Protein 7M8H (pdb70)

Sequence (1176 aa):
RVVCREASHAGSSWYTASGPQLNAQLEGWLSQVQSTKRPARAIIAPHAGYTYCGSSCAAHAYKQVDPSSITRRIFILGPSSHHVPLSRCALSSSVDIYRTPLYDLRRIDQKIYGELWKTGMMFEERMSLQTDEDEHSIEMHLPYTAKAMESHKDEFTIIPVLVGALSESKEQEFGKLFSKYLADPSSNLFVVSSDFCHWGQRFRYSSYYDESQGEIYRSIEHLDKMGMSSIIEQLDPVSSFSNYLKKYHNTISGRRHPIGVLLNAITELQKNGMNMSSFSFLNYAQSSQCRNWQDSSVSYAAGALTTVHRVVCREASHAGSWYTASGPQLNAQLEGWLSQVQSTKRRPARAIIAPHAGYTYCGSCAAHAYKQVDPSITRRIFILGPSSHHVPLSRCALSSSVDIYRTPLYDLRIDQKIYGELWKTGMMFEERMSLQTDEDEHSIEMHLPYTAKAMESHKDEFTIIPVLVGALSESKEQEFGKLFSKYLADPSNLFVVSSDFCHWGQRFRYSYYDESQGEIYRSIEHLDKMGMSSIIEQLDPVSFSNYLKKYHNTISGRRHPIGVLLNAITELQKNGMNMSSFSFLNYAQSSQCRNWQDSSSVSYAAGALTTVHRVVCREASHAGSWYTTASGPQLNAQLEEGWLSQVQSSTKRPARAIIAPHAGYTYCGSSCAAHAYKQVDPSITRRRIFILGPSHHVPLSRCALSSSVDIYRTPLYDLRRIDQKIYGELWKTGMMFERMSLQTDEDEHSIEMHLPYTAKAMESHKDEFTIIPVLVGALSESKEQEFGKLFSKYLADPSNLFVVSSDFCHWGQRFRYSYYDESSQGEIYRSIEHLDKMGMSSIIEQLDPVSSFSNYLKKYHNTISGRHPIGVLLNAITELQKNGMNMSFSFLNYAQSSQCRNWQDSSVSYAAGALTVHRVVCREASHAGSWYTASGPQLNAQLEGWLSQVQSTKRPARAIIAPHAGYTYCGSCAAHAYKQVDPSSITRRIFILGPSHHVPLSRCALSSSVDIYRTPLYDLRIDQKIYGELWKTGMMFERMSLQTDEDEHSIEMHLPYTAKAMESHKDEFTIIPVLVGALSESKEQEFGKLFSKYLADPSNLFVVSSDFCHWGQRFRYSSYYDEESQGEIYRSIEHLDKMGMSSIIEQLDPVSSFSNYLKKYHNTISGRRHPIGVLLNAITELQKNGMNMSFSFLNYAQSSQCRNWQDSSVSYAAGALTVH

Secondary structure (DSSP, 8-state):
---EE--TTBTTTB---HHHHHHHHHHHHHT----S-S-SEEEE--S-HHHHHHHHHHHHTT--TTT--EEEEEEE-SSS--SSEEE-S-SEE--SS--EEB-HHHHHHHHHTT-EEEPPHHHHHH--TTGGGHHHHHHHTGGGTTS-EEEEEEE-S--HHHHHHHHHHHHHHHTSTTEEEEEE----EEBGGGTB----GGG-SHHHHHHHHHHHHHHHHHTT-HHHHHHHHHHH----TTHHHHHHHHHHHHHHHHTT--EEEEEEEEEESS---STT--EEEEEEEEEEE-/---EE--TTBTTTB-S-HHHHHHHHHHHHHT----S-S-SEEEE--S-HHHHHHHHHHHHTT--TTT--EEEEEEE-SSS--SSEEE-S-SEE--SS--EEB-HHHHHHHHHTS-EEEPPHHHHHH--TTGGGHHHHHHHTGGGTTS-EEEEEEE-S--HHHHHHHHHHHHHHHTSTTEEEEEE----EEBGGGTB----GGGSSHHHHHHHHHHHHHHHHHTT-HHHHHHHHHHH----TTHHHHHHHHHHHHHHHHTT--EEEEEEEEEESS---STT--EEEEEEEEEEE-/---EE--TTBTTTB-S-HHHHHHHHHHHHHTS---SPSPSEEEE--S-HHHHHHHHHHHHTT--TTT--EEEEEEE-SSS--SSEEE-S-SEE--SS--EEB-HHHHHHHHHTT-EEEPPHHHHHH--TTGGGHHHHHHHTGGGTTS-EEEEEEE----HHHHHHHHHHHHHHHTSTTEEEEEE----EEBGGGTB----GGG-SHHHHHHHHHHHHHHHHHTT-HHHHHHHHHHH----TTHHHHHHHHHHHHHHHHTT--EEEEEEEEEESS---STT--EEEEEEEEEEE-/---EE--TTBTTTB---HHHHHHHHHHHHHT----SPSPSEEEE--S-HHHHHHHHHHHHTT--TTT--EEEEEEE-SSS--SSEEE-S-SEE--SS--EEB-HHHHHHHHHTT-EEE--HHHHHH--TTGGGHHHHHHHTGGGTTS-EEEEEEE-S--HHHHHHHHHHHHHHHTSTTEEEEEE----EEBGGGTB----GGG-SHHHHHHHHHHHHHHHHHTT-HHHHHHHHHHH----TTHHHHHHHHHHHHHHHHTT--EEEEEEEEEESS---STT--EEEEEEEEEEE-

Structure (mmCIF, N/CA/C/O backbone):
data_7M8H
#
_entry.id   7M8H
#
_cell.length_a   140.000
_cell.length_b   89.520
_cell.length_c   97.540
_cell.angle_alpha   90.000
_cell.angle_beta   90.000
_cell.angle_gamma   90.000
#
_symmetry.space_group_name_H-M   'P 21 21 2'
#
loop_
_entity.id
_entity.type
_entity.pdbx_description
1 polymer 'Protein MEMO1'
2 non-polymer GLUTATHIONE
3 non-polymer 1,2-ETHANEDIOL
4 non-polymer '2-(N-MORPHOLINO)-ETHANESULFONIC ACID'
5 non-polymer DI(HYDROXYETHYL)ETHER
6 non-polymer GLYCEROL
7 water water
#
loop_
_atom_site.group_PDB
_atom_site.id
_atom_site.type_symbol
_atom_site.label_atom_id
_atom_site.label_alt_id
_atom_site.label_comp_id
_atom_site.label_asym_id
_atom_site.label_entity_id
_atom_site.label_seq_id
_atom_site.pdbx_PDB_ins_code
_atom_site.Cartn_x
_atom_site.Cartn_y
_atom_site.Cartn_z
_atom_site.occupancy
_atom_site.B_iso_or_equiv
_atom_site.auth_seq_id
_atom_site.auth_comp_id
_atom_site.auth_asym_id
_atom_site.auth_atom_id
_atom_site.pdbx_PDB_model_num
ATOM 1 N N . ARG A 1 1 ? 35.799 13.965 33.712 0.88 48.41 4 ARG A N 1
ATOM 2 C CA . ARG A 1 1 ? 34.701 14.258 32.797 0.88 50.34 4 ARG A CA 1
ATOM 3 C C . ARG A 1 1 ? 34.423 15.761 32.723 0.88 35.07 4 ARG A C 1
ATOM 4 O O . ARG A 1 1 ? 34.241 16.425 33.740 0.88 39.70 4 ARG A O 1
ATOM 12 N N . VAL A 1 2 ? 34.373 16.287 31.509 1.00 32.30 5 VAL A N 1
ATOM 13 C CA . VAL A 1 2 ? 34.093 17.699 31.284 1.00 22.78 5 VAL A CA 1
ATOM 14 C C . VAL A 1 2 ? 32.582 17.869 31.259 1.00 18.77 5 VAL A C 1
ATOM 15 O O . VAL A 1 2 ? 31.882 17.159 30.531 1.00 22.88 5 VAL A O 1
ATOM 19 N N . VAL A 1 3 ? 32.075 18.796 32.070 1.00 16.89 6 VAL A N 1
ATOM 20 C CA . VAL A 1 3 ? 30.628 18.955 32.202 1.00 19.66 6 VAL A CA 1
ATOM 21 C C . VAL A 1 3 ? 30.034 20.021 31.279 1.00 19.42 6 VAL A C 1
ATOM 22 O O . VAL A 1 3 ? 28.831 19.959 30.972 1.00 16.07 6 VAL A O 1
ATOM 26 N N . CYS A 1 4 ? 30.854 20.923 30.728 1.00 18.78 7 CYS A N 1
ATOM 27 C CA . CYS A 1 4 ? 30.365 22.046 29.925 1.00 13.49 7 CYS A CA 1
ATOM 28 C C . CYS A 1 4 ? 30.983 22.021 28.534 1.00 13.49 7 CYS A C 1
ATOM 29 O O . CYS A 1 4 ? 32.198 21.842 28.397 1.00 15.01 7 CYS A O 1
ATOM 32 N N . ARG A 1 5 ? 30.147 22.191 27.510 1.00 14.24 8 ARG A N 1
ATOM 33 C CA . ARG A 1 5 ? 30.632 22.469 26.159 1.00 12.77 8 ARG A CA 1
ATOM 34 C C . ARG A 1 5 ? 30.869 23.968 26.039 1.00 17.27 8 ARG A C 1
ATOM 35 O O . ARG A 1 5 ? 29.938 24.765 26.218 1.00 14.97 8 ARG A O 1
ATOM 43 N N . GLU A 1 6 ? 32.110 24.361 25.772 1.00 13.41 9 GLU A N 1
ATOM 44 C CA . GLU A 1 6 ? 32.403 25.781 25.621 1.00 12.43 9 GLU A CA 1
ATOM 45 C C . GLU A 1 6 ? 31.767 26.312 24.341 1.00 13.28 9 GLU A C 1
ATOM 46 O O . GLU A 1 6 ? 31.525 25.561 23.389 1.00 15.75 9 GLU A O 1
ATOM 52 N N . ALA A 1 7 ? 31.473 27.617 24.337 1.00 13.15 10 ALA A N 1
ATOM 53 C CA . ALA A 1 7 ? 30.914 28.289 23.158 1.00 16.10 10 ALA A CA 1
ATOM 54 C C . ALA A 1 7 ? 32.065 28.568 22.194 1.00 15.27 10 ALA A C 1
ATOM 55 O O . ALA A 1 7 ? 32.584 29.684 22.079 1.00 15.18 10 ALA A O 1
ATOM 57 N N . SER A 1 8 ? 32.462 27.511 21.483 1.00 13.38 11 SER A N 1
ATOM 58 C CA . SER A 1 8 ? 33.735 27.484 20.761 1.00 15.19 11 SER A CA 1
ATOM 59 C C . SER A 1 8 ? 33.754 28.365 19.523 1.00 19.03 11 SER A C 1
ATOM 60 O O . SER A 1 8 ? 34.833 28.575 18.963 1.00 17.50 11 SER A O 1
ATOM 63 N N . HIS A 1 9 ? 32.602 28.834 19.047 1.00 13.82 12 HIS A N 1
ATOM 64 C CA . HIS A 1 9 ? 32.568 29.751 17.915 1.00 18.38 12 HIS A CA 1
ATOM 65 C C . HIS A 1 9 ? 32.127 31.156 18.316 1.00 20.69 12 HIS A C 1
ATOM 66 O O . HIS A 1 9 ? 31.910 32.002 17.444 1.00 18.10 12 HIS A O 1
ATOM 73 N N . ALA A 1 10 ? 32.010 31.433 19.610 1.00 16.22 13 ALA A N 1
ATOM 74 C CA . ALA A 1 10 ? 31.758 32.802 20.032 1.00 18.36 13 ALA A CA 1
ATOM 75 C C . ALA A 1 10 ? 32.931 33.693 19.642 1.00 23.48 13 ALA A C 1
ATOM 76 O O . ALA A 1 10 ? 34.100 33.300 19.741 1.00 20.68 13 ALA A O 1
ATOM 78 N N . GLY A 1 11 ? 32.611 34.893 19.165 1.00 17.53 14 GLY A N 1
ATOM 79 C CA . GLY A 1 11 ? 33.613 35.835 18.741 1.00 19.46 14 GLY A CA 1
ATOM 80 C C . GLY A 1 11 ? 34.033 35.681 17.300 1.00 23.77 14 GLY A C 1
ATOM 81 O O . GLY A 1 11 ? 34.646 36.596 16.749 1.00 28.63 14 GLY A O 1
ATOM 82 N N . SER A 1 12 ? 33.732 34.545 16.679 1.00 21.47 15 SER A N 1
ATOM 83 C CA A SER A 1 12 ? 34.074 34.340 15.277 0.54 25.12 15 SER A CA 1
ATOM 84 C CA B SER A 1 12 ? 34.076 34.297 15.283 0.46 25.14 15 SER A CA 1
ATOM 85 C C . SER A 1 12 ? 32.856 34.165 14.387 1.00 20.15 15 SER A C 1
ATOM 86 O O . SER A 1 12 ? 32.856 34.672 13.265 1.00 25.48 15 SER A O 1
ATOM 91 N N . TRP A 1 13 ? 31.813 33.482 14.869 1.00 16.24 16 TRP A N 1
ATOM 92 C CA . TRP A 1 13 ? 30.549 33.324 14.148 1.00 15.58 16 TRP A CA 1
ATOM 93 C C . TRP A 1 13 ? 29.441 34.202 14.711 1.00 15.35 16 TRP A C 1
ATOM 94 O O . TRP A 1 13 ? 28.384 34.335 14.080 1.00 15.56 16 TRP A O 1
ATOM 105 N N . TYR A 1 14 ? 29.646 34.757 15.900 1.00 16.82 17 TYR A N 1
ATOM 106 C CA . TYR A 1 14 ? 28.697 35.667 16.520 1.00 13.38 17 TYR A CA 1
ATOM 107 C C . TYR A 1 14 ? 29.440 36.450 17.587 1.00 21.80 17 TYR A C 1
ATOM 108 O O . TYR A 1 14 ? 30.564 36.109 17.969 1.00 20.16 17 TYR A O 1
ATOM 117 N N . THR A 1 15 ? 28.811 37.531 18.026 1.00 19.28 18 THR A N 1
ATOM 118 C CA . THR A 1 15 ? 29.425 38.430 18.990 1.00 18.15 18 THR A CA 1
ATOM 119 C C . THR A 1 15 ? 29.681 37.707 20.309 1.00 18.41 18 THR A C 1
ATOM 120 O O . THR A 1 15 ? 28.796 37.032 20.845 1.00 18.44 18 THR A O 1
ATOM 124 N N . ALA A 1 16 ? 30.908 37.842 20.826 1.00 19.34 19 ALA A N 1
ATOM 125 C CA . ALA A 1 16 ? 31.275 37.155 22.061 1.00 19.42 19 ALA A CA 1
ATOM 126 C C . ALA A 1 16 ? 30.721 37.842 23.303 1.00 19.70 19 ALA A C 1
ATOM 127 O O . ALA A 1 16 ? 30.485 37.174 24.315 1.00 21.43 19 ALA A O 1
ATOM 129 N N . SER A 1 17 ? 30.530 39.161 23.254 1.00 18.51 20 SER A N 1
ATOM 130 C CA . SER A 1 17 ? 30.016 39.900 24.402 1.00 18.24 20 SER A CA 1
ATOM 131 C C . SER A 1 17 ? 28.551 39.563 24.618 1.00 18.76 20 SER A C 1
ATOM 132 O O . SER A 1 17 ? 27.715 39.809 23.739 1.00 18.93 20 SER A O 1
ATOM 135 N N . GLY A 1 18 ? 28.243 39.005 25.792 1.00 16.53 21 GLY A N 1
ATOM 136 C CA . GLY A 1 18 ? 26.889 38.645 26.124 1.00 18.16 21 GLY A CA 1
ATOM 137 C C . GLY A 1 18 ? 25.925 39.814 25.988 1.00 14.63 21 GLY A C 1
ATOM 138 O O . GLY A 1 18 ? 24.916 39.719 25.285 1.00 17.05 21 GLY A O 1
ATOM 139 N N . PRO A 1 19 ? 26.204 40.935 26.666 1.00 14.89 22 PRO A N 1
ATOM 140 C CA . PRO A 1 19 ? 25.271 42.073 26.570 1.00 18.27 22 PRO A CA 1
ATOM 141 C C . PRO A 1 19 ? 25.080 42.597 25.144 1.00 19.42 22 PRO A C 1
ATOM 142 O O . PRO A 1 19 ? 23.950 42.927 24.748 1.00 19.80 22 PRO A O 1
ATOM 146 N N . GLN A 1 20 ? 26.158 42.677 24.346 1.00 19.84 23 GLN A N 1
ATOM 147 C CA . GLN A 1 20 ? 26.005 43.169 22.975 1.00 17.96 23 GLN A CA 1
ATOM 148 C C . GLN A 1 20 ? 25.249 42.173 22.096 1.00 16.89 23 GLN A C 1
ATOM 149 O O . GLN A 1 20 ? 24.400 42.574 21.286 1.00 18.78 23 GLN A O 1
ATOM 155 N N . LEU A 1 21 ? 25.552 40.877 22.234 1.00 15.10 24 LEU A N 1
ATOM 156 C CA . LEU A 1 21 ? 24.822 39.850 21.491 1.00 14.45 24 LEU A CA 1
ATOM 157 C C . LEU A 1 21 ? 23.341 39.861 21.859 1.00 15.80 24 LEU A C 1
ATOM 158 O O . LEU A 1 21 ? 22.470 39.722 20.987 1.00 17.30 24 LEU A O 1
ATOM 163 N N . ASN A 1 22 ? 23.044 39.993 23.154 1.00 16.10 25 ASN A N 1
ATOM 164 C CA . ASN A 1 22 ? 21.664 40.106 23.604 1.00 17.38 25 ASN A CA 1
ATOM 165 C C . ASN A 1 22 ? 20.937 41.233 22.891 1.00 17.60 25 ASN A C 1
ATOM 166 O O . ASN A 1 22 ? 19.818 41.042 22.384 1.00 16.73 25 ASN A O 1
ATOM 171 N N . ALA A 1 23 ? 21.576 42.387 22.755 1.00 18.36 26 ALA A N 1
ATOM 172 C CA . ALA A 1 23 ? 20.893 43.540 22.127 1.00 18.27 26 ALA A CA 1
ATOM 173 C C . ALA A 1 23 ? 20.715 43.311 20.623 1.00 19.06 26 ALA A C 1
ATOM 174 O O . ALA A 1 23 ? 19.697 43.708 20.081 1.00 17.99 26 ALA A O 1
ATOM 176 N N . GLN A 1 24 ? 21.706 42.687 20.004 1.00 16.23 27 GLN A N 1
ATOM 177 C CA . GLN A 1 24 ? 21.642 42.402 18.551 1.00 15.03 27 GLN A CA 1
ATOM 178 C C . GLN A 1 24 ? 20.473 41.454 18.270 1.00 14.25 27 GLN A C 1
ATOM 179 O O . GLN A 1 24 ? 19.720 41.703 17.335 1.00 17.83 27 GLN A O 1
ATOM 185 N N . LEU A 1 25 ? 20.353 40.402 19.073 1.00 14.31 28 LEU A N 1
ATOM 186 C CA . LEU A 1 25 ? 19.242 39.467 18.889 1.00 17.41 28 LEU A CA 1
ATOM 187 C C . LEU A 1 25 ? 17.903 40.143 19.167 1.00 18.85 28 LEU A C 1
ATOM 188 O O . LEU A 1 25 ? 16.932 39.934 18.434 1.00 16.33 28 LEU A O 1
ATOM 193 N N . GLU A 1 26 ? 17.829 40.939 20.237 1.00 16.41 29 GLU A N 1
ATOM 194 C CA . GLU A 1 26 ? 16.603 41.675 20.535 1.00 17.04 29 GLU A CA 1
ATOM 195 C C . GLU A 1 26 ? 16.200 42.564 19.364 1.00 20.60 29 GLU A C 1
ATOM 196 O O . GLU A 1 26 ? 15.020 42.621 18.994 1.00 20.42 29 GLU A O 1
ATOM 202 N N . GLY A 1 27 ? 17.182 43.223 18.735 1.00 19.31 30 GLY A N 1
ATOM 203 C CA . GLY A 1 27 ? 16.883 44.072 17.590 1.00 18.31 30 GLY A CA 1
ATOM 204 C C . GLY A 1 27 ? 16.310 43.296 16.417 1.00 21.38 30 GLY A C 1
ATOM 205 O O . GLY A 1 27 ? 15.317 43.711 15.809 1.00 19.92 30 GLY A O 1
ATOM 206 N N . TRP A 1 28 ? 16.928 42.156 16.076 1.00 18.52 31 TRP A N 1
ATOM 207 C CA . TRP A 1 28 ? 16.395 41.371 14.959 1.00 16.33 31 TRP A CA 1
ATOM 208 C C . TRP A 1 28 ? 15.003 40.827 15.280 1.00 18.53 31 TRP A C 1
ATOM 209 O O . TRP A 1 28 ? 14.121 40.808 14.412 1.00 17.59 31 TRP A O 1
ATOM 220 N N . LEU A 1 29 ? 14.790 40.367 16.513 1.00 15.91 32 LEU A N 1
ATOM 221 C CA . LEU A 1 29 ? 13.486 39.828 16.878 1.00 17.06 32 LEU A CA 1
ATOM 222 C C . LEU A 1 29 ? 12.410 40.905 16.864 1.00 16.55 32 LEU A C 1
ATOM 223 O O . LEU A 1 29 ? 11.257 40.614 16.527 1.00 19.47 32 LEU A O 1
ATOM 228 N N . SER A 1 30 ? 12.765 42.150 17.200 1.00 17.03 33 SER A N 1
ATOM 229 C CA . SER A 1 30 ? 11.763 43.213 17.235 1.00 21.07 33 SER A CA 1
ATOM 230 C C . SER A 1 30 ? 11.229 43.561 15.848 1.00 23.41 33 SER A C 1
ATOM 231 O O . SER A 1 30 ? 10.161 44.179 15.741 1.00 26.67 33 SER A O 1
ATOM 234 N N . GLN A 1 31 ? 11.948 43.202 14.791 1.00 20.72 34 GLN A N 1
ATOM 235 C CA . GLN A 1 31 ? 11.510 43.501 13.433 1.00 23.44 34 GLN A CA 1
ATOM 236 C C . GLN A 1 31 ? 10.545 42.467 12.868 1.00 24.70 34 GLN A C 1
ATOM 237 O O . GLN A 1 31 ? 10.123 42.610 11.714 1.00 24.52 34 GLN A O 1
ATOM 243 N N . VAL A 1 32 ? 10.181 41.447 13.641 1.00 19.21 35 VAL A N 1
ATOM 244 C CA . VAL A 1 32 ? 9.358 40.340 13.168 1.00 18.45 35 VAL A CA 1
ATOM 245 C C . VAL A 1 32 ? 8.037 40.365 13.925 1.00 23.39 35 VAL A C 1
ATOM 246 O O . VAL A 1 32 ? 8.024 40.464 15.159 1.00 20.14 35 VAL A O 1
ATOM 250 N N . GLN A 1 33 ? 6.931 40.265 13.190 1.00 21.14 36 GLN A N 1
ATOM 251 C CA . GLN A 1 33 ? 5.619 40.079 13.796 1.00 27.99 36 GLN A CA 1
ATOM 252 C C . GLN A 1 33 ? 5.348 38.586 13.942 1.00 26.43 36 GLN A C 1
ATOM 253 O O . GLN A 1 33 ? 5.469 37.838 12.972 1.00 32.21 36 GLN A O 1
ATOM 259 N N . SER A 1 34 ? 4.988 38.149 15.148 1.00 21.85 37 SER A N 1
ATOM 260 C CA . SER A 1 34 ? 4.706 36.729 15.333 1.00 22.82 37 SER A CA 1
ATOM 261 C C . SER A 1 34 ? 3.402 36.367 14.632 1.00 22.95 37 SER A C 1
ATOM 262 O O . SER A 1 34 ? 2.375 37.032 14.813 1.00 22.07 37 SER A O 1
ATOM 265 N N . THR A 1 35 ? 3.450 35.317 13.816 1.00 18.89 38 THR A N 1
ATOM 266 C CA . THR A 1 35 ? 2.262 34.824 13.128 1.00 22.70 38 THR A CA 1
ATOM 267 C C . THR A 1 35 ? 2.017 33.336 13.304 1.00 23.12 38 THR A C 1
ATOM 268 O O . THR A 1 35 ? 0.916 32.873 12.984 1.00 23.98 38 THR A O 1
ATOM 272 N N . LYS A 1 36 ? 2.998 32.572 13.783 1.00 17.58 39 LYS A N 1
ATOM 273 C CA . LYS A 1 36 ? 2.906 31.119 13.801 1.00 21.36 39 LYS A CA 1
ATOM 274 C C . LYS A 1 36 ? 3.154 30.563 15.200 1.00 19.33 39 LYS A C 1
ATOM 275 O O . LYS A 1 36 ? 3.602 29.426 15.344 1.00 20.50 39 LYS A O 1
ATOM 281 N N . ARG A 1 37 ? 2.868 31.346 16.240 1.00 18.53 40 ARG A N 1
ATOM 282 C CA . ARG A 1 37 ? 2.980 30.826 17.598 1.00 19.23 40 ARG A CA 1
ATOM 283 C C . ARG A 1 37 ? 1.837 29.852 17.897 1.00 19.77 40 ARG A C 1
ATOM 284 O O . ARG A 1 37 ? 0.721 30.019 17.398 1.00 21.34 40 ARG A O 1
ATOM 292 N N . PRO A 1 38 ? 2.092 28.809 18.700 1.00 18.87 41 PRO A N 1
ATOM 293 C CA . PRO A 1 38 ? 3.385 28.424 19.268 1.00 16.63 41 PRO A CA 1
ATOM 294 C C . PRO A 1 38 ? 4.043 27.390 18.382 1.00 17.88 41 PRO A C 1
ATOM 295 O O . PRO A 1 38 ? 3.537 26.273 18.276 1.00 17.80 41 PRO A O 1
ATOM 299 N N . ALA A 1 39 ? 5.161 27.753 17.754 1.00 14.40 42 ALA A N 1
ATOM 300 C CA . ALA A 1 39 ? 5.796 26.851 16.803 1.00 13.63 42 ALA A CA 1
ATOM 301 C C . ALA A 1 39 ? 6.173 25.537 17.477 1.00 17.16 42 ALA A C 1
ATOM 302 O O . ALA A 1 39 ? 6.673 25.518 18.604 1.00 16.48 42 ALA A O 1
ATOM 304 N N . ARG A 1 40 ? 5.894 24.432 16.790 1.00 13.50 43 ARG A N 1
ATOM 305 C CA . ARG A 1 40 ? 6.317 23.111 17.240 1.00 11.93 43 ARG A CA 1
ATOM 306 C C . ARG A 1 40 ? 7.628 22.710 16.604 1.00 14.48 43 ARG A C 1
ATOM 307 O O . ARG A 1 40 ? 8.363 21.877 17.157 1.00 12.51 43 ARG A O 1
ATOM 315 N N . ALA A 1 41 ? 7.918 23.266 15.430 1.00 14.33 44 ALA A N 1
ATOM 316 C CA . ALA A 1 41 ? 9.271 23.099 14.906 1.00 15.49 44 ALA A CA 1
ATOM 317 C C . ALA A 1 41 ? 9.620 24.350 14.127 1.00 14.56 44 ALA A C 1
ATOM 318 O O . ALA A 1 41 ? 8.736 25.088 13.714 1.00 14.74 44 ALA A O 1
ATOM 320 N N . ILE A 1 42 ? 10.919 24.599 13.942 1.00 12.77 45 ILE A N 1
ATOM 321 C CA . ILE A 1 42 ? 11.366 25.675 13.063 1.00 10.82 45 ILE A CA 1
ATOM 322 C C . ILE A 1 42 ? 12.510 25.153 12.213 1.00 13.75 45 ILE A C 1
ATOM 323 O O . ILE A 1 42 ? 13.253 24.253 12.616 1.00 15.06 45 ILE A O 1
ATOM 328 N N . ILE A 1 43 ? 12.643 25.734 11.026 1.00 10.03 46 ILE A N 1
ATOM 329 C CA . ILE A 1 43 ? 13.857 25.616 10.225 1.00 12.25 46 ILE A CA 1
ATOM 330 C C . ILE A 1 43 ? 14.545 26.977 10.257 1.00 12.21 46 ILE A C 1
ATOM 331 O O . ILE A 1 43 ? 13.890 28.012 10.059 1.00 13.01 46 ILE A O 1
ATOM 336 N N . ALA A 1 44 ? 15.849 26.982 10.551 1.00 13.92 47 ALA A N 1
ATOM 337 C CA . ALA A 1 44 ? 16.596 28.220 10.746 1.00 13.51 47 ALA A CA 1
ATOM 338 C C . ALA A 1 44 ? 18.031 28.027 10.300 1.00 12.09 47 ALA A C 1
ATOM 339 O O . ALA A 1 44 ? 18.563 26.908 10.373 1.00 14.20 47 ALA A O 1
ATOM 341 N N . PRO A 1 45 ? 18.690 29.073 9.808 1.00 11.40 48 PRO A N 1
ATOM 342 C CA . PRO A 1 45 ? 20.039 28.940 9.249 1.00 13.09 48 PRO A CA 1
ATOM 343 C C . PRO A 1 45 ? 21.124 28.812 10.316 1.00 14.85 48 PRO A C 1
ATOM 344 O O . PRO A 1 45 ? 20.922 29.111 11.493 1.00 13.94 48 PRO A O 1
ATOM 348 N N . HIS A 1 46 ? 22.314 28.374 9.866 1.00 13.88 49 HIS A N 1
ATOM 349 C CA . HIS A 1 46 ? 23.447 28.175 10.770 1.00 14.21 49 HIS A CA 1
ATOM 350 C C . HIS A 1 46 ? 24.707 28.882 10.274 1.00 15.05 49 HIS A C 1
ATOM 351 O O . HIS A 1 46 ? 25.836 28.470 10.601 1.00 15.00 49 HIS A O 1
ATOM 358 N N . ALA A 1 47 ? 24.548 29.962 9.512 1.00 12.29 50 ALA A N 1
ATOM 359 C CA . ALA A 1 47 ? 25.698 30.777 9.128 1.00 14.10 50 ALA A CA 1
ATOM 360 C C . ALA A 1 47 ? 26.029 31.770 10.240 1.00 16.64 50 ALA A C 1
ATOM 361 O O . ALA A 1 47 ? 25.314 31.874 11.240 1.00 14.67 50 ALA A O 1
ATOM 363 N N . GLY A 1 48 ? 27.103 32.545 10.054 1.00 15.16 51 GLY A N 1
ATOM 364 C CA . GLY A 1 48 ? 27.397 33.608 11.004 1.00 15.75 51 GLY A CA 1
ATOM 365 C C . GLY A 1 48 ? 26.250 34.601 11.092 1.00 17.49 51 GLY A C 1
ATOM 366 O O . GLY A 1 48 ? 25.531 34.842 10.118 1.00 15.47 51 GLY A O 1
ATOM 367 N N . TYR A 1 49 ? 26.052 35.170 12.290 1.00 18.17 52 TYR A N 1
ATOM 368 C CA . TYR A 1 49 ? 24.874 36.014 12.498 1.00 17.56 52 TYR A CA 1
ATOM 369 C C . TYR A 1 49 ? 24.919 37.271 11.645 1.00 15.53 52 TYR A C 1
ATOM 370 O O . TYR A 1 49 ? 23.869 37.815 11.319 1.00 16.08 52 TYR A O 1
ATOM 379 N N . THR A 1 50 ? 26.111 37.756 11.286 1.00 13.79 53 THR A N 1
ATOM 380 C CA . THR A 1 50 ? 26.182 38.913 10.402 1.00 16.28 53 THR A CA 1
ATOM 381 C C . THR A 1 50 ? 25.492 38.631 9.074 1.00 22.64 53 THR A C 1
ATOM 382 O O . THR A 1 50 ? 24.858 39.522 8.498 1.00 22.36 53 THR A O 1
ATOM 386 N N . TYR A 1 51 ? 25.541 37.387 8.612 1.00 17.52 54 TYR A N 1
ATOM 387 C CA . TYR A 1 51 ? 24.903 37.015 7.356 1.00 16.53 54 TYR A CA 1
ATOM 388 C C . TYR A 1 51 ? 23.440 36.638 7.520 1.00 20.58 54 TYR A C 1
ATOM 389 O O . TYR A 1 51 ? 22.608 37.061 6.710 1.00 19.45 54 TYR A O 1
ATOM 398 N N . CYS A 1 52 ? 23.094 35.871 8.558 1.00 16.30 55 CYS A N 1
ATOM 399 C CA . CYS A 1 52 ? 21.780 35.250 8.609 1.00 14.66 55 CYS A CA 1
ATOM 400 C C . CYS A 1 52 ? 20.963 35.561 9.865 1.00 12.36 55 CYS A C 1
ATOM 401 O O . CYS A 1 52 ? 19.879 34.990 10.016 1.00 15.91 55 CYS A O 1
ATOM 404 N N . GLY A 1 53 ? 21.445 36.417 10.768 1.00 14.56 56 GLY A N 1
ATOM 405 C CA . GLY A 1 53 ? 20.719 36.652 12.018 1.00 15.69 56 GLY A CA 1
ATOM 406 C C . GLY A 1 53 ? 19.362 37.314 11.810 1.00 15.45 56 GLY A C 1
ATOM 407 O O . GLY A 1 53 ? 18.365 36.963 12.465 1.00 16.42 56 GLY A O 1
ATOM 408 N N . SER A 1 54 ? 19.295 38.284 10.900 1.00 17.38 57 SER A N 1
ATOM 409 C CA A SER A 1 54 ? 18.005 38.923 10.657 0.42 18.70 57 SER A CA 1
ATOM 410 C CA B SER A 1 54 ? 18.016 38.933 10.617 0.58 18.72 57 SER A CA 1
ATOM 411 C C . SER A 1 54 ? 16.994 37.918 10.106 1.00 17.58 57 SER A C 1
ATOM 412 O O . SER A 1 54 ? 15.819 37.944 10.490 1.00 18.97 57 SER A O 1
ATOM 417 N N . CYS A 1 55 ? 17.436 36.998 9.242 1.00 15.39 58 CYS A N 1
ATOM 418 C CA . CYS A 1 55 ? 16.557 35.945 8.730 1.00 16.99 58 CYS A CA 1
ATOM 419 C C . CYS A 1 55 ? 16.118 34.997 9.849 1.00 17.71 58 CYS A C 1
ATOM 420 O O . CYS A 1 55 ? 14.924 34.698 10.001 1.00 16.15 58 CYS A O 1
ATOM 423 N N . ALA A 1 56 ? 17.073 34.535 10.663 1.00 15.26 59 ALA A N 1
ATOM 424 C CA . ALA A 1 56 ? 16.765 33.565 11.711 1.00 15.50 59 ALA A CA 1
ATOM 425 C C . ALA A 1 56 ? 15.722 34.083 12.696 1.00 15.74 59 ALA A C 1
ATOM 426 O O . ALA A 1 56 ? 14.957 33.284 13.263 1.00 14.08 59 ALA A O 1
ATOM 428 N N . ALA A 1 57 ? 15.689 35.403 12.920 1.00 13.32 60 ALA A N 1
ATOM 429 C CA . ALA A 1 57 ? 14.671 35.967 13.819 1.00 11.12 60 ALA A CA 1
ATOM 430 C C . ALA A 1 57 ? 13.251 35.625 13.377 1.00 13.77 60 ALA A C 1
ATOM 431 O O . ALA A 1 57 ? 12.352 35.513 14.220 1.00 13.74 60 ALA A O 1
ATOM 433 N N . HIS A 1 58 ? 13.019 35.491 12.066 1.00 14.32 61 HIS A N 1
ATOM 434 C CA . HIS A 1 58 ? 11.679 35.151 11.589 1.00 13.75 61 HIS A CA 1
ATOM 435 C C . HIS A 1 58 ? 11.242 33.766 12.060 1.00 16.84 61 HIS A C 1
ATOM 436 O O . HIS A 1 58 ? 10.042 33.517 12.227 1.00 17.24 61 HIS A O 1
ATOM 443 N N . ALA A 1 59 ? 12.191 32.858 12.283 1.00 15.55 62 ALA A N 1
ATOM 444 C CA . ALA A 1 59 ? 11.862 31.577 12.903 1.00 16.10 62 ALA A CA 1
ATOM 445 C C . ALA A 1 59 ? 11.719 31.713 14.414 1.00 13.09 62 ALA A C 1
ATOM 446 O O . ALA A 1 59 ? 10.735 31.247 14.995 1.00 13.46 62 ALA A O 1
ATOM 448 N N . TYR A 1 60 ? 12.696 32.352 15.067 1.00 12.32 63 TYR A N 1
ATOM 449 C CA . TYR A 1 60 ? 12.700 32.325 16.532 1.00 16.46 63 TYR A CA 1
ATOM 450 C C . TYR A 1 60 ? 11.570 33.152 17.144 1.00 14.91 63 TYR A C 1
ATOM 451 O O . TYR A 1 60 ? 11.118 32.847 18.261 1.00 14.19 63 TYR A O 1
ATOM 460 N N . LYS A 1 61 ? 11.074 34.170 16.438 1.00 14.14 64 LYS A N 1
ATOM 461 C CA . LYS A 1 61 ? 9.946 34.935 16.960 1.00 16.10 64 LYS A CA 1
ATOM 462 C C . LYS A 1 61 ? 8.686 34.083 17.099 1.00 15.10 64 LYS A C 1
ATOM 463 O O . LYS A 1 61 ? 7.770 34.467 17.843 1.00 19.07 64 LYS A O 1
ATOM 469 N N . GLN A 1 62 ? 8.623 32.930 16.422 1.00 15.97 65 GLN A N 1
ATOM 470 C CA . GLN A 1 62 ? 7.428 32.087 16.453 1.00 16.80 65 GLN A CA 1
ATOM 471 C C . GLN A 1 62 ? 7.417 31.121 17.628 1.00 15.14 65 GLN A C 1
ATOM 472 O O . GLN A 1 62 ? 6.441 30.375 17.795 1.00 16.26 65 GLN A O 1
ATOM 478 N N . VAL A 1 63 ? 8.479 31.103 18.425 1.00 13.87 66 VAL A N 1
ATOM 479 C CA . VAL A 1 63 ? 8.536 30.271 19.622 1.00 13.12 66 VAL A CA 1
ATOM 480 C C . VAL A 1 63 ? 7.765 30.979 20.726 1.00 15.23 66 VAL A C 1
ATOM 481 O O . VAL A 1 63 ? 8.026 32.150 21.014 1.00 18.10 66 VAL A O 1
ATOM 485 N N . ASP A 1 64 ? 6.830 30.268 21.367 1.00 16.64 67 ASP A N 1
ATOM 486 C CA . ASP A 1 64 ? 6.120 30.831 22.507 1.00 14.50 67 ASP A CA 1
ATOM 487 C C . ASP A 1 64 ? 6.814 30.350 23.768 1.00 13.49 67 ASP A C 1
ATOM 488 O O . ASP A 1 64 ? 6.697 29.168 24.111 1.00 14.29 67 ASP A O 1
ATOM 493 N N . PRO A 1 65 ? 7.533 31.213 24.492 1.00 20.02 68 PRO A N 1
ATOM 494 C CA . PRO A 1 65 ? 8.311 30.737 25.640 1.00 14.53 68 PRO A CA 1
ATOM 495 C C . PRO A 1 65 ? 7.469 30.336 26.842 1.00 17.24 68 PRO A C 1
ATOM 496 O O . PRO A 1 65 ? 8.024 29.747 27.777 1.00 19.53 68 PRO A O 1
ATOM 500 N N . SER A 1 66 ? 6.167 30.636 26.861 1.00 19.25 69 SER A N 1
ATOM 501 C CA A SER A 1 66 ? 5.307 30.141 27.929 0.61 21.13 69 SER A CA 1
ATOM 502 C CA B SER A 1 66 ? 5.290 30.148 27.919 0.39 21.14 69 SER A CA 1
ATOM 503 C C . SER A 1 66 ? 4.807 28.727 27.671 1.00 22.66 69 SER A C 1
ATOM 504 O O . SER A 1 66 ? 4.250 28.111 28.588 1.00 25.19 69 SER A O 1
ATOM 509 N N . ILE A 1 67 ? 4.994 28.202 26.463 1.00 18.23 70 ILE A N 1
ATOM 510 C CA . ILE A 1 67 ? 4.545 26.863 26.091 1.00 16.02 70 ILE A CA 1
ATOM 511 C C . ILE A 1 67 ? 5.725 25.905 25.964 1.00 18.70 70 ILE A C 1
ATOM 512 O O . ILE A 1 67 ? 5.709 24.805 26.519 1.00 17.60 70 ILE A O 1
ATOM 517 N N . THR A 1 68 ? 6.772 26.320 25.252 1.00 15.35 71 THR A N 1
ATOM 518 C CA . THR A 1 68 ? 7.897 25.433 24.991 1.00 15.86 71 THR A CA 1
ATOM 519 C C . THR A 1 68 ? 8.723 25.236 26.260 1.00 16.68 71 THR A C 1
ATOM 520 O O . THR A 1 68 ? 9.060 26.203 26.945 1.00 17.54 71 THR A O 1
ATOM 524 N N . ARG A 1 69 ? 9.036 23.974 26.568 0.94 15.74 72 ARG A N 1
ATOM 525 C CA . ARG A 1 69 ? 9.849 23.610 27.726 0.94 16.41 72 ARG A CA 1
ATOM 526 C C . ARG A 1 69 ? 11.058 22.737 27.397 0.94 14.73 72 ARG A C 1
ATOM 527 O O . ARG A 1 69 ? 11.936 22.596 28.257 0.94 13.98 72 ARG A O 1
ATOM 535 N N . ARG A 1 70 ? 11.121 22.122 26.217 1.00 13.65 73 ARG A N 1
ATOM 536 C CA . ARG A 1 70 ? 12.247 21.280 25.821 1.00 14.53 73 ARG A CA 1
ATOM 537 C C . ARG A 1 70 ? 12.515 21.566 24.357 1.00 16.66 73 ARG A C 1
ATOM 538 O O . ARG A 1 70 ? 11.582 21.554 23.548 1.00 15.78 73 ARG A O 1
ATOM 546 N N . ILE A 1 71 ? 13.769 21.836 24.022 1.00 15.05 74 ILE A N 1
ATOM 547 C CA . ILE A 1 71 ? 14.123 22.281 22.683 1.00 13.17 74 ILE A CA 1
ATOM 548 C C . ILE A 1 71 ? 15.161 21.322 22.108 1.00 15.86 74 ILE A C 1
ATOM 549 O O . ILE A 1 71 ? 16.317 21.296 22.554 1.00 11.85 74 ILE A O 1
ATOM 554 N N . PHE A 1 72 ? 14.718 20.502 21.150 1.00 12.59 75 PHE A N 1
ATOM 555 C CA . PHE A 1 72 ? 15.588 19.643 20.357 1.00 12.42 75 PHE A CA 1
ATOM 556 C C . PHE A 1 72 ? 16.280 20.502 19.308 1.00 10.96 75 PHE A C 1
ATOM 557 O O . PHE A 1 72 ? 15.646 21.358 18.695 1.00 13.50 75 PHE A O 1
ATOM 565 N N . ILE A 1 73 ? 17.578 20.276 19.096 1.00 10.67 76 ILE A N 1
ATOM 566 C CA . ILE A 1 73 ? 18.319 21.003 18.068 1.00 10.36 76 ILE A CA 1
ATOM 567 C C . ILE A 1 73 ? 19.024 19.958 17.223 1.00 13.78 76 ILE A C 1
ATOM 568 O O . ILE A 1 73 ? 19.948 19.290 17.701 1.00 13.34 76 ILE A O 1
ATOM 573 N N . LEU A 1 74 ? 18.587 19.808 15.974 1.00 11.30 77 LEU A N 1
ATOM 574 C CA . LEU A 1 74 ? 19.117 18.804 15.058 1.00 10.76 77 LEU A CA 1
ATOM 575 C C . LEU A 1 74 ? 19.982 19.544 14.051 1.00 13.22 77 LEU A C 1
ATOM 576 O O . LEU A 1 74 ? 19.462 20.311 13.229 1.00 12.16 77 LEU A O 1
ATOM 581 N N . GLY A 1 75 ? 21.291 19.328 14.117 1.00 11.86 78 GLY A N 1
ATOM 582 C CA . GLY A 1 75 ? 22.204 20.014 13.225 1.00 13.90 78 GLY A CA 1
ATOM 583 C C . GLY A 1 75 ? 23.036 19.040 12.420 1.00 13.03 78 GLY A C 1
ATOM 584 O O . GLY A 1 75 ? 23.446 17.981 12.910 1.00 14.06 78 GLY A O 1
ATOM 585 N N . PRO A 1 76 ? 23.292 19.393 11.158 1.00 12.45 79 PRO A N 1
ATOM 586 C CA . PRO A 1 76 ? 24.064 18.518 10.272 1.00 13.51 79 PRO A CA 1
ATOM 587 C C . PRO A 1 76 ? 25.544 18.538 10.626 1.00 14.31 79 PRO A C 1
ATOM 588 O O . PRO A 1 76 ? 26.083 19.546 11.083 1.00 14.74 79 PRO A O 1
ATOM 592 N N . SER A 1 77 ? 26.210 17.409 10.402 1.00 15.72 80 SER A N 1
ATOM 593 C CA A SER A 1 77 ? 27.633 17.288 10.700 0.56 15.45 80 SER A CA 1
ATOM 594 C CA B SER A 1 77 ? 27.631 17.294 10.699 0.44 15.46 80 SER A CA 1
ATOM 595 C C . SER A 1 77 ? 28.460 17.794 9.521 1.00 19.53 80 SER A C 1
ATOM 596 O O . SER A 1 77 ? 28.226 17.397 8.372 1.00 20.06 80 SER A O 1
ATOM 601 N N . HIS A 1 78 ? 29.421 18.666 9.811 1.00 14.52 81 HIS A N 1
ATOM 602 C CA . HIS A 1 78 ? 30.305 19.235 8.798 1.00 18.15 81 HIS A CA 1
ATOM 603 C C . HIS A 1 78 ? 31.692 18.601 8.765 1.00 22.90 81 HIS A C 1
ATOM 604 O O . HIS A 1 78 ? 32.379 18.700 7.738 1.00 19.81 81 HIS A O 1
ATOM 611 N N . HIS A 1 79 ? 32.139 17.967 9.849 1.00 14.84 82 HIS A N 1
ATOM 612 C CA . HIS A 1 79 ? 33.550 17.609 9.950 1.00 19.10 82 HIS A CA 1
ATOM 613 C C . HIS A 1 79 ? 33.810 16.122 10.021 1.00 29.24 82 HIS A C 1
ATOM 614 O O . HIS A 1 79 ? 34.865 15.670 9.585 1.00 55.44 82 HIS A O 1
ATOM 621 N N . VAL A 1 80 ? 32.882 15.354 10.562 1.00 38.80 83 VAL A N 1
ATOM 622 C CA . VAL A 1 80 ? 33.149 13.966 10.898 1.00 45.08 83 VAL A CA 1
ATOM 623 C C . VAL A 1 80 ? 32.299 13.067 10.006 1.00 22.16 83 VAL A C 1
ATOM 624 O O . VAL A 1 80 ? 31.159 13.412 9.677 1.00 36.10 83 VAL A O 1
ATOM 628 N N . PRO A 1 81 ? 32.802 11.914 9.606 1.00 46.13 84 PRO A N 1
ATOM 629 C CA . PRO A 1 81 ? 32.022 10.965 8.785 1.00 41.33 84 PRO A CA 1
ATOM 630 C C . PRO A 1 81 ? 31.028 10.182 9.632 1.00 31.50 84 PRO A C 1
ATOM 631 O O . PRO A 1 81 ? 31.280 9.070 10.082 1.00 67.02 84 PRO A O 1
ATOM 635 N N . LEU A 1 82 ? 29.873 10.786 9.883 1.00 34.32 85 LEU A N 1
ATOM 636 C CA . LEU A 1 82 ? 28.844 10.206 10.735 1.00 24.76 85 LEU A CA 1
ATOM 637 C C . LEU A 1 82 ? 27.720 9.638 9.867 1.00 19.35 85 LEU A C 1
ATOM 638 O O . LEU A 1 82 ? 27.155 10.350 9.032 1.00 23.61 85 LEU A O 1
ATOM 643 N N . SER A 1 83 ? 27.407 8.353 10.048 1.00 17.82 86 SER A N 1
ATOM 644 C CA . SER A 1 83 ? 26.321 7.743 9.289 1.00 18.77 86 SER A CA 1
ATOM 645 C C . SER A 1 83 ? 25.023 7.647 10.084 1.00 19.90 86 SER A C 1
ATOM 646 O O . SER A 1 83 ? 23.990 7.285 9.515 1.00 21.33 86 SER A O 1
ATOM 649 N N . ARG A 1 84 ? 25.049 7.968 11.374 1.00 16.30 87 ARG A N 1
ATOM 650 C CA . ARG A 1 84 ? 23.844 7.929 12.185 1.00 16.05 87 ARG A CA 1
ATOM 651 C C . ARG A 1 84 ? 23.641 9.301 12.809 1.00 20.94 87 ARG A C 1
ATOM 652 O O . ARG A 1 84 ? 24.025 10.314 12.216 1.00 14.64 87 ARG A O 1
ATOM 660 N N . CYS A 1 85 ? 23.060 9.348 14.004 1.00 15.01 88 CYS A N 1
ATOM 661 C CA . CYS A 1 85 ? 23.013 10.568 14.799 1.00 14.60 88 CYS A CA 1
ATOM 662 C C . CYS A 1 85 ? 23.837 10.370 16.063 1.00 13.16 88 CYS A C 1
ATOM 663 O O . CYS A 1 85 ? 24.071 9.243 16.502 1.00 16.99 88 CYS A O 1
ATOM 666 N N . ALA A 1 86 ? 24.237 11.482 16.667 1.00 12.69 89 ALA A N 1
ATOM 667 C CA . ALA A 1 86 ? 25.101 11.445 17.837 1.00 12.43 89 ALA A CA 1
ATOM 668 C C . ALA A 1 86 ? 24.577 12.362 18.927 1.00 10.60 89 ALA A C 1
ATOM 669 O O . ALA A 1 86 ? 24.043 13.439 18.653 1.00 14.72 89 ALA A O 1
ATOM 671 N N . LEU A 1 87 ? 24.774 11.933 20.176 1.00 13.21 90 LEU A N 1
ATOM 672 C CA . LEU A 1 87 ? 24.419 12.699 21.368 1.00 12.63 90 LEU A CA 1
ATOM 673 C C . LEU A 1 87 ? 25.675 13.197 22.080 1.00 13.95 90 LEU A C 1
ATOM 674 O O . LEU A 1 87 ? 26.729 12.560 22.027 1.00 15.65 90 LEU A O 1
ATOM 679 N N . SER A 1 88 ? 25.531 14.321 22.787 1.00 14.66 91 SER A N 1
ATOM 680 C CA . SER A 1 88 ? 26.639 14.963 23.489 1.00 14.29 91 SER A CA 1
ATOM 681 C C . SER A 1 88 ? 27.088 14.157 24.703 1.00 17.40 91 SER A C 1
ATOM 682 O O . SER A 1 88 ? 26.313 13.408 25.303 1.00 15.74 91 SER A O 1
ATOM 685 N N . SER A 1 89 ? 28.362 14.339 25.072 1.00 12.82 92 SER A N 1
ATOM 686 C CA A SER A 1 89 ? 28.908 13.757 26.290 0.53 15.61 92 SER A CA 1
ATOM 687 C CA B SER A 1 89 ? 28.919 13.763 26.288 0.47 15.62 92 SER A CA 1
ATOM 688 C C . SER A 1 89 ? 28.843 14.692 27.493 1.00 19.01 92 SER A C 1
ATOM 689 O O . SER A 1 89 ? 29.206 14.269 28.599 1.00 20.81 92 SER A O 1
ATOM 694 N N . VAL A 1 90 ? 28.416 15.949 27.316 1.00 14.85 93 VAL A N 1
ATOM 695 C CA . VAL A 1 90 ? 28.436 16.908 28.427 1.00 15.93 93 VAL A CA 1
ATOM 696 C C . VAL A 1 90 ? 27.036 17.107 28.986 1.00 18.46 93 VAL A C 1
ATOM 697 O O . VAL A 1 90 ? 26.068 16.533 28.484 1.00 17.43 93 VAL A O 1
ATOM 701 N N . ASP A 1 91 ? 26.923 17.942 30.022 1.00 13.74 94 ASP A N 1
ATOM 702 C CA . ASP A 1 91 ? 25.641 18.243 30.639 1.00 18.02 94 ASP A CA 1
ATOM 703 C C . ASP A 1 91 ? 25.130 19.643 30.340 1.00 14.47 94 ASP A C 1
ATOM 704 O O . ASP A 1 91 ? 23.925 19.871 30.421 1.00 14.67 94 ASP A O 1
ATOM 709 N N . ILE A 1 92 ? 26.006 20.568 29.985 1.00 14.67 95 ILE A N 1
ATOM 710 C CA . ILE A 1 92 ? 25.680 21.980 29.892 1.00 14.45 95 ILE A CA 1
ATOM 711 C C . ILE A 1 92 ? 26.284 22.518 28.608 1.00 15.64 95 ILE A C 1
ATOM 712 O O . ILE A 1 92 ? 27.448 22.237 28.311 1.00 14.70 95 ILE A O 1
ATOM 717 N N . TYR A 1 93 ? 25.505 23.284 27.850 1.00 13.76 96 TYR A N 1
ATOM 718 C CA . TYR A 1 93 ? 25.996 23.991 26.668 1.00 12.96 96 TYR A CA 1
ATOM 719 C C . TYR A 1 93 ? 26.114 25.475 27.010 1.00 14.97 96 TYR A C 1
ATOM 720 O O . TYR A 1 93 ? 25.102 26.130 27.300 1.00 15.17 96 TYR A O 1
ATOM 729 N N . ARG A 1 94 ? 27.337 26.012 26.975 1.00 14.71 97 ARG A N 1
ATOM 730 C CA . ARG A 1 94 ? 27.531 27.418 27.316 1.00 13.89 97 ARG A CA 1
ATOM 731 C C . ARG A 1 94 ? 27.098 28.337 26.171 1.00 12.80 97 ARG A C 1
ATOM 732 O O . ARG A 1 94 ? 27.216 27.989 24.995 1.00 14.62 97 ARG A O 1
ATOM 740 N N . THR A 1 95 ? 26.587 29.514 26.524 1.00 13.91 98 THR A N 1
ATOM 741 C CA . THR A 1 95 ? 26.373 30.606 25.580 1.00 13.17 98 THR A CA 1
ATOM 742 C C . THR A 1 95 ? 26.791 31.910 26.248 1.00 12.96 98 THR A C 1
ATOM 743 O O . THR A 1 95 ? 26.912 31.972 27.476 1.00 15.75 98 THR A O 1
ATOM 747 N N . PRO A 1 96 ? 27.005 32.973 25.469 1.00 12.44 99 PRO A N 1
ATOM 748 C CA . PRO A 1 96 ? 27.327 34.269 26.098 1.00 15.79 99 PRO A CA 1
ATOM 749 C C . PRO A 1 96 ? 26.177 34.874 26.886 1.00 15.59 99 PRO A C 1
ATOM 750 O O . PRO A 1 96 ? 26.425 35.773 27.703 1.00 17.09 99 PRO A O 1
ATOM 754 N N . LEU A 1 97 ? 24.936 34.431 26.664 1.00 17.34 100 LEU A N 1
ATOM 755 C CA . LEU A 1 97 ? 23.804 34.993 27.407 1.00 15.39 100 LEU A CA 1
ATOM 756 C C . LEU A 1 97 ? 23.677 34.289 28.754 1.00 20.09 100 LEU A C 1
ATOM 757 O O . LEU A 1 97 ? 23.984 34.857 29.807 1.00 20.90 100 LEU A O 1
ATOM 762 N N . TYR A 1 98 ? 23.257 33.032 28.723 1.00 19.84 101 TYR A N 1
ATOM 763 C CA . TYR A 1 98 ? 23.293 32.165 29.889 1.00 14.15 101 TYR A CA 1
ATOM 764 C C . TYR A 1 98 ? 23.443 30.735 29.392 1.00 18.55 101 TYR A C 1
ATOM 765 O O . TYR A 1 98 ? 23.232 30.442 28.215 1.00 17.59 101 TYR A O 1
ATOM 774 N N . ASP A 1 99 ? 23.815 29.843 30.296 1.00 15.34 102 ASP A N 1
ATOM 775 C CA . ASP A 1 99 ? 24.125 28.486 29.883 1.00 15.84 102 ASP A CA 1
ATOM 776 C C . ASP A 1 99 ? 22.874 27.613 29.878 1.00 14.43 102 ASP A C 1
ATOM 777 O O . ASP A 1 99 ? 21.951 27.796 30.682 1.00 17.76 102 ASP A O 1
ATOM 782 N N . LEU A 1 100 ? 22.848 26.662 28.944 1.00 14.20 103 LEU A N 1
ATOM 783 C CA . LEU A 1 100 ? 21.700 25.800 28.686 1.00 11.39 103 LEU A CA 1
ATOM 784 C C . LEU A 1 100 ? 21.959 24.381 29.186 1.00 14.02 103 LEU A C 1
ATOM 785 O O . LEU A 1 100 ? 23.047 23.836 29.004 1.00 16.96 103 LEU A O 1
ATOM 790 N N . ARG A 1 101 ? 20.932 23.768 29.769 1.00 12.48 104 ARG A N 1
ATOM 791 C CA A ARG A 1 101 ? 21.065 22.460 30.380 0.55 11.54 104 ARG A CA 1
ATOM 792 C CA B ARG A 1 101 ? 21.022 22.457 30.407 0.45 11.62 104 ARG A CA 1
ATOM 793 C C . ARG A 1 101 ? 20.428 21.393 29.494 1.00 14.29 104 ARG A C 1
ATOM 794 O O . ARG A 1 101 ? 19.288 21.539 29.043 1.00 15.62 104 ARG A O 1
ATOM 809 N N . ILE A 1 102 ? 21.182 20.319 29.249 1.00 12.67 105 ILE A N 1
ATOM 810 C CA . ILE A 1 102 ? 20.672 19.191 28.476 1.00 10.45 105 ILE A CA 1
ATOM 811 C C . ILE A 1 102 ? 19.626 18.422 29.280 1.00 15.28 105 ILE A C 1
ATOM 812 O O . ILE A 1 102 ? 19.771 18.227 30.492 1.00 16.53 105 ILE A O 1
ATOM 817 N N . ASP A 1 103 ? 18.547 17.995 28.609 1.00 11.42 106 ASP A N 1
ATOM 818 C CA . ASP A 1 103 ? 17.491 17.213 29.256 1.00 10.76 106 ASP A CA 1
ATOM 819 C C . ASP A 1 103 ? 17.992 15.792 29.514 1.00 12.95 106 ASP A C 1
ATOM 820 O O . ASP A 1 103 ? 18.051 14.965 28.604 1.00 15.04 106 ASP A O 1
ATOM 825 N N . GLN A 1 104 ? 18.317 15.488 30.775 1.00 13.78 107 GLN A N 1
ATOM 826 C CA . GLN A 1 104 ? 18.921 14.195 31.097 1.00 17.38 107 GLN A CA 1
ATOM 827 C C . GLN A 1 104 ? 17.936 13.043 30.893 1.00 18.35 107 GLN A C 1
ATOM 828 O O . GLN A 1 104 ? 18.322 11.953 30.449 1.00 13.85 107 GLN A O 1
ATOM 834 N N . LYS A 1 105 ? 16.663 13.256 31.232 1.00 15.10 108 LYS A N 1
ATOM 835 C CA . LYS A 1 105 ? 15.672 12.192 31.054 1.00 15.25 108 LYS A CA 1
ATOM 836 C C . LYS A 1 105 ? 15.545 11.795 29.585 1.00 14.22 108 LYS A C 1
ATOM 837 O O . LYS A 1 105 ? 15.588 10.603 29.235 1.00 17.28 108 LYS A O 1
ATOM 843 N N . ILE A 1 106 ? 15.357 12.782 28.710 1.00 14.35 109 ILE A N 1
ATOM 844 C CA . ILE A 1 106 ? 15.184 12.452 27.305 1.00 12.82 109 ILE A CA 1
ATOM 845 C C . ILE A 1 106 ? 16.493 11.924 26.729 1.00 15.39 109 ILE A C 1
ATOM 846 O O . ILE A 1 106 ? 16.485 11.014 25.900 1.00 14.44 109 ILE A O 1
ATOM 851 N N . TYR A 1 107 ? 17.637 12.460 27.172 1.00 13.32 110 TYR A N 1
ATOM 852 C CA . TYR A 1 107 ? 18.915 11.933 26.689 1.00 13.26 110 TYR A CA 1
ATOM 853 C C . TYR A 1 107 ? 19.063 10.458 27.042 1.00 14.56 110 TYR A C 1
ATOM 854 O O . TYR A 1 107 ? 19.578 9.668 26.240 1.00 15.64 110 TYR A O 1
ATOM 863 N N . GLY A 1 108 ? 18.584 10.057 28.225 1.00 13.34 111 GLY A N 1
ATOM 864 C CA . GLY A 1 108 ? 18.598 8.642 28.578 1.00 14.86 111 GLY A CA 1
ATOM 865 C C . GLY A 1 108 ? 17.684 7.811 27.695 1.00 14.48 111 GLY A C 1
ATOM 866 O O . GLY A 1 108 ? 18.067 6.727 27.232 1.00 18.65 111 GLY A O 1
ATOM 867 N N . GLU A 1 109 ? 16.468 8.310 27.435 1.00 14.65 112 GLU A N 1
ATOM 868 C CA . GLU A 1 109 ? 15.544 7.587 26.554 1.00 15.19 112 GLU A CA 1
ATOM 869 C C . GLU A 1 109 ? 16.138 7.400 25.158 1.00 17.73 112 GLU A C 1
ATOM 870 O O . GLU A 1 109 ? 16.098 6.297 24.576 1.00 16.91 112 GLU A O 1
ATOM 876 N N . LEU A 1 110 ? 16.672 8.491 24.597 1.00 14.65 113 LEU A N 1
ATOM 877 C CA . LEU A 1 110 ? 17.275 8.438 23.271 1.00 14.00 113 LEU A CA 1
ATOM 878 C C . LEU A 1 110 ? 18.427 7.450 23.242 1.00 17.48 113 LEU A C 1
ATOM 879 O O . LEU A 1 110 ? 18.512 6.618 22.332 1.00 16.70 113 LEU A O 1
ATOM 884 N N . TRP A 1 111 ? 19.312 7.504 24.251 1.00 15.78 114 TRP A N 1
ATOM 885 C CA . TRP A 1 111 ? 20.441 6.580 24.269 1.00 16.35 114 TRP A CA 1
ATOM 886 C C . TRP A 1 111 ? 19.958 5.136 24.288 1.00 21.09 114 TRP A C 1
ATOM 887 O O . TRP A 1 111 ? 20.527 4.272 23.607 1.00 15.73 114 TRP A O 1
ATOM 898 N N . LYS A 1 112 ? 18.913 4.848 25.078 1.00 16.44 115 LYS A N 1
ATOM 899 C CA . LYS A 1 112 ? 18.407 3.486 25.175 1.00 18.07 115 LYS A CA 1
ATOM 900 C C . LYS A 1 112 ? 17.725 2.998 23.899 1.00 18.44 115 LYS A C 1
ATOM 901 O O . LYS A 1 112 ? 17.390 1.808 23.831 1.00 22.09 115 LYS A O 1
ATOM 907 N N . THR A 1 113 ? 17.403 3.877 22.935 1.00 18.19 116 THR A N 1
ATOM 908 C CA . THR A 1 113 ? 16.974 3.329 21.635 1.00 21.15 116 THR A CA 1
ATOM 909 C C . THR A 1 113 ? 18.081 2.545 20.913 1.00 18.74 116 THR A C 1
ATOM 910 O O . THR A 1 113 ? 17.783 1.770 19.996 1.00 19.12 116 THR A O 1
ATOM 914 N N . GLY A 1 114 ? 19.348 2.766 21.253 1.00 17.81 117 GLY A N 1
ATOM 915 C CA . GLY A 1 114 ? 20.443 2.130 20.539 1.00 17.87 117 GLY A CA 1
ATOM 916 C C . GLY A 1 114 ? 20.753 2.721 19.178 1.00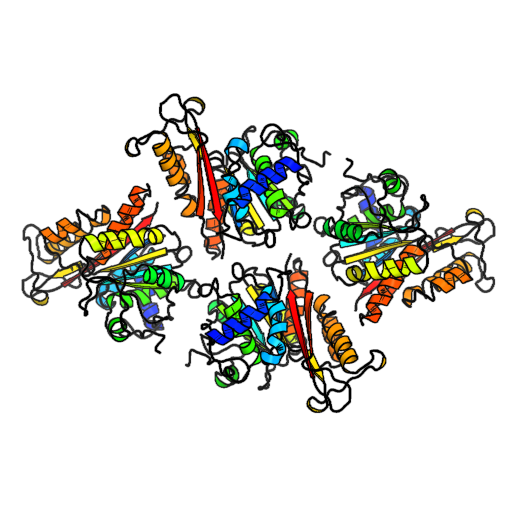 21.56 117 GLY A C 1
ATOM 917 O O . GLY A 1 114 ? 21.622 2.194 18.469 1.00 17.11 117 GLY A O 1
ATOM 918 N N . MET A 1 115 ? 20.095 3.809 18.796 1.00 17.26 118 MET A N 1
ATOM 919 C CA A MET A 1 115 ? 20.252 4.360 17.456 0.45 19.03 118 MET A CA 1
ATOM 920 C CA B MET A 1 115 ? 20.228 4.386 17.462 0.55 19.04 118 MET A CA 1
ATOM 921 C C . MET A 1 115 ? 21.322 5.440 17.365 1.00 18.93 118 MET A C 1
ATOM 922 O O . MET A 1 115 ? 21.646 5.874 16.252 1.00 18.93 118 MET A O 1
ATOM 931 N N . PHE A 1 116 ? 21.899 5.856 18.491 1.00 15.64 119 PHE A N 1
ATOM 932 C CA . PHE A 1 116 ? 22.794 6.995 18.539 1.00 15.72 119 PHE A CA 1
ATOM 933 C C . PHE A 1 116 ? 24.196 6.560 18.923 1.00 16.31 119 PHE A C 1
ATOM 934 O O . PHE A 1 116 ? 24.386 5.612 19.691 1.00 17.54 119 PHE A O 1
ATOM 942 N N . GLU A 1 117 ? 25.180 7.275 18.400 1.00 19.27 120 GLU A N 1
ATOM 943 C CA A GLU A 1 117 ? 26.508 7.184 18.985 0.50 19.35 120 GLU A CA 1
ATOM 944 C CA B GLU A 1 117 ? 26.542 7.236 18.911 0.50 19.44 120 GLU A CA 1
ATOM 945 C C . GLU A 1 117 ? 26.745 8.393 19.887 1.00 15.08 120 GLU A C 1
ATOM 946 O O . GLU A 1 117 ? 25.930 9.313 19.967 1.00 16.41 120 GLU A O 1
ATOM 957 N N . ARG A 1 118 ? 27.848 8.346 20.625 1.00 15.13 121 ARG A N 1
ATOM 958 C CA . ARG A 1 118 ? 28.222 9.423 21.535 1.00 17.59 121 ARG A CA 1
ATOM 959 C C . ARG A 1 118 ? 29.323 10.253 20.881 1.00 22.04 121 ARG A C 1
ATOM 960 O O . ARG A 1 118 ? 30.429 9.746 20.646 1.00 20.49 121 ARG A O 1
ATOM 968 N N . MET A 1 119 ? 29.060 11.530 20.634 1.00 16.64 122 MET A N 1
ATOM 969 C CA . MET A 1 119 ? 30.120 12.346 20.056 1.00 19.38 122 MET A CA 1
ATOM 970 C C . MET A 1 119 ? 31.089 12.790 21.144 1.00 18.02 122 MET A C 1
ATOM 971 O O . MET A 1 119 ? 30.693 13.123 22.265 1.00 17.14 122 MET A O 1
ATOM 976 N N . SER A 1 120 ? 32.372 12.736 20.824 1.00 16.93 123 SER A N 1
ATOM 977 C CA . SER A 1 120 ? 33.375 13.211 21.759 1.00 16.46 123 SER A CA 1
ATOM 978 C C . SER A 1 120 ? 33.207 14.711 21.981 1.00 16.03 123 SER A C 1
ATOM 979 O O . SER A 1 120 ? 32.558 15.410 21.202 1.00 16.80 123 SER A O 1
ATOM 982 N N . LEU A 1 121 ? 33.806 15.202 23.066 1.00 18.07 124 LEU A N 1
ATOM 983 C CA . LEU A 1 121 ? 33.815 16.639 23.323 1.00 14.75 124 LEU A CA 1
ATOM 984 C C . LEU A 1 121 ? 34.464 17.401 22.173 1.00 15.95 124 LEU A C 1
ATOM 985 O O . LEU A 1 121 ? 34.034 18.507 21.833 1.00 16.19 124 LEU A O 1
ATOM 990 N N . GLN A 1 122 ? 35.535 16.847 21.596 1.00 14.96 125 GLN A N 1
ATOM 991 C CA . GLN A 1 122 ? 36.213 17.527 20.488 1.00 16.43 125 GLN A CA 1
ATOM 992 C C . GLN A 1 122 ? 35.290 17.645 19.277 1.00 20.14 125 GLN A C 1
ATOM 993 O O . GLN A 1 122 ? 35.174 18.716 18.665 1.00 16.82 125 GLN A O 1
ATOM 999 N N . THR A 1 123 ? 34.608 16.551 18.924 1.00 15.17 126 THR A N 1
ATOM 1000 C CA . THR A 1 123 ? 33.613 16.596 17.850 1.00 14.56 126 THR A CA 1
ATOM 1001 C C . THR A 1 123 ? 32.522 17.616 18.145 1.00 19.88 126 THR A C 1
ATOM 1002 O O . THR A 1 123 ? 32.118 18.395 17.271 1.00 15.05 126 THR A O 1
ATOM 1006 N N . ASP A 1 124 ? 32.025 17.596 19.379 1.00 13.27 127 ASP A N 1
ATOM 1007 C CA . ASP A 1 124 ? 30.940 18.468 19.817 1.00 13.32 127 ASP A CA 1
ATOM 1008 C C . ASP A 1 124 ? 31.318 19.939 19.647 1.00 13.05 127 ASP A C 1
ATOM 1009 O O . ASP A 1 124 ? 30.562 20.730 19.066 1.00 14.97 127 ASP A O 1
ATOM 1014 N N . GLU A 1 125 ? 32.499 20.325 20.158 1.00 12.53 128 GLU A N 1
ATOM 1015 C CA . GLU A 1 125 ? 32.930 21.719 20.098 1.00 12.57 128 GLU A CA 1
ATOM 1016 C C . GLU A 1 125 ? 33.358 22.144 18.698 1.00 15.19 128 GLU A C 1
ATOM 1017 O O . GLU A 1 125 ? 33.274 23.333 18.367 1.00 18.12 128 GLU A O 1
ATOM 1023 N N . ASP A 1 126 ? 33.830 21.204 17.872 1.00 16.61 129 ASP A N 1
ATOM 1024 C CA . ASP A 1 126 ? 34.266 21.546 16.517 1.00 13.62 129 ASP A CA 1
ATOM 1025 C C . ASP A 1 126 ? 33.079 21.924 15.638 1.00 16.16 129 ASP A C 1
ATOM 1026 O O . ASP A 1 126 ? 33.174 22.839 14.811 1.00 17.34 129 ASP A O 1
ATOM 1031 N N . GLU A 1 127 ? 31.962 21.220 15.793 1.00 13.07 130 GLU A N 1
ATOM 1032 C CA . GLU A 1 127 ? 30.764 21.498 15.006 1.00 15.52 130 GLU A CA 1
ATOM 1033 C C . GLU A 1 127 ? 30.143 22.838 15.398 1.00 15.65 130 GLU A C 1
ATOM 1034 O O . GLU A 1 127 ? 30.092 23.197 16.579 1.00 14.43 130 GLU A O 1
ATOM 1040 N N . HIS A 1 128 ? 29.636 23.574 14.400 1.00 13.14 131 HIS A N 1
ATOM 1041 C CA . HIS A 1 128 ? 28.915 24.822 14.647 1.00 13.79 131 HIS A CA 1
ATOM 1042 C C . HIS A 1 128 ? 27.411 24.748 14.401 1.00 12.11 131 HIS A C 1
ATOM 1043 O O . HIS A 1 128 ? 26.691 25.640 14.854 1.00 12.50 131 HIS A O 1
ATOM 1050 N N . SER A 1 129 ? 26.918 23.721 13.703 1.00 11.40 132 SER A N 1
ATOM 1051 C CA . SER A 1 129 ? 25.538 23.768 13.207 1.00 13.55 132 SER A CA 1
ATOM 1052 C C . SER A 1 129 ? 24.497 23.638 14.313 1.00 11.51 132 SER A C 1
ATOM 1053 O O . SER A 1 129 ? 23.317 23.943 14.075 1.00 14.09 132 SER A O 1
ATOM 1056 N N . ILE A 1 130 ? 24.887 23.144 15.487 1.00 9.90 133 ILE A N 1
ATOM 1057 C CA . ILE A 1 130 ? 24.015 23.191 16.663 1.00 11.35 133 ILE A CA 1
ATOM 1058 C C . ILE A 1 130 ? 24.238 24.478 17.457 1.00 12.95 133 ILE A C 1
ATOM 1059 O O . ILE A 1 130 ? 23.277 25.149 17.841 1.00 13.14 133 ILE A O 1
ATOM 1064 N N . GLU A 1 131 ? 25.510 24.841 17.663 1.00 12.95 134 GLU A N 1
ATOM 1065 C CA . GLU A 1 131 ? 25.867 26.013 18.466 1.00 14.14 134 GLU A CA 1
ATOM 1066 C C . GLU A 1 131 ? 25.206 27.297 17.961 1.00 11.76 134 GLU A C 1
ATOM 1067 O O . GLU A 1 131 ? 24.858 28.180 18.760 1.00 11.03 134 GLU A O 1
ATOM 1073 N N . MET A 1 132 ? 25.058 27.447 16.637 1.00 12.12 135 MET A N 1
ATOM 1074 C CA . MET A 1 132 ? 24.499 28.689 16.108 1.00 11.32 135 MET A CA 1
ATOM 1075 C C . MET A 1 132 ? 23.059 28.918 16.550 1.00 14.87 135 MET A C 1
ATOM 1076 O O . MET A 1 132 ? 22.553 30.038 16.414 1.00 15.21 135 MET A O 1
ATOM 1081 N N . HIS A 1 133 ? 22.388 27.890 17.065 1.00 12.21 136 HIS A N 1
ATOM 1082 C CA . HIS A 1 133 ? 21.037 28.049 17.582 1.00 14.28 136 HIS A CA 1
ATOM 1083 C C . HIS A 1 133 ? 20.989 28.267 19.077 1.00 10.86 136 HIS A C 1
ATOM 1084 O O . HIS A 1 133 ? 19.906 28.532 19.612 1.00 12.51 136 HIS A O 1
ATOM 1091 N N . LEU A 1 134 ? 22.132 28.190 19.765 1.00 10.61 137 LEU A N 1
ATOM 1092 C CA . LEU A 1 134 ? 22.081 28.322 21.219 1.00 12.59 137 LEU A CA 1
ATOM 1093 C C . LEU A 1 134 ? 21.835 29.764 21.654 1.00 10.78 137 LEU A C 1
ATOM 1094 O O . LEU A 1 134 ? 20.998 29.978 22.547 1.00 11.98 137 LEU A O 1
ATOM 1099 N N . PRO A 1 135 ? 22.522 30.780 21.123 1.00 11.40 138 PRO A N 1
ATOM 1100 C CA . PRO A 1 135 ? 22.187 32.143 21.569 1.00 13.29 138 PRO A CA 1
ATOM 1101 C C . PRO A 1 135 ? 20.750 32.514 21.246 1.00 13.23 138 PRO A C 1
ATOM 1102 O O . PRO A 1 135 ? 20.042 33.038 22.117 1.00 11.24 138 PRO A O 1
ATOM 1106 N N . TYR A 1 136 ? 20.275 32.209 20.033 1.00 12.97 139 TYR A N 1
ATOM 1107 C CA . TYR A 1 136 ? 18.899 32.562 19.685 1.00 14.77 139 TYR A CA 1
ATOM 1108 C C . TYR A 1 136 ? 17.899 31.860 20.600 1.00 14.61 139 TYR A C 1
ATOM 1109 O O . TYR A 1 136 ? 16.940 32.479 21.084 1.00 16.10 139 TYR A O 1
ATOM 1118 N N . THR A 1 137 ? 18.123 30.572 20.868 1.00 13.95 140 THR A N 1
ATOM 1119 C CA . THR A 1 137 ? 17.262 29.841 21.793 1.00 14.04 140 THR A CA 1
ATOM 1120 C C . THR A 1 137 ? 17.276 30.495 23.173 1.00 15.63 140 THR A C 1
ATOM 1121 O O . THR A 1 137 ? 16.216 30.767 23.759 1.00 13.76 140 THR A O 1
ATOM 1125 N N . ALA A 1 138 ? 18.474 30.815 23.683 1.00 13.15 141 ALA A N 1
ATOM 1126 C CA . ALA A 1 138 ? 18.544 31.444 25.001 1.00 14.31 141 ALA A CA 1
ATOM 1127 C C . ALA A 1 138 ? 17.781 32.758 25.003 1.00 15.04 141 ALA A C 1
ATOM 1128 O O . ALA A 1 138 ? 17.059 33.073 25.961 1.00 14.34 141 ALA A O 1
ATOM 1130 N N . LYS A 1 139 ? 17.887 33.514 23.910 1.00 14.77 142 LYS A N 1
ATOM 1131 C CA . LYS A 1 139 ? 17.206 34.794 23.864 1.00 12.86 142 LYS A CA 1
ATOM 1132 C C . LYS A 1 139 ? 15.702 34.595 23.791 1.00 13.20 142 LYS A C 1
ATOM 1133 O O . LYS A 1 139 ? 14.938 35.283 24.492 1.00 14.37 142 LYS A O 1
ATOM 1139 N N . ALA A 1 140 ? 15.261 33.637 22.968 1.00 15.60 143 ALA A N 1
ATOM 1140 C CA . ALA A 1 140 ? 13.824 33.485 22.770 1.00 14.84 143 ALA A CA 1
ATOM 1141 C C . ALA A 1 140 ? 13.156 33.028 24.051 1.00 15.35 143 ALA A C 1
ATOM 1142 O O . ALA A 1 140 ? 12.012 33.419 24.340 1.00 13.45 143 ALA A O 1
ATOM 1144 N N . MET A 1 141 ? 13.888 32.267 24.859 1.00 13.67 144 MET A N 1
ATOM 1145 C CA . MET A 1 141 ? 13.364 31.636 26.062 1.00 14.61 144 MET A CA 1
ATOM 1146 C C . MET A 1 141 ? 13.688 32.401 27.343 1.00 13.76 144 MET A C 1
ATOM 1147 O O . MET A 1 141 ? 13.393 31.888 28.425 1.00 14.98 144 MET A O 1
ATOM 1152 N N . GLU A 1 142 ? 14.281 33.601 27.258 1.00 14.99 145 GLU A N 1
ATOM 1153 C CA . GLU A 1 142 ? 14.834 34.231 28.470 1.00 14.54 145 GLU A CA 1
ATOM 1154 C C . GLU A 1 142 ? 13.777 34.506 29.541 1.00 15.05 145 GLU A C 1
ATOM 1155 O O . GLU A 1 142 ? 14.090 34.468 30.741 1.00 16.19 145 GLU A O 1
ATOM 1161 N N . SER A 1 143 ? 12.527 34.765 29.153 1.00 17.63 146 SER A N 1
ATOM 1162 C CA . SER A 1 143 ? 11.504 34.997 30.180 1.00 17.06 146 SER A CA 1
ATOM 1163 C C . SER A 1 143 ? 11.224 33.761 31.029 1.00 20.58 146 SER A C 1
ATOM 1164 O O . SER A 1 143 ? 10.556 33.877 32.074 1.00 18.28 146 SER A O 1
ATOM 1167 N N . HIS A 1 144 ? 11.681 32.590 30.593 1.00 16.75 147 HIS A N 1
ATOM 1168 C CA . HIS A 1 144 ? 11.549 31.324 31.308 1.00 15.97 147 HIS A CA 1
ATOM 1169 C C . HIS A 1 144 ? 12.896 30.611 31.347 1.00 15.74 147 HIS A C 1
ATOM 1170 O O . HIS A 1 144 ? 12.987 29.392 31.169 1.00 17.14 147 HIS A O 1
ATOM 1177 N N . LYS A 1 145 ? 13.963 31.383 31.584 1.00 16.36 148 LYS A N 1
ATOM 1178 C CA . LYS A 1 145 ? 15.328 30.896 31.383 1.00 18.00 148 LYS A CA 1
ATOM 1179 C C . LYS A 1 145 ? 15.692 29.717 32.284 1.00 24.52 148 LYS A C 1
ATOM 1180 O O . LYS A 1 145 ? 16.596 28.946 31.948 1.00 22.40 148 LYS A O 1
ATOM 1186 N N . ASP A 1 146 ? 15.052 29.574 33.438 1.00 19.91 149 ASP A N 1
ATOM 1187 C CA . ASP A 1 146 ? 15.373 28.470 34.338 1.00 20.22 149 ASP A CA 1
ATOM 1188 C C . ASP A 1 146 ? 14.398 27.298 34.230 1.00 17.60 149 ASP A C 1
ATOM 1189 O O . ASP A 1 146 ? 14.417 26.407 35.088 1.00 24.48 149 ASP A O 1
ATOM 1194 N N . GLU A 1 147 ? 13.523 27.293 33.219 1.00 15.72 150 GLU A N 1
ATOM 1195 C CA . GLU A 1 147 ? 12.453 26.306 33.152 1.00 17.55 150 GLU A CA 1
ATOM 1196 C C . GLU A 1 147 ? 12.447 25.533 31.841 1.00 22.12 150 GLU A C 1
ATOM 1197 O O . GLU A 1 147 ? 11.415 24.972 31.479 1.00 21.80 150 GLU A O 1
ATOM 1203 N N . PHE A 1 148 ? 13.561 25.475 31.113 1.00 14.76 151 PHE A N 1
ATOM 1204 C CA . PHE A 1 148 ? 13.574 24.702 29.879 1.00 13.05 151 PHE A CA 1
ATOM 1205 C C . PHE A 1 148 ? 14.906 23.981 29.729 1.00 15.16 151 PHE A C 1
ATOM 1206 O O . PHE A 1 148 ? 15.905 24.357 30.344 1.00 15.05 151 PHE A O 1
ATOM 1214 N N . THR A 1 149 ? 14.900 22.920 28.921 1.00 13.30 152 THR A N 1
ATOM 1215 C CA . THR A 1 149 ? 16.092 22.124 28.650 1.00 13.15 152 THR A CA 1
ATOM 1216 C C . THR A 1 149 ? 16.308 22.039 27.143 1.00 15.68 152 THR A C 1
ATOM 1217 O O . THR A 1 149 ? 15.418 22.369 26.360 1.00 12.47 152 THR A O 1
ATOM 1221 N N . ILE A 1 150 ? 17.496 21.578 26.737 1.00 14.16 153 ILE A N 1
ATOM 1222 C CA . ILE A 1 150 ? 17.781 21.350 25.323 1.00 12.99 153 ILE A CA 1
ATOM 1223 C C . ILE A 1 150 ? 18.158 19.888 25.097 1.00 11.71 153 ILE A C 1
ATOM 1224 O O . ILE A 1 150 ? 18.597 19.177 26.002 1.00 12.62 153 ILE A O 1
ATOM 1229 N N . ILE A 1 151 ? 17.982 19.447 23.856 1.00 11.07 154 ILE A N 1
ATOM 1230 C CA . ILE A 1 151 ? 18.340 18.095 23.440 1.00 12.13 154 ILE A CA 1
ATOM 1231 C C . ILE A 1 151 ? 19.140 18.233 22.151 1.00 13.09 154 ILE A C 1
ATOM 1232 O O . ILE A 1 151 ? 18.555 18.184 21.064 1.00 10.82 154 ILE A O 1
ATOM 1237 N N . PRO A 1 152 ? 20.458 18.423 22.221 1.00 11.56 155 PRO A N 1
ATOM 1238 C CA . PRO A 1 152 ? 21.258 18.571 20.995 1.00 13.05 155 PRO A CA 1
ATOM 1239 C C . PRO A 1 152 ? 21.475 17.230 20.319 1.00 13.46 155 PRO A C 1
ATOM 1240 O O . PRO A 1 152 ? 21.792 16.229 20.964 1.00 15.86 155 PRO A O 1
ATOM 1244 N N . VAL A 1 153 ? 21.328 17.216 18.999 1.00 11.96 156 VAL A N 1
ATOM 1245 C CA . VAL A 1 153 ? 21.481 15.988 18.226 1.00 10.68 156 VAL A CA 1
ATOM 1246 C C . VAL A 1 153 ? 22.308 16.308 16.988 1.00 11.75 156 VAL A C 1
ATOM 1247 O O . VAL A 1 153 ? 21.890 17.128 16.167 1.00 12.87 156 VAL A O 1
ATOM 1251 N N . LEU A 1 154 ? 23.478 15.684 16.856 1.00 11.83 157 LEU A N 1
ATOM 1252 C CA . LEU A 1 154 ? 24.253 15.793 15.615 1.00 13.79 157 LEU A CA 1
ATOM 1253 C C . LEU A 1 154 ? 23.716 14.799 14.592 1.00 12.18 157 LEU A C 1
ATOM 1254 O O . LEU A 1 154 ? 23.625 13.605 14.873 1.00 14.64 157 LEU A O 1
ATOM 1259 N N . VAL A 1 155 ? 23.368 15.281 13.398 1.00 12.32 158 VAL A N 1
ATOM 1260 C CA . VAL A 1 155 ? 22.721 14.453 12.385 1.00 11.96 158 VAL A CA 1
ATOM 1261 C C . VAL A 1 155 ? 23.709 14.228 11.248 1.00 15.06 158 VAL A C 1
ATOM 1262 O O . VAL A 1 155 ? 24.104 15.181 10.570 1.00 14.90 158 VAL A O 1
ATOM 1266 N N . GLY A 1 156 ? 24.100 12.977 11.037 1.00 13.54 159 GLY A N 1
ATOM 1267 C CA . GLY A 1 156 ? 25.071 12.643 10.015 1.00 13.84 159 GLY A CA 1
ATOM 1268 C C . GLY A 1 156 ? 24.431 12.485 8.654 1.00 14.13 159 GLY A C 1
ATOM 1269 O O . GLY A 1 156 ? 23.310 12.931 8.406 1.00 15.56 159 GLY A O 1
ATOM 1270 N N . ALA A 1 157 ? 25.172 11.828 7.756 1.00 18.08 160 ALA A N 1
ATOM 1271 C CA . ALA A 1 157 ? 24.752 11.643 6.365 1.00 18.97 160 ALA A CA 1
ATOM 1272 C C . ALA A 1 157 ? 23.807 10.442 6.282 1.00 18.15 160 ALA A C 1
ATOM 1273 O O . ALA A 1 157 ? 24.149 9.357 5.798 1.00 19.05 160 ALA A O 1
ATOM 1275 N N . LEU A 1 158 ? 22.574 10.665 6.736 1.00 15.40 161 LEU A N 1
ATOM 1276 C CA . LEU A 1 158 ? 21.617 9.578 6.900 1.00 15.56 161 LEU A CA 1
ATOM 1277 C C . LEU A 1 158 ? 21.145 9.015 5.564 1.00 15.86 161 LEU A C 1
ATOM 1278 O O . LEU A 1 158 ? 20.807 9.752 4.630 1.00 18.37 161 LEU A O 1
ATOM 1283 N N . SER A 1 159 ? 21.063 7.693 5.505 1.00 15.84 162 SER A N 1
ATOM 1284 C CA . SER A 1 159 ? 20.349 7.034 4.425 1.00 16.76 162 SER A CA 1
ATOM 1285 C C . SER A 1 159 ? 18.865 7.393 4.483 1.00 17.66 162 SER A C 1
ATOM 1286 O O . SER A 1 159 ? 18.364 7.895 5.491 1.00 17.70 162 SER A O 1
ATOM 1289 N N . GLU A 1 160 ? 18.149 7.121 3.385 0.96 15.05 163 GLU A N 1
ATOM 1290 C CA . GLU A 1 160 ? 16.703 7.337 3.404 0.96 16.27 163 GLU A CA 1
ATOM 1291 C C . GLU A 1 160 ? 16.047 6.529 4.512 0.96 19.05 163 GLU A C 1
ATOM 1292 O O . GLU A 1 160 ? 15.143 7.019 5.207 0.96 16.72 163 GLU A O 1
ATOM 1298 N N . SER A 1 161 ? 16.467 5.273 4.677 1.00 19.29 164 SER A N 1
ATOM 1299 C CA . SER A 1 161 ? 15.858 4.459 5.719 1.00 18.97 164 SER A CA 1
ATOM 1300 C C . SER A 1 161 ? 16.173 5.023 7.098 1.00 14.67 164 SER A C 1
ATOM 1301 O O . SER A 1 161 ? 15.312 5.004 7.978 1.00 16.05 164 SER A O 1
ATOM 1304 N N . LYS A 1 162 ? 17.386 5.559 7.307 1.00 14.48 165 LYS A N 1
ATOM 1305 C CA . LYS A 1 162 ? 17.663 6.167 8.610 1.00 16.22 165 LYS A CA 1
ATOM 1306 C C . LYS A 1 162 ? 16.862 7.452 8.802 1.00 16.88 165 LYS A C 1
ATOM 1307 O O . LYS A 1 162 ? 16.424 7.755 9.917 1.00 14.31 165 LYS A O 1
ATOM 1313 N N . GLU A 1 163 ? 16.664 8.234 7.739 1.00 14.30 166 GLU A N 1
ATOM 1314 C CA . GLU A 1 163 ? 15.800 9.402 7.881 1.00 14.02 166 GLU A CA 1
ATOM 1315 C C . GLU A 1 163 ? 14.397 8.985 8.317 1.00 14.10 166 GLU A C 1
ATOM 1316 O O . GLU A 1 163 ? 13.792 9.629 9.188 1.00 15.68 166 GLU A O 1
ATOM 1322 N N . GLN A 1 164 ? 13.885 7.891 7.744 1.00 14.57 167 GLN A N 1
ATOM 1323 C CA . GLN A 1 164 ? 12.571 7.372 8.131 1.00 15.59 167 GLN A CA 1
ATOM 1324 C C . GLN A 1 164 ? 12.561 6.891 9.579 1.00 15.38 167 GLN A C 1
ATOM 1325 O O . GLN A 1 164 ? 11.639 7.212 10.346 1.00 18.60 167 GLN A O 1
ATOM 1331 N N . GLU A 1 165 ? 13.595 6.139 9.977 1.00 15.03 168 GLU A N 1
ATOM 1332 C CA . GLU A 1 165 ? 13.630 5.563 11.321 1.00 14.89 168 GLU A CA 1
ATOM 1333 C C . GLU A 1 165 ? 13.776 6.646 12.386 1.00 16.85 168 GLU A C 1
ATOM 1334 O O . GLU A 1 165 ? 13.089 6.612 13.417 1.00 16.33 168 GLU A O 1
ATOM 1340 N N . PHE A 1 166 ? 14.687 7.602 12.175 1.00 15.80 169 PHE A N 1
ATOM 1341 C CA . PHE A 1 166 ? 14.825 8.703 13.124 1.00 14.52 169 PHE A CA 1
ATOM 1342 C C . PHE A 1 166 ? 13.583 9.584 13.127 1.00 17.36 169 PHE A C 1
ATOM 1343 O O . PHE A 1 166 ? 13.177 10.087 14.187 1.00 15.36 169 PHE A O 1
ATOM 1351 N N . GLY A 1 167 ? 12.944 9.771 11.967 1.00 14.31 170 GLY A N 1
ATOM 1352 C CA . GLY A 1 167 ? 11.692 10.518 11.960 1.00 15.58 170 GLY A CA 1
ATOM 1353 C C . GLY A 1 167 ? 10.638 9.870 12.835 1.00 13.50 170 GLY A C 1
ATOM 1354 O O . GLY A 1 167 ? 9.995 10.528 13.665 1.00 13.80 170 GLY A O 1
ATOM 1355 N N . LYS A 1 168 ? 10.468 8.556 12.685 1.00 13.13 171 LYS A N 1
ATOM 1356 C CA . LYS A 1 168 ? 9.506 7.854 13.527 1.00 15.94 171 LYS A CA 1
ATOM 1357 C C . LYS A 1 168 ? 9.897 7.941 14.997 1.00 17.17 171 LYS A C 1
ATOM 1358 O O . LYS A 1 168 ? 9.032 8.143 15.859 1.00 16.73 171 LYS A O 1
ATOM 1364 N N . LEU A 1 169 ? 11.194 7.817 15.301 1.00 16.95 172 LEU A N 1
ATOM 1365 C CA . LEU A 1 169 ? 11.656 7.924 16.690 1.00 15.77 172 LEU A CA 1
ATOM 1366 C C . LEU A 1 169 ? 11.316 9.283 17.298 1.00 15.27 172 LEU A C 1
ATOM 1367 O O . LEU A 1 169 ? 10.805 9.372 18.423 1.00 19.04 172 LEU A O 1
ATOM 1372 N N . PHE A 1 170 ? 11.604 10.356 16.579 1.00 12.66 173 PHE A N 1
ATOM 1373 C CA . PHE A 1 170 ? 11.369 11.684 17.126 1.00 12.72 173 PHE A CA 1
ATOM 1374 C C . PHE A 1 170 ? 9.904 12.087 17.099 1.00 14.07 173 PHE A C 1
ATOM 1375 O O . PHE A 1 170 ? 9.543 13.069 17.765 1.00 14.05 173 PHE A O 1
ATOM 1383 N N . SER A 1 171 ? 9.063 11.370 16.338 1.00 15.16 174 SER A N 1
ATOM 1384 C CA . SER A 1 171 ? 7.666 11.783 16.200 1.00 14.40 174 SER A CA 1
ATOM 1385 C C . SER A 1 171 ? 6.948 11.809 17.544 1.00 18.70 174 SER A C 1
ATOM 1386 O O . SER A 1 171 ? 6.116 12.689 17.784 1.00 14.44 174 SER A O 1
ATOM 1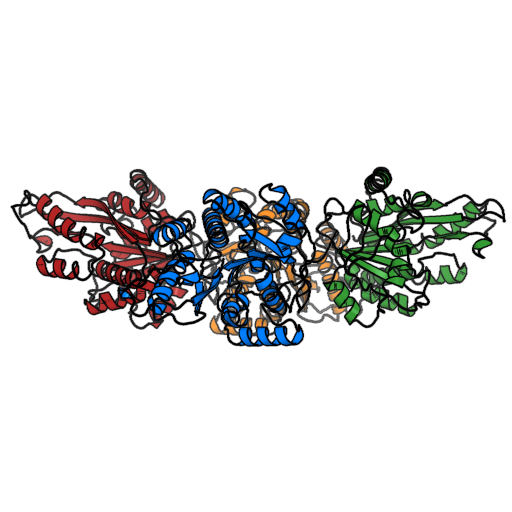389 N N . LYS A 1 172 ? 7.261 10.871 18.444 1.00 17.19 175 LYS A N 1
ATOM 1390 C CA . LYS A 1 172 ? 6.546 10.864 19.718 1.00 19.12 175 LYS A CA 1
ATOM 1391 C C . LYS A 1 172 ? 6.820 12.131 20.511 1.00 17.41 175 LYS A C 1
ATOM 1392 O O . LYS A 1 172 ? 5.959 12.579 21.280 1.00 19.45 175 LYS A O 1
ATOM 1398 N N . TYR A 1 173 ? 8.012 12.712 20.345 1.00 13.43 176 TYR A N 1
ATOM 1399 C CA . TYR A 1 173 ? 8.347 13.978 20.985 1.00 12.31 176 TYR A CA 1
ATOM 1400 C C . TYR A 1 173 ? 7.758 15.165 20.232 1.00 14.37 176 TYR A C 1
ATOM 1401 O O . TYR A 1 173 ? 7.309 16.133 20.851 1.00 16.46 176 TYR A O 1
ATOM 1410 N N . LEU A 1 174 ? 7.747 15.107 18.898 1.00 14.40 177 LEU A N 1
ATOM 1411 C CA . LEU A 1 174 ? 7.166 16.189 18.108 1.00 13.42 177 LEU A CA 1
ATOM 1412 C C . LEU A 1 174 ? 5.683 16.367 18.413 1.00 20.32 177 LEU A C 1
ATOM 1413 O O . LEU A 1 174 ? 5.142 17.469 18.255 1.00 16.40 177 LEU A O 1
ATOM 1418 N N . ALA A 1 175 ? 5.013 15.303 18.862 1.00 16.62 178 ALA A N 1
ATOM 1419 C CA . ALA A 1 175 ? 3.578 15.351 19.147 1.00 18.27 178 ALA A CA 1
ATOM 1420 C C . ALA A 1 175 ? 3.244 16.101 20.432 1.00 19.72 178 ALA A C 1
ATOM 1421 O O . ALA A 1 175 ? 2.078 16.448 20.641 1.00 18.75 178 ALA A O 1
ATOM 1423 N N . ASP A 1 176 ? 4.232 16.345 21.284 1.00 18.55 179 ASP A N 1
ATOM 1424 C CA . ASP A 1 176 ? 4.033 16.961 22.595 1.00 21.55 179 ASP A CA 1
ATOM 1425 C C . ASP A 1 176 ? 4.144 18.477 22.474 1.00 14.85 179 ASP A C 1
ATOM 1426 O O . ASP A 1 176 ? 5.204 18.980 22.065 1.00 15.56 179 ASP A O 1
ATOM 1431 N N . PRO A 1 177 ? 3.116 19.235 22.855 1.00 17.89 180 PRO A N 1
ATOM 1432 C CA . PRO A 1 177 ? 3.184 20.704 22.720 1.00 18.71 180 PRO A CA 1
ATOM 1433 C C . PRO A 1 177 ? 4.297 21.352 23.530 1.00 19.91 180 PRO A C 1
ATOM 1434 O O . PRO A 1 177 ? 4.686 22.484 23.219 1.00 22.14 180 PRO A O 1
ATOM 1438 N N . SER A 1 178 ? 4.834 20.684 24.547 1.00 19.23 181 SER A N 1
ATOM 1439 C CA A SER A 1 178 ? 5.939 21.231 25.329 0.53 18.46 181 SER A CA 1
ATOM 1440 C CA B SER A 1 178 ? 5.925 21.290 25.299 0.47 18.43 181 SER A CA 1
ATOM 1441 C C . SER A 1 178 ? 7.271 21.184 24.595 1.00 14.98 181 SER A C 1
ATOM 1442 O O . SER A 1 178 ? 8.256 21.759 25.087 1.00 15.14 181 SER A O 1
ATOM 1447 N N . ASN A 1 179 ? 7.345 20.495 23.467 1.00 14.96 182 ASN A N 1
ATOM 1448 C CA . ASN A 1 179 ? 8.622 20.310 22.786 1.00 14.59 182 ASN A CA 1
ATOM 1449 C C . ASN A 1 179 ? 8.709 21.205 21.563 1.00 15.60 182 ASN A C 1
ATOM 1450 O O . ASN A 1 179 ? 7.698 21.517 20.931 1.00 14.29 182 ASN A O 1
ATOM 1455 N N . LEU A 1 180 ? 9.935 21.596 21.225 1.00 10.78 183 LEU A N 1
ATOM 1456 C CA . LEU A 1 180 ? 10.213 22.352 20.007 1.00 13.72 183 LEU A CA 1
ATOM 1457 C C . LEU A 1 180 ? 11.364 21.673 19.281 1.00 16.73 183 LEU A C 1
ATOM 1458 O O . LEU A 1 180 ? 12.383 21.351 19.902 1.00 14.03 183 LEU A O 1
ATOM 1463 N N . PHE A 1 181 ? 11.226 21.489 17.962 1.00 11.30 184 PHE A N 1
ATOM 1464 C CA . PHE A 1 181 ? 12.305 20.933 17.144 1.00 14.00 184 PHE A CA 1
ATOM 1465 C C . PHE A 1 181 ? 12.937 22.049 16.314 1.00 17.02 184 PHE A C 1
ATOM 1466 O O . PHE A 1 181 ? 12.293 22.612 15.423 1.00 14.60 184 PHE A O 1
ATOM 1474 N N . VAL A 1 182 ? 14.198 22.372 16.606 1.00 14.32 185 VAL A N 1
ATOM 1475 C CA . VAL A 1 182 ? 14.976 23.289 15.778 1.00 8.68 185 VAL A CA 1
ATOM 1476 C C . VAL A 1 182 ? 15.725 22.449 14.757 1.00 13.37 185 VAL A C 1
ATOM 1477 O O . VAL A 1 182 ? 16.553 21.608 15.121 1.00 12.19 185 VAL A O 1
ATOM 1481 N N . VAL A 1 183 ? 15.439 22.673 13.477 1.00 12.64 186 VAL A N 1
ATOM 1482 C CA . VAL A 1 183 ? 16.042 21.913 12.390 1.00 10.96 186 VAL A CA 1
ATOM 1483 C C . VAL A 1 183 ? 16.996 22.869 11.675 1.00 11.03 186 VAL A C 1
ATOM 1484 O O . VAL A 1 183 ? 16.568 23.856 11.069 1.00 14.09 186 VAL A O 1
ATOM 1488 N N . SER A 1 184 ? 18.293 22.602 11.777 1.00 12.47 187 SER A N 1
ATOM 1489 C CA . SER A 1 184 ? 19.320 23.544 11.342 1.00 9.47 187 SER A CA 1
ATOM 1490 C C . SER A 1 184 ? 19.689 23.283 9.885 1.00 12.99 187 SER A C 1
ATOM 1491 O O . SER A 1 184 ? 20.076 22.164 9.538 1.00 14.70 187 SER A O 1
ATOM 1494 N N . SER A 1 185 ? 19.586 24.312 9.037 1.00 9.76 188 SER A N 1
ATOM 1495 C CA . SER A 1 185 ? 19.955 24.124 7.634 1.00 12.52 188 SER A CA 1
ATOM 1496 C C . SER A 1 185 ? 20.187 25.472 6.976 1.00 14.33 188 SER A C 1
ATOM 1497 O O . SER A 1 185 ? 19.441 26.416 7.228 1.00 12.67 188 SER A O 1
ATOM 1500 N N . ASP A 1 186 ? 21.188 25.539 6.099 1.00 12.29 189 ASP A N 1
ATOM 1501 C CA . ASP A 1 186 ? 21.260 26.596 5.096 1.00 13.92 189 ASP A CA 1
ATOM 1502 C C . ASP A 1 186 ? 20.747 26.054 3.769 1.00 15.56 189 ASP A C 1
ATOM 1503 O O . ASP A 1 186 ? 20.639 24.843 3.575 1.00 18.52 189 ASP A O 1
ATOM 1508 N N . PHE A 1 187 ? 20.392 26.964 2.864 1.00 13.90 190 PHE A N 1
ATOM 1509 C CA . PHE A 1 187 ? 19.905 26.504 1.571 1.00 15.16 190 PHE A CA 1
ATOM 1510 C C . PHE A 1 187 ? 21.017 26.672 0.540 1.00 14.19 190 PHE A C 1
ATOM 1511 O O . PHE A 1 187 ? 22.189 26.548 0.915 1.00 17.18 190 PHE A O 1
ATOM 1519 N N . CYS A 1 188 ? 20.688 26.906 -0.738 1.00 12.67 191 CYS A N 1
ATOM 1520 C CA . CYS A 1 188 ? 21.652 26.701 -1.818 1.00 13.57 191 CYS A CA 1
ATOM 1521 C C . CYS A 1 188 ? 22.997 27.346 -1.517 1.00 17.53 191 CYS A C 1
ATOM 1522 O O . CYS A 1 188 ? 23.068 28.528 -1.171 1.00 16.12 191 CYS A O 1
ATOM 1525 N N . HIS A 1 189 ? 24.063 26.551 -1.643 1.00 15.54 192 HIS A N 1
ATOM 1526 C CA . HIS A 1 189 ? 25.425 27.063 -1.748 1.00 14.93 192 HIS A CA 1
ATOM 1527 C C . HIS A 1 189 ? 25.770 27.030 -3.231 1.00 17.11 192 HIS A C 1
ATOM 1528 O O . HIS A 1 189 ? 25.982 25.951 -3.790 1.00 17.95 192 HIS A O 1
ATOM 1535 N N . TRP A 1 190 ? 25.812 28.200 -3.871 1.00 13.68 193 TRP A N 1
ATOM 1536 C CA . TRP A 1 190 ? 25.982 28.288 -5.317 1.00 14.61 193 TRP A CA 1
ATOM 1537 C C . TRP A 1 190 ? 27.355 28.857 -5.635 1.00 21.18 193 TRP A C 1
ATOM 1538 O O . TRP A 1 190 ? 27.774 29.850 -5.033 1.00 19.12 193 TRP A O 1
ATOM 1549 N N . GLY A 1 191 ? 28.044 28.234 -6.573 1.00 17.91 194 GLY A N 1
ATOM 1550 C CA . GLY A 1 191 ? 29.301 28.750 -7.088 1.00 18.80 194 GLY A CA 1
ATOM 1551 C C . GLY A 1 191 ? 30.302 27.637 -7.324 1.00 17.16 194 GLY A C 1
ATOM 1552 O O . GLY A 1 191 ? 30.168 26.521 -6.817 1.00 21.52 194 GLY A O 1
ATOM 1553 N N . GLN A 1 192 ? 31.338 27.953 -8.116 0.85 17.25 195 GLN A N 1
ATOM 1554 C CA . GLN A 1 192 ? 32.390 26.974 -8.373 0.85 17.76 195 GLN A CA 1
ATOM 1555 C C . GLN A 1 192 ? 33.080 26.527 -7.087 0.85 18.84 195 GLN A C 1
ATOM 1556 O O . GLN A 1 192 ? 33.524 25.377 -6.991 0.85 20.33 195 GLN A O 1
ATOM 1562 N N . ARG A 1 193 ? 33.163 27.404 -6.083 0.97 21.17 196 ARG A N 1
ATOM 1563 C CA . ARG A 1 193 ? 33.791 27.029 -4.819 0.97 19.22 196 ARG A CA 1
ATOM 1564 C C . ARG A 1 193 ? 33.021 25.932 -4.105 0.97 23.00 196 ARG A C 1
ATOM 1565 O O . ARG A 1 193 ? 33.584 25.250 -3.242 0.97 21.20 196 ARG A O 1
ATOM 1573 N N . PHE A 1 194 ? 31.747 25.753 -4.447 1.00 16.92 197 PHE A N 1
ATOM 1574 C CA . PHE A 1 194 ? 30.914 24.683 -3.933 1.00 18.27 197 PHE A CA 1
ATOM 1575 C C . PHE A 1 194 ? 30.692 23.582 -4.958 1.00 22.42 197 PHE A C 1
ATOM 1576 O O . PHE A 1 194 ? 29.951 22.637 -4.672 1.00 20.91 197 PHE A O 1
ATOM 1584 N N . ARG A 1 195 ? 31.311 23.689 -6.139 1.00 19.86 198 ARG A N 1
ATOM 1585 C CA . ARG A 1 195 ? 31.060 22.775 -7.252 1.00 22.18 198 ARG A CA 1
ATOM 1586 C C . ARG A 1 195 ? 29.557 22.630 -7.510 1.00 21.41 198 ARG A C 1
ATOM 1587 O O . ARG A 1 195 ? 29.032 21.525 -7.656 1.00 21.10 198 ARG A O 1
ATOM 1595 N N . TYR A 1 196 ? 28.848 23.760 -7.550 1.00 18.53 199 TYR A N 1
ATOM 1596 C CA . TYR A 1 196 ? 27.411 23.724 -7.829 1.00 18.13 199 TYR A CA 1
ATOM 1597 C C . TYR A 1 196 ? 27.026 24.938 -8.660 1.00 24.35 199 TYR A C 1
ATOM 1598 O O . TYR A 1 196 ? 27.132 26.076 -8.201 1.00 24.23 199 TYR A O 1
ATOM 1607 N N . SER A 1 197 ? 26.552 24.696 -9.879 1.00 21.32 200 SER A N 1
ATOM 1608 C CA A SER A 1 197 ? 26.275 25.802 -10.786 0.49 18.16 200 SER A CA 1
ATOM 1609 C CA B SER A 1 197 ? 26.290 25.781 -10.813 0.51 18.16 200 SER A CA 1
ATOM 1610 C C . SER A 1 197 ? 24.970 25.594 -11.553 1.00 21.36 200 SER A C 1
ATOM 1611 O O . SER A 1 197 ? 24.816 26.096 -12.672 1.00 23.14 200 SER A O 1
ATOM 1616 N N . TYR A 1 198 ? 24.022 24.858 -10.970 1.00 22.18 201 TYR A N 1
ATOM 1617 C CA . TYR A 1 198 ? 22.734 24.677 -11.633 1.00 23.28 201 TYR A CA 1
ATOM 1618 C C . TYR A 1 198 ? 22.102 26.034 -11.929 1.00 22.91 201 TYR A C 1
ATOM 1619 O O . TYR A 1 198 ? 22.098 26.936 -11.089 1.00 22.36 201 TYR A O 1
ATOM 1628 N N . TYR A 1 199 ? 21.571 26.176 -13.143 1.00 23.58 202 TYR A N 1
ATOM 1629 C CA . TYR A 1 199 ? 21.029 27.451 -13.601 1.00 20.39 202 TYR A CA 1
ATOM 1630 C C . TYR A 1 199 ? 19.835 27.187 -14.507 1.00 21.13 202 TYR A C 1
ATOM 1631 O O . TYR A 1 199 ? 19.963 26.488 -15.520 1.00 24.10 202 TYR A O 1
ATOM 1640 N N . ASP A 1 200 ? 18.679 27.746 -14.138 1.00 23.75 203 ASP A N 1
ATOM 1641 C CA . ASP A 1 200 ? 17.462 27.685 -14.945 1.00 17.32 203 ASP A CA 1
ATOM 1642 C C . ASP A 1 200 ? 17.328 29.034 -15.640 1.00 23.65 203 ASP A C 1
ATOM 1643 O O . ASP A 1 200 ? 16.978 30.041 -15.010 1.00 20.50 203 ASP A O 1
ATOM 1648 N N . GLU A 1 201 ? 17.615 29.044 -16.943 1.00 21.98 204 GLU A N 1
ATOM 1649 C CA . GLU A 1 201 ? 17.650 30.285 -17.701 1.00 19.41 204 GLU A CA 1
ATOM 1650 C C . GLU A 1 201 ? 16.275 30.943 -17.799 1.00 25.59 204 GLU A C 1
ATOM 1651 O O . GLU A 1 201 ? 16.196 32.154 -18.028 1.00 23.89 204 GLU A O 1
ATOM 1657 N N . SER A 1 202 ? 15.193 30.191 -17.600 1.00 25.02 205 SER A N 1
ATOM 1658 C CA . SER A 1 202 ? 13.875 30.810 -17.654 1.00 27.29 205 SER A CA 1
ATOM 1659 C C . SER A 1 202 ? 13.640 31.771 -16.499 1.00 26.18 205 SER A C 1
ATOM 1660 O O . SER A 1 202 ? 12.680 32.549 -16.545 1.00 24.48 205 SER A O 1
ATOM 1663 N N . GLN A 1 203 ? 14.492 31.753 -15.482 1.00 18.61 206 GLN A N 1
ATOM 1664 C CA . GLN A 1 203 ? 14.296 32.611 -14.326 1.00 20.14 206 GLN A CA 1
ATOM 1665 C C . GLN A 1 203 ? 15.044 33.937 -14.416 1.00 24.98 206 GLN A C 1
ATOM 1666 O O . GLN A 1 203 ? 14.869 34.783 -13.535 1.00 36.65 206 GLN A O 1
ATOM 1672 N N . GLY A 1 204 ? 15.891 34.141 -15.411 1.00 24.96 207 GLY A N 1
ATOM 1673 C CA . GLY A 1 204 ? 16.575 35.415 -15.562 1.00 34.86 207 GLY A CA 1
ATOM 1674 C C . GLY A 1 204 ? 17.967 35.389 -14.938 1.00 28.12 207 GLY A C 1
ATOM 1675 O O . GLY A 1 204 ? 18.790 34.526 -15.260 1.00 27.39 207 GLY A O 1
ATOM 1676 N N . GLU A 1 205 ? 18.233 36.358 -14.065 1.00 26.81 208 GLU A N 1
ATOM 1677 C CA . GLU A 1 205 ? 19.526 36.465 -13.411 1.00 25.07 208 GLU A CA 1
ATOM 1678 C C . GLU A 1 205 ? 19.815 35.221 -12.573 1.00 26.68 208 GLU A C 1
ATOM 1679 O O . GLU A 1 205 ? 18.910 34.515 -12.122 1.00 22.24 208 GLU A O 1
ATOM 1685 N N . ILE A 1 206 ? 21.106 34.969 -12.349 1.00 19.99 209 ILE A N 1
ATOM 1686 C CA . ILE A 1 206 ? 21.491 33.785 -11.585 1.00 20.88 209 ILE A CA 1
ATOM 1687 C C . ILE A 1 206 ? 20.832 33.786 -10.212 1.00 21.51 209 ILE A C 1
ATOM 1688 O O . ILE A 1 206 ? 20.329 32.753 -9.756 1.00 22.06 209 ILE A O 1
ATOM 1693 N N . TYR A 1 207 ? 20.828 34.933 -9.524 1.00 19.31 210 TYR A N 1
ATOM 1694 C CA . TYR A 1 207 ? 20.255 34.945 -8.177 1.00 21.14 210 TYR A CA 1
ATOM 1695 C C . TYR A 1 207 ? 18.756 34.650 -8.190 1.00 19.52 210 TYR A C 1
ATOM 1696 O O . TYR A 1 207 ? 18.221 34.104 -7.215 1.00 19.94 210 TYR A O 1
ATOM 1705 N N . ARG A 1 208 ? 18.069 34.956 -9.296 1.00 17.66 211 ARG A N 1
ATOM 1706 C CA . ARG A 1 208 ? 16.651 34.610 -9.410 1.00 18.31 211 ARG A CA 1
ATOM 1707 C C . ARG A 1 208 ? 16.458 33.118 -9.665 1.00 18.34 211 ARG A C 1
ATOM 1708 O O . ARG A 1 208 ? 15.507 32.516 -9.154 1.00 18.14 211 ARG A O 1
ATOM 1716 N N . SER A 1 209 ? 17.347 32.506 -10.451 1.00 19.36 212 SER A N 1
ATOM 1717 C CA . SER A 1 209 ? 17.339 31.053 -10.596 1.00 17.34 212 SER A CA 1
ATOM 1718 C C . SER A 1 209 ? 17.597 30.359 -9.260 1.00 18.33 212 SER A C 1
ATOM 1719 O O . SER A 1 209 ? 16.935 29.367 -8.930 1.00 16.14 212 SER A O 1
ATOM 1722 N N . ILE A 1 210 ? 18.559 30.862 -8.478 1.00 17.31 213 ILE A N 1
ATOM 1723 C CA . ILE A 1 210 ? 18.807 30.295 -7.149 1.00 15.91 213 ILE A CA 1
ATOM 1724 C C . ILE A 1 210 ? 17.567 30.418 -6.281 1.00 15.76 213 ILE A C 1
ATOM 1725 O O . ILE A 1 210 ? 17.176 29.475 -5.575 1.00 13.88 213 ILE A O 1
ATOM 1730 N N . GLU A 1 211 ? 16.950 31.597 -6.289 1.00 15.13 214 GLU A N 1
ATOM 1731 C CA . GLU A 1 211 ? 15.740 31.789 -5.502 1.00 16.23 214 GLU A CA 1
ATOM 1732 C C . GLU A 1 211 ? 14.654 30.809 -5.919 1.00 13.73 214 GLU A C 1
ATOM 1733 O O . GLU A 1 211 ? 13.982 30.221 -5.071 1.00 17.28 214 GLU A O 1
ATOM 1739 N N . HIS A 1 212 ? 14.488 30.592 -7.212 1.00 16.15 215 HIS A N 1
ATOM 1740 C CA . HIS A 1 212 ? 13.437 29.669 -7.698 1.00 15.14 215 HIS A CA 1
ATOM 1741 C C . HIS A 1 212 ? 13.719 28.224 -7.245 1.00 15.66 215 HIS A C 1
ATOM 1742 O O . HIS A 1 212 ? 12.792 27.547 -6.831 1.00 17.48 215 HIS A O 1
ATOM 1749 N N . LEU A 1 213 ? 14.969 27.800 -7.332 1.00 16.70 216 LEU A N 1
ATOM 1750 C CA . LEU A 1 213 ? 15.373 26.416 -6.974 1.00 14.90 216 LEU A CA 1
ATOM 1751 C C . LEU A 1 213 ? 15.126 26.211 -5.470 1.00 13.23 216 LEU A C 1
ATOM 1752 O O . LEU A 1 213 ? 14.533 25.217 -5.077 1.00 14.05 216 LEU A O 1
ATOM 1757 N N . ASP A 1 214 ? 15.609 27.155 -4.681 1.00 15.55 217 ASP A N 1
ATOM 1758 C CA . ASP A 1 214 ? 15.403 27.075 -3.216 1.00 14.95 217 ASP A CA 1
ATOM 1759 C C . ASP A 1 214 ? 13.906 27.044 -2.922 1.00 16.01 217 ASP A C 1
ATOM 1760 O O . ASP A 1 214 ? 13.496 26.219 -2.128 1.00 14.09 217 ASP A O 1
ATOM 1765 N N . LYS A 1 215 ? 13.149 27.933 -3.564 1.00 14.98 218 LYS A N 1
ATOM 1766 C CA . LYS A 1 215 ? 11.735 27.995 -3.225 1.00 16.06 218 LYS A CA 1
ATOM 1767 C C . LYS A 1 215 ? 10.970 26.777 -3.721 1.00 17.62 218 LYS A C 1
ATOM 1768 O O . LYS A 1 215 ? 9.946 26.435 -3.125 1.00 16.90 218 LYS A O 1
ATOM 1774 N N . MET A 1 216 ? 11.458 26.084 -4.758 1.00 16.05 219 MET A N 1
ATOM 1775 C CA . MET A 1 216 ? 10.898 24.776 -5.086 1.00 15.10 219 MET A CA 1
ATOM 1776 C C . MET A 1 216 ? 11.079 23.813 -3.921 1.00 17.53 219 MET A C 1
ATOM 1777 O O . MET A 1 216 ? 10.143 23.099 -3.528 1.00 18.02 219 MET A O 1
ATOM 1782 N N . GLY A 1 217 ? 12.281 23.792 -3.338 1.00 15.60 220 GLY A N 1
ATOM 1783 C CA . GLY A 1 217 ? 12.482 22.932 -2.175 1.00 14.30 220 GLY A CA 1
ATOM 1784 C C . GLY A 1 217 ? 11.645 23.348 -0.969 1.00 14.62 220 GLY A C 1
ATOM 1785 O O . GLY A 1 217 ? 11.078 22.504 -0.261 1.00 13.14 220 GLY A O 1
ATOM 1786 N N . MET A 1 218 ? 11.569 24.656 -0.714 1.00 14.67 221 MET A N 1
ATOM 1787 C CA . MET A 1 218 ? 10.782 25.168 0.406 1.00 15.60 221 MET A CA 1
ATOM 1788 C C . MET A 1 218 ? 9.300 24.831 0.234 1.00 14.51 221 MET A C 1
ATOM 1789 O O . MET A 1 218 ? 8.613 24.471 1.205 1.00 16.86 221 MET A O 1
ATOM 1794 N N . SER A 1 219 ? 8.789 24.931 -0.998 1.00 13.64 222 SER A N 1
ATOM 1795 C CA A SER A 1 219 ? 7.397 24.564 -1.241 0.60 15.05 222 SER A CA 1
ATOM 1796 C CA B SER A 1 219 ? 7.399 24.566 -1.242 0.40 15.09 222 SER A CA 1
ATOM 1797 C C . SER A 1 219 ? 7.169 23.083 -0.985 1.00 16.02 222 SER A C 1
ATOM 1798 O O . SER A 1 219 ? 6.122 22.695 -0.454 1.00 18.30 222 SER A O 1
ATOM 1803 N N . ILE A 1 220 ? 8.134 22.235 -1.368 1.00 13.92 223 ILE A N 1
ATOM 1804 C CA . ILE A 1 220 ? 7.985 20.803 -1.106 1.00 14.80 223 ILE A CA 1
ATOM 1805 C C . ILE A 1 220 ? 7.935 20.534 0.395 1.00 18.24 223 ILE A C 1
ATOM 1806 O O . ILE A 1 220 ? 7.156 19.693 0.868 1.00 15.96 223 ILE A O 1
ATOM 1811 N N . ILE A 1 221 ? 8.781 21.227 1.163 1.00 13.70 224 ILE A N 1
ATOM 1812 C CA . ILE A 1 221 ? 8.737 21.101 2.620 1.00 13.05 224 ILE A CA 1
ATOM 1813 C C . ILE A 1 221 ? 7.366 21.506 3.142 1.00 15.78 224 ILE A C 1
ATOM 1814 O O . ILE A 1 221 ? 6.802 20.848 4.025 1.00 15.81 224 ILE A O 1
ATOM 1819 N N . GLU A 1 222 ? 6.784 22.562 2.567 1.00 13.31 225 GLU A N 1
ATOM 1820 C CA . GLU A 1 222 ? 5.430 22.979 2.943 1.00 13.13 225 GLU A CA 1
ATOM 1821 C C . GLU A 1 222 ? 4.360 21.959 2.547 1.00 16.20 225 GLU A C 1
ATOM 1822 O O . GLU A 1 222 ? 3.281 21.965 3.146 1.00 18.03 225 GLU A O 1
ATOM 1828 N N . GLN A 1 223 ? 4.635 21.083 1.565 1.00 15.43 226 GLN A N 1
ATOM 1829 C CA . GLN A 1 223 ? 3.754 19.967 1.233 1.00 17.09 226 GLN A CA 1
ATOM 1830 C C . GLN A 1 223 ? 3.875 18.806 2.218 1.00 15.84 226 GLN A C 1
ATOM 1831 O O . GLN A 1 223 ? 3.119 17.837 2.088 1.00 16.32 226 GLN A O 1
ATOM 1837 N N . LEU A 1 224 ? 4.806 18.887 3.176 1.00 15.75 227 LEU A N 1
ATOM 1838 C CA . LEU A 1 224 ? 4.996 17.887 4.234 1.00 17.56 227 LEU A CA 1
ATOM 1839 C C . LEU A 1 224 ? 5.292 16.503 3.655 1.00 22.46 227 LEU A C 1
ATOM 1840 O O . LEU A 1 224 ? 4.780 15.491 4.132 1.00 18.16 227 LEU A O 1
ATOM 1845 N N . ASP A 1 225 ? 6.126 16.448 2.619 1.00 14.66 228 ASP A N 1
ATOM 1846 C CA . ASP A 1 225 ? 6.259 15.245 1.796 1.00 17.79 228 ASP A CA 1
ATOM 1847 C C . ASP A 1 225 ? 7.723 14.820 1.703 1.00 15.84 228 ASP A C 1
ATOM 1848 O O . ASP A 1 225 ? 8.473 15.357 0.870 1.00 14.97 228 ASP A O 1
ATOM 1853 N N . PRO A 1 226 ? 8.178 13.883 2.550 1.00 17.00 229 PRO A N 1
ATOM 1854 C CA . PRO A 1 226 ? 9.592 13.468 2.487 1.00 16.40 229 PRO A CA 1
ATOM 1855 C C . PRO A 1 226 ? 9.982 12.802 1.175 1.00 15.84 229 PRO A C 1
ATOM 1856 O O . PRO A 1 226 ? 11.134 12.949 0.740 1.00 16.01 229 PRO A O 1
ATOM 1860 N N . VAL A 1 227 ? 9.079 12.048 0.537 1.00 14.63 230 VAL A N 1
ATOM 1861 C CA . VAL A 1 227 ? 9.432 11.418 -0.735 1.00 16.08 230 VAL A CA 1
ATOM 1862 C C . VAL A 1 227 ? 9.661 12.478 -1.810 1.00 15.67 230 VAL A C 1
ATOM 1863 O O . VAL A 1 227 ? 10.628 12.405 -2.582 1.00 16.42 230 VAL A O 1
ATOM 1867 N N . SER A 1 228 ? 8.762 13.464 -1.889 1.00 16.47 231 SER A N 1
ATOM 1868 C CA A SER A 1 228 ? 8.934 14.559 -2.842 0.83 17.19 231 SER A CA 1
ATOM 1869 C CA B SER A 1 228 ? 8.939 14.554 -2.846 0.17 17.22 231 SER A CA 1
ATOM 1870 C C . SER A 1 228 ? 10.246 15.301 -2.603 1.00 16.13 231 SER A C 1
ATOM 1871 O O . SER A 1 228 ? 10.951 15.670 -3.556 1.00 16.64 231 SER A O 1
ATOM 1876 N N . PHE A 1 229 ? 10.592 15.529 -1.337 1.00 14.01 232 PHE A N 1
ATOM 1877 C CA . PHE A 1 229 ? 11.833 16.239 -1.029 1.00 15.18 232 PHE A CA 1
ATOM 1878 C C . PHE A 1 229 ? 13.053 15.425 -1.446 1.00 15.56 232 PHE A C 1
ATOM 1879 O O . PHE A 1 229 ? 13.998 15.965 -2.036 1.00 16.91 232 PHE A O 1
ATOM 1887 N N . SER A 1 230 ? 13.044 14.125 -1.155 1.00 14.75 233 SER A N 1
ATOM 1888 C CA . SER A 1 230 ? 14.115 13.250 -1.621 1.00 15.77 233 SER A CA 1
ATOM 1889 C C . SER A 1 230 ? 14.227 13.258 -3.147 1.00 14.88 233 SER A C 1
ATOM 1890 O O . SER A 1 230 ? 15.332 13.326 -3.692 1.00 18.19 233 SER A O 1
ATOM 1893 N N . ASN A 1 231 ? 13.094 13.187 -3.856 1.00 15.69 234 ASN A N 1
ATOM 1894 C CA . ASN A 1 231 ? 13.133 13.191 -5.317 1.00 19.06 234 ASN A CA 1
ATOM 1895 C C . ASN A 1 231 ? 13.722 14.489 -5.848 1.00 19.40 234 ASN A C 1
ATOM 1896 O O . ASN A 1 231 ? 14.457 14.488 -6.843 1.00 16.64 234 ASN A O 1
ATOM 1901 N N . TYR A 1 232 ? 13.396 15.606 -5.198 1.00 17.72 235 TYR A N 1
ATOM 1902 C CA . TYR A 1 232 ? 13.932 16.906 -5.588 1.00 16.76 235 TYR A CA 1
ATOM 1903 C C . TYR A 1 232 ? 15.444 16.972 -5.378 1.00 18.05 235 TYR A C 1
ATOM 1904 O O . TYR A 1 232 ? 16.181 17.504 -6.225 1.00 17.09 235 TYR A O 1
ATOM 1913 N N . LEU A 1 233 ? 15.929 16.437 -4.252 1.00 12.45 236 LEU A N 1
ATOM 1914 C CA . LEU A 1 233 ? 17.377 16.371 -4.058 1.00 16.10 236 LEU A CA 1
ATOM 1915 C C . LEU A 1 233 ? 18.027 15.514 -5.141 1.00 18.71 236 LEU A C 1
ATOM 1916 O O . LEU A 1 233 ? 19.071 15.881 -5.696 1.00 18.69 236 LEU A O 1
ATOM 1921 N N . LYS A 1 234 ? 17.409 14.378 -5.478 1.00 16.81 237 LYS A N 1
ATOM 1922 C CA . LYS A 1 234 ? 17.988 13.512 -6.507 1.00 15.36 237 LYS A CA 1
ATOM 1923 C C . LYS A 1 234 ? 17.968 14.171 -7.879 1.00 18.54 237 LYS A C 1
ATOM 1924 O O . LYS A 1 234 ? 18.796 13.839 -8.736 1.00 19.43 237 LYS A O 1
ATOM 1930 N N . LYS A 1 235 ? 17.005 15.060 -8.122 1.00 18.75 238 LYS A N 1
ATOM 1931 C CA . LYS A 1 235 ? 16.878 15.665 -9.444 1.00 21.15 238 LYS A CA 1
ATOM 1932 C C . LYS A 1 235 ? 17.829 16.839 -9.643 1.00 21.48 238 LYS A C 1
ATOM 1933 O O . LYS A 1 235 ? 18.484 16.937 -10.690 1.00 23.85 238 LYS A O 1
ATOM 1939 N N . TYR A 1 236 ? 17.944 17.726 -8.654 1.00 15.32 239 TYR A N 1
ATOM 1940 C CA . TYR A 1 236 ? 18.764 18.918 -8.839 1.00 17.45 239 TYR A CA 1
ATOM 1941 C C . TYR A 1 236 ? 20.008 18.956 -7.972 1.00 15.42 239 TYR A C 1
ATOM 1942 O O . TYR A 1 236 ? 20.893 19.771 -8.244 1.00 18.68 239 TYR A O 1
ATOM 1951 N N . HIS A 1 237 ? 20.075 18.132 -6.927 1.00 16.96 240 HIS A N 1
ATOM 1952 C CA . HIS A 1 237 ? 21.215 18.107 -6.003 1.00 17.75 240 HIS A CA 1
ATOM 1953 C C . HIS A 1 237 ? 21.493 19.476 -5.390 1.00 17.34 240 HIS A C 1
ATOM 1954 O O . HIS A 1 237 ? 22.650 19.862 -5.201 1.00 17.54 240 HIS A O 1
ATOM 1961 N N . ASN A 1 238 ? 20.433 20.213 -5.059 1.00 15.05 241 ASN A N 1
ATOM 1962 C CA . ASN A 1 238 ? 20.625 21.497 -4.389 1.00 15.25 241 ASN A CA 1
ATOM 1963 C C . ASN A 1 238 ? 21.418 21.291 -3.103 1.00 16.74 241 ASN A C 1
ATOM 1964 O O . ASN A 1 238 ? 21.204 20.326 -2.368 1.00 15.70 241 ASN A O 1
ATOM 1969 N N . THR A 1 239 ? 22.368 22.194 -2.860 1.00 14.88 242 THR A N 1
ATOM 1970 C CA . THR A 1 239 ? 23.330 22.064 -1.767 1.00 18.17 242 THR A CA 1
ATOM 1971 C C . THR A 1 239 ? 22.705 22.585 -0.471 1.00 18.05 242 THR A C 1
ATOM 1972 O O . THR A 1 239 ? 23.101 23.599 0.105 1.00 18.58 242 THR A O 1
ATOM 1976 N N . ILE A 1 240 ? 21.694 21.858 -0.014 1.00 13.19 243 ILE A N 1
ATOM 1977 C CA . ILE A 1 240 ? 20.992 22.187 1.220 1.00 13.61 243 ILE A CA 1
ATOM 1978 C C . ILE A 1 240 ? 21.727 21.474 2.351 1.00 14.59 243 ILE A C 1
ATOM 1979 O O . ILE A 1 240 ? 21.762 20.244 2.389 1.00 15.34 243 ILE A O 1
ATOM 1984 N N . SER A 1 241 ? 22.352 22.249 3.249 1.00 14.31 244 SER A N 1
ATOM 1985 C CA . SER A 1 241 ? 23.330 21.671 4.168 1.00 12.41 244 SER A CA 1
ATOM 1986 C C . SER A 1 241 ? 22.675 20.811 5.236 1.00 14.73 244 SER A C 1
ATOM 1987 O O . SER A 1 241 ? 23.289 19.843 5.714 1.00 14.03 244 SER A O 1
ATOM 1990 N N . GLY A 1 242 ? 21.453 21.151 5.624 1.00 12.56 245 GLY A N 1
ATOM 1991 C CA . GLY A 1 242 ? 20.711 20.370 6.596 1.00 12.74 245 GLY A CA 1
ATOM 1992 C C . GLY A 1 242 ? 19.640 19.501 5.959 1.00 13.68 245 GLY A C 1
ATOM 1993 O O . GLY A 1 242 ? 18.587 19.268 6.558 1.00 13.92 245 GLY A O 1
ATOM 1994 N N . ARG A 1 243 ? 19.896 19.004 4.749 1.00 15.61 246 ARG A N 1
ATOM 1995 C CA A ARG A 1 243 ? 18.885 18.178 4.099 0.54 15.89 246 ARG A CA 1
ATOM 1996 C CA B ARG A 1 243 ? 18.935 18.139 4.064 0.46 15.90 246 ARG A CA 1
ATOM 1997 C C . ARG A 1 243 ? 18.551 16.932 4.916 1.00 13.98 246 ARG A C 1
ATOM 1998 O O . ARG A 1 243 ? 17.398 16.482 4.899 1.00 15.62 246 ARG A O 1
ATOM 2013 N N . HIS A 1 244 ? 19.517 16.373 5.660 1.00 14.55 247 HIS A N 1
ATOM 2014 C CA . HIS A 1 244 ? 19.206 15.179 6.448 1.00 12.70 247 HIS A CA 1
ATOM 2015 C C . HIS A 1 244 ? 18.360 15.497 7.679 1.00 14.31 247 HIS A C 1
ATOM 2016 O O . HIS A 1 244 ? 17.363 14.787 7.916 1.00 15.76 247 HIS A O 1
ATOM 2023 N N . PRO A 1 245 ? 18.673 16.511 8.496 1.00 12.76 248 PRO A N 1
ATOM 2024 C CA . PRO A 1 245 ? 17.701 16.907 9.533 1.00 12.93 248 PRO A CA 1
ATOM 2025 C C . PRO A 1 245 ? 16.317 17.230 8.967 1.00 14.50 248 PRO A C 1
ATOM 2026 O O . PRO A 1 245 ? 15.295 16.888 9.587 1.00 12.13 248 PRO A O 1
ATOM 2030 N N . ILE A 1 246 ? 16.255 17.864 7.792 1.00 14.12 249 ILE A N 1
ATOM 2031 C CA . ILE A 1 246 ? 14.951 18.164 7.199 1.00 13.28 249 ILE A CA 1
ATOM 2032 C C . ILE A 1 246 ? 14.220 16.874 6.838 1.00 12.33 249 ILE A C 1
ATOM 2033 O O . ILE A 1 246 ? 13.013 16.751 7.079 1.00 14.40 249 ILE A O 1
ATOM 2038 N N . GLY A 1 247 ? 14.931 15.900 6.252 1.00 14.10 250 GLY A N 1
ATOM 2039 C CA . GLY A 1 247 ? 14.316 14.606 5.964 1.00 15.05 250 GLY A CA 1
ATOM 2040 C C . GLY A 1 247 ? 13.790 13.929 7.221 1.00 14.30 250 GLY A C 1
ATOM 2041 O O . GLY A 1 247 ? 12.707 13.327 7.220 1.00 15.09 250 GLY A O 1
ATOM 2042 N N . VAL A 1 248 ? 14.539 14.037 8.316 1.00 13.18 251 VAL A N 1
ATOM 2043 C CA . VAL A 1 248 ? 14.051 13.521 9.597 1.00 10.73 251 VAL A CA 1
ATOM 2044 C C . VAL A 1 248 ? 12.741 14.199 9.985 1.00 14.36 251 VAL A C 1
ATOM 2045 O O . VAL A 1 248 ? 11.771 13.536 10.379 1.00 15.08 251 VAL A O 1
ATOM 2049 N N . LEU A 1 249 ? 12.705 15.532 9.910 1.00 13.07 252 LEU A N 1
ATOM 2050 C CA . LEU A 1 249 ? 11.502 16.271 10.301 1.00 13.69 252 LEU A CA 1
ATOM 2051 C C . LEU A 1 249 ? 10.300 15.868 9.454 1.00 13.32 252 LEU A C 1
ATOM 2052 O O . LEU A 1 249 ? 9.193 15.676 9.972 1.00 14.19 252 LEU A O 1
ATOM 2057 N N . LEU A 1 250 ? 10.493 15.773 8.132 1.00 14.17 253 LEU A N 1
ATOM 2058 C CA . LEU A 1 250 ? 9.374 15.443 7.243 1.00 13.17 253 LEU A CA 1
ATOM 2059 C C . LEU A 1 250 ? 8.847 14.031 7.517 1.00 13.64 253 LEU A C 1
ATOM 2060 O O . LEU A 1 250 ? 7.631 13.787 7.483 1.00 14.53 253 LEU A O 1
ATOM 2065 N N . ASN A 1 251 ? 9.740 13.088 7.808 1.00 13.31 254 ASN A N 1
ATOM 2066 C CA . ASN A 1 251 ? 9.277 11.752 8.158 1.00 11.95 254 ASN A CA 1
ATOM 2067 C C . ASN A 1 251 ? 8.567 11.738 9.511 1.00 14.20 254 ASN A C 1
ATOM 2068 O O . ASN A 1 251 ? 7.575 11.015 9.690 1.00 18.67 254 ASN A O 1
ATOM 2073 N N . ALA A 1 252 ? 9.050 12.527 10.473 1.00 12.44 255 ALA A N 1
ATOM 2074 C CA . ALA A 1 252 ? 8.309 12.655 11.731 1.00 13.70 255 ALA A CA 1
ATOM 2075 C C . ALA A 1 252 ? 6.901 13.186 11.489 1.00 17.83 255 ALA A C 1
ATOM 2076 O O . ALA A 1 252 ? 5.922 12.701 12.083 1.00 18.99 255 ALA A O 1
ATOM 2078 N N . ILE A 1 253 ? 6.781 14.186 10.612 1.00 14.46 256 ILE A N 1
ATOM 2079 C CA . ILE A 1 253 ? 5.476 14.771 10.308 1.00 16.93 256 ILE A CA 1
ATOM 2080 C C . ILE A 1 253 ? 4.542 13.728 9.689 1.00 17.10 256 ILE A C 1
ATOM 2081 O O . ILE A 1 253 ? 3.364 13.632 10.062 1.00 18.40 256 ILE A O 1
ATOM 2086 N N . THR A 1 254 ? 5.034 12.947 8.717 1.00 16.95 257 THR A N 1
ATOM 2087 C CA . THR A 1 254 ? 4.155 11.938 8.115 1.00 15.28 257 THR A CA 1
ATOM 2088 C C . THR A 1 254 ? 3.739 10.877 9.135 1.00 18.10 257 THR A C 1
ATOM 2089 O O . THR A 1 254 ? 2.603 10.385 9.101 1.00 21.17 257 THR A O 1
ATOM 2093 N N . GLU A 1 255 ? 4.637 10.514 10.056 1.00 15.94 258 GLU A N 1
ATOM 2094 C CA . GLU A 1 255 ? 4.246 9.592 11.121 1.00 19.74 258 GLU A CA 1
ATOM 2095 C C . GLU A 1 255 ? 3.122 10.186 11.970 1.00 23.45 258 GLU A C 1
ATOM 2096 O O . GLU A 1 255 ? 2.159 9.492 12.322 1.00 20.79 258 GLU A O 1
ATOM 2102 N N . LEU A 1 256 ? 3.216 11.469 12.309 1.00 19.19 259 LEU A N 1
ATOM 2103 C CA . LEU A 1 256 ? 2.126 12.051 13.092 1.00 20.40 259 LEU A CA 1
ATOM 2104 C C . LEU A 1 256 ? 0.828 12.090 12.292 1.00 20.40 259 LEU A C 1
ATOM 2105 O O . LEU A 1 256 ? -0.257 11.924 12.865 1.00 22.17 259 LEU A O 1
ATOM 2110 N N . GLN A 1 257 ? 0.920 12.300 10.976 1.00 19.25 260 GLN A N 1
ATOM 2111 C CA . GLN A 1 257 ? -0.280 12.245 10.137 1.00 23.32 260 GLN A CA 1
ATOM 2112 C C . GLN A 1 257 ? -0.914 10.858 10.179 1.00 24.79 260 GLN A C 1
ATOM 2113 O O . GLN A 1 257 ? -2.144 10.727 10.246 1.00 24.62 260 GLN A O 1
ATOM 2119 N N . LYS A 1 258 ? -0.091 9.807 10.153 1.00 21.28 261 LYS A N 1
ATOM 2120 C CA . LYS A 1 258 ? -0.620 8.450 10.288 1.00 26.85 261 LYS A CA 1
ATOM 2121 C C . LYS A 1 258 ? -1.304 8.240 11.633 1.00 27.42 261 LYS A C 1
ATOM 2122 O O . LYS A 1 258 ? -2.254 7.453 11.725 1.00 27.86 261 LYS A O 1
ATOM 2128 N N . ASN A 1 259 ? -0.834 8.919 12.683 1.00 24.31 262 ASN A N 1
ATOM 2129 C CA . ASN A 1 259 ? -1.453 8.832 14.000 1.00 31.68 262 ASN A CA 1
ATOM 2130 C C . ASN A 1 259 ? -2.661 9.750 14.149 1.00 31.44 262 ASN A C 1
ATOM 2131 O O . ASN A 1 259 ? -3.227 9.818 15.244 1.00 33.35 262 ASN A O 1
ATOM 2136 N N . GLY A 1 260 ? -3.058 10.460 13.089 1.00 27.50 263 GLY A N 1
ATOM 2137 C CA . GLY A 1 260 ? -4.262 11.271 13.087 1.00 29.03 263 GLY A CA 1
ATOM 2138 C C . GLY A 1 260 ? -4.098 12.756 13.352 1.00 27.43 263 GLY A C 1
ATOM 2139 O O . GLY A 1 260 ? -5.112 13.453 13.472 1.00 28.96 263 GLY A O 1
ATOM 2140 N N . MET A 1 261 ? -2.873 13.257 13.491 1.00 24.79 264 MET A N 1
ATOM 2141 C CA . MET A 1 261 ? -2.601 14.676 13.703 1.00 19.21 264 MET A CA 1
ATOM 2142 C C . MET A 1 261 ? -2.564 15.448 12.378 1.00 27.36 264 MET A C 1
ATOM 2143 O O . MET A 1 261 ? -2.392 14.879 11.297 1.00 27.29 264 MET A O 1
ATOM 2148 N N . ASN A 1 262 ? -2.818 16.752 12.467 1.00 23.89 265 ASN A N 1
ATOM 2149 C CA . ASN A 1 262 ? -2.812 17.648 11.317 1.00 26.09 265 ASN A CA 1
ATOM 2150 C C . ASN A 1 262 ? -1.775 18.749 11.523 1.00 26.49 265 ASN A C 1
ATOM 2151 O O . ASN A 1 262 ? -1.669 19.308 12.618 1.00 29.23 265 ASN A O 1
ATOM 2156 N N . MET A 1 263 ? -1.054 19.102 10.457 1.00 22.82 266 MET A N 1
ATOM 2157 C CA . MET A 1 263 ? 0.059 20.036 10.560 1.00 22.92 266 MET A CA 1
ATOM 2158 C C . MET A 1 263 ? 0.126 20.987 9.375 1.00 21.58 266 MET A C 1
ATOM 2159 O O . MET A 1 263 ? -0.399 20.712 8.292 1.00 21.43 266 MET A O 1
ATOM 2164 N N . SER A 1 264 ? 0.817 22.112 9.588 1.00 18.13 267 SER A N 1
ATOM 2165 C CA A SER A 1 264 ? 1.086 23.041 8.498 0.33 16.45 267 SER A CA 1
ATOM 2166 C CA B SER A 1 264 ? 1.063 23.080 8.522 0.67 16.37 267 SER A CA 1
ATOM 2167 C C . SER A 1 264 ? 2.455 23.675 8.694 1.00 19.72 267 SER A C 1
ATOM 2168 O O . SER A 1 264 ? 2.832 24.047 9.808 1.00 18.42 267 SER A O 1
ATOM 2173 N N . PHE A 1 265 ? 3.217 23.773 7.605 1.00 15.00 268 PHE A N 1
ATOM 2174 C CA . PHE A 1 265 ? 4.527 24.413 7.654 1.00 15.97 268 PHE A CA 1
ATOM 2175 C C . PHE A 1 265 ? 4.520 25.624 6.731 1.00 16.90 268 PHE A C 1
ATOM 2176 O O . PHE A 1 265 ? 4.016 25.551 5.602 1.00 18.15 268 PHE A O 1
ATOM 2184 N N . SER A 1 266 ? 5.067 26.742 7.214 1.00 14.16 269 SER A N 1
ATOM 2185 C CA . SER A 1 266 ? 5.192 27.946 6.394 1.00 13.23 269 SER A CA 1
ATOM 2186 C C . SER A 1 266 ? 6.590 28.520 6.509 1.00 13.66 269 SER A C 1
ATOM 2187 O O . SER A 1 266 ? 7.065 28.778 7.622 1.00 17.21 269 SER A O 1
ATOM 2190 N N . PHE A 1 267 ? 7.239 28.752 5.369 1.00 14.05 270 PHE A N 1
ATOM 2191 C CA . PHE A 1 267 ? 8.424 29.599 5.368 1.00 13.89 270 PHE A CA 1
ATOM 2192 C C . PHE A 1 267 ? 8.006 31.064 5.426 1.00 17.95 270 PHE A C 1
ATOM 2193 O O . PHE A 1 267 ? 7.022 31.480 4.800 1.00 15.59 270 PHE A O 1
ATOM 2201 N N . LEU A 1 268 ? 8.747 31.838 6.214 1.00 14.21 271 LEU A N 1
ATOM 2202 C CA . LEU A 1 268 ? 8.418 33.210 6.562 1.00 14.35 271 LEU A CA 1
ATOM 2203 C C . LEU A 1 268 ? 9.434 34.243 6.087 1.00 21.67 271 LEU A C 1
ATOM 2204 O O . LEU A 1 268 ? 9.098 35.434 6.038 1.00 18.96 271 LEU A O 1
ATOM 2209 N N . ASN A 1 269 ? 10.656 33.835 5.737 1.00 15.14 272 ASN A N 1
ATOM 2210 C CA . ASN A 1 269 ? 11.642 34.793 5.248 1.00 15.70 272 ASN A CA 1
ATOM 2211 C C . ASN A 1 269 ? 12.692 34.041 4.452 1.00 16.93 272 ASN A C 1
ATOM 2212 O O . ASN A 1 269 ? 13.076 32.931 4.826 1.00 17.31 272 ASN A O 1
ATOM 2217 N N . TYR A 1 270 ? 13.153 34.654 3.360 1.00 14.74 273 TYR A N 1
ATOM 2218 C CA . TYR A 1 270 ? 14.188 34.086 2.506 1.00 15.15 273 TYR A CA 1
ATOM 2219 C C . TYR A 1 270 ? 15.228 35.157 2.213 1.00 18.91 273 TYR A C 1
ATOM 2220 O O . TYR A 1 270 ? 14.877 36.311 1.938 1.00 16.18 273 TYR A O 1
ATOM 2229 N N . ALA A 1 271 ? 16.504 34.781 2.268 1.00 15.34 274 ALA A N 1
ATOM 2230 C CA . ALA A 1 271 ? 17.574 35.747 2.028 1.00 18.55 274 ALA A CA 1
ATOM 2231 C C . ALA A 1 271 ? 18.756 35.061 1.356 1.00 18.96 274 ALA A C 1
ATOM 2232 O O . ALA A 1 271 ? 18.916 33.839 1.428 1.00 15.77 274 ALA A O 1
ATOM 2234 N N . GLN A 1 272 ? 19.602 35.871 0.715 1.00 17.13 275 GLN A N 1
ATOM 2235 C CA . GLN A 1 272 ? 20.844 35.385 0.125 1.00 14.07 275 GLN A CA 1
ATOM 2236 C C . GLN A 1 272 ? 22.013 36.226 0.625 1.00 17.80 275 GLN A C 1
ATOM 2237 O O . GLN A 1 272 ? 21.888 37.449 0.753 1.00 21.68 275 GLN A O 1
ATOM 2243 N N . SER A 1 273 ? 23.156 35.569 0.875 1.00 18.97 276 SER A N 1
ATOM 2244 C CA . SER A 1 273 ? 24.333 36.275 1.387 1.00 20.96 276 SER A CA 1
ATOM 2245 C C . SER A 1 273 ? 24.822 37.340 0.411 1.00 29.59 276 SER A C 1
ATOM 2246 O O . SER A 1 273 ? 25.368 38.368 0.830 1.00 25.43 276 SER A O 1
ATOM 2249 N N . SER A 1 274 ? 24.658 37.104 -0.885 1.00 24.15 277 SER A N 1
ATOM 2250 C CA . SER A 1 274 ? 24.895 38.100 -1.923 1.00 33.15 277 SER A CA 1
ATOM 2251 C C . SER A 1 274 ? 24.069 37.683 -3.137 1.00 28.64 277 SER A C 1
ATOM 2252 O O . SER A 1 274 ? 23.440 36.623 -3.134 1.00 21.48 277 SER A O 1
ATOM 2255 N N . GLN A 1 275 ? 24.070 38.519 -4.180 1.00 26.71 278 GLN A N 1
ATOM 2256 C CA . GLN A 1 275 ? 23.302 38.242 -5.395 1.00 24.73 278 GLN A CA 1
ATOM 2257 C C . GLN A 1 275 ? 24.243 37.830 -6.520 1.00 31.67 278 GLN A C 1
ATOM 2258 O O . GLN A 1 275 ? 24.941 38.673 -7.092 1.00 32.34 278 GLN A O 1
ATOM 2264 N N . CYS A 1 276 ? 24.253 36.541 -6.852 1.00 27.13 279 CYS A N 1
ATOM 2265 C CA . CYS A 1 276 ? 25.090 36.083 -7.959 1.00 22.66 279 CYS A CA 1
ATOM 2266 C C . CYS A 1 276 ? 24.568 36.614 -9.284 1.00 27.88 279 CYS A C 1
ATOM 2267 O O . CYS A 1 276 ? 23.368 36.534 -9.574 1.00 23.42 279 CYS A O 1
ATOM 2270 N N . ARG A 1 277 ? 25.476 37.138 -10.105 1.00 23.08 280 ARG A N 1
ATOM 2271 C CA . ARG A 1 277 ? 25.118 37.584 -11.443 1.00 32.85 280 ARG A CA 1
ATOM 2272 C C . ARG A 1 277 ? 25.980 37.006 -12.554 1.00 30.57 280 ARG A C 1
ATOM 2273 O O . ARG A 1 277 ? 25.557 37.066 -13.714 1.00 29.52 280 ARG A O 1
ATOM 2281 N N . ASN A 1 278 ? 27.163 36.467 -12.261 1.00 32.65 281 ASN A N 1
ATOM 2282 C CA . ASN A 1 278 ? 27.967 35.800 -13.280 1.00 29.87 281 ASN A CA 1
ATOM 2283 C C . ASN A 1 278 ? 28.567 34.534 -12.685 1.00 31.77 281 ASN A C 1
ATOM 2284 O O . ASN A 1 278 ? 28.480 34.284 -11.482 1.00 28.29 281 ASN A O 1
ATOM 2289 N N . TRP A 1 279 ? 29.222 33.751 -13.544 1.00 27.00 282 TRP A N 1
ATOM 2290 C CA . TRP A 1 279 ? 29.593 32.385 -13.190 1.00 29.59 282 TRP A CA 1
ATOM 2291 C C . TRP A 1 279 ? 30.699 32.321 -12.153 1.00 30.45 282 TRP A C 1
ATOM 2292 O O . TRP A 1 279 ? 30.923 31.255 -11.573 1.00 36.42 282 TRP A O 1
ATOM 2303 N N . GLN A 1 280 ? 31.403 33.419 -11.924 1.00 28.19 283 GLN A N 1
ATOM 2304 C CA . GLN A 1 280 ? 32.442 33.486 -10.909 1.00 27.88 283 GLN A CA 1
ATOM 2305 C C . GLN A 1 280 ? 31.930 33.927 -9.545 1.00 32.34 283 GLN A C 1
ATOM 2306 O O . GLN A 1 280 ? 32.709 33.947 -8.590 1.00 27.69 283 GLN A O 1
ATOM 2312 N N . ASP A 1 281 ? 30.649 34.266 -9.426 1.00 27.94 284 ASP A N 1
ATOM 2313 C CA . ASP A 1 281 ? 30.083 34.667 -8.149 1.00 23.62 284 ASP A CA 1
ATOM 2314 C C . ASP A 1 281 ? 29.748 33.438 -7.303 1.00 27.62 284 ASP A C 1
ATOM 2315 O O . ASP A 1 281 ? 29.693 32.309 -7.796 1.00 24.88 284 ASP A O 1
ATOM 2320 N N . SER A 1 282 ? 29.527 33.670 -6.008 1.00 24.28 285 SER A N 1
ATOM 2321 C CA . SER A 1 282 ? 29.057 32.613 -5.119 1.00 19.43 285 SER A CA 1
ATOM 2322 C C . SER A 1 282 ? 28.175 33.216 -4.032 1.00 20.85 285 SER A C 1
ATOM 2323 O O . SER A 1 282 ? 28.360 34.371 -3.640 1.00 23.68 285 SER A O 1
ATOM 2326 N N . SER A 1 283 ? 27.207 32.428 -3.554 1.00 18.90 286 SER A N 1
ATOM 2327 C CA . SER A 1 283 ? 26.339 32.873 -2.472 1.00 19.57 286 SER A CA 1
ATOM 2328 C C . SER A 1 283 ? 25.818 31.672 -1.692 1.00 17.25 286 SER A C 1
ATOM 2329 O O . SER A 1 283 ? 25.855 30.534 -2.165 1.00 19.80 286 SER A O 1
ATOM 2332 N N . VAL A 1 284 ? 25.346 31.943 -0.471 1.00 14.50 287 VAL A N 1
ATOM 2333 C CA . VAL A 1 284 ? 24.630 30.972 0.351 1.00 15.71 287 VAL A CA 1
ATOM 2334 C C . VAL A 1 284 ? 23.254 31.540 0.667 1.00 17.18 287 VAL A C 1
ATOM 2335 O O . VAL A 1 284 ? 23.121 32.738 0.946 1.00 19.51 287 VAL A O 1
ATOM 2339 N N . SER A 1 285 ? 22.229 30.687 0.595 1.00 12.34 288 SER A N 1
ATOM 2340 C CA . SER A 1 285 ? 20.850 31.096 0.858 1.00 12.35 288 SER A CA 1
ATOM 2341 C C . SER A 1 285 ? 20.400 30.701 2.257 1.00 13.38 288 SER A C 1
ATOM 2342 O O . SER A 1 285 ? 20.808 29.667 2.793 1.00 14.83 288 SER A O 1
ATOM 2345 N N . TYR A 1 286 ? 19.489 31.508 2.812 1.00 14.13 289 TYR A N 1
ATOM 2346 C CA . TYR A 1 286 ? 18.927 31.274 4.136 1.00 14.84 289 TYR A CA 1
ATOM 2347 C C . TYR A 1 286 ? 17.405 31.324 4.065 1.00 14.70 289 TYR A C 1
ATOM 2348 O O . TYR A 1 286 ? 16.834 32.152 3.353 1.00 18.58 289 TYR A O 1
ATOM 2357 N N . ALA A 1 287 ? 16.747 30.428 4.804 1.00 12.10 290 ALA A N 1
ATOM 2358 C CA . ALA A 1 287 ? 15.294 30.402 4.849 1.00 11.97 290 ALA A CA 1
ATOM 2359 C C . ALA A 1 287 ? 14.859 30.063 6.265 1.00 14.10 290 ALA A C 1
ATOM 2360 O O . ALA A 1 287 ? 15.437 29.173 6.902 1.00 17.15 290 ALA A O 1
ATOM 2362 N N . ALA A 1 288 ? 13.866 30.788 6.766 1.00 14.43 291 ALA A N 1
ATOM 2363 C CA . ALA A 1 288 ? 13.351 30.591 8.116 1.00 10.72 291 ALA A CA 1
ATOM 2364 C C . ALA A 1 288 ? 11.881 30.216 8.026 1.00 14.26 291 ALA A C 1
ATOM 2365 O O . ALA A 1 288 ? 11.130 30.843 7.276 1.00 14.44 291 ALA A O 1
ATOM 2367 N N . GLY A 1 289 ? 11.479 29.187 8.770 1.00 14.69 292 GLY A N 1
ATOM 2368 C CA . GLY A 1 289 ? 10.099 28.740 8.691 1.00 14.32 292 GLY A CA 1
ATOM 2369 C C . GLY A 1 289 ? 9.666 28.068 9.973 1.00 11.14 292 GLY A C 1
ATOM 2370 O O . GLY A 1 289 ? 10.483 27.751 10.841 1.00 13.80 292 GLY A O 1
ATOM 2371 N N . ALA A 1 290 ? 8.352 27.827 10.067 1.00 12.03 293 ALA A N 1
ATOM 2372 C CA . ALA A 1 290 ? 7.788 27.259 11.282 1.00 12.66 293 ALA A CA 1
ATOM 2373 C C . ALA A 1 290 ? 6.714 26.219 10.980 1.00 13.15 293 ALA A C 1
ATOM 2374 O O . ALA A 1 290 ? 5.907 26.374 10.054 1.00 16.04 293 ALA A O 1
ATOM 2376 N N . LEU A 1 291 ? 6.684 25.191 11.824 1.00 14.60 294 LEU A N 1
ATOM 2377 C CA . LEU A 1 291 ? 5.663 24.145 11.831 1.00 13.93 294 LEU A CA 1
ATOM 2378 C C . LEU A 1 291 ? 4.686 24.390 12.967 1.00 13.62 294 LEU A C 1
ATOM 2379 O O . LEU A 1 291 ? 5.104 24.510 14.133 1.00 17.62 294 LEU A O 1
ATOM 2384 N N . THR A 1 292 ? 3.395 24.372 12.604 1.00 15.07 295 THR A N 1
ATOM 2385 C CA A THR A 1 292 ? 2.262 24.530 13.502 0.50 17.14 295 THR A CA 1
ATOM 2386 C CA B THR A 1 292 ? 2.275 24.524 13.516 0.50 17.09 295 THR A CA 1
ATOM 2387 C C . THR A 1 292 ? 1.507 23.210 13.570 1.00 25.42 295 THR A C 1
ATOM 2388 O O . THR A 1 292 ? 1.246 22.590 12.528 1.00 26.87 295 THR A O 1
ATOM 2395 N N . VAL A 1 293 ? 1.163 22.780 14.784 1.00 31.13 296 VAL A N 1
ATOM 2396 C CA . VAL A 1 293 ? 0.335 21.600 14.996 1.00 34.49 296 VAL A CA 1
ATOM 2397 C C . VAL A 1 293 ? -0.909 22.011 15.772 1.00 45.25 296 VAL A C 1
ATOM 2398 O O . VAL A 1 293 ? -0.804 22.656 16.822 1.00 49.44 296 VAL A O 1
ATOM 2402 N N . HIS A 1 294 ? -2.079 21.659 15.252 1.00 41.25 297 HIS A N 1
ATOM 2403 C CA . HIS A 1 294 ? -3.314 21.822 16.015 1.00 40.49 297 HIS A CA 1
ATOM 2404 C C . HIS A 1 294 ? -4.038 20.482 16.042 1.00 52.55 297 HIS A C 1
ATOM 2405 O O . HIS A 1 294 ? -4.366 19.959 14.972 1.00 35.36 297 HIS A O 1
ATOM 2413 N N . ARG B 1 1 ? -35.625 12.640 16.643 0.98 64.56 4 ARG B N 1
ATOM 2414 C CA . ARG B 1 1 ? -34.384 12.998 17.313 0.98 60.07 4 ARG B CA 1
ATOM 2415 C C . ARG B 1 1 ? -34.023 14.468 17.090 0.98 55.33 4 ARG B C 1
ATOM 2416 O O . ARG B 1 1 ? -33.825 14.910 15.958 0.98 55.59 4 ARG B O 1
ATOM 2424 N N . VAL B 1 2 ? -33.947 15.217 18.186 1.00 46.96 5 VAL B N 1
ATOM 2425 C CA . VAL B 1 2 ? -33.557 16.622 18.158 1.00 39.96 5 VAL B CA 1
ATOM 2426 C C . VAL B 1 2 ? -32.043 16.685 18.245 1.00 41.57 5 VAL B C 1
ATOM 2427 O O . VAL B 1 2 ? -31.436 16.079 19.136 1.00 36.54 5 VAL B O 1
ATOM 2431 N N . VAL B 1 3 ? -31.424 17.411 17.317 1.00 30.05 6 VAL B N 1
ATOM 2432 C CA . VAL B 1 3 ? -29.967 17.415 17.230 1.00 35.02 6 VAL B CA 1
ATOM 2433 C C . VAL B 1 3 ? -29.315 18.575 17.972 1.00 29.02 6 VAL B C 1
ATOM 2434 O O . VAL B 1 3 ? -28.082 18.559 18.121 1.00 24.79 6 VAL B O 1
ATOM 2438 N N . CYS B 1 4 ? -30.086 19.579 18.427 1.00 30.70 7 CYS B N 1
ATOM 2439 C CA . CYS B 1 4 ? -29.538 20.768 19.087 1.00 23.07 7 CYS B CA 1
ATOM 2440 C C . CYS B 1 4 ? -30.130 20.979 20.475 1.00 18.60 7 CYS B C 1
ATOM 2441 O O . CYS B 1 4 ? -31.355 21.033 20.641 1.00 21.11 7 CYS B O 1
ATOM 2444 N N . ARG B 1 5 ? -29.251 21.181 21.451 1.00 16.29 8 ARG B N 1
ATOM 2445 C CA . ARG B 1 5 ? -29.633 21.615 22.793 1.00 13.66 8 ARG B CA 1
ATOM 2446 C C . ARG B 1 5 ? -29.737 23.136 22.814 1.00 13.10 8 ARG B C 1
ATOM 2447 O O . ARG B 1 5 ? -28.754 23.832 22.538 1.00 14.57 8 ARG B O 1
ATOM 2455 N N . GLU B 1 6 ? -30.919 23.657 23.121 1.00 14.68 9 GLU B N 1
ATOM 2456 C CA . GLU B 1 6 ? -31.079 25.105 23.190 1.00 18.97 9 GLU B CA 1
ATOM 2457 C C . GLU B 1 6 ? -30.340 25.665 24.405 1.00 16.23 9 GLU B C 1
ATOM 2458 O O . GLU B 1 6 ? -30.123 24.969 25.405 1.00 18.80 9 GLU B O 1
ATOM 2464 N N . ALA B 1 7 ? -29.938 26.938 24.308 1.00 15.79 10 ALA B N 1
ATOM 2465 C CA . ALA B 1 7 ? -29.280 27.626 25.425 1.00 17.44 10 ALA B CA 1
ATOM 2466 C C . ALA B 1 7 ? -30.375 28.042 26.398 1.00 13.87 10 ALA B C 1
ATOM 2467 O O . ALA B 1 7 ? -30.791 29.205 26.470 1.00 14.67 10 ALA B O 1
ATOM 2469 N N . SER B 1 8 ? -30.841 27.059 27.165 1.00 14.36 11 SER B N 1
ATOM 2470 C CA . SER B 1 8 ? -32.078 27.208 27.918 1.00 17.20 11 SER B CA 1
ATOM 2471 C C . SER B 1 8 ? -31.960 28.160 29.100 1.00 21.52 11 SER B C 1
ATOM 2472 O O . SER B 1 8 ? -32.989 28.582 29.635 1.00 17.09 11 SER B O 1
ATOM 2475 N N . HIS B 1 9 ? -30.753 28.516 29.526 1.00 14.79 12 HIS B N 1
ATOM 2476 C CA . HIS B 1 9 ? -30.618 29.470 30.617 1.00 15.59 12 HIS B CA 1
ATOM 2477 C C . HIS B 1 9 ? -30.078 30.810 30.150 1.00 18.10 12 HIS B C 1
ATOM 2478 O O . HIS B 1 9 ? -29.747 31.665 30.975 1.00 18.40 12 HIS B O 1
ATOM 2485 N N . ALA B 1 10 ? -29.989 31.014 28.842 1.00 13.47 13 ALA B N 1
ATOM 2486 C CA . ALA B 1 10 ? -29.664 32.330 28.323 1.00 16.27 13 ALA B CA 1
ATOM 2487 C C . ALA B 1 10 ? -30.775 33.308 28.668 1.00 23.60 13 ALA B C 1
ATOM 2488 O O . ALA B 1 10 ? -31.962 32.977 28.588 1.00 23.81 13 ALA B O 1
ATOM 2490 N N . GLY B 1 11 ? -30.386 34.522 29.060 1.00 19.80 14 GLY B N 1
ATOM 2491 C CA . GLY B 1 11 ? -31.340 35.544 29.437 1.00 19.23 14 GLY B CA 1
ATOM 2492 C C . GLY B 1 11 ? -31.717 35.540 30.900 1.00 32.15 14 GLY B C 1
ATOM 2493 O O . GLY B 1 11 ? -32.312 36.516 31.372 1.00 34.51 14 GLY B O 1
ATOM 2494 N N . SER B 1 12 ? -31.410 34.472 31.627 1.00 21.70 15 SER B N 1
ATOM 2495 C CA . SER B 1 12 ? -31.643 34.415 33.062 1.00 24.15 15 SER B CA 1
ATOM 2496 C C . SER B 1 12 ? -30.372 34.170 33.853 1.00 28.65 15 SER B C 1
ATOM 2497 O O . SER B 1 12 ? -30.213 34.736 34.934 1.00 33.58 15 SER B O 1
ATOM 2500 N N . TRP B 1 13 ? -29.452 33.351 33.337 1.00 18.76 16 TRP B N 1
ATOM 2501 C CA . TRP B 1 13 ? -28.180 33.108 34.012 1.00 16.31 16 TRP B CA 1
ATOM 2502 C C . TRP B 1 13 ? -27.011 33.828 33.347 1.00 20.69 16 TRP B C 1
ATOM 2503 O O . TRP B 1 13 ? -25.962 34.001 33.975 1.00 18.69 16 TRP B O 1
ATOM 2514 N N . TYR B 1 14 ? -27.179 34.265 32.105 1.00 18.98 17 TYR B N 1
ATOM 2515 C CA . TYR B 1 14 ? -26.170 35.031 31.384 1.00 16.58 17 TYR B CA 1
ATOM 2516 C C . TYR B 1 14 ? -26.889 35.719 30.241 1.00 20.38 17 TYR B C 1
ATOM 2517 O O . TYR B 1 14 ? -27.977 35.299 29.844 1.00 22.75 17 TYR B O 1
ATOM 2526 N N . THR B 1 15 ? -26.265 36.768 29.707 1.00 20.59 18 THR B N 1
ATOM 2527 C CA . THR B 1 15 ? -26.915 37.583 28.686 1.00 19.75 18 THR B CA 1
ATOM 2528 C C . THR B 1 15 ? -27.186 36.778 27.422 1.00 18.36 18 THR B C 1
ATOM 2529 O O . THR B 1 15 ? -26.315 36.054 26.933 1.00 18.79 18 THR B O 1
ATOM 2533 N N . ALA B 1 16 ? -28.399 36.922 26.878 1.00 17.65 19 ALA B N 1
ATOM 2534 C CA . ALA B 1 16 ? -28.762 36.214 25.654 1.00 23.96 19 ALA B CA 1
ATOM 2535 C C . ALA B 1 16 ? -28.184 36.874 24.405 1.00 24.54 19 ALA B C 1
ATOM 2536 O O . ALA B 1 16 ? -28.006 36.204 23.378 1.00 22.54 19 ALA B O 1
ATOM 2538 N N . SER B 1 17 ? -27.942 38.183 24.445 1.00 20.72 20 SER B N 1
ATOM 2539 C CA . SER B 1 17 ? -27.398 38.883 23.284 1.00 19.28 20 SER B CA 1
ATOM 2540 C C . SER B 1 17 ? -25.926 38.520 23.093 1.00 25.83 20 SER B C 1
ATOM 2541 O O . SER B 1 17 ? -25.093 38.783 23.968 1.00 22.17 20 SER B O 1
ATOM 2544 N N . GLY B 1 18 ? -25.602 37.930 21.941 1.00 22.12 21 GLY B N 1
ATOM 2545 C CA . GLY B 1 18 ? -24.250 37.492 21.651 1.00 20.94 21 GLY B CA 1
ATOM 2546 C C . GLY B 1 18 ? -23.159 38.551 21.760 1.00 24.86 21 GLY B C 1
ATOM 2547 O O . GLY B 1 18 ? -22.163 38.365 22.466 1.00 22.33 21 GLY B O 1
ATOM 2548 N N . PRO B 1 19 ? -23.299 39.669 21.044 1.00 17.72 22 PRO B N 1
ATOM 2549 C CA . PRO B 1 19 ? -22.239 40.690 21.123 1.00 23.58 22 PRO B CA 1
ATOM 2550 C C . PRO B 1 19 ? -22.021 41.196 22.538 1.00 18.65 22 PRO B C 1
ATOM 2551 O O . PRO B 1 19 ? -20.875 41.357 22.980 1.00 20.35 22 PRO B O 1
ATOM 2555 N N . GLN B 1 20 ? -23.109 41.400 23.282 1.00 20.90 23 GLN B N 1
ATOM 2556 C CA . GLN B 1 20 ? -22.991 41.879 24.656 1.00 22.25 23 GLN B CA 1
ATOM 2557 C C . GLN B 1 20 ? -22.302 40.853 25.545 1.00 23.69 23 GLN B C 1
ATOM 2558 O O . GLN B 1 20 ? -21.427 41.203 26.355 1.00 18.18 23 GLN B O 1
ATOM 2564 N N . LEU B 1 21 ? -22.673 39.576 25.397 1.00 22.84 24 LEU B N 1
ATOM 2565 C CA . LEU B 1 21 ? -22.048 38.525 26.193 1.00 22.15 24 LEU B CA 1
ATOM 2566 C C . LEU B 1 21 ? -20.566 38.428 25.882 1.00 21.39 24 LEU B C 1
ATOM 2567 O O . LEU B 1 21 ? -19.737 38.323 26.795 1.00 19.24 24 LEU B O 1
ATOM 2572 N N . ASN B 1 22 ? -20.224 38.476 24.591 1.00 20.59 25 ASN B N 1
ATOM 2573 C CA . ASN B 1 22 ? -18.833 38.474 24.151 1.00 20.93 25 ASN B CA 1
ATOM 2574 C C . ASN B 1 22 ? -18.037 39.606 24.788 1.00 22.04 25 ASN B C 1
ATOM 2575 O O . ASN B 1 22 ? -16.925 39.393 25.277 1.00 24.16 25 ASN B O 1
ATOM 2580 N N . ALA B 1 23 ? -18.588 40.822 24.783 1.00 20.03 26 ALA B N 1
ATOM 2581 C CA . ALA B 1 23 ? -17.862 41.962 25.348 1.00 22.98 26 ALA B CA 1
ATOM 2582 C C . ALA B 1 23 ? -17.678 41.805 26.851 1.00 25.03 26 ALA B C 1
ATOM 2583 O O . ALA B 1 23 ? -16.628 42.167 27.396 1.00 24.57 26 ALA B O 1
ATOM 2585 N N . GLN B 1 24 ? -18.691 41.272 27.536 1.00 19.62 27 GLN B N 1
ATOM 2586 C CA . GLN B 1 24 ? -18.574 41.046 28.973 1.00 17.20 27 GLN B CA 1
ATOM 2587 C C . GLN B 1 24 ? -17.466 40.045 29.289 1.00 22.43 27 GLN B C 1
ATOM 2588 O O . GLN B 1 24 ? -16.633 40.261 30.190 1.00 21.14 27 GLN B O 1
ATOM 2594 N N . LEU B 1 25 ? -17.469 38.918 28.573 1.00 21.47 28 LEU B N 1
ATOM 2595 C CA . LEU B 1 25 ? -16.453 37.891 28.797 1.00 21.21 28 LEU B CA 1
ATOM 2596 C C . LEU B 1 25 ? -15.068 38.419 28.437 1.00 26.23 28 LEU B C 1
ATOM 2597 O O . LEU B 1 25 ? -14.092 38.159 29.146 1.00 22.13 28 LEU B O 1
ATOM 2602 N N . GLU B 1 26 ? -14.964 39.157 27.332 1.00 21.52 29 GLU B N 1
ATOM 2603 C CA . GLU B 1 26 ? -13.688 39.761 26.962 1.00 25.36 29 GLU B CA 1
ATOM 2604 C C . GLU B 1 26 ? -13.186 40.695 28.056 1.00 23.34 29 GLU B C 1
ATOM 2605 O O . GLU B 1 26 ? -11.987 40.718 28.361 1.00 25.82 29 GLU B O 1
ATOM 2611 N N . GLY B 1 27 ? -14.089 41.473 28.657 1.00 23.70 30 GLY B N 1
ATOM 2612 C CA . GLY B 1 27 ? -13.685 42.352 29.740 1.00 22.57 30 GLY B CA 1
ATOM 2613 C C . GLY B 1 27 ? -13.131 41.582 30.924 1.00 24.33 30 GLY B C 1
ATOM 2614 O O . GLY B 1 27 ? -12.089 41.939 31.481 1.00 27.26 30 GLY B O 1
ATOM 2615 N N . TRP B 1 28 ? -13.823 40.507 31.323 1.00 21.71 31 TRP B N 1
ATOM 2616 C CA . TRP B 1 28 ? -13.337 39.710 32.453 1.00 25.55 31 TRP B CA 1
ATOM 2617 C C . TRP B 1 28 ? -12.002 39.035 32.139 1.00 20.34 31 TRP B C 1
ATOM 2618 O O . TRP B 1 28 ? -11.100 38.997 32.987 1.00 22.52 31 TRP B O 1
ATOM 2629 N N . LEU B 1 29 ? -11.860 38.493 30.932 1.00 21.49 32 LEU B N 1
ATOM 2630 C CA . LEU B 1 29 ? -10.615 37.833 30.555 1.00 20.28 32 LEU B CA 1
ATOM 2631 C C . LEU B 1 29 ? -9.457 38.817 30.456 1.00 24.92 32 LEU B C 1
ATOM 2632 O O . LEU B 1 29 ? -8.311 38.454 30.751 1.00 22.74 32 LEU B O 1
ATOM 2637 N N . SER B 1 30 ? -9.731 40.065 30.057 1.00 20.13 33 SER B N 1
ATOM 2638 C CA . SER B 1 30 ? -8.662 41.052 29.916 1.00 23.23 33 SER B CA 1
ATOM 2639 C C . SER B 1 30 ? -8.041 41.432 31.254 1.00 28.93 33 SER B C 1
ATOM 2640 O O . SER B 1 30 ? -6.905 41.919 31.279 1.00 29.80 33 SER B O 1
ATOM 2643 N N . GLN B 1 31 ? -8.741 41.197 32.361 1.00 22.94 34 GLN B N 1
ATOM 2644 C CA . GLN B 1 31 ? -8.241 41.510 33.695 1.00 29.73 34 GLN B CA 1
ATOM 2645 C C . GLN B 1 31 ? -7.363 40.413 34.289 1.00 30.45 34 GLN B C 1
ATOM 2646 O O . GLN B 1 31 ? -6.927 40.545 35.440 1.00 29.40 34 GLN B O 1
ATOM 2652 N N . VAL B 1 32 ? -7.120 39.327 33.566 1.00 24.63 35 VAL B N 1
ATOM 2653 C CA . VAL B 1 32 ? -6.368 38.191 34.086 1.00 21.67 35 VAL B CA 1
ATOM 2654 C C . VAL B 1 32 ? -5.096 38.061 33.266 1.00 25.26 35 VAL B C 1
ATOM 2655 O O . VAL B 1 32 ? -5.150 38.056 32.033 1.00 25.02 35 VAL B O 1
ATOM 2659 N N . GLN B 1 33 ? -3.961 37.946 33.946 0.87 19.03 36 GLN B N 1
ATOM 2660 C CA . GLN B 1 33 ? -2.702 37.613 33.298 0.87 22.96 36 GLN B CA 1
ATOM 2661 C C . GLN B 1 33 ? -2.537 36.100 33.334 0.87 25.06 36 GLN B C 1
ATOM 2662 O O . GLN B 1 33 ? -2.562 35.502 34.412 0.87 28.63 36 GLN B O 1
ATOM 2668 N N . SER B 1 34 ? -2.365 35.483 32.170 1.00 24.99 37 SER B N 1
ATOM 2669 C CA . SER B 1 34 ? -2.217 34.034 32.137 1.00 25.48 37 SER B CA 1
ATOM 2670 C C . SER B 1 34 ? -0.906 33.612 32.796 1.00 22.43 37 SER B C 1
ATOM 2671 O O . SER B 1 34 ? 0.155 34.206 32.559 1.00 24.52 37 SER B O 1
ATOM 2674 N N . THR B 1 35 ? -0.981 32.590 33.642 1.00 20.69 38 THR B N 1
ATOM 2675 C CA . THR B 1 35 ? 0.203 32.071 34.312 1.00 25.62 38 THR B CA 1
ATOM 2676 C C . THR B 1 35 ? 0.328 30.556 34.254 1.00 26.38 38 THR B C 1
ATOM 2677 O O . THR B 1 35 ? 1.397 30.034 34.606 1.00 23.15 38 THR B O 1
ATOM 2681 N N . LYS B 1 36 ? -0.720 29.834 33.849 1.00 19.66 39 LYS B N 1
ATOM 2682 C CA . LYS B 1 36 ? -0.764 28.377 33.950 1.00 19.05 39 LYS B CA 1
ATOM 2683 C C . LYS B 1 36 ? -1.074 27.723 32.599 1.00 19.67 39 LYS B C 1
ATOM 2684 O O . LYS B 1 36 ? -1.599 26.609 32.555 1.00 20.31 39 LYS B O 1
ATOM 2690 N N . ARG B 1 37 ? -0.761 28.392 31.495 1.00 24.08 40 ARG B N 1
ATOM 2691 C CA A ARG B 1 37 ? -0.962 27.811 30.175 0.50 22.18 40 ARG B CA 1
ATOM 2692 C CA B ARG B 1 37 ? -0.981 27.789 30.194 0.50 22.17 40 ARG B CA 1
ATOM 2693 C C . ARG B 1 37 ? 0.033 26.675 29.928 1.00 21.75 40 ARG B C 1
ATOM 2694 O O . ARG B 1 37 ? 1.170 26.720 30.414 1.00 20.52 40 ARG B O 1
ATOM 2709 N N . PRO B 1 38 ? -0.368 25.632 29.175 1.00 21.43 41 PRO B N 1
ATOM 2710 C CA . PRO B 1 38 ? -1.713 25.377 28.634 1.00 17.79 41 PRO B CA 1
ATOM 2711 C C . PRO B 1 38 ? -2.475 24.462 29.579 1.00 20.31 41 PRO B C 1
ATOM 2712 O O . PRO B 1 38 ? -2.067 23.314 29.785 1.00 19.01 41 PRO B O 1
ATOM 2716 N N . ALA B 1 39 ? -3.557 24.958 30.177 1.00 18.85 42 ALA B N 1
ATOM 2717 C CA . ALA B 1 39 ? -4.272 24.162 31.166 1.00 17.34 42 ALA B CA 1
ATOM 2718 C C . ALA B 1 39 ? -4.752 22.853 30.557 1.00 21.00 42 ALA B C 1
ATOM 2719 O O . ALA B 1 39 ? -5.272 22.825 29.436 1.00 17.57 42 ALA B O 1
ATOM 2721 N N . ARG B 1 40 ? -4.563 21.762 31.303 1.00 14.82 43 ARG B N 1
ATOM 2722 C CA . ARG B 1 40 ? -5.128 20.472 30.933 1.00 18.02 43 ARG B CA 1
ATOM 2723 C C . ARG B 1 40 ? -6.473 20.230 31.603 1.00 19.12 43 ARG B C 1
ATOM 2724 O O . ARG B 1 40 ? -7.270 19.431 31.103 1.00 15.19 43 ARG B O 1
ATOM 2732 N N . ALA B 1 41 ? -6.724 20.874 32.738 1.00 13.37 44 ALA B N 1
ATOM 2733 C CA . ALA B 1 41 ? -8.038 20.870 33.368 1.00 12.13 44 ALA B CA 1
ATOM 2734 C C . ALA B 1 41 ? -8.212 22.192 34.092 1.00 16.60 44 ALA B C 1
ATOM 2735 O O . ALA B 1 41 ? -7.240 22.841 34.474 1.00 14.51 44 ALA B O 1
ATOM 2737 N N . ILE B 1 42 ? -9.463 22.573 34.321 1.00 13.67 45 ILE B N 1
ATOM 2738 C CA . ILE B 1 42 ? -9.753 23.740 35.142 1.00 10.84 45 ILE B CA 1
ATOM 2739 C C . ILE B 1 42 ? -10.907 23.379 36.063 1.00 14.77 45 ILE B C 1
ATOM 2740 O O . ILE B 1 42 ? -11.712 22.499 35.757 1.00 16.03 45 ILE B O 1
ATOM 2745 N N . ILE B 1 43 ? -10.969 24.052 37.207 1.00 12.39 46 ILE B N 1
ATOM 2746 C CA . ILE B 1 43 ? -12.169 24.068 38.040 1.00 15.08 46 ILE B CA 1
ATOM 2747 C C . ILE B 1 43 ? -12.741 25.477 37.960 1.00 16.31 46 ILE B C 1
ATOM 2748 O O . ILE B 1 43 ? -12.001 26.460 38.114 1.00 15.04 46 ILE B O 1
ATOM 2753 N N . ALA B 1 44 ? -14.047 25.579 37.696 1.00 15.77 47 ALA B N 1
ATOM 2754 C CA . ALA B 1 44 ? -14.676 26.870 37.473 1.00 13.86 47 ALA B CA 1
ATOM 2755 C C . ALA B 1 44 ? -16.117 26.841 37.973 1.00 12.10 47 ALA B C 1
ATOM 2756 O O . ALA B 1 44 ? -16.761 25.786 37.938 1.00 14.23 47 ALA B O 1
ATOM 2758 N N . PRO B 1 45 ? -16.652 27.976 38.438 1.00 15.10 48 PRO B N 1
ATOM 2759 C CA . PRO B 1 45 ? -17.994 28.002 39.028 1.00 12.76 48 PRO B CA 1
ATOM 2760 C C . PRO B 1 45 ? -19.105 27.938 37.985 1.00 14.83 48 PRO B C 1
ATOM 2761 O O . PRO B 1 45 ? -18.902 28.182 36.797 1.00 15.33 48 PRO B O 1
ATOM 2765 N N . HIS B 1 46 ? -20.316 27.640 38.466 1.00 13.81 49 HIS B N 1
ATOM 2766 C CA . HIS B 1 46 ? -21.476 27.520 37.573 1.00 11.79 49 HIS B CA 1
ATOM 2767 C C . HIS B 1 46 ? -22.661 28.360 38.046 1.00 14.31 49 HIS B C 1
ATOM 2768 O O . HIS B 1 46 ? -23.818 28.048 37.731 1.00 17.27 49 HIS B O 1
ATOM 2775 N N . ALA B 1 47 ? -22.399 29.450 38.759 1.00 14.81 50 ALA B N 1
ATOM 2776 C CA . ALA B 1 47 ? -23.457 30.390 39.105 1.00 15.64 50 ALA B CA 1
ATOM 2777 C C . ALA B 1 47 ? -23.702 31.333 37.933 1.00 13.13 50 ALA B C 1
ATOM 2778 O O . ALA B 1 47 ? -22.994 31.303 36.917 1.00 15.59 50 ALA B O 1
ATOM 2780 N N . GLY B 1 48 ? -24.695 32.206 38.080 1.00 17.27 51 GLY B N 1
ATOM 2781 C CA . GLY B 1 48 ? -24.916 33.214 37.061 1.00 20.84 51 GLY B CA 1
ATOM 2782 C C . GLY B 1 48 ? -23.693 34.096 36.896 1.00 20.59 51 GLY B C 1
ATOM 2783 O O . GLY B 1 48 ? -22.967 34.359 37.854 1.00 17.66 51 GLY B O 1
ATOM 2784 N N . TYR B 1 49 ? -23.470 34.560 35.662 1.00 18.54 52 TYR B N 1
ATOM 2785 C CA . TYR B 1 49 ? -22.230 35.278 35.371 1.00 18.25 52 TYR B CA 1
ATOM 2786 C C . TYR B 1 49 ? -22.130 36.594 36.134 1.00 18.20 52 TYR B C 1
ATOM 2787 O O . TYR B 1 49 ? -21.020 37.020 36.464 1.00 19.75 52 TYR B O 1
ATOM 2796 N N . THR B 1 50 ? -23.261 37.245 36.447 1.00 19.60 53 THR B N 1
ATOM 2797 C CA . THR B 1 50 ? -23.166 38.464 37.245 1.00 18.36 53 THR B CA 1
ATOM 2798 C C . THR B 1 50 ? -22.459 38.194 38.563 1.00 19.74 53 THR B C 1
ATOM 2799 O O . THR B 1 50 ? -21.716 39.052 39.056 1.00 22.78 53 THR B O 1
ATOM 2803 N N . TYR B 1 51 ? -22.626 36.992 39.112 1.00 17.10 54 TYR B N 1
ATOM 2804 C CA . TYR B 1 51 ? -22.022 36.636 40.392 1.00 23.46 54 TYR B CA 1
ATOM 2805 C C . TYR B 1 51 ? -20.605 36.095 40.263 1.00 20.99 54 TYR B C 1
ATOM 2806 O O . TYR B 1 51 ? -19.748 36.418 41.092 1.00 19.03 54 TYR B O 1
ATOM 2815 N N . CYS B 1 52 ? -20.336 35.249 39.269 1.00 18.24 55 CYS B N 1
ATOM 2816 C CA . CYS B 1 52 ? -19.077 34.506 39.252 1.00 17.94 55 CYS B CA 1
ATOM 2817 C C . CYS B 1 52 ? -18.261 34.646 37.970 1.00 19.27 55 CYS B C 1
ATOM 2818 O O . CYS B 1 52 ? -17.229 33.975 37.852 1.00 18.55 55 CYS B O 1
ATOM 2821 N N . GLY B 1 53 ? -18.680 35.486 37.017 1.00 18.70 56 GLY B N 1
ATOM 2822 C CA . GLY B 1 53 ? -17.984 35.562 35.736 1.00 21.25 56 GLY B CA 1
ATOM 2823 C C . GLY B 1 53 ? -16.554 36.059 35.853 1.00 19.11 56 GLY B C 1
ATOM 2824 O O . GLY B 1 53 ? -15.639 35.517 35.212 1.00 20.99 56 GLY B O 1
ATOM 2825 N N . SER B 1 54 ? -16.336 37.094 36.670 1.00 19.92 57 SER B N 1
ATOM 2826 C CA . SER B 1 54 ? -14.975 37.608 36.818 1.00 22.10 57 SER B CA 1
ATOM 2827 C C . SER B 1 54 ? -14.063 36.585 37.491 1.00 16.46 57 SER B C 1
ATOM 2828 O O . SER B 1 54 ? -12.875 36.506 37.155 1.00 19.15 57 SER B O 1
ATOM 2831 N N . CYS B 1 55 ? -14.603 35.781 38.410 1.00 18.36 58 CYS B N 1
ATOM 2832 C CA . CYS B 1 55 ? -13.837 34.685 38.996 1.00 17.45 58 CYS B CA 1
ATOM 2833 C C . CYS B 1 55 ? -13.505 33.624 37.947 1.00 21.44 58 CYS B C 1
ATOM 2834 O O . CYS B 1 55 ? -12.347 33.209 37.821 1.00 17.90 58 CYS B O 1
ATOM 2837 N N . ALA B 1 56 ? -14.509 33.188 37.167 1.00 16.42 59 ALA B N 1
ATOM 2838 C CA . ALA B 1 56 ? -14.299 32.113 36.191 1.00 15.41 59 ALA B CA 1
ATOM 2839 C C . ALA B 1 56 ? -13.260 32.488 35.137 1.00 14.91 59 ALA B C 1
ATOM 2840 O O . ALA B 1 56 ? -12.607 31.601 34.559 1.00 18.77 59 ALA B O 1
ATOM 2842 N N . ALA B 1 57 ? -13.122 33.787 34.843 1.00 15.94 60 ALA B N 1
ATOM 2843 C CA . ALA B 1 57 ? -12.098 34.215 33.882 1.00 19.59 60 ALA B CA 1
ATOM 2844 C C . ALA B 1 57 ? -10.690 33.769 34.284 1.00 20.10 60 ALA B C 1
ATOM 2845 O O . ALA B 1 57 ? -9.840 33.522 33.414 1.00 18.57 60 ALA B O 1
ATOM 2847 N N . HIS B 1 58 ? -10.413 33.679 35.587 1.00 16.69 61 HIS B N 1
ATOM 2848 C CA . HIS B 1 58 ? -9.077 33.260 36.022 1.00 18.14 61 HIS B CA 1
ATOM 2849 C C . HIS B 1 58 ? -8.776 31.826 35.608 1.00 18.29 61 HIS B C 1
ATOM 2850 O O . HIS B 1 58 ? -7.614 31.474 35.376 1.00 21.63 61 HIS B O 1
ATOM 2857 N N . ALA B 1 59 ? -9.807 30.990 35.494 1.00 16.87 62 ALA B N 1
ATOM 2858 C CA . ALA B 1 59 ? -9.624 29.657 34.937 1.00 17.17 62 ALA B CA 1
ATOM 2859 C C . ALA B 1 59 ? -9.538 29.705 33.416 1.00 16.53 62 ALA B C 1
ATOM 2860 O O . ALA B 1 59 ? -8.633 29.112 32.821 1.00 16.06 62 ALA B O 1
ATOM 2862 N N . TYR B 1 60 ? -10.484 30.395 32.762 1.00 16.56 63 TYR B N 1
ATOM 2863 C CA . TYR B 1 60 ? -10.531 30.286 31.302 1.00 20.62 63 TYR B CA 1
ATOM 2864 C C . TYR B 1 60 ? -9.350 30.969 30.613 1.00 18.89 63 TYR B C 1
ATOM 2865 O O . TYR B 1 60 ? -8.977 30.578 29.495 1.00 15.97 63 TYR B O 1
ATOM 2874 N N . LYS B 1 61 ? -8.725 31.953 31.253 1.00 15.81 64 LYS B N 1
ATOM 2875 C CA . LYS B 1 61 ? -7.554 32.579 30.648 1.00 16.19 64 LYS B CA 1
ATOM 2876 C C . LYS B 1 61 ? -6.381 31.607 30.514 1.00 18.04 64 LYS B C 1
ATOM 2877 O O . LYS B 1 61 ? -5.460 31.865 29.729 1.00 17.30 64 LYS B O 1
ATOM 2883 N N . GLN B 1 62 ? -6.390 30.495 31.255 1.00 17.45 65 GLN B N 1
ATOM 2884 C CA . GLN B 1 62 ? -5.287 29.545 31.218 1.00 21.43 65 GLN B CA 1
ATOM 2885 C C . GLN B 1 62 ? -5.423 28.535 30.087 1.00 20.49 65 GLN B C 1
ATOM 2886 O O . GLN B 1 62 ? -4.518 27.715 29.891 1.00 18.39 65 GLN B O 1
ATOM 2892 N N . VAL B 1 63 ? -6.530 28.579 29.349 1.00 17.68 66 VAL B N 1
ATOM 2893 C CA . VAL B 1 63 ? -6.737 27.708 28.199 1.00 20.39 66 VAL B CA 1
ATOM 2894 C C . VAL B 1 63 ? -5.988 28.265 26.993 1.00 20.38 66 VAL B C 1
ATOM 2895 O O . VAL B 1 63 ? -6.096 29.455 26.667 1.00 19.58 66 VAL B O 1
ATOM 2899 N N . ASP B 1 64 ? -5.197 27.410 26.339 1.00 19.93 67 ASP B N 1
ATOM 2900 C CA . ASP B 1 64 ? -4.526 27.780 25.102 1.00 16.03 67 ASP B CA 1
ATOM 2901 C C . ASP B 1 64 ? -5.301 27.205 23.931 1.00 19.84 67 ASP B C 1
ATOM 2902 O O . ASP B 1 64 ? -5.318 25.974 23.750 1.00 19.34 67 ASP B O 1
ATOM 2907 N N . PRO B 1 65 ? -5.967 28.045 23.135 1.00 22.85 68 PRO B N 1
ATOM 2908 C CA . PRO B 1 65 ? -6.835 27.535 22.067 1.00 19.76 68 PRO B CA 1
ATOM 2909 C C . PRO B 1 65 ? -6.088 26.958 20.880 1.00 22.16 68 PRO B C 1
ATOM 2910 O O . PRO B 1 65 ? -6.712 26.273 20.058 1.00 25.02 68 PRO B O 1
ATOM 2914 N N . SER B 1 66 ? -4.791 27.223 20.739 1.00 20.90 69 SER B N 1
ATOM 2915 C CA . SER B 1 66 ? -4.058 26.580 19.659 1.00 24.85 69 SER B CA 1
ATOM 2916 C C . SER B 1 66 ? -3.669 25.146 19.994 1.00 31.50 69 SER B C 1
ATOM 2917 O O . SER B 1 66 ? -3.386 24.367 19.075 1.00 31.75 69 SER B O 1
ATOM 2920 N N . ILE B 1 67 ? -3.676 24.774 21.273 1.00 17.73 70 ILE B N 1
ATOM 2921 C CA . ILE B 1 67 ? -3.318 23.426 21.697 1.00 17.30 70 ILE B CA 1
ATOM 2922 C C . ILE B 1 67 ? -4.553 22.573 21.945 1.00 17.89 70 ILE B C 1
ATOM 2923 O O . ILE B 1 67 ? -4.612 21.421 21.519 1.00 19.81 70 ILE B O 1
ATOM 2928 N N . THR B 1 68 ? -5.546 23.137 22.623 1.00 18.92 71 THR B N 1
ATOM 2929 C CA . THR B 1 68 ? -6.747 22.401 22.990 1.00 17.20 71 THR B CA 1
ATOM 2930 C C . THR B 1 68 ? -7.659 22.214 21.780 1.00 17.15 71 THR B C 1
ATOM 2931 O O . THR B 1 68 ? -7.968 23.175 21.070 1.00 21.04 71 THR B O 1
ATOM 2935 N N . ARG B 1 69 ? -8.061 20.961 21.541 0.91 13.69 72 ARG B N 1
ATOM 2936 C CA . ARG B 1 69 ? -8.950 20.562 20.452 0.91 18.14 72 ARG B CA 1
ATOM 2937 C C . ARG B 1 69 ? -10.237 19.895 20.913 0.91 16.80 72 ARG B C 1
ATOM 2938 O O . ARG B 1 69 ? -11.155 19.758 20.101 0.91 15.70 72 ARG B O 1
ATOM 2946 N N . ARG B 1 70 ? -10.294 19.386 22.148 1.00 17.68 73 ARG B N 1
ATOM 2947 C CA . ARG B 1 70 ? -11.452 18.661 22.659 1.00 15.19 73 ARG B CA 1
ATOM 2948 C C . ARG B 1 70 ? -11.630 19.050 24.113 1.00 15.59 73 ARG B C 1
ATOM 2949 O O . ARG B 1 70 ? -10.671 18.988 24.891 1.00 17.28 73 ARG B O 1
ATOM 2957 N N . ILE B 1 71 ? -12.848 19.443 24.478 1.00 15.20 74 ILE B N 1
ATOM 2958 C CA . ILE B 1 71 ? -13.113 19.997 25.803 1.00 14.69 74 ILE B CA 1
ATOM 2959 C C . ILE B 1 71 ? -14.198 19.162 26.469 1.00 15.16 74 ILE B C 1
ATOM 2960 O O . ILE B 1 71 ? -15.368 19.219 26.073 1.00 15.59 74 ILE B O 1
ATOM 2965 N N . PHE B 1 72 ? -13.799 18.358 27.451 1.00 13.95 75 PHE B N 1
ATOM 2966 C CA . PHE B 1 72 ? -14.744 17.652 28.310 1.00 11.87 75 PHE B CA 1
ATOM 2967 C C . PHE B 1 72 ? -15.329 18.640 29.311 1.00 11.87 75 PHE B C 1
ATOM 2968 O O . PHE B 1 72 ? -14.606 19.462 29.882 1.00 14.15 75 PHE B O 1
ATOM 2976 N N . ILE B 1 73 ? -16.638 18.561 29.553 1.00 13.84 76 ILE B N 1
ATOM 2977 C CA . ILE B 1 73 ? -17.257 19.427 30.555 1.00 13.16 76 ILE B CA 1
ATOM 2978 C C . ILE B 1 73 ? -18.032 18.516 31.494 1.00 11.28 76 ILE B C 1
ATOM 2979 O O . ILE B 1 73 ? -19.013 17.886 31.082 1.00 14.47 76 ILE B O 1
ATOM 2984 N N . LEU B 1 74 ? -17.564 18.405 32.732 1.00 12.60 77 LEU B N 1
ATOM 2985 C CA . LEU B 1 74 ? -18.153 17.522 33.734 1.00 13.25 77 LEU B CA 1
ATOM 2986 C C . LEU B 1 74 ? -18.889 18.398 34.734 1.00 12.36 77 LEU B C 1
ATOM 2987 O O . LEU B 1 74 ? -18.257 19.152 35.482 1.00 13.25 77 LEU B O 1
ATOM 2992 N N . GLY B 1 75 ? -20.212 18.306 34.744 1.00 13.38 78 GLY B N 1
ATOM 2993 C CA . GLY B 1 75 ? -21.016 19.121 35.631 1.00 12.81 78 GLY B CA 1
ATOM 2994 C C . GLY B 1 75 ? -21.918 18.290 36.510 1.00 16.05 78 GLY B C 1
ATOM 2995 O O . GLY B 1 75 ? -22.473 17.270 36.084 1.00 13.99 78 GLY B O 1
ATOM 2996 N N . PRO B 1 76 ? -22.116 18.737 37.752 1.00 15.38 79 PRO B N 1
ATOM 2997 C CA . PRO B 1 76 ? -22.957 17.981 38.684 1.00 14.57 79 PRO B CA 1
ATOM 2998 C C . PRO B 1 76 ? -24.438 18.107 38.348 1.00 11.26 79 PRO B C 1
ATOM 2999 O O . PRO B 1 76 ? -24.918 19.149 37.881 1.00 13.83 79 PRO B O 1
ATOM 3003 N N . SER B 1 77 ? -25.173 17.042 38.641 1.00 13.72 80 SER B N 1
ATOM 3004 C CA A SER B 1 77 ? -26.610 17.023 38.402 0.48 13.43 80 SER B CA 1
ATOM 3005 C CA B SER B 1 77 ? -26.610 17.025 38.402 0.52 13.42 80 SER B CA 1
ATOM 3006 C C . SER B 1 77 ? -27.346 17.684 39.562 1.00 22.16 80 SER B C 1
ATOM 3007 O O . SER B 1 77 ? -27.143 17.323 40.726 1.00 20.73 80 SER B O 1
ATOM 3012 N N . HIS B 1 78 ? -28.201 18.653 39.239 1.00 14.32 81 HIS B N 1
ATOM 3013 C CA . HIS B 1 78 ? -29.020 19.354 40.214 1.00 19.55 81 HIS B CA 1
ATOM 3014 C C . HIS B 1 78 ? -30.452 18.830 40.310 1.00 21.82 81 HIS B C 1
ATOM 3015 O O . HIS B 1 78 ? -31.117 19.078 41.321 1.00 18.35 81 HIS B O 1
ATOM 3022 N N . HIS B 1 79 ? -30.956 18.136 39.297 1.00 16.57 82 HIS B N 1
ATOM 3023 C CA . HIS B 1 79 ? -32.404 17.910 39.207 1.00 16.08 82 HIS B CA 1
ATOM 3024 C C . HIS B 1 79 ? -32.864 16.461 39.242 1.00 25.74 82 HIS B C 1
ATOM 3025 O O . HIS B 1 79 ? -34.005 16.209 39.632 1.00 42.18 82 HIS B O 1
ATOM 3032 N N . VAL B 1 80 ? -32.056 15.527 38.769 0.97 27.92 83 VAL B N 1
ATOM 3033 C CA . VAL B 1 80 ? -32.477 14.151 38.526 0.97 39.86 83 VAL B CA 1
ATOM 3034 C C . VAL B 1 80 ? -31.716 13.228 39.474 0.97 29.30 83 VAL B C 1
ATOM 3035 O O . VAL B 1 80 ? -30.578 13.539 39.845 0.97 28.86 83 VAL B O 1
ATOM 3039 N N . PRO B 1 81 ? -32.302 12.103 39.904 0.76 29.10 84 PRO B N 1
ATOM 3040 C CA . PRO B 1 81 ? -31.595 11.109 40.749 0.76 31.15 84 PRO B CA 1
ATOM 3041 C C . PRO B 1 81 ? -30.645 10.222 39.952 0.76 25.90 84 PRO B C 1
ATOM 3042 O O . PRO B 1 81 ? -30.942 9.089 39.580 0.76 59.12 84 PRO B O 1
ATOM 3046 N N . LEU B 1 82 ? -29.465 10.746 39.662 1.00 35.94 85 LEU B N 1
ATOM 3047 C CA . LEU B 1 82 ? -28.481 10.052 38.841 1.00 20.54 85 LEU B CA 1
ATOM 3048 C C . LEU B 1 82 ? -27.382 9.467 39.730 1.00 21.26 85 LEU B C 1
ATOM 3049 O O . LEU B 1 82 ? -26.704 10.209 40.443 1.00 20.55 85 LEU B O 1
ATOM 3054 N N . SER B 1 83 ? -27.178 8.148 39.662 1.00 18.32 86 SER B N 1
ATOM 3055 C CA . SER B 1 83 ? -26.124 7.514 40.449 1.00 19.41 86 SER B CA 1
ATOM 3056 C C . SER B 1 83 ? -24.863 7.228 39.634 1.00 19.15 86 SER B C 1
ATOM 3057 O O . SER B 1 83 ? -23.847 6.817 40.211 1.00 20.58 86 SER B O 1
ATOM 3060 N N . ARG B 1 84 ? -24.904 7.453 38.323 1.00 17.33 87 ARG B N 1
ATOM 3061 C CA . ARG B 1 84 ? -23.745 7.280 37.451 1.00 15.49 87 ARG B CA 1
ATOM 3062 C C . ARG B 1 84 ? -23.457 8.597 36.736 1.00 18.96 87 ARG B C 1
ATOM 3063 O O . ARG B 1 84 ? -23.710 9.671 37.288 1.00 17.51 87 ARG B O 1
ATOM 3068 N N . CYS B 1 85 ? -22.928 8.536 35.517 1.00 15.55 88 CYS B N 1
ATOM 3069 C CA . CYS B 1 85 ? -22.804 9.704 34.652 1.00 17.54 88 CYS B CA 1
ATOM 3070 C C . CYS B 1 85 ? -23.693 9.516 33.428 1.00 13.40 88 CYS B C 1
ATOM 3071 O O . CYS B 1 85 ? -24.094 8.398 33.095 1.00 18.43 88 CYS B O 1
ATOM 3074 N N . ALA B 1 86 ? -24.008 10.632 32.761 1.00 14.85 89 ALA B N 1
ATOM 3075 C CA . ALA B 1 86 ? -24.904 10.602 31.612 1.00 15.49 89 ALA B CA 1
ATOM 3076 C C . ALA B 1 86 ? -24.340 11.423 30.461 1.00 13.16 89 ALA B C 1
ATOM 3077 O O . ALA B 1 86 ? -23.663 12.440 30.651 1.00 15.56 89 ALA B O 1
ATOM 3079 N N . LEU B 1 87 ? -24.630 10.946 29.255 1.00 14.70 90 LEU B N 1
ATOM 3080 C CA . LEU B 1 87 ? -24.234 11.586 28.011 1.00 14.58 90 LEU B CA 1
ATOM 3081 C C . LEU B 1 87 ? -25.453 12.171 27.317 1.00 17.13 90 LEU B C 1
ATOM 3082 O O . LEU B 1 87 ? -26.567 11.653 27.439 1.00 18.34 90 LEU B O 1
ATOM 3087 N N . SER B 1 88 ? -25.211 13.224 26.543 1.00 14.44 91 SER B N 1
ATOM 3088 C CA . SER B 1 88 ? -26.262 13.912 25.810 1.00 13.88 91 SER B CA 1
ATOM 3089 C C . SER B 1 88 ? -26.820 13.054 24.670 1.00 16.74 91 SER B C 1
ATOM 3090 O O . SER B 1 88 ? -26.141 12.181 24.124 1.00 19.09 91 SER B O 1
ATOM 3093 N N . SER B 1 89 ? -28.077 13.319 24.312 1.00 14.34 92 SER B N 1
ATOM 3094 C CA A SER B 1 89 ? -28.707 12.681 23.161 0.53 18.50 92 SER B CA 1
ATOM 3095 C CA B SER B 1 89 ? -28.731 12.694 23.167 0.47 18.50 92 SER B CA 1
ATOM 3096 C C . SER B 1 89 ? -28.623 13.521 21.894 1.00 22.37 92 SER B C 1
ATOM 3097 O O . SER B 1 89 ? -29.088 13.071 20.841 1.00 24.81 92 SER B O 1
ATOM 3102 N N . VAL B 1 90 ? -28.061 14.728 21.965 1.00 16.44 93 VAL B N 1
ATOM 3103 C CA . VAL B 1 90 ? -28.001 15.600 20.793 1.00 17.47 93 VAL B CA 1
ATOM 3104 C C . VAL B 1 90 ? -26.579 15.655 20.248 1.00 16.92 93 VAL B C 1
ATOM 3105 O O . VAL B 1 90 ? -25.655 15.063 20.818 1.00 19.66 93 VAL B O 1
ATOM 3109 N N . ASP B 1 91 ? -26.401 16.386 19.144 1.00 17.94 94 ASP B N 1
ATOM 3110 C CA . ASP B 1 91 ? -25.108 16.561 18.497 1.00 16.94 94 ASP B CA 1
ATOM 3111 C C . ASP B 1 91 ? -24.510 17.953 18.679 1.00 21.21 94 ASP B C 1
ATOM 3112 O O . ASP B 1 91 ? -23.294 18.111 18.498 1.00 17.66 94 ASP B O 1
ATOM 3117 N N . ILE B 1 92 ? -25.325 18.960 18.998 1.00 17.51 95 ILE B N 1
ATOM 3118 C CA . ILE B 1 92 ? -24.903 20.360 19.000 1.00 16.77 95 ILE B CA 1
ATOM 3119 C C . ILE B 1 92 ? -25.443 21.043 20.253 1.00 15.47 95 ILE B C 1
ATOM 3120 O O . ILE B 1 92 ? -26.618 20.877 20.596 1.00 18.06 95 ILE B O 1
ATOM 3125 N N . TYR B 1 93 ? -24.589 21.814 20.925 1.00 14.63 96 TYR B N 1
ATOM 3126 C CA . TYR B 1 93 ? -24.970 22.656 22.059 1.00 15.69 96 TYR B CA 1
ATOM 3127 C C . TYR B 1 93 ? -24.947 24.118 21.615 1.00 17.05 96 TYR B C 1
ATOM 3128 O O . TYR B 1 93 ? -23.875 24.648 21.303 1.00 18.38 96 TYR B O 1
ATOM 3137 N N . ARG B 1 94 ? -26.104 24.783 21.624 1.00 17.03 97 ARG B N 1
ATOM 3138 C CA . ARG B 1 94 ? -26.145 26.181 21.207 1.00 16.15 97 ARG B CA 1
ATOM 3139 C C . ARG B 1 94 ? -25.578 27.106 22.285 1.00 14.11 97 ARG B C 1
ATOM 3140 O O . ARG B 1 94 ? -25.661 26.825 23.484 1.00 15.92 97 ARG B O 1
ATOM 3148 N N . THR B 1 95 ? -24.957 28.194 21.840 1.00 16.28 98 THR B N 1
ATOM 3149 C CA . THR B 1 95 ? -24.588 29.307 22.704 1.00 13.83 98 THR B CA 1
ATOM 3150 C C . THR B 1 95 ? -24.900 30.594 21.962 1.00 14.58 98 THR B C 1
ATOM 3151 O O . THR B 1 95 ? -25.061 30.593 20.731 1.00 17.63 98 THR B O 1
ATOM 3155 N N . PRO B 1 96 ? -24.985 31.724 22.675 1.00 17.46 99 PRO B N 1
ATOM 3156 C CA . PRO B 1 96 ? -25.206 33.005 21.984 1.00 20.83 99 PRO B CA 1
ATOM 3157 C C . PRO B 1 96 ? -24.039 33.473 21.117 1.00 19.30 99 PRO B C 1
ATOM 3158 O O . PRO B 1 96 ? -24.245 34.361 20.281 1.00 18.56 99 PRO B O 1
ATOM 3162 N N . LEU B 1 97 ? -22.831 32.929 21.303 1.00 19.12 100 LEU B N 1
ATOM 3163 C CA . LEU B 1 97 ? -21.674 33.313 20.488 1.00 20.95 100 LEU B CA 1
ATOM 3164 C C . LEU B 1 97 ? -21.651 32.500 19.196 1.00 25.22 100 LEU B C 1
ATOM 3165 O O . LEU B 1 97 ? -21.827 33.044 18.099 1.00 23.42 100 LEU B O 1
ATOM 3170 N N . TYR B 1 98 ? -21.384 31.198 19.311 1.00 19.31 101 TYR B N 1
ATOM 3171 C CA . TYR B 1 98 ? -21.563 30.248 18.219 1.00 18.18 101 TYR B CA 1
ATOM 3172 C C . TYR B 1 98 ? -21.837 28.875 18.825 1.00 19.48 101 TYR B C 1
ATOM 3173 O O . TYR B 1 98 ? -21.626 28.656 20.020 1.00 18.79 101 TYR B O 1
ATOM 3182 N N . ASP B 1 99 ? -22.333 27.952 18.002 1.00 20.31 102 ASP B N 1
ATOM 3183 C CA . ASP B 1 99 ? -22.759 26.651 18.508 1.00 19.67 102 ASP B CA 1
ATOM 3184 C C . ASP B 1 99 ? -21.588 25.666 18.545 1.00 19.92 102 ASP B C 1
ATOM 3185 O O . ASP B 1 99 ? -20.689 25.706 17.703 1.00 20.34 102 ASP B O 1
ATOM 3190 N N . LEU B 1 100 ? -21.615 24.774 19.536 1.00 17.83 103 LEU B N 1
ATOM 3191 C CA . LEU B 1 100 ? -20.532 23.842 19.816 1.00 18.69 103 LEU B CA 1
ATOM 3192 C C . LEU B 1 100 ? -20.943 22.430 19.414 1.00 20.29 103 LEU B C 1
ATOM 3193 O O . LEU B 1 100 ? -22.097 22.043 19.596 1.00 19.73 103 LEU B O 1
ATOM 3198 N N . ARG B 1 101 ? -20.009 21.657 18.868 0.83 12.14 104 ARG B N 1
ATOM 3199 C CA . ARG B 1 101 ? -20.320 20.311 18.402 0.83 18.28 104 ARG B CA 1
ATOM 3200 C C . ARG B 1 101 ? -19.726 19.251 19.326 0.83 16.71 104 ARG B C 1
ATOM 3201 O O . ARG B 1 101 ? -18.558 19.327 19.730 0.83 14.27 104 ARG B O 1
ATOM 3209 N N . ILE B 1 102 ? -20.539 18.237 19.616 1.00 16.84 105 ILE B N 1
ATOM 3210 C CA . ILE B 1 102 ? -20.100 17.108 20.432 1.00 17.19 105 ILE B CA 1
ATOM 3211 C C . ILE B 1 102 ? -19.174 16.209 19.620 1.00 17.61 105 ILE B C 1
ATOM 3212 O O . ILE B 1 102 ? -19.407 15.951 18.431 1.00 17.69 105 ILE B O 1
ATOM 3217 N N . ASP B 1 103 ? -18.107 15.735 20.261 1.00 14.93 106 ASP B N 1
ATOM 3218 C CA . ASP B 1 103 ? -17.149 14.833 19.624 1.00 15.30 106 ASP B CA 1
ATOM 3219 C C . ASP B 1 103 ? -17.763 13.443 19.455 1.00 17.24 106 ASP B C 1
ATOM 3220 O O . ASP B 1 103 ? -17.894 12.693 20.426 1.00 16.03 106 ASP B O 1
ATOM 3225 N N . GLN B 1 104 ? -18.125 13.079 18.219 1.00 17.59 107 GLN B N 1
ATOM 3226 C CA . GLN B 1 104 ? -18.845 11.821 18.012 1.00 21.21 107 GLN B CA 1
ATOM 3227 C C . GLN B 1 104 ? -17.968 10.607 18.301 1.00 19.64 107 GLN B C 1
ATOM 3228 O O . GLN B 1 104 ? -18.447 9.605 18.849 1.00 20.52 107 GLN B O 1
ATOM 3234 N N . LYS B 1 105 ? -16.685 10.666 17.938 1.00 18.50 108 LYS B N 1
ATOM 3235 C CA . LYS B 1 105 ? -15.800 9.530 18.188 1.00 21.20 108 LYS B CA 1
ATOM 3236 C C . LYS B 1 105 ? -15.706 9.233 19.681 1.00 19.78 108 LYS B C 1
ATOM 3237 O O . LYS B 1 105 ? -15.914 8.093 20.129 1.00 20.80 108 LYS B O 1
ATOM 3243 N N . ILE B 1 106 ? -15.415 10.260 20.477 1.00 16.61 109 ILE B N 1
ATOM 3244 C CA . ILE B 1 106 ? -15.275 10.018 21.907 1.00 19.30 109 ILE B CA 1
ATOM 3245 C C . ILE B 1 106 ? -16.624 9.672 22.526 1.00 17.89 109 ILE B C 1
ATOM 3246 O O . ILE B 1 106 ? -16.692 8.840 23.435 1.00 17.43 109 ILE B O 1
ATOM 3251 N N . TYR B 1 107 ? -17.718 10.290 22.055 1.00 16.03 110 TYR B N 1
ATOM 3252 C CA . TYR B 1 107 ? -19.029 9.927 22.608 1.00 14.11 110 TYR B CA 1
ATOM 3253 C C . TYR B 1 107 ? -19.333 8.454 22.356 1.00 15.41 110 TYR B C 1
ATOM 3254 O O . TYR B 1 107 ? -19.922 7.777 23.206 1.00 16.76 110 TYR B O 1
ATOM 3263 N N . GLY B 1 108 ? -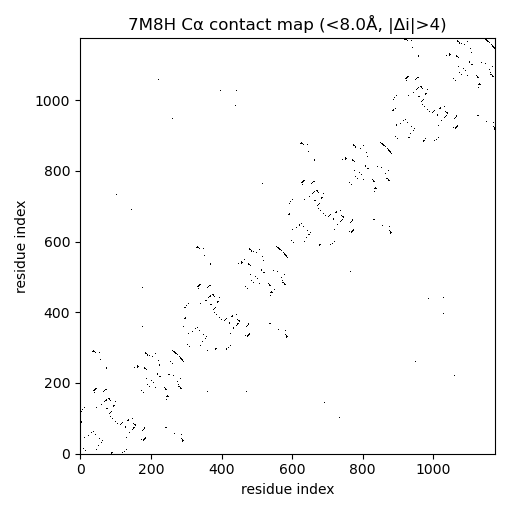18.922 7.932 21.196 1.00 17.79 111 GLY B N 1
ATOM 3264 C CA . GLY B 1 108 ? -19.105 6.510 20.933 1.00 19.55 111 GLY B CA 1
ATOM 3265 C C . GLY B 1 108 ? -18.280 5.627 21.852 1.00 18.57 111 GLY B C 1
ATOM 3266 O O . GLY B 1 108 ? -18.780 4.626 22.386 1.00 19.50 111 GLY B O 1
ATOM 3267 N N . GLU B 1 109 ? -17.010 5.993 22.068 1.00 19.31 112 GLU B N 1
ATOM 3268 C CA . GLU B 1 109 ? -16.169 5.220 22.985 1.00 19.06 112 GLU B CA 1
ATOM 3269 C C . GLU B 1 109 ? -16.777 5.188 24.394 1.00 17.43 112 GLU B C 1
ATOM 3270 O O . GLU B 1 109 ? -16.932 4.113 25.021 1.00 19.56 112 GLU B O 1
ATOM 3276 N N . LEU B 1 110 ? -17.144 6.370 24.899 1.00 16.84 113 LEU B N 1
ATOM 3277 C CA . LEU B 1 110 ? -17.731 6.461 26.233 1.00 14.72 113 LEU B CA 1
ATOM 3278 C C . LEU B 1 110 ? -19.010 5.635 26.325 1.00 18.85 113 LEU B C 1
ATOM 3279 O O . LEU B 1 110 ? -19.204 4.881 27.282 1.00 19.32 113 LEU B O 1
ATOM 3284 N N . TRP B 1 111 ? -19.900 5.755 25.334 1.00 16.25 114 TRP B N 1
ATOM 3285 C CA . TRP B 1 111 ? -21.148 5.003 25.405 1.00 17.13 114 TRP B CA 1
ATOM 3286 C C . TRP B 1 111 ? -20.900 3.498 25.453 1.00 19.86 114 TRP B C 1
ATOM 3287 O O . TRP B 1 111 ? -21.511 2.784 26.260 1.00 20.88 114 TRP B O 1
ATOM 3298 N N . LYS B 1 112 ? -19.969 3.000 24.634 1.00 18.69 115 LYS B N 1
ATOM 3299 C CA . LYS B 1 112 ? -19.748 1.558 24.575 1.00 19.73 115 LYS B CA 1
ATOM 3300 C C . LYS B 1 112 ? -19.169 0.988 25.864 1.00 16.71 115 LYS B C 1
ATOM 3301 O O . LYS B 1 112 ? -19.308 -0.222 26.098 1.00 19.12 115 LYS B O 1
ATOM 3307 N N . THR B 1 113 ? -18.578 1.821 26.735 1.00 19.73 116 THR B N 1
ATOM 3308 C CA . THR B 1 113 ? -18.158 1.261 28.027 1.00 18.90 116 THR B CA 1
ATOM 3309 C C . THR B 1 113 ? -19.311 0.700 28.862 1.00 24.32 116 THR B C 1
ATOM 3310 O O . THR B 1 113 ? -19.063 -0.116 29.758 1.00 19.90 116 THR B O 1
ATOM 3314 N N . GLY B 1 114 ? -20.552 1.133 28.618 1.00 19.78 117 GLY B N 1
ATOM 3315 C CA . GLY B 1 114 ? -21.686 0.737 29.425 1.00 16.22 117 GLY B CA 1
ATOM 3316 C C . GLY B 1 114 ? -21.773 1.418 30.775 1.00 20.51 117 GLY B C 1
ATOM 3317 O O . GLY B 1 114 ? -22.680 1.094 31.550 1.00 20.92 117 GLY B O 1
ATOM 3318 N N . MET B 1 115 ? -20.869 2.358 31.071 1.00 21.04 118 MET B N 1
ATOM 3319 C CA A MET B 1 115 ? -20.844 3.047 32.356 0.69 21.96 118 MET B CA 1
ATOM 3320 C CA B MET B 1 115 ? -20.823 3.063 32.347 0.31 21.88 118 MET B CA 1
ATOM 3321 C C . MET B 1 115 ? -21.763 4.259 32.417 1.00 20.50 118 MET B C 1
ATOM 3322 O O . MET B 1 115 ? -21.953 4.810 33.510 1.00 17.75 118 MET B O 1
ATOM 3331 N N . PHE B 1 116 ? -22.340 4.676 31.292 1.00 16.56 119 PHE B N 1
ATOM 3332 C CA . PHE B 1 116 ? -23.125 5.899 31.202 1.00 14.33 119 PHE B CA 1
ATOM 3333 C C . PHE B 1 116 ? -24.581 5.607 30.875 1.00 20.31 119 PHE B C 1
ATOM 3334 O O . PHE B 1 116 ? -24.900 4.662 30.148 1.00 20.20 119 PHE B O 1
ATOM 3342 N N . GLU B 1 117 ? -25.459 6.441 31.410 1.00 18.08 120 GLU B N 1
ATOM 3343 C CA A GLU B 1 117 ? -26.808 6.470 30.879 0.41 18.94 120 GLU B CA 1
ATOM 3344 C CA B GLU B 1 117 ? -26.845 6.569 30.987 0.59 18.81 120 GLU B CA 1
ATOM 3345 C C . GLU B 1 117 ? -26.946 7.637 29.901 1.00 21.19 120 GLU B C 1
ATOM 3346 O O . GLU B 1 117 ? -26.051 8.467 29.741 1.00 20.17 120 GLU B O 1
ATOM 3357 N N . ARG B 1 118 ? -28.061 7.632 29.172 1.00 20.66 121 ARG B N 1
ATOM 3358 C CA . ARG B 1 118 ? -28.348 8.659 28.174 1.00 19.08 121 ARG B CA 1
ATOM 3359 C C . ARG B 1 118 ? -29.340 9.634 28.790 1.00 24.39 121 ARG B C 1
ATOM 3360 O O . ARG B 1 118 ? -30.432 9.225 29.201 1.00 20.97 121 ARG B O 1
ATOM 3368 N N . MET B 1 119 ? -28.958 10.904 28.909 1.00 17.77 122 MET B N 1
ATOM 3369 C CA . MET B 1 119 ? -29.909 11.870 29.442 1.00 19.33 122 MET B CA 1
ATOM 3370 C C . MET B 1 119 ? -30.835 12.344 28.330 1.00 17.71 122 MET B C 1
ATOM 3371 O O . MET B 1 119 ? -30.406 12.567 27.194 1.00 19.79 122 MET B O 1
ATOM 3376 N N . SER B 1 120 ? -32.121 12.442 28.654 1.00 20.29 123 SER B N 1
ATOM 3377 C CA . SER B 1 120 ? -33.090 12.960 27.706 1.00 19.26 123 SER B CA 1
ATOM 3378 C C . SER B 1 120 ? -32.785 14.421 27.401 1.00 16.65 123 SER B C 1
ATOM 3379 O O . SER B 1 120 ? -32.078 15.100 28.143 1.00 17.05 123 SER B O 1
ATOM 3382 N N . LEU B 1 121 ? -33.355 14.904 26.295 1.00 17.83 124 LEU B N 1
ATOM 3383 C CA . LEU B 1 121 ? -33.233 16.317 25.951 1.00 21.33 124 LEU B CA 1
ATOM 3384 C C . LEU B 1 121 ? -33.769 17.199 27.072 1.00 20.22 124 LEU B C 1
ATOM 3385 O O . LEU B 1 121 ? -33.179 18.241 27.386 1.00 18.69 124 LEU B O 1
ATOM 3390 N N . GLN B 1 122 ? -34.879 16.789 27.698 1.00 17.50 125 GLN B N 1
ATOM 3391 C CA . GLN B 1 122 ? -35.449 17.583 28.784 1.00 15.82 125 GLN B CA 1
ATOM 3392 C C . GLN B 1 122 ? -34.485 17.669 29.966 1.00 18.57 125 GLN B C 1
ATOM 3393 O O . GLN B 1 122 ? -34.256 18.755 30.520 1.00 18.41 125 GLN B O 1
ATOM 3399 N N . THR B 1 123 ? -33.904 16.533 30.364 1.00 15.19 126 THR B N 1
ATOM 3400 C CA . THR B 1 123 ? -32.896 16.549 31.421 1.00 17.21 126 THR B CA 1
ATOM 3401 C C . THR B 1 123 ? -31.733 17.456 31.050 1.00 17.13 126 THR B C 1
ATOM 3402 O O . THR B 1 123 ? -31.257 18.257 31.870 1.00 14.56 126 THR B O 1
ATOM 3406 N N . ASP B 1 124 ? -31.259 17.310 29.811 1.00 15.61 127 ASP B N 1
ATOM 3407 C CA . ASP B 1 124 ? -30.098 18.035 29.295 1.00 17.16 127 ASP B CA 1
ATOM 3408 C C . ASP B 1 124 ? -30.307 19.547 29.381 1.00 13.44 127 ASP B C 1
ATOM 3409 O O . ASP B 1 124 ? -29.455 20.286 29.901 1.00 14.05 127 ASP B O 1
ATOM 3414 N N . GLU B 1 125 ? -31.442 20.025 28.867 1.00 13.69 128 GLU B N 1
ATOM 3415 C CA . GLU B 1 125 ? -31.738 21.455 28.868 1.00 11.73 128 GLU B CA 1
ATOM 3416 C C . GLU B 1 125 ? -32.090 21.968 30.263 1.00 15.44 128 GLU B C 1
ATOM 3417 O O . GLU B 1 125 ? -31.883 23.152 30.553 1.00 18.45 128 GLU B O 1
ATOM 3423 N N . ASP B 1 126 ? -32.625 21.108 31.139 1.00 15.89 129 ASP B N 1
ATOM 3424 C CA . ASP B 1 126 ? -32.989 21.561 32.483 1.00 14.56 129 ASP B CA 1
ATOM 3425 C C . ASP B 1 126 ? -31.752 21.879 33.313 1.00 18.71 129 ASP B C 1
ATOM 3426 O O . ASP B 1 126 ? -31.741 22.850 34.078 1.00 16.73 129 ASP B O 1
ATOM 3431 N N . GLU B 1 127 ? -30.708 21.069 33.181 1.00 16.12 130 GLU B N 1
ATOM 3432 C CA . GLU B 1 127 ? -29.478 21.289 33.931 1.00 12.46 130 GLU B CA 1
ATOM 3433 C C . GLU B 1 127 ? -28.755 22.546 33.444 1.00 15.38 130 GLU B C 1
ATOM 3434 O O . GLU B 1 127 ? -28.724 22.841 32.246 1.00 15.02 130 GLU B O 1
ATOM 3440 N N . HIS B 1 128 ? -28.153 23.286 34.382 1.00 13.80 131 HIS B N 1
ATOM 3441 C CA . HIS B 1 128 ? -27.338 24.445 34.037 1.00 13.95 131 HIS B CA 1
ATOM 3442 C C . HIS B 1 128 ? -25.841 24.244 34.265 1.00 12.46 131 HIS B C 1
ATOM 3443 O O . HIS B 1 128 ? -25.051 25.050 33.764 1.00 13.95 131 HIS B O 1
ATOM 3450 N N . SER B 1 129 ? -25.420 23.211 35.012 1.00 13.43 132 SER B N 1
ATOM 3451 C CA . SER B 1 129 ? -24.027 23.158 35.464 1.00 16.31 132 SER B CA 1
ATOM 3452 C C . SER B 1 129 ? -23.027 22.884 34.341 1.00 14.33 132 SER B C 1
ATOM 3453 O O . SER B 1 129 ? -21.838 23.168 34.520 1.00 16.97 132 SER B O 1
ATOM 3456 N N . ILE B 1 130 ? -23.464 22.334 33.212 1.00 11.07 133 ILE B N 1
ATOM 3457 C CA . ILE B 1 130 ? -22.614 22.215 32.028 1.00 11.89 133 ILE B CA 1
ATOM 3458 C C . ILE B 1 130 ? -22.745 23.451 31.142 1.00 13.62 133 ILE B C 1
ATOM 3459 O O . ILE B 1 130 ? -21.742 24.015 30.695 1.00 13.88 133 ILE B O 1
ATOM 3464 N N . GLU B 1 131 ? -23.988 23.887 30.931 1.00 13.89 134 GLU B N 1
ATOM 3465 C CA . GLU B 1 131 ? -24.284 25.038 30.082 1.00 14.88 134 GLU B CA 1
ATOM 3466 C C . GLU B 1 131 ? -23.518 26.285 30.509 1.00 14.22 134 GLU B C 1
ATOM 3467 O O . GLU B 1 131 ? -23.129 27.097 29.666 1.00 13.72 134 GLU B O 1
ATOM 3473 N N . MET B 1 132 ? -23.323 26.485 31.818 1.00 12.64 135 MET B N 1
ATOM 3474 C CA . MET B 1 132 ? -22.654 27.712 32.237 1.00 12.30 135 MET B CA 1
ATOM 3475 C C . MET B 1 132 ? -21.212 27.791 31.734 1.00 16.23 135 MET B C 1
ATOM 3476 O O . MET B 1 132 ? -20.612 28.867 31.781 1.00 17.58 135 MET B O 1
ATOM 3481 N N . HIS B 1 133 ? -20.642 26.691 31.261 1.00 14.62 136 HIS B N 1
ATOM 3482 C CA . HIS B 1 133 ? -19.291 26.704 30.708 1.00 12.77 136 HIS B CA 1
ATOM 3483 C C . HIS B 1 133 ? -19.274 26.832 29.199 1.00 13.27 136 HIS B C 1
ATOM 3484 O O . HIS B 1 133 ? -18.198 26.979 28.612 1.00 13.03 136 HIS B O 1
ATOM 3491 N N . LEU B 1 134 ? -20.443 26.826 28.550 1.00 16.53 137 LEU B N 1
ATOM 3492 C CA . LEU B 1 134 ? -20.424 26.872 27.090 1.00 15.82 137 LEU B CA 1
ATOM 3493 C C . LEU B 1 134 ? -20.050 28.249 26.556 1.00 15.41 137 LEU B C 1
ATOM 3494 O O . LEU B 1 134 ? -19.220 28.318 25.628 1.00 13.86 137 LEU B O 1
ATOM 3499 N N . PRO B 1 135 ? -20.622 29.366 27.037 1.00 13.30 138 PRO B N 1
ATOM 3500 C CA . PRO B 1 135 ? -20.177 30.664 26.490 1.00 12.84 138 PRO B CA 1
ATOM 3501 C C . PRO B 1 135 ? -18.698 30.908 26.745 1.00 14.66 138 PRO B C 1
ATOM 3502 O O . PRO B 1 135 ? -17.952 31.288 25.825 1.00 17.98 138 PRO B O 1
ATOM 3506 N N . TYR B 1 136 ? -18.235 30.633 27.971 1.00 14.54 139 TYR B N 1
ATOM 3507 C CA . TYR B 1 136 ? -16.828 30.869 28.283 1.00 17.50 139 TYR B CA 1
ATOM 3508 C C . TYR B 1 136 ? -15.922 30.023 27.398 1.00 19.37 139 TYR B C 1
ATOM 3509 O O . TYR B 1 136 ? -14.921 30.517 26.861 1.00 19.72 139 TYR B O 1
ATOM 3518 N N . THR B 1 137 ? -16.270 28.749 27.224 1.00 16.25 140 THR B N 1
ATOM 3519 C CA . THR B 1 137 ? -15.509 27.892 26.327 1.00 19.03 140 THR B CA 1
ATOM 3520 C C . THR B 1 137 ? -15.518 28.461 24.916 1.00 18.87 140 THR B C 1
ATOM 3521 O O . THR B 1 137 ? -14.456 28.614 24.288 1.00 17.92 140 THR B O 1
ATOM 3525 N N . ALA B 1 138 ? -16.706 28.848 24.425 1.00 16.83 141 ALA B N 1
ATOM 3526 C CA . ALA B 1 138 ? -16.774 29.406 23.076 1.00 13.87 141 ALA B CA 1
ATOM 3527 C C . ALA B 1 138 ? -15.909 30.649 22.976 1.00 18.01 141 ALA B C 1
ATOM 3528 O O . ALA B 1 138 ? -15.227 30.855 21.965 1.00 20.09 141 ALA B O 1
ATOM 3530 N N . LYS B 1 139 ? -15.886 31.462 24.040 1.00 18.70 142 LYS B N 1
ATOM 3531 C CA . LYS B 1 139 ? -15.080 32.670 23.985 1.00 19.17 142 LYS B CA 1
ATOM 3532 C C . LYS B 1 139 ? -13.598 32.307 23.980 1.00 22.24 142 LYS B C 1
ATOM 3533 O O . LYS B 1 139 ? -12.819 32.847 23.182 1.00 21.98 142 LYS B O 1
ATOM 3539 N N . ALA B 1 140 ? -13.206 31.344 24.822 1.00 20.93 143 ALA B N 1
ATOM 3540 C CA . ALA B 1 140 ? -11.785 31.024 24.941 1.00 16.22 143 ALA B CA 1
ATOM 3541 C C . ALA B 1 140 ? -11.254 30.412 23.658 1.00 21.36 143 ALA B C 1
ATOM 3542 O O . ALA B 1 140 ? -10.091 30.637 23.291 1.00 21.78 143 ALA B O 1
ATOM 3544 N N . MET B 1 141 ? -12.102 29.707 22.919 1.00 19.17 144 MET B N 1
ATOM 3545 C CA . MET B 1 141 ? -11.671 28.986 21.736 1.00 17.27 144 MET B CA 1
ATOM 3546 C C . MET B 1 141 ? -11.940 29.745 20.446 1.00 21.19 144 MET B C 1
ATOM 3547 O O . MET B 1 141 ? -11.755 29.175 19.368 1.00 28.01 144 MET B O 1
ATOM 3552 N N . GLU B 1 142 ? -12.374 31.008 20.523 1.00 18.72 145 GLU B N 1
ATOM 3553 C CA . GLU B 1 142 ? -12.908 31.656 19.322 1.00 22.24 145 GLU B CA 1
ATOM 3554 C C . GLU B 1 142 ? -11.877 31.746 18.194 1.00 26.89 145 GLU B C 1
ATOM 3555 O O . GLU B 1 142 ? -12.249 31.691 17.015 1.00 25.47 145 GLU B O 1
ATOM 3561 N N . SER B 1 143 ? -10.584 31.842 18.519 1.00 29.49 146 SER B N 1
ATOM 3562 C CA . SER B 1 143 ? -9.576 31.890 17.457 1.00 31.57 146 SER B CA 1
ATOM 3563 C C . SER B 1 143 ? -9.478 30.585 16.669 1.00 35.42 146 SER B C 1
ATOM 3564 O O . SER B 1 143 ? -8.883 30.580 15.581 1.00 30.23 146 SER B O 1
ATOM 3567 N N . HIS B 1 144 ? -10.042 29.490 17.183 1.00 26.46 147 HIS B N 1
ATOM 3568 C CA . HIS B 1 144 ? -10.027 28.189 16.524 1.00 23.44 147 HIS B CA 1
ATOM 3569 C C . HIS B 1 144 ? -11.425 27.571 16.508 1.00 27.85 147 HIS B C 1
ATOM 3570 O O . HIS B 1 144 ? -11.593 26.356 16.653 1.00 28.51 147 HIS B O 1
ATOM 3577 N N . LYS B 1 145 ? -12.449 28.396 16.261 1.00 29.57 148 LYS B N 1
ATOM 3578 C CA . LYS B 1 145 ? -13.835 27.962 16.434 1.00 23.28 148 LYS B CA 1
ATOM 3579 C C . LYS B 1 145 ? -14.220 26.810 15.513 1.00 27.08 148 LYS B C 1
ATOM 3580 O O . LYS B 1 145 ? -15.175 26.085 15.814 1.00 36.74 148 LYS B O 1
ATOM 3585 N N . ASP B 1 146 ? -13.515 26.614 14.405 0.94 26.39 149 ASP B N 1
ATOM 3586 C CA . ASP B 1 146 ? -13.857 25.522 13.504 0.94 35.21 149 ASP B CA 1
ATOM 3587 C C . ASP B 1 146 ? -13.067 24.259 13.804 0.94 26.56 149 ASP B C 1
ATOM 3588 O O . ASP B 1 146 ? -13.207 23.270 13.074 0.94 32.45 149 ASP B O 1
ATOM 3593 N N . GLU B 1 147 ? -12.258 24.256 14.865 0.91 26.52 150 GLU B N 1
ATOM 3594 C CA . GLU B 1 147 ? -11.292 23.186 15.078 0.91 19.69 150 GLU B CA 1
ATOM 3595 C C . GLU B 1 147 ? -11.366 22.571 16.474 0.91 15.74 150 GLU B C 1
ATOM 3596 O O . GLU B 1 147 ? -10.352 22.088 16.982 0.91 19.30 150 GLU B O 1
ATOM 3602 N N . PHE B 1 148 ? -12.514 22.631 17.156 1.00 17.19 151 PHE B N 1
ATOM 3603 C CA . PHE B 1 148 ? -12.594 21.954 18.448 1.00 17.46 151 PHE B CA 1
ATOM 3604 C C . PHE B 1 148 ? -13.991 21.380 18.672 1.00 19.47 151 PHE B C 1
ATOM 3605 O O . PHE B 1 148 ? -14.986 21.854 18.110 1.00 19.42 151 PHE B O 1
ATOM 3613 N N . THR B 1 149 ? -14.048 20.365 19.530 1.00 15.45 152 THR B N 1
ATOM 3614 C CA . THR B 1 149 ? -15.282 19.695 19.935 1.00 12.90 152 THR B CA 1
ATOM 3615 C C . THR B 1 149 ? -15.421 19.751 21.450 1.00 15.78 152 THR B C 1
ATOM 3616 O O . THR B 1 149 ? -14.476 20.092 22.169 1.00 15.71 152 THR B O 1
ATOM 3620 N N . ILE B 1 150 ? -16.625 19.418 21.935 1.00 13.15 153 ILE B N 1
ATOM 3621 C CA . ILE B 1 150 ? -16.882 19.298 23.366 1.00 12.03 153 ILE B CA 1
ATOM 3622 C C . ILE B 1 150 ? -17.370 17.888 23.692 1.00 18.24 153 ILE B C 1
ATOM 3623 O O . ILE B 1 150 ? -17.876 17.151 22.838 1.00 14.89 153 ILE B O 1
ATOM 3628 N N . ILE B 1 151 ? -17.210 17.516 24.959 1.00 12.41 154 ILE B N 1
ATOM 3629 C CA . ILE B 1 151 ? -17.696 16.226 25.449 1.00 13.28 154 ILE B CA 1
ATOM 3630 C C . ILE B 1 151 ? -18.448 16.497 26.746 1.00 14.19 154 ILE B C 1
ATOM 3631 O O . ILE B 1 151 ? -17.830 16.484 27.819 1.00 14.52 154 ILE B O 1
ATOM 3636 N N . PRO B 1 152 ? -19.750 16.788 26.691 1.00 13.73 155 PRO B N 1
ATOM 3637 C CA . PRO B 1 152 ? -20.505 17.088 27.917 1.00 15.17 155 PRO B CA 1
ATOM 3638 C C . PRO B 1 152 ? -20.807 15.813 28.682 1.00 13.14 155 PRO B C 1
ATOM 3639 O O . PRO B 1 152 ? -21.204 14.800 28.096 1.00 15.10 155 PRO B O 1
ATOM 3643 N N . VAL B 1 153 ? -20.617 15.865 30.003 1.00 15.25 156 VAL B N 1
ATOM 3644 C CA . VAL B 1 153 ? -20.864 14.710 30.864 1.00 13.40 156 VAL B CA 1
ATOM 3645 C C . VAL B 1 153 ? -21.603 15.195 32.099 1.00 12.75 156 VAL B C 1
ATOM 3646 O O . VAL B 1 153 ? -21.067 16.011 32.850 1.00 13.53 156 VAL B O 1
ATOM 3650 N N . LEU B 1 154 ? -22.828 14.709 32.304 1.00 14.12 157 LEU B N 1
ATOM 3651 C CA . LEU B 1 154 ? -23.551 14.966 33.551 1.00 11.14 157 LEU B CA 1
ATOM 3652 C C . LEU B 1 154 ? -23.081 13.970 34.606 1.00 15.09 157 LEU B C 1
ATOM 3653 O O . LEU B 1 154 ? -23.087 12.762 34.367 1.00 13.54 157 LEU B O 1
ATOM 3658 N N . VAL B 1 155 ? -22.644 14.469 35.755 1.00 13.49 158 VAL B N 1
ATOM 3659 C CA . VAL B 1 155 ? -22.055 13.636 36.800 1.00 12.27 158 VAL B CA 1
ATOM 3660 C C . VAL B 1 155 ? -23.035 13.586 37.966 1.00 15.84 158 VAL B C 1
ATOM 3661 O O . VAL B 1 155 ? -23.324 14.620 38.574 1.00 16.13 158 VAL B O 1
ATOM 3665 N N . GLY B 1 156 ? -23.539 12.392 38.278 1.00 15.85 159 GLY B N 1
ATOM 3666 C CA . GLY B 1 156 ? -24.504 12.217 39.349 1.00 15.58 159 GLY B CA 1
ATOM 3667 C C . GLY B 1 156 ? -23.856 12.104 40.721 1.00 17.62 159 GLY B C 1
ATOM 3668 O O . GLY B 1 156 ? -22.697 12.466 40.927 1.00 16.07 159 GLY B O 1
ATOM 3669 N N . ALA B 1 157 ? -24.629 11.581 41.676 1.00 20.18 160 ALA B N 1
ATOM 3670 C CA . ALA B 1 157 ? -24.174 11.462 43.067 1.00 16.83 160 ALA B CA 1
ATOM 3671 C C . ALA B 1 157 ? -23.337 10.192 43.204 1.00 18.48 160 ALA B C 1
ATOM 3672 O O . ALA B 1 157 ? -23.760 9.182 43.771 1.00 21.56 160 ALA B O 1
ATOM 3674 N N . LEU B 1 158 ? -22.105 10.268 42.703 1.00 16.30 161 LEU B N 1
ATOM 3675 C CA . LEU B 1 158 ? -21.260 9.086 42.580 1.00 16.19 161 LEU B CA 1
ATOM 3676 C C . LEU B 1 158 ? -20.795 8.565 43.936 1.00 18.01 161 LEU B C 1
ATOM 3677 O O . LEU B 1 158 ? -20.380 9.335 44.812 1.00 16.95 161 LEU B O 1
ATOM 3682 N N . SER B 1 159 ? -20.823 7.241 44.076 1.00 15.45 162 SER B N 1
ATOM 3683 C CA . SER B 1 159 ? -20.120 6.572 45.161 1.00 18.20 162 SER B CA 1
ATOM 3684 C C . SER B 1 159 ? -18.611 6.806 45.043 1.00 15.13 162 SER B C 1
ATOM 3685 O O . SER B 1 159 ? -18.093 7.196 43.993 1.00 15.41 162 SER B O 1
ATOM 3688 N N . GLU B 1 160 ? -17.894 6.551 46.142 1.00 15.84 163 GLU B N 1
ATOM 3689 C CA . GLU B 1 160 ? -16.436 6.624 46.077 1.00 17.40 163 GLU B CA 1
ATOM 3690 C C . GLU B 1 160 ? -15.896 5.680 45.014 1.00 16.69 163 GLU B C 1
ATOM 3691 O O . GLU B 1 160 ? -14.999 6.044 44.240 1.00 17.09 163 GLU B O 1
ATOM 3697 N N . SER B 1 161 ? -16.460 4.473 44.940 1.00 17.70 164 SER B N 1
ATOM 3698 C CA . SER B 1 161 ? -16.004 3.511 43.943 1.00 20.86 164 SER B CA 1
ATOM 3699 C C . SER B 1 161 ? -16.253 4.036 42.533 1.00 15.96 164 SER B C 1
ATOM 3700 O O . SER B 1 161 ? -15.396 3.888 41.653 1.00 18.97 164 SER B O 1
ATOM 3703 N N . LYS B 1 162 ? -17.400 4.687 42.305 1.00 17.42 165 LYS B N 1
ATOM 3704 C CA . LYS B 1 162 ? -17.658 5.255 40.983 1.00 16.76 165 LYS B CA 1
ATOM 3705 C C . LYS B 1 162 ? -16.750 6.446 40.695 1.00 18.35 165 LYS B C 1
ATOM 3706 O O . LYS B 1 162 ? -16.342 6.652 39.546 1.00 17.94 165 LYS B O 1
ATOM 3712 N N . GLU B 1 163 ? -16.441 7.270 41.704 1.00 18.49 166 GLU B N 1
ATOM 3713 C CA . GLU B 1 163 ? -15.483 8.346 41.449 1.00 14.56 166 GLU B CA 1
ATOM 3714 C C . GLU B 1 163 ? -14.148 7.776 40.989 1.00 18.26 166 GLU B C 1
ATOM 3715 O O . GLU B 1 163 ? -13.528 8.298 40.051 1.00 16.98 166 GLU B O 1
ATOM 3721 N N . GLN B 1 164 ? -13.709 6.687 41.619 1.00 16.74 167 GLN B N 1
ATOM 3722 C CA . GLN B 1 164 ? -12.468 6.030 41.207 1.00 16.44 167 GLN B CA 1
ATOM 3723 C C . GLN B 1 164 ? -12.584 5.435 39.803 1.00 19.19 167 GLN B C 1
ATOM 3724 O O . GLN B 1 164 ? -11.666 5.575 38.980 1.00 18.87 167 GLN B O 1
ATOM 3730 N N . GLU B 1 165 ? -13.701 4.762 39.516 1.00 17.66 168 GLU B N 1
ATOM 3731 C CA . GLU B 1 165 ? -13.872 4.088 38.227 1.00 20.26 168 GLU B CA 1
ATOM 3732 C C . GLU B 1 165 ? -13.940 5.088 37.078 1.00 17.63 168 GLU B C 1
ATOM 3733 O O . GLU B 1 165 ? -13.301 4.893 36.031 1.00 19.10 168 GLU B O 1
ATOM 3739 N N . PHE B 1 166 ? -14.739 6.151 37.237 1.00 15.65 169 PHE B N 1
ATOM 3740 C CA . PHE B 1 166 ? -14.805 7.171 36.199 1.00 15.26 169 PHE B CA 1
ATOM 3741 C C . PHE B 1 166 ? -13.489 7.926 36.104 1.00 19.40 169 PHE B C 1
ATOM 3742 O O . PHE B 1 166 ? -13.074 8.293 35.003 1.00 16.17 169 PHE B O 1
ATOM 3750 N N . GLY B 1 167 ? -12.811 8.160 37.237 1.00 17.07 170 GLY B N 1
ATOM 3751 C CA . GLY B 1 167 ? -11.493 8.776 37.169 1.00 17.59 170 GLY B CA 1
ATOM 3752 C C . GLY B 1 167 ? -10.534 7.968 36.317 1.00 17.70 170 GLY B C 1
ATOM 3753 O O . GLY B 1 167 ? -9.838 8.515 35.453 1.00 17.33 170 GLY B O 1
ATOM 3754 N N . LYS B 1 168 ? -10.504 6.647 36.531 1.00 15.65 171 LYS B N 1
ATOM 3755 C CA . LYS B 1 168 ? -9.644 5.782 35.722 1.00 16.00 171 LYS B CA 1
ATOM 3756 C C . LYS B 1 168 ? -10.063 5.796 34.252 1.00 19.21 171 LYS B C 1
ATOM 3757 O O . LYS B 1 168 ? -9.211 5.857 33.353 1.00 19.92 171 LYS B O 1
ATOM 3760 N N . LEU B 1 169 ? -11.371 5.755 33.984 1.00 17.21 172 LEU B N 1
ATOM 3761 C CA . LEU B 1 169 ? -11.843 5.793 32.599 1.00 17.71 172 LEU B CA 1
ATOM 3762 C C . LEU B 1 169 ? -11.407 7.081 31.901 1.00 19.67 172 LEU B C 1
ATOM 3763 O O . LEU B 1 169 ? -10.937 7.063 30.751 1.00 18.43 172 LEU B O 1
ATOM 3768 N N . PHE B 1 170 ? -11.560 8.219 32.577 1.00 16.70 173 PHE B N 1
ATOM 3769 C CA . PHE B 1 170 ? -11.226 9.492 31.950 1.00 13.61 173 PHE B CA 1
ATOM 3770 C C . PHE B 1 170 ? -9.729 9.765 31.910 1.00 17.74 173 PHE B C 1
ATOM 3771 O O . PHE B 1 170 ? -9.303 10.658 31.162 1.00 17.01 173 PHE B O 1
ATOM 3779 N N . SER B 1 171 ? -8.930 9.022 32.686 1.00 17.96 174 SER B N 1
ATOM 3780 C CA . SER B 1 171 ? -7.499 9.315 32.760 1.00 17.25 174 SER B CA 1
ATOM 3781 C C . SER B 1 171 ? -6.819 9.240 31.390 1.00 18.95 174 SER B C 1
ATOM 3782 O O . SER B 1 171 ? -5.938 10.052 31.093 1.00 16.76 174 SER B O 1
ATOM 3785 N N . LYS B 1 172 ? -7.196 8.278 30.540 1.00 19.90 175 LYS B N 1
ATOM 3786 C CA . LYS B 1 172 ? -6.526 8.195 29.234 1.00 21.04 175 LYS B CA 1
ATOM 3787 C C . LYS B 1 172 ? -6.813 9.421 28.364 1.00 22.37 175 LYS B C 1
ATOM 3788 O O . LYS B 1 172 ? -5.979 9.788 27.524 1.00 20.21 175 LYS B O 1
ATOM 3794 N N . TYR B 1 173 ? -7.978 10.056 28.535 1.00 16.75 176 TYR B N 1
ATOM 3795 C CA . TYR B 1 173 ? -8.263 11.296 27.814 1.00 18.90 176 TYR B CA 1
ATOM 3796 C C . TYR B 1 173 ? -7.569 12.495 28.455 1.00 18.10 176 TYR B C 1
ATOM 3797 O O . TYR B 1 173 ? -7.143 13.422 27.752 1.00 16.21 176 TYR B O 1
ATOM 3806 N N . LEU B 1 174 ? -7.485 12.517 29.788 1.00 15.04 177 LEU B N 1
ATOM 3807 C CA . LEU B 1 174 ? -6.753 13.590 30.459 1.00 18.08 177 LEU B CA 1
ATOM 3808 C C . LEU B 1 174 ? -5.281 13.592 30.063 1.00 19.06 177 LEU B C 1
ATOM 3809 O O . LEU B 1 174 ? -4.645 14.653 30.046 1.00 18.80 177 LEU B O 1
ATOM 3814 N N . ALA B 1 175 ? -4.733 12.421 29.717 1.00 15.83 178 ALA B N 1
ATOM 3815 C CA . ALA B 1 175 ? -3.332 12.291 29.330 1.00 17.20 178 ALA B CA 1
ATOM 3816 C C . ALA B 1 175 ? -3.026 12.863 27.952 1.00 20.66 178 ALA B C 1
ATOM 3817 O O . ALA B 1 175 ? -1.846 13.066 27.637 1.00 19.27 178 ALA B O 1
ATOM 3819 N N . ASP B 1 176 ? -4.037 13.138 27.140 1.00 18.10 179 ASP B N 1
ATOM 3820 C CA . ASP B 1 176 ? -3.822 13.628 25.774 1.00 18.83 179 ASP B CA 1
ATOM 3821 C C . ASP B 1 176 ? -3.628 15.140 25.813 1.00 18.48 179 ASP B C 1
ATOM 3822 O O . ASP B 1 176 ? -4.528 15.855 26.268 1.00 18.34 179 ASP B O 1
ATOM 3827 N N . PRO B 1 177 ? -2.488 15.669 25.357 1.00 18.83 180 PRO B N 1
ATOM 3828 C CA . PRO B 1 177 ? -2.264 17.119 25.458 1.00 15.14 180 PRO B CA 1
ATOM 3829 C C . PRO B 1 177 ? -3.240 17.944 24.640 1.00 19.71 180 PRO B C 1
ATOM 3830 O O . PRO B 1 177 ? -3.325 19.159 24.854 1.00 21.62 180 PRO B O 1
ATOM 3834 N N . SER B 1 178 ? -3.986 17.335 23.721 1.00 18.40 181 SER B N 1
ATOM 3835 C CA . SER B 1 178 ? -4.986 18.082 22.968 1.00 16.61 181 SER B CA 1
ATOM 3836 C C . SER B 1 178 ? -6.316 18.201 23.695 1.00 16.53 181 SER B C 1
ATOM 3837 O O . SER B 1 178 ? -7.217 18.865 23.175 1.00 18.05 181 SER B O 1
ATOM 3840 N N . ASN B 1 179 ? -6.469 17.589 24.868 1.00 15.89 182 ASN B N 1
ATOM 3841 C CA . ASN B 1 179 ? -7.738 17.595 25.579 1.00 14.78 182 ASN B CA 1
ATOM 3842 C C . ASN B 1 179 ? -7.702 18.556 26.767 1.00 18.01 182 ASN B C 1
ATOM 3843 O O . ASN B 1 179 ? -6.644 18.839 27.331 1.00 17.91 182 ASN B O 1
ATOM 3848 N N . LEU B 1 180 ? -8.883 19.051 27.140 1.00 16.06 183 LEU B N 1
ATOM 3849 C CA . LEU B 1 180 ? -9.078 19.895 28.313 1.00 15.01 183 LEU B CA 1
ATOM 3850 C C . LEU B 1 180 ? -10.277 19.380 29.102 1.00 17.11 183 LEU B C 1
ATOM 3851 O O . LEU B 1 180 ? -11.321 19.086 28.513 1.00 15.49 183 LEU B O 1
ATOM 3856 N N . PHE B 1 181 ? -10.144 19.271 30.435 1.00 12.94 184 PHE B N 1
ATOM 3857 C CA . PHE B 1 181 ? -11.266 18.888 31.297 1.00 15.91 184 PHE B CA 1
ATOM 3858 C C . PHE B 1 181 ? -11.757 20.099 32.085 1.00 16.56 184 PHE B C 1
ATOM 3859 O O . PHE B 1 181 ? -11.030 20.632 32.922 1.00 18.77 184 PHE B O 1
ATOM 3867 N N . VAL B 1 182 ? -12.979 20.538 31.814 1.00 16.91 185 VAL B N 1
ATOM 3868 C CA . VAL B 1 182 ? -13.636 21.566 32.621 1.00 13.52 185 VAL B CA 1
ATOM 3869 C C . VAL B 1 182 ? -14.443 20.853 33.698 1.00 15.29 185 VAL B C 1
ATOM 3870 O O . VAL B 1 182 ? -15.327 20.050 33.387 1.00 14.54 185 VAL B O 1
ATOM 3874 N N . VAL B 1 183 ? -14.117 21.119 34.959 1.00 14.38 186 VAL B N 1
ATOM 3875 C CA . VAL B 1 183 ? -14.771 20.493 36.111 1.00 12.00 186 VAL B CA 1
ATOM 3876 C C . VAL B 1 183 ? -15.581 21.577 36.806 1.00 14.80 186 VAL B C 1
ATOM 3877 O O . VAL B 1 183 ? -15.019 22.553 37.314 1.00 15.60 186 VAL B O 1
ATOM 3881 N N . SER B 1 184 ? -16.906 21.430 36.794 1.00 13.63 187 SER B N 1
ATOM 3882 C CA . SER B 1 184 ? -17.829 22.481 37.217 1.00 13.81 187 SER B CA 1
ATOM 3883 C C . SER B 1 184 ? -18.170 22.321 38.694 1.00 14.94 187 SER B C 1
ATOM 3884 O O . SER B 1 184 ? -18.646 21.261 39.113 1.00 17.82 187 SER B O 1
ATOM 3887 N N . SER B 1 185 ? -17.949 23.374 39.475 1.00 13.42 188 SER B N 1
ATOM 3888 C CA . SER B 1 185 ? -18.314 23.306 40.888 1.00 13.07 188 SER B CA 1
ATOM 3889 C C . SER B 1 185 ? -18.410 24.709 41.464 1.00 14.37 188 SER B C 1
ATOM 3890 O O . SER B 1 185 ? -17.627 25.588 41.106 1.00 13.65 188 SER B O 1
ATOM 3893 N N . ASP B 1 186 ? -19.376 24.909 42.353 1.00 13.12 189 ASP B N 1
ATOM 3894 C CA . ASP B 1 186 ? -19.311 26.031 43.275 1.00 15.62 189 ASP B CA 1
ATOM 3895 C C . ASP B 1 186 ? -18.798 25.514 44.615 1.00 15.89 189 ASP B C 1
ATOM 3896 O O . ASP B 1 186 ? -18.760 24.305 44.858 1.00 16.15 189 ASP B O 1
ATOM 3901 N N . PHE B 1 187 ? -18.337 26.434 45.462 1.00 13.96 190 PHE B N 1
ATOM 3902 C CA . PHE B 1 187 ? -17.893 26.005 46.783 1.00 13.49 190 PHE B CA 1
ATOM 3903 C C . PHE B 1 187 ? -18.968 26.347 47.815 1.00 12.99 190 PHE B C 1
ATOM 3904 O O . PHE B 1 187 ? -20.148 26.305 47.467 1.00 14.93 190 PHE B O 1
ATOM 3912 N N . CYS B 1 188 ? -18.605 26.635 49.069 1.00 13.27 191 CYS B N 1
ATOM 3913 C CA . CYS B 1 188 ? -19.579 26.610 50.168 1.00 13.22 191 CYS B CA 1
ATOM 3914 C C . CYS B 1 188 ? -20.869 27.357 49.832 1.00 15.97 191 CYS B C 1
ATOM 3915 O O . CYS B 1 188 ? -20.843 28.516 49.392 1.00 15.05 191 CYS B O 1
ATOM 3918 N N . HIS B 1 189 ? -22.000 26.669 50.032 1.00 15.56 192 HIS B N 1
ATOM 3919 C CA . HIS B 1 189 ? -23.318 27.297 50.119 1.00 14.41 192 HIS B CA 1
ATOM 3920 C C . HIS B 1 189 ? -23.662 27.409 51.596 1.00 16.43 192 HIS B C 1
ATOM 3921 O O . HIS B 1 189 ? -23.957 26.398 52.243 1.00 16.55 192 HIS B O 1
ATOM 3928 N N . TRP B 1 190 ? -23.628 28.629 52.131 1.00 15.03 193 TRP B N 1
ATOM 3929 C CA . TRP B 1 190 ? -23.770 28.849 53.567 1.00 16.05 193 TRP B CA 1
ATOM 3930 C C . TRP B 1 190 ? -25.076 29.572 53.866 1.00 14.96 193 TRP B C 1
ATOM 3931 O O . TRP B 1 190 ? -25.398 30.571 53.213 1.00 18.50 193 TRP B O 1
ATOM 3942 N N . GLY B 1 191 ? -25.804 29.095 54.866 1.00 16.11 194 GLY B N 1
ATOM 3943 C CA . GLY B 1 191 ? -26.999 29.773 55.344 1.00 16.42 194 GLY B CA 1
ATOM 3944 C C . GLY B 1 191 ? -28.113 28.794 55.664 1.00 14.88 194 GLY B C 1
ATOM 3945 O O . GLY B 1 191 ? -28.112 27.641 55.235 1.00 18.09 194 GLY B O 1
ATOM 3946 N N . GLN B 1 192 ? -29.099 29.278 56.421 0.93 17.99 195 GLN B N 1
ATOM 3947 C CA . GLN B 1 192 ? -30.243 28.437 56.758 0.93 16.48 195 GLN B CA 1
ATOM 3948 C C . GLN B 1 192 ? -30.975 27.947 55.518 0.93 19.63 195 GLN B C 1
ATOM 3949 O O . GLN B 1 192 ? -31.503 26.830 55.517 0.93 18.11 195 GLN B O 1
ATOM 3955 N N . ARG B 1 193 ? -31.001 28.747 54.444 1.00 19.01 196 ARG B N 1
ATOM 3956 C CA . ARG B 1 193 ? -31.692 28.325 53.236 1.00 16.66 196 ARG B CA 1
ATOM 3957 C C . ARG B 1 193 ? -31.034 27.111 52.599 1.00 15.08 196 ARG B C 1
ATOM 3958 O O . ARG B 1 193 ? -31.683 26.412 51.818 1.00 18.12 196 ARG B O 1
ATOM 3966 N N . PHE B 1 194 ? -29.766 26.838 52.930 1.00 16.50 197 PHE B N 1
ATOM 3967 C CA . PHE B 1 194 ? -29.057 25.653 52.462 1.00 16.02 197 PHE B CA 1
ATOM 3968 C C . PHE B 1 194 ? -28.925 24.574 53.538 1.00 20.60 197 PHE B C 1
ATOM 3969 O O . PHE B 1 194 ? -28.248 23.563 53.305 1.00 18.75 197 PHE B O 1
ATOM 3977 N N . ARG B 1 195 ? -29.508 24.793 54.717 1.00 17.79 198 ARG B N 1
ATOM 3978 C CA . ARG B 1 195 ? -29.303 23.930 55.886 1.00 17.47 198 ARG B CA 1
ATOM 3979 C C . ARG B 1 195 ? -27.820 23.656 56.117 1.00 20.92 198 ARG B C 1
ATOM 3980 O O . ARG B 1 195 ? -27.396 22.522 56.368 1.00 17.22 198 ARG B O 1
ATOM 3988 N N . TYR B 1 196 ? -27.015 24.704 56.022 1.00 16.58 199 TYR B N 1
ATOM 3989 C CA . TYR B 1 196 ? -25.588 24.551 56.300 1.00 13.36 199 TYR B CA 1
ATOM 3990 C C . TYR B 1 196 ? -25.098 25.828 56.955 1.00 14.70 199 TYR B C 1
ATOM 3991 O O . TYR B 1 196 ? -24.979 26.860 56.288 1.00 19.64 199 TYR B O 1
ATOM 4000 N N . SER B 1 197 ? -24.745 25.733 58.235 1.00 16.91 200 SER B N 1
ATOM 4001 C CA . SER B 1 197 ? -24.390 26.915 59.006 1.00 18.17 200 SER B CA 1
ATOM 4002 C C . SER B 1 197 ? -23.149 26.657 59.851 1.00 19.10 200 SER B C 1
ATOM 4003 O O . SER B 1 197 ? -22.994 27.242 60.930 1.00 18.94 200 SER B O 1
ATOM 4006 N N . TYR B 1 198 ? -22.252 25.804 59.362 1.00 17.83 201 TYR B N 1
ATOM 4007 C CA . TYR B 1 198 ? -21.015 25.530 60.087 1.00 19.15 201 TYR B CA 1
ATOM 4008 C C . TYR B 1 198 ? -20.220 26.814 60.293 1.00 16.42 201 TYR B C 1
ATOM 4009 O O . TYR B 1 198 ? -20.032 27.599 59.360 1.00 17.59 201 TYR B O 1
ATOM 4018 N N . TYR B 1 199 ? -19.743 27.032 61.524 1.00 18.62 202 TYR B N 1
ATOM 4019 C CA . TYR B 1 199 ? -19.031 28.270 61.842 1.00 16.32 202 TYR B CA 1
ATOM 4020 C C . TYR B 1 199 ? -17.999 28.021 62.929 1.00 19.26 202 TYR B C 1
ATOM 4021 O O . TYR B 1 199 ? -18.364 27.664 64.048 1.00 21.50 202 TYR B O 1
ATOM 4030 N N . ASP B 1 200 ? -16.730 28.268 62.613 1.00 15.38 203 ASP B N 1
ATOM 4031 C CA . ASP B 1 200 ? -15.629 28.172 63.573 1.00 15.50 203 ASP B CA 1
ATOM 4032 C C . ASP B 1 200 ? -15.253 29.600 63.949 1.00 21.23 203 ASP B C 1
ATOM 4033 O O . ASP B 1 200 ? -14.597 30.296 63.168 1.00 19.69 203 ASP B O 1
ATOM 4038 N N . GLU B 1 201 ? -15.668 30.037 65.150 0.95 16.42 204 GLU B N 1
ATOM 4039 C CA . GLU B 1 201 ? -15.454 31.424 65.563 0.95 22.01 204 GLU B CA 1
ATOM 4040 C C . GLU B 1 201 ? -13.985 31.785 65.686 0.95 24.02 204 GLU B C 1
ATOM 4041 O O . GLU B 1 201 ? -13.659 32.977 65.667 0.95 23.72 204 GLU B O 1
ATOM 4047 N N . SER B 1 202 ? -13.092 30.799 65.830 1.00 20.83 205 SER B N 1
ATOM 4048 C CA . SER B 1 202 ? -11.671 31.121 65.906 1.00 22.73 205 SER B CA 1
ATOM 4049 C C . SER B 1 202 ? -11.156 31.738 64.612 1.00 20.99 205 SER B C 1
ATOM 4050 O O . SER B 1 202 ? -10.081 32.350 64.614 1.00 21.00 205 SER B O 1
ATOM 4053 N N . GLN B 1 203 ? -11.902 31.609 63.513 1.00 20.35 206 GLN B N 1
ATOM 4054 C CA . GLN B 1 203 ? -11.504 32.200 62.242 1.00 21.64 206 GLN B CA 1
ATOM 4055 C C . GLN B 1 203 ? -11.953 33.646 62.097 1.00 22.63 206 GLN B C 1
ATOM 4056 O O . GLN B 1 203 ? -11.569 34.306 61.123 1.00 26.69 206 GLN B O 1
ATOM 4062 N N . GLY B 1 204 ? -12.722 34.155 63.056 1.00 22.24 207 GLY B N 1
ATOM 4063 C CA . GLY B 1 204 ? -13.232 35.512 63.051 1.00 30.27 207 GLY B CA 1
ATOM 4064 C C . GLY B 1 204 ? -14.683 35.563 62.618 1.00 29.07 207 GLY B C 1
ATOM 4065 O O . GLY B 1 204 ? -15.476 34.722 63.046 1.00 21.01 207 GLY B O 1
ATOM 4066 N N . GLU B 1 205 ? -15.039 36.518 61.759 1.00 22.97 208 GLU B N 1
ATOM 4067 C CA . GLU B 1 205 ? -16.409 36.642 61.266 1.00 21.00 208 GLU B CA 1
ATOM 4068 C C . GLU B 1 205 ? -16.804 35.425 60.420 1.00 19.57 208 GLU B C 1
ATOM 4069 O O . GLU B 1 205 ? -15.955 34.670 59.944 1.00 18.22 208 GLU B O 1
ATOM 4075 N N . ILE B 1 206 ? -18.118 35.229 60.251 1.00 17.55 209 ILE B N 1
ATOM 4076 C CA . ILE B 1 206 ? -18.614 34.047 59.537 1.00 21.84 209 ILE B CA 1
ATOM 4077 C C . ILE B 1 206 ? -17.979 33.928 58.157 1.00 19.84 209 ILE B C 1
ATOM 4078 O O . ILE B 1 206 ? -17.536 32.844 57.762 1.00 17.84 209 ILE B O 1
ATOM 4083 N N . TYR B 1 207 ? -17.912 35.035 57.401 1.00 16.38 210 TYR B N 1
ATOM 4084 C CA . TYR B 1 207 ? -17.372 34.919 56.044 1.00 21.49 210 TYR B CA 1
ATOM 4085 C C . TYR B 1 207 ? -15.907 34.493 56.066 1.00 17.87 210 TYR B C 1
ATOM 4086 O O . TYR B 1 207 ? -15.439 33.833 55.129 1.00 15.87 210 TYR B O 1
ATOM 4095 N N . ARG B 1 208 ? -15.189 34.803 57.149 0.94 15.94 211 ARG B N 1
ATOM 4096 C CA . ARG B 1 208 ? -13.802 34.349 57.281 0.94 20.13 211 ARG B CA 1
ATOM 4097 C C . ARG B 1 208 ? -13.720 32.862 57.617 0.94 18.33 211 ARG B C 1
ATOM 4098 O O . ARG B 1 208 ? -12.802 32.163 57.165 0.94 16.05 211 ARG B O 1
ATOM 4106 N N . SER B 1 209 ? -14.651 32.365 58.430 1.00 17.57 212 SER B N 1
ATOM 4107 C CA . SER B 1 209 ? -14.744 30.926 58.645 1.00 16.12 212 SER B CA 1
ATOM 4108 C C . SER B 1 209 ? -15.072 30.197 57.349 1.00 15.85 212 SER B C 1
ATOM 4109 O O . SER B 1 209 ? -14.491 29.141 57.052 1.00 15.79 212 SER B O 1
ATOM 4112 N N . ILE B 1 210 ? -15.993 30.750 56.556 1.00 13.87 213 ILE B N 1
ATOM 4113 C CA . ILE B 1 210 ? -16.311 30.151 55.260 1.00 14.60 213 ILE B CA 1
ATOM 4114 C C . ILE B 1 210 ? -15.072 30.126 54.378 1.00 15.81 213 ILE B C 1
ATOM 4115 O O . ILE B 1 210 ? -14.765 29.113 53.734 1.00 14.51 213 ILE B O 1
ATOM 4120 N N . GLU B 1 211 ? -14.345 31.249 54.329 1.00 16.91 214 GLU B N 1
ATOM 4121 C CA . GLU B 1 211 ? -13.129 31.300 53.522 1.00 18.80 214 GLU B CA 1
ATOM 4122 C C . GLU B 1 211 ? -12.114 30.255 53.973 1.00 17.87 214 GLU B C 1
ATOM 4123 O O . GLU B 1 211 ? -11.503 29.584 53.139 1.00 15.88 214 GLU B O 1
ATOM 4129 N N . HIS B 1 212 ? -11.924 30.101 55.288 1.00 13.83 215 HIS B N 1
ATOM 4130 C CA . HIS B 1 212 ? -10.987 29.095 55.787 1.00 15.00 215 HIS B CA 1
ATOM 4131 C C . HIS B 1 212 ? -11.430 27.681 55.396 1.00 13.48 215 HIS B C 1
ATOM 4132 O O . HIS B 1 212 ? -10.606 26.855 54.986 1.00 17.75 215 HIS B O 1
ATOM 4139 N N . LEU B 1 213 ? -12.728 27.389 55.518 1.00 12.62 216 LEU B N 1
ATOM 4140 C CA . LEU B 1 213 ? -13.261 26.070 55.174 1.00 13.55 216 LEU B CA 1
ATOM 4141 C C . LEU B 1 213 ? -13.076 25.753 53.687 1.00 14.46 216 LEU B C 1
ATOM 4142 O O . LEU B 1 213 ? -12.581 24.670 53.306 1.00 14.19 216 LEU B O 1
ATOM 4147 N N . ASP B 1 214 ? -13.484 26.693 52.829 1.00 18.10 217 ASP B N 1
ATOM 4148 C CA . ASP B 1 214 ? -13.290 26.529 51.390 1.00 13.78 217 ASP B CA 1
ATOM 4149 C C . ASP B 1 214 ? -11.815 26.343 51.065 1.00 14.28 217 ASP B C 1
ATOM 4150 O O . ASP B 1 214 ? -11.439 25.453 50.291 1.00 16.49 217 ASP B O 1
ATOM 4155 N N . LYS B 1 215 ? -10.958 27.183 51.644 1.00 16.05 218 LYS B N 1
ATOM 4156 C CA . LYS B 1 215 ? -9.553 27.126 51.267 1.00 13.58 218 LYS B CA 1
ATOM 4157 C C . LYS B 1 215 ? -8.873 25.874 51.795 1.00 16.40 218 LYS B C 1
ATOM 4158 O O . LYS B 1 215 ? -7.931 25.392 51.165 1.00 16.33 218 LYS B O 1
ATOM 4164 N N . MET B 1 216 ? -9.370 25.286 52.891 1.00 15.31 219 MET B N 1
ATOM 4165 C CA . MET B 1 216 ? -8.915 23.943 53.252 1.00 14.85 219 MET B CA 1
ATOM 4166 C C . MET B 1 216 ? -9.211 22.956 52.127 1.00 16.80 219 MET B C 1
ATOM 4167 O O . MET B 1 216 ? -8.347 22.156 51.738 1.00 16.48 219 MET B O 1
ATOM 4172 N N . GLY B 1 217 ? -10.429 23.014 51.576 1.00 12.35 220 GLY B N 1
ATOM 4173 C CA . GLY B 1 217 ? -10.748 22.110 50.472 1.00 15.29 220 GLY B CA 1
ATOM 4174 C C . GLY B 1 217 ? -9.899 22.367 49.232 1.00 15.13 220 GLY B C 1
ATOM 4175 O O . GLY B 1 217 ? -9.447 21.432 48.556 1.00 15.78 220 GLY B O 1
ATOM 4176 N N . MET B 1 218 ? -9.695 23.640 48.910 1.00 14.18 221 MET B N 1
ATOM 4177 C CA . MET B 1 218 ? -8.874 24.008 47.759 1.00 17.22 221 MET B CA 1
ATOM 4178 C C . MET B 1 218 ? -7.431 23.531 47.937 1.00 16.09 221 MET B C 1
ATOM 4179 O O . MET B 1 218 ? -6.811 23.017 46.992 1.00 14.71 221 MET B O 1
ATOM 4184 N N . SER B 1 219 ? -6.875 23.687 49.146 1.00 16.45 222 SER B N 1
ATOM 4185 C CA A SER B 1 219 ? -5.518 23.209 49.400 0.40 17.95 222 SER B CA 1
ATOM 4186 C CA B SER B 1 219 ? -5.519 23.212 49.392 0.60 17.94 222 SER B CA 1
ATOM 4187 C C . SER B 1 219 ? -5.423 21.703 49.213 1.00 15.30 222 SER B C 1
ATOM 4188 O O . SER B 1 219 ? -4.424 21.196 48.688 1.00 16.42 222 SER B O 1
ATOM 4193 N N . ILE B 1 220 ? -6.451 20.965 49.648 1.00 14.32 223 ILE B N 1
ATOM 4194 C CA . ILE B 1 220 ? -6.413 19.514 49.466 1.00 13.61 223 ILE B CA 1
ATOM 4195 C C . ILE B 1 220 ? -6.430 19.153 47.987 1.00 15.76 223 ILE B C 1
ATOM 4196 O O . ILE B 1 220 ? -5.733 18.227 47.544 1.00 14.01 223 ILE B O 1
ATOM 4201 N N . ILE B 1 221 ? -7.247 19.855 47.203 1.00 14.67 224 ILE B N 1
ATOM 4202 C CA . ILE B 1 221 ? -7.230 19.634 45.757 1.00 16.24 224 ILE B CA 1
ATOM 4203 C C . ILE B 1 221 ? -5.836 19.904 45.192 1.00 16.23 224 ILE B C 1
ATOM 4204 O O . ILE B 1 221 ? -5.347 19.168 44.324 1.00 16.84 224 ILE B O 1
ATOM 4209 N N . GLU B 1 222 ? -5.163 20.943 45.689 1.00 14.25 225 GLU B N 1
ATOM 4210 C CA . GLU B 1 222 ? -3.800 21.222 45.231 1.00 15.74 225 GLU B CA 1
ATOM 4211 C C . GLU B 1 222 ? -2.806 20.141 45.663 1.00 14.69 225 GLU B C 1
ATOM 4212 O O . GLU B 1 222 ? -1.748 19.987 45.032 1.00 17.64 225 GLU B O 1
ATOM 4218 N N . GLN B 1 223 ? -3.110 19.391 46.714 1.00 14.26 226 GLN B N 1
ATOM 4219 C CA . GLN B 1 223 ? -2.285 18.238 47.065 1.00 17.15 226 GLN B CA 1
ATOM 4220 C C . GLN B 1 223 ? -2.549 17.051 46.148 1.00 18.42 226 GLN B C 1
ATOM 4221 O O . GLN B 1 223 ? -1.841 16.043 46.248 1.00 18.40 226 GLN B O 1
ATOM 4227 N N . LEU B 1 224 ? -3.552 17.161 45.264 1.00 17.67 227 LEU B N 1
ATOM 4228 C CA . LEU B 1 224 ? -3.912 16.108 44.311 1.00 15.20 227 LEU B CA 1
ATOM 4229 C C . LEU B 1 224 ? -4.237 14.808 45.033 1.00 16.70 227 LEU B C 1
ATOM 4230 O O . LEU B 1 224 ? -3.826 13.732 44.612 1.00 19.67 227 LEU B O 1
ATOM 4235 N N . ASP B 1 225 ? -4.996 14.901 46.124 1.00 18.17 228 ASP B N 1
ATOM 4236 C CA . ASP B 1 225 ? -5.167 13.772 47.038 1.00 16.26 228 ASP B CA 1
ATOM 4237 C C . ASP B 1 225 ? -6.656 13.469 47.171 1.00 17.68 228 ASP B C 1
ATOM 4238 O O . ASP B 1 225 ? -7.361 14.125 47.957 1.00 17.90 228 ASP B O 1
ATOM 4243 N N . PRO B 1 226 ? -7.185 12.516 46.397 1.00 16.46 229 PRO B N 1
ATOM 4244 C CA . PRO B 1 226 ? -8.624 12.203 46.496 1.00 16.49 229 PRO B CA 1
ATOM 4245 C C . PRO B 1 226 ? -9.029 11.661 47.861 1.00 15.34 229 PRO B C 1
ATOM 4246 O O . PRO B 1 226 ? -10.145 11.945 48.312 1.00 16.25 229 PRO B O 1
ATOM 4250 N N . VAL B 1 227 ? -8.162 10.893 48.534 1.00 13.90 230 VAL B N 1
ATOM 4251 C CA . VAL B 1 227 ? -8.508 10.346 49.845 1.00 16.17 230 VAL B CA 1
ATOM 4252 C C . VAL B 1 227 ? -8.664 11.468 50.862 1.00 17.58 230 VAL B C 1
ATOM 4253 O O . VAL B 1 227 ? -9.624 11.498 51.646 1.00 17.19 230 VAL B O 1
ATOM 4257 N N . SER B 1 228 ? -7.720 12.408 50.865 1.00 14.84 231 SER B N 1
ATOM 4258 C CA . SER B 1 228 ? -7.815 13.551 51.768 1.00 14.02 231 SER B CA 1
ATOM 4259 C C . SER B 1 228 ? -9.062 14.385 51.479 1.00 16.56 231 SER B C 1
ATOM 4260 O O . SER B 1 228 ? -9.726 14.882 52.404 1.00 15.01 231 SER B O 1
ATOM 4263 N N . PHE B 1 229 ? -9.412 14.541 50.203 1.00 13.95 232 PHE B N 1
ATOM 4264 C CA . PHE B 1 229 ? -10.601 15.326 49.870 1.00 16.80 232 PHE B CA 1
ATOM 4265 C C . PHE B 1 229 ? -11.864 14.649 50.386 1.00 16.40 232 PHE B C 1
ATOM 4266 O O . PHE B 1 229 ? -12.743 15.307 50.965 1.00 15.37 232 PHE B O 1
ATOM 4274 N N . SER B 1 230 ? -11.956 13.325 50.204 1.00 15.37 233 SER B N 1
ATOM 4275 C CA . SER B 1 230 ? -13.081 12.572 50.751 1.00 16.54 233 SER B CA 1
ATOM 4276 C C . SER B 1 230 ? -13.147 12.691 52.276 1.00 16.39 233 SER B C 1
ATOM 4277 O O . SER B 1 230 ? -14.231 12.893 52.841 1.00 17.41 233 SER B O 1
ATOM 4280 N N . ASN B 1 231 ? -11.999 12.583 52.961 1.00 14.30 234 ASN B N 1
ATOM 4281 C CA . ASN B 1 231 ? -12.004 12.720 54.424 1.00 16.40 234 ASN B CA 1
ATOM 4282 C C . ASN B 1 231 ? -12.473 14.106 54.862 1.00 17.03 234 ASN B C 1
ATOM 4283 O O . ASN B 1 231 ? -13.171 14.246 55.871 1.00 16.89 234 ASN B O 1
ATOM 4288 N N . TYR B 1 232 ? -12.076 15.142 54.134 1.00 14.36 235 TYR B N 1
ATOM 4289 C CA . TYR B 1 232 ? -12.498 16.504 54.455 1.00 14.29 235 TYR B CA 1
ATOM 4290 C C . TYR B 1 232 ? -14.006 16.678 54.280 1.00 16.11 235 TYR B C 1
ATOM 4291 O O . TYR B 1 232 ? -14.672 17.333 55.102 1.00 15.11 235 TYR B O 1
ATOM 4300 N N . LEU B 1 233 ? -14.564 16.102 53.211 1.00 14.88 236 LEU B N 1
ATOM 4301 C CA . LEU B 1 233 ? -16.018 16.135 53.060 1.00 14.00 236 LEU B CA 1
ATOM 4302 C C . LEU B 1 233 ? -16.702 15.435 54.229 1.00 18.20 236 LEU B C 1
ATOM 4303 O O . LEU B 1 233 ? -17.707 15.930 54.757 1.00 16.73 236 LEU B O 1
ATOM 4308 N N . LYS B 1 234 ? -16.162 14.290 54.660 1.00 13.89 237 LYS B N 1
ATOM 4309 C CA . LYS B 1 234 ? -16.779 13.574 55.774 1.00 13.62 237 LYS B CA 1
ATOM 4310 C C . LYS B 1 234 ? -16.631 14.334 57.090 1.00 19.34 237 LYS B C 1
ATOM 4311 O O . LYS B 1 234 ? -17.467 14.175 57.993 1.00 19.38 237 LYS B O 1
ATOM 4317 N N . LYS B 1 235 ? -15.580 15.150 57.224 1.00 16.46 238 LYS B N 1
ATOM 4318 C CA . LYS B 1 235 ? -15.317 15.850 58.484 1.00 17.85 238 LYS B CA 1
ATOM 4319 C C . LYS B 1 235 ? -16.161 17.111 58.643 1.00 19.07 238 LYS B C 1
ATOM 4320 O O . LYS B 1 235 ? -16.634 17.399 59.750 1.00 17.92 238 LYS B O 1
ATOM 4326 N N . TYR B 1 236 ? -16.322 17.909 57.576 1.00 13.58 239 TYR B N 1
ATOM 4327 C CA . TYR B 1 236 ? -17.066 19.164 57.695 1.00 14.43 239 TYR B CA 1
ATOM 4328 C C . TYR B 1 236 ? -18.336 19.225 56.870 1.00 16.66 239 TYR B C 1
ATOM 4329 O O . TYR B 1 236 ? -19.151 20.129 57.106 1.00 17.61 239 TYR B O 1
ATOM 4338 N N . HIS B 1 237 ? -18.501 18.337 55.885 1.00 16.43 240 HIS B N 1
ATOM 4339 C CA . HIS B 1 237 ? -19.674 18.310 55.002 1.00 12.86 240 HIS B CA 1
ATOM 4340 C C . HIS B 1 237 ? -19.863 19.644 54.279 1.00 15.46 240 HIS B C 1
ATOM 4341 O O . HIS B 1 237 ? -20.985 20.103 54.078 1.00 15.71 240 HIS B O 1
ATOM 4348 N N . ASN B 1 238 ? -18.759 20.266 53.859 1.00 15.56 241 ASN B N 1
ATOM 4349 C CA . ASN B 1 238 ? -18.878 21.505 53.099 1.00 13.83 241 ASN B CA 1
ATOM 4350 C C . ASN B 1 238 ? -19.726 21.278 51.850 1.00 14.73 241 ASN B C 1
ATOM 4351 O O . ASN B 1 238 ? -19.573 20.274 51.147 1.00 16.32 241 ASN B O 1
ATOM 4356 N N . THR B 1 239 ? -20.608 22.240 51.570 1.00 14.22 242 THR B N 1
ATOM 4357 C CA . THR B 1 239 ? -21.625 22.119 50.519 1.00 15.37 242 THR B CA 1
ATOM 4358 C C . THR B 1 239 ? -21.022 22.513 49.163 1.00 16.42 242 THR B C 1
ATOM 4359 O O . THR B 1 239 ? -21.390 23.505 48.527 1.00 19.97 242 THR B O 1
ATOM 4363 N N . ILE B 1 240 ? -20.082 21.687 48.718 1.00 14.18 243 ILE B N 1
ATOM 4364 C CA . ILE B 1 240 ? -19.383 21.881 47.450 1.00 13.77 243 ILE B CA 1
ATOM 4365 C C . ILE B 1 240 ? -20.196 21.171 46.365 1.00 14.03 243 ILE B C 1
ATOM 4366 O O . ILE B 1 240 ? -20.301 19.943 46.354 1.00 15.65 243 ILE B O 1
ATOM 4371 N N . SER B 1 241 ? -20.788 21.950 45.455 1.00 14.15 244 SER B N 1
ATOM 4372 C CA . SER B 1 241 ? -21.825 21.402 44.583 1.00 15.70 244 SER B CA 1
ATOM 4373 C C . SER B 1 241 ? -21.253 20.427 43.564 1.00 12.80 244 SER B C 1
ATOM 4374 O O . SER B 1 241 ? -21.938 19.470 43.182 1.00 15.57 244 SER B O 1
ATOM 4377 N N . GLY B 1 242 ? -20.007 20.636 43.140 1.00 13.84 245 GLY B N 1
ATOM 4378 C CA . GLY B 1 242 ? -19.346 19.745 42.197 1.00 12.75 245 GLY B CA 1
ATOM 4379 C C . GLY B 1 242 ? -18.342 18.798 42.837 1.00 14.88 245 GLY B C 1
ATOM 4380 O O . GLY B 1 242 ? -17.340 18.425 42.217 1.00 14.07 245 GLY B O 1
ATOM 4381 N N . ARG B 1 243 ? -18.617 18.379 44.075 1.00 13.30 246 ARG B N 1
ATOM 4382 C CA A ARG B 1 243 ? -17.707 17.477 44.777 0.53 15.83 246 ARG B CA 1
ATOM 4383 C CA B ARG B 1 243 ? -17.680 17.493 44.756 0.47 15.81 246 ARG B CA 1
ATOM 4384 C C . ARG B 1 243 ? -17.489 16.180 44.004 1.00 14.03 246 ARG B C 1
ATOM 4385 O O . ARG B 1 243 ? -16.383 15.633 43.994 1.00 17.01 246 ARG B O 1
ATOM 4400 N N . HIS B 1 244 ? -18.533 15.665 43.334 1.00 13.20 247 HIS B N 1
ATOM 4401 C CA . HIS B 1 244 ? -18.342 14.403 42.616 1.00 13.69 247 HIS B CA 1
ATOM 4402 C C . HIS B 1 244 ? -17.485 14.575 41.360 1.00 13.84 247 HIS B C 1
ATOM 4403 O O . HIS B 1 244 ? -16.551 13.776 41.167 1.00 15.23 247 HIS B O 1
ATOM 4410 N N . PRO B 1 245 ? -17.727 15.562 40.479 1.00 11.80 248 PRO B N 1
ATOM 4411 C CA . PRO B 1 245 ? -16.752 15.800 39.391 1.00 14.79 248 PRO B CA 1
ATOM 4412 C C . PRO B 1 245 ? -15.337 16.036 39.890 1.00 18.12 248 PRO B C 1
ATOM 4413 O O . PRO B 1 245 ? -14.368 15.606 39.241 1.00 14.37 248 PRO B O 1
ATOM 4417 N N . ILE B 1 246 ? -15.185 16.723 41.027 1.00 13.69 249 ILE B N 1
ATOM 4418 C CA . ILE B 1 246 ? -13.849 16.953 41.567 1.00 14.31 249 ILE B CA 1
ATOM 4419 C C . ILE B 1 246 ? -13.206 15.638 41.978 1.00 13.35 249 ILE B C 1
ATOM 4420 O O . ILE B 1 246 ? -12.027 15.409 41.698 1.00 13.73 249 ILE B O 1
ATOM 4425 N N . GLY B 1 247 ? -13.965 14.752 42.643 1.00 13.94 250 GLY B N 1
ATOM 4426 C CA . GLY B 1 247 ? -13.428 13.439 42.982 1.00 16.38 250 GLY B CA 1
ATOM 4427 C C . GLY B 1 247 ? -13.009 12.644 41.755 1.00 15.60 250 GLY B C 1
ATOM 4428 O O . GLY B 1 247 ? -11.977 11.964 41.760 1.00 15.96 250 GLY B O 1
ATOM 4429 N N . VAL B 1 248 ? -13.806 12.723 40.686 1.00 14.88 251 VAL B N 1
ATOM 4430 C CA . VAL B 1 248 ? -13.428 12.063 39.432 1.00 12.70 251 VAL B CA 1
ATOM 4431 C C . VAL B 1 248 ? -12.094 12.614 38.925 1.00 15.98 251 VAL B C 1
ATOM 4432 O O . VAL B 1 248 ? -11.195 11.856 38.534 1.00 15.43 251 VAL B O 1
ATOM 4436 N N . LEU B 1 249 ? -11.967 13.945 38.888 1.00 15.35 252 LEU B N 1
ATOM 4437 C CA . LEU B 1 249 ? -10.735 14.570 38.397 1.00 13.30 252 LEU B CA 1
ATOM 4438 C C . LEU B 1 249 ? -9.528 14.149 39.232 1.00 16.22 252 LEU B C 1
ATOM 4439 O O . LEU B 1 249 ? -8.468 13.802 38.685 1.00 15.01 252 LEU B O 1
ATOM 4444 N N . LEU B 1 250 ? -9.671 14.172 40.562 1.00 14.53 253 LEU B N 1
ATOM 4445 C CA . LEU B 1 250 ? -8.554 13.804 41.426 1.00 14.12 253 LEU B CA 1
ATOM 4446 C C . LEU B 1 250 ? -8.130 12.352 41.213 1.00 16.18 253 LEU B C 1
ATOM 4447 O O . LEU B 1 250 ? -6.928 12.049 41.186 1.00 17.36 253 LEU B O 1
ATOM 4452 N N . ASN B 1 251 ? -9.096 11.441 41.013 1.00 16.72 254 ASN B N 1
ATOM 4453 C CA . ASN B 1 251 ? -8.725 10.055 40.750 1.00 14.81 254 ASN B CA 1
ATOM 4454 C C . ASN B 1 251 ? -8.073 9.889 39.374 1.00 16.70 254 ASN B C 1
ATOM 4455 O O . ASN B 1 251 ? -7.107 9.127 39.225 1.00 21.24 254 ASN B O 1
ATOM 4460 N N . ALA B 1 252 ? -8.575 10.594 38.352 1.00 15.72 255 ALA B N 1
ATOM 4461 C CA . ALA B 1 252 ? -7.898 10.565 37.052 1.00 14.61 255 ALA B CA 1
ATOM 4462 C C . ALA B 1 252 ? -6.447 11.031 37.179 1.00 19.46 255 ALA B C 1
ATOM 4463 O O . ALA B 1 252 ? -5.519 10.436 36.592 1.00 16.98 255 ALA B O 1
ATOM 4465 N N . ILE B 1 253 ? -6.232 12.088 37.964 1.00 16.67 256 ILE B N 1
ATOM 4466 C CA . ILE B 1 253 ? -4.889 12.629 38.158 1.00 18.78 256 ILE B CA 1
ATOM 4467 C C . ILE B 1 253 ? -3.988 11.601 38.833 1.00 20.67 256 ILE B C 1
ATOM 4468 O O . ILE B 1 253 ? -2.848 11.376 38.403 1.00 18.52 256 ILE B O 1
ATOM 4473 N N . THR B 1 254 ? -4.477 10.951 39.898 1.00 19.51 257 THR B N 1
ATOM 4474 C CA . THR B 1 254 ? -3.613 9.969 40.564 1.00 22.55 257 THR B CA 1
ATOM 4475 C C . THR B 1 254 ? -3.288 8.795 39.646 1.00 20.44 257 THR B C 1
ATOM 4476 O O . THR B 1 254 ? -2.167 8.275 39.676 1.00 24.95 257 THR B O 1
ATOM 4480 N N . GLU B 1 255 ? -4.245 8.376 38.806 0.98 22.15 258 GLU B N 1
ATOM 4481 C CA . GLU B 1 255 ? -3.942 7.333 37.829 0.98 22.53 258 GLU B CA 1
ATOM 4482 C C . GLU B 1 255 ? -2.816 7.763 36.896 0.98 22.07 258 GLU B C 1
ATOM 4483 O O . GLU B 1 255 ? -1.892 6.988 36.627 0.98 25.70 258 GLU B O 1
ATOM 4489 N N . LEU B 1 256 ? -2.864 8.998 36.397 1.00 20.90 259 LEU B N 1
ATOM 4490 C CA . LEU B 1 256 ? -1.797 9.435 35.493 1.00 20.07 259 LEU B CA 1
ATOM 4491 C C . LEU B 1 256 ? -0.464 9.555 36.215 1.00 27.80 259 LEU B C 1
ATOM 4492 O O . LEU B 1 256 ? 0.594 9.278 35.631 1.00 28.37 259 LEU B O 1
ATOM 4497 N N . GLN B 1 257 ? -0.489 9.992 37.475 1.00 22.93 260 GLN B N 1
ATOM 4498 C CA . GLN B 1 257 ? 0.751 10.091 38.242 1.00 34.66 260 GLN B CA 1
ATOM 4499 C C . GLN B 1 257 ? 1.375 8.723 38.469 1.00 35.82 260 GLN B C 1
ATOM 4500 O O . GLN B 1 257 ? 2.605 8.579 38.437 1.00 34.95 260 GLN B O 1
ATOM 4506 N N . LYS B 1 258 ? 0.538 7.710 38.724 1.00 37.89 261 LYS B N 1
ATOM 4507 C CA . LYS B 1 258 ? 1.030 6.346 38.872 1.00 38.29 261 LYS B CA 1
ATOM 4508 C C . LYS B 1 258 ? 1.743 5.876 37.615 1.00 45.06 261 LYS B C 1
ATOM 4509 O O . LYS B 1 258 ? 2.683 5.079 37.699 1.00 44.53 261 LYS B O 1
ATOM 4511 N N . ASN B 1 259 ? 1.308 6.348 36.447 1.00 36.14 262 ASN B N 1
ATOM 4512 C CA . ASN B 1 259 ? 1.947 6.032 35.174 1.00 33.06 262 ASN B CA 1
ATOM 4513 C C . ASN B 1 259 ? 3.132 6.942 34.852 1.00 40.75 262 ASN B C 1
ATOM 4514 O O . ASN B 1 259 ? 3.647 6.875 33.731 1.00 40.87 262 ASN B O 1
ATOM 4519 N N . GLY B 1 260 ? 3.543 7.809 35.779 1.00 32.17 263 GLY B N 1
ATOM 4520 C CA . GLY B 1 260 ? 4.737 8.619 35.628 1.00 34.87 263 GLY B CA 1
ATOM 4521 C C . GLY B 1 260 ? 4.548 10.041 35.137 1.00 39.08 263 GLY B C 1
ATOM 4522 O O . GLY B 1 260 ? 5.549 10.736 34.920 1.00 33.20 263 GLY B O 1
ATOM 4523 N N . MET B 1 261 ? 3.316 10.508 34.952 1.00 28.63 264 MET B N 1
ATOM 4524 C CA . MET B 1 261 ? 3.139 11.883 34.508 1.00 32.11 264 MET B CA 1
ATOM 4525 C C . MET B 1 261 ? 3.321 12.872 35.662 1.00 30.89 264 MET B C 1
ATOM 4526 O O . MET B 1 261 ? 3.029 12.571 36.821 1.00 33.32 264 MET B O 1
ATOM 4531 N N . ASN B 1 262 ? 3.788 14.071 35.323 0.81 24.90 265 ASN B N 1
ATOM 4532 C CA . ASN B 1 262 ? 4.052 15.124 36.296 0.81 29.82 265 ASN B CA 1
ATOM 4533 C C . ASN B 1 262 ? 3.060 16.256 36.099 0.81 23.83 265 ASN B C 1
ATOM 4534 O O . ASN B 1 262 ? 2.942 16.791 34.995 0.81 31.35 265 ASN B O 1
ATOM 4539 N N . MET B 1 263 ? 2.373 16.650 37.168 1.00 29.91 266 MET B N 1
ATOM 4540 C CA . MET B 1 263 ? 1.411 17.730 37.009 1.00 30.24 266 MET B CA 1
ATOM 4541 C C . MET B 1 263 ? 1.196 18.432 38.343 1.00 22.06 266 MET B C 1
ATOM 4542 O O . MET B 1 263 ? 1.562 17.921 39.406 1.00 26.18 266 MET B O 1
ATOM 4547 N N . SER B 1 264 ? 0.606 19.623 38.268 1.00 20.77 267 SER B N 1
ATOM 4548 C CA A SER B 1 264 ? 0.313 20.395 39.468 0.73 19.03 267 SER B CA 1
ATOM 4549 C CA B SER B 1 264 ? 0.316 20.402 39.464 0.27 19.18 267 SER B CA 1
ATOM 4550 C C . SER B 1 264 ? -0.987 21.156 39.266 1.00 17.26 267 SER B C 1
ATOM 4551 O O . SER B 1 264 ? -1.374 21.471 38.136 1.00 15.54 267 SER B O 1
ATOM 4556 N N . PHE B 1 265 ? -1.657 21.456 40.375 1.00 16.55 268 PHE B N 1
ATOM 4557 C CA . PHE B 1 265 ? -2.914 22.200 40.345 1.00 18.58 268 PHE B CA 1
ATOM 4558 C C . PHE B 1 265 ? -2.785 23.433 41.228 1.00 20.15 268 PHE B C 1
ATOM 4559 O O . PHE B 1 265 ? -2.284 23.339 42.351 1.00 18.59 268 PHE B O 1
ATOM 4567 N N . SER B 1 266 ? -3.248 24.581 40.726 1.00 17.41 269 SER B N 1
ATOM 4568 C CA . SER B 1 266 ? -3.224 25.828 41.483 1.00 17.92 269 SER B CA 1
ATOM 4569 C C . SER B 1 266 ? -4.559 26.534 41.359 1.00 19.59 269 SER B C 1
ATOM 4570 O O . SER B 1 266 ? -5.027 26.758 40.243 1.00 18.00 269 SER B O 1
ATOM 4573 N N . PHE B 1 267 ? -5.163 26.899 42.495 1.00 15.57 270 PHE B N 1
ATOM 4574 C CA . PHE B 1 267 ? -6.275 27.841 42.469 1.00 12.80 270 PHE B CA 1
ATOM 4575 C C . PHE B 1 267 ? -5.745 29.262 42.315 1.00 18.79 270 PHE B C 1
ATOM 4576 O O . PHE B 1 267 ? -4.712 29.630 42.885 1.00 21.42 270 PHE B O 1
ATOM 4584 N N . LEU B 1 268 ? -6.442 30.046 41.503 1.00 18.39 271 LEU B N 1
ATOM 4585 C CA . LEU B 1 268 ? -5.993 31.357 41.082 1.00 19.54 271 LEU B CA 1
ATOM 4586 C C . LEU B 1 268 ? -6.886 32.488 41.557 1.00 21.31 271 LEU B C 1
ATOM 4587 O O . LEU B 1 268 ? -6.431 33.638 41.568 1.00 21.06 271 LEU B O 1
ATOM 4592 N N . ASN B 1 269 ? -8.123 32.203 41.969 1.00 18.02 272 ASN B N 1
ATOM 4593 C CA . ASN B 1 269 ? -9.010 33.261 42.436 1.00 19.21 272 ASN B CA 1
ATOM 4594 C C . ASN B 1 269 ? -10.104 32.653 43.294 1.00 19.24 272 ASN B C 1
ATOM 4595 O O . ASN B 1 269 ? -10.599 31.562 42.995 1.00 16.90 272 ASN B O 1
ATOM 4600 N N . TYR B 1 270 ? -10.478 33.374 44.347 1.00 18.06 273 TYR B N 1
ATOM 4601 C CA . TYR B 1 270 ? -11.535 32.970 45.266 1.00 18.19 273 TYR B CA 1
ATOM 4602 C C . TYR B 1 270 ? -12.464 34.152 45.505 1.00 18.01 273 TYR B C 1
ATOM 4603 O O . TYR B 1 270 ? -12.000 35.279 45.689 1.00 17.69 273 TYR B O 1
ATOM 4612 N N . ALA B 1 271 ? -13.776 33.900 45.499 1.00 16.13 274 ALA B N 1
ATOM 4613 C CA . ALA B 1 271 ? -14.730 34.980 45.710 1.00 20.53 274 ALA B CA 1
ATOM 4614 C C . ALA B 1 271 ? -15.951 34.446 46.446 1.00 16.86 274 ALA B C 1
ATOM 4615 O O . ALA B 1 271 ? -16.219 33.240 46.458 1.00 18.35 274 ALA B O 1
ATOM 4617 N N . GLN B 1 272 ? -16.696 35.362 47.065 1.00 17.44 275 GLN B N 1
ATOM 4618 C CA . GLN B 1 272 ? -17.961 35.029 47.708 1.00 17.21 275 GLN B CA 1
ATOM 4619 C C . GLN B 1 272 ? -19.050 35.956 47.173 1.00 20.31 275 GLN B C 1
ATOM 4620 O O . GLN B 1 272 ? -18.795 37.137 46.907 1.00 21.75 275 GLN B O 1
ATOM 4626 N N . SER B 1 273 ? -20.261 35.418 46.996 1.00 19.52 276 SER B N 1
ATOM 4627 C CA . SER B 1 273 ? -21.353 36.236 46.458 1.00 20.17 276 SER B CA 1
ATOM 4628 C C . SER B 1 273 ? -21.696 37.407 47.375 1.00 24.75 276 SER B C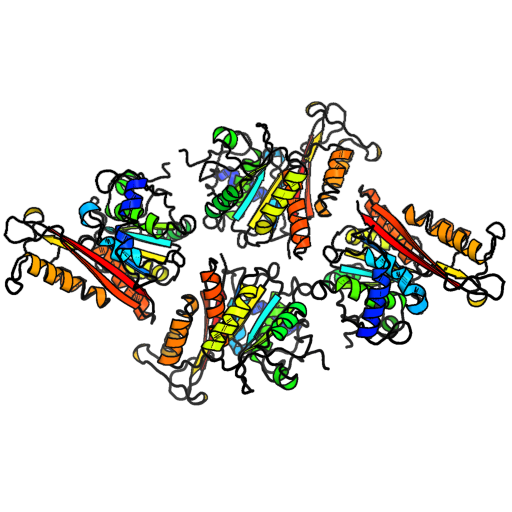 1
ATOM 4629 O O . SER B 1 273 ? -22.054 38.494 46.898 1.00 21.79 276 SER B O 1
ATOM 4632 N N . SER B 1 274 ? -21.566 37.210 48.682 1.00 20.15 277 SER B N 1
ATOM 4633 C CA . SER B 1 274 ? -21.681 38.266 49.673 1.00 22.56 277 SER B CA 1
ATOM 4634 C C . SER B 1 274 ? -20.873 37.821 50.883 1.00 21.07 277 SER B C 1
ATOM 4635 O O . SER B 1 274 ? -20.379 36.695 50.935 1.00 22.70 277 SER B O 1
ATOM 4638 N N . GLN B 1 275 ? -20.753 38.703 51.868 1.00 20.18 278 GLN B N 1
ATOM 4639 C CA . GLN B 1 275 ? -19.981 38.420 53.073 1.00 25.41 278 GLN B CA 1
ATOM 4640 C C . GLN B 1 275 ? -20.939 38.182 54.232 1.00 29.68 278 GLN B C 1
ATOM 4641 O O . GLN B 1 275 ? -21.512 39.135 54.771 1.00 25.30 278 GLN B O 1
ATOM 4647 N N . CYS B 1 276 ? -21.093 36.916 54.624 1.00 19.27 279 CYS B N 1
ATOM 4648 C CA . CYS B 1 276 ? -21.950 36.580 55.758 1.00 18.58 279 CYS B CA 1
ATOM 4649 C C . CYS B 1 276 ? -21.354 37.100 57.061 1.00 23.66 279 CYS B C 1
ATOM 4650 O O . CYS B 1 276 ? -20.164 36.916 57.332 1.00 20.66 279 CYS B O 1
ATOM 4653 N N . ARG B 1 277 ? -22.189 37.758 57.869 1.00 21.77 280 ARG B N 1
ATOM 4654 C CA . ARG B 1 277 ? -21.776 38.212 59.190 1.00 21.13 280 ARG B CA 1
ATOM 4655 C C . ARG B 1 277 ? -22.706 37.803 60.321 1.00 24.67 280 ARG B C 1
ATOM 4656 O O . ARG B 1 277 ? -22.276 37.839 61.479 1.00 24.02 280 ARG B O 1
ATOM 4664 N N . ASN B 1 278 ? -23.954 37.435 60.046 1.00 24.15 281 ASN B N 1
ATOM 4665 C CA . ASN B 1 278 ? -24.852 36.964 61.094 1.00 27.57 281 ASN B CA 1
ATOM 4666 C C . ASN B 1 278 ? -25.645 35.778 60.561 1.00 24.38 281 ASN B C 1
ATOM 4667 O O . ASN B 1 278 ? -25.518 35.389 59.394 1.00 21.96 281 ASN B O 1
ATOM 4672 N N . TRP B 1 279 ? -26.462 35.184 61.438 1.00 24.12 282 TRP B N 1
ATOM 4673 C CA . TRP B 1 279 ? -27.066 33.893 61.124 1.00 24.44 282 TRP B CA 1
ATOM 4674 C C . TRP B 1 279 ? -28.168 33.978 60.073 1.00 23.72 282 TRP B C 1
ATOM 4675 O O . TRP B 1 279 ? -28.573 32.942 59.542 1.00 27.94 282 TRP B O 1
ATOM 4686 N N . GLN B 1 280 ? -28.685 35.166 59.782 1.00 22.65 283 GLN B N 1
ATOM 4687 C CA . GLN B 1 280 ? -29.687 35.313 58.738 1.00 24.97 283 GLN B CA 1
ATOM 4688 C C . GLN B 1 280 ? -29.085 35.516 57.357 1.00 25.76 283 GLN B C 1
ATOM 4689 O O . GLN B 1 280 ? -29.837 35.557 56.379 1.00 23.85 283 GLN B O 1
ATOM 4695 N N . ASP B 1 281 ? -27.764 35.640 57.251 1.00 20.17 284 ASP B N 1
ATOM 4696 C CA . ASP B 1 281 ? -27.116 35.867 55.965 1.00 21.50 284 ASP B CA 1
ATOM 4697 C C . ASP B 1 281 ? -26.910 34.559 55.209 1.00 20.05 284 ASP B C 1
ATOM 4698 O O . ASP B 1 281 ? -26.945 33.463 55.777 1.00 19.33 284 ASP B O 1
ATOM 4703 N N . SER B 1 282 ? -26.661 34.690 53.905 1.00 18.36 285 SER B N 1
ATOM 4704 C CA A SER B 1 282 ? -26.318 33.532 53.093 0.75 19.60 285 SER B CA 1
ATOM 4705 C CA B SER B 1 282 ? -26.363 33.542 53.061 0.25 19.64 285 SER B CA 1
ATOM 4706 C C . SER B 1 282 ? -25.400 33.967 51.960 1.00 17.43 285 SER B C 1
ATOM 4707 O O . SER B 1 282 ? -25.416 35.127 51.525 1.00 21.07 285 SER B O 1
ATOM 4712 N N . SER B 1 283 ? -24.574 33.022 51.502 1.00 18.57 286 SER B N 1
ATOM 4713 C CA . SER B 1 283 ? -23.659 33.299 50.405 1.00 17.87 286 SER B CA 1
ATOM 4714 C C . SER B 1 283 ? -23.265 31.991 49.730 1.00 18.25 286 SER B C 1
ATOM 4715 O O . SER B 1 283 ? -23.412 30.901 50.292 1.00 15.74 286 SER B O 1
ATOM 4718 N N . VAL B 1 284 ? -22.784 32.113 48.499 1.00 14.66 287 VAL B N 1
ATOM 4719 C CA . VAL B 1 284 ? -22.172 31.001 47.779 1.00 13.31 287 VAL B CA 1
ATOM 4720 C C . VAL B 1 284 ? -20.764 31.422 47.383 1.00 13.14 287 VAL B C 1
ATOM 4721 O O . VAL B 1 284 ? -20.554 32.566 46.956 1.00 17.97 287 VAL B O 1
ATOM 4725 N N . SER B 1 285 ? -19.808 30.503 47.536 1.00 12.19 288 SER B N 1
ATOM 4726 C CA . SER B 1 285 ? -18.400 30.746 47.221 1.00 14.97 288 SER B CA 1
ATOM 4727 C C . SER B 1 285 ? -18.035 30.183 45.854 1.00 15.78 288 SER B C 1
ATOM 4728 O O . SER B 1 285 ? -18.592 29.174 45.414 1.00 15.15 288 SER B O 1
ATOM 4731 N N . TYR B 1 286 ? -17.064 30.844 45.201 1.00 15.10 289 TYR B N 1
ATOM 4732 C CA . TYR B 1 286 ? -16.562 30.483 43.883 1.00 16.53 289 TYR B CA 1
ATOM 4733 C C . TYR B 1 286 ? -15.040 30.406 43.916 1.00 15.43 289 TYR B C 1
ATOM 4734 O O . TYR B 1 286 ? -14.377 31.256 44.518 1.00 17.29 289 TYR B O 1
ATOM 4743 N N . ALA B 1 287 ? -14.489 29.414 43.215 1.00 16.26 290 ALA B N 1
ATOM 4744 C CA . ALA B 1 287 ? -13.047 29.266 43.108 1.00 16.77 290 ALA B CA 1
ATOM 4745 C C . ALA B 1 287 ? -12.694 28.799 41.705 1.00 20.40 290 ALA B C 1
ATOM 4746 O O . ALA B 1 287 ? -13.358 27.920 41.149 1.00 19.63 290 ALA B O 1
ATOM 4748 N N . ALA B 1 288 ? -11.662 29.405 41.128 1.00 15.44 291 ALA B N 1
ATOM 4749 C CA . ALA B 1 288 ? -11.203 29.080 39.787 1.00 14.43 291 ALA B CA 1
ATOM 4750 C C . ALA B 1 288 ? -9.767 28.597 39.875 1.00 19.85 291 ALA B C 1
ATOM 4751 O O . ALA B 1 288 ? -8.952 29.229 40.548 1.00 16.04 291 ALA B O 1
ATOM 4753 N N . GLY B 1 289 ? -9.459 27.490 39.195 1.00 15.93 292 GLY B N 1
ATOM 4754 C CA . GLY B 1 289 ? -8.117 26.935 39.252 1.00 12.59 292 GLY B CA 1
ATOM 4755 C C . GLY B 1 289 ? -7.787 26.142 38.007 1.00 15.81 292 GLY B C 1
ATOM 4756 O O . GLY B 1 289 ? -8.656 25.848 37.184 1.00 14.40 292 GLY B O 1
ATOM 4757 N N . ALA B 1 290 ? -6.505 25.787 37.887 1.00 14.74 293 ALA B N 1
ATOM 4758 C CA . ALA B 1 290 ? -6.014 25.093 36.703 1.00 16.24 293 ALA B CA 1
ATOM 4759 C C . ALA B 1 290 ? -5.014 23.991 37.052 1.00 15.59 293 ALA B C 1
ATOM 4760 O O . ALA B 1 290 ? -4.194 24.120 37.968 1.00 17.64 293 ALA B O 1
ATOM 4762 N N . LEU B 1 291 ? -5.084 22.918 36.262 1.00 17.45 294 LEU B N 1
ATOM 4763 C CA . LEU B 1 291 ? -4.143 21.809 36.266 1.00 13.43 294 LEU B CA 1
ATOM 4764 C C . LEU B 1 291 ? -3.203 21.975 35.082 1.00 15.61 294 LEU B C 1
ATOM 4765 O O . LEU B 1 291 ? -3.654 22.170 33.955 1.00 17.81 294 LEU B O 1
ATOM 4770 N N . THR B 1 292 ? -1.906 21.880 35.331 1.00 17.62 295 THR B N 1
ATOM 4771 C CA A THR B 1 292 ? -0.930 21.964 34.259 0.66 21.44 295 THR B CA 1
ATOM 4772 C CA B THR B 1 292 ? -0.889 21.987 34.292 0.34 21.48 295 THR B CA 1
ATOM 4773 C C . THR B 1 292 ? -0.027 20.740 34.325 1.00 23.64 295 THR B C 1
ATOM 4774 O O . THR B 1 292 ? 0.379 20.307 35.404 1.00 21.42 295 THR B O 1
ATOM 4781 N N . VAL B 1 293 ? 0.242 20.168 33.153 1.00 21.94 296 VAL B N 1
ATOM 4782 C CA . VAL B 1 293 ? 1.084 18.986 33.010 1.00 31.79 296 VAL B CA 1
ATOM 4783 C C . VAL B 1 293 ? 2.461 19.461 32.575 1.00 24.51 296 VAL B C 1
ATOM 4784 O O . VAL B 1 293 ? 2.579 20.283 31.657 1.00 33.10 296 VAL B O 1
ATOM 4788 N N . HIS B 1 294 ? 3.499 18.937 33.216 0.92 28.17 297 HIS B N 1
ATOM 4789 C CA . HIS B 1 294 ? 4.870 19.360 32.948 0.92 36.59 297 HIS B CA 1
ATOM 4790 C C . HIS B 1 294 ? 5.654 18.205 32.337 0.92 39.33 297 HIS B C 1
ATOM 4791 O O . HIS B 1 294 ? 5.148 17.081 32.286 0.92 36.29 297 HIS B O 1
ATOM 4798 N N . ARG C 1 1 ? 33.750 29.985 36.122 0.92 59.10 4 ARG C N 1
ATOM 4799 C CA . ARG C 1 1 ? 33.668 29.625 37.530 0.92 66.48 4 ARG C CA 1
ATOM 4800 C C . ARG C 1 1 ? 33.573 28.114 37.697 0.92 55.38 4 ARG C C 1
ATOM 4801 O O . ARG C 1 1 ? 33.639 27.361 36.727 0.92 73.80 4 ARG C O 1
ATOM 4809 N N . VAL C 1 2 ? 33.431 27.681 38.942 1.00 42.65 5 VAL C N 1
ATOM 4810 C CA . VAL C 1 2 ? 33.293 26.269 39.272 1.00 25.49 5 VAL C CA 1
ATOM 4811 C C . VAL C 1 2 ? 31.810 25.915 39.280 1.00 22.81 5 VAL C C 1
ATOM 4812 O O . VAL C 1 2 ? 31.022 26.534 39.999 1.00 27.79 5 VAL C O 1
ATOM 4816 N N . VAL C 1 3 ? 31.414 24.914 38.493 1.00 22.47 6 VAL C N 1
ATOM 4817 C CA . VAL C 1 3 ? 29.994 24.568 38.442 1.00 16.81 6 VAL C CA 1
ATOM 4818 C C . VAL C 1 3 ? 29.638 23.384 39.338 1.00 18.35 6 VAL C C 1
ATOM 4819 O O . VAL C 1 3 ? 28.445 23.175 39.608 1.00 21.58 6 VAL C O 1
ATOM 4823 N N . CYS C 1 4 ? 30.629 22.642 39.855 1.00 18.45 7 CYS C N 1
ATOM 4824 C CA . CYS C 1 4 ? 30.407 21.419 40.624 1.00 18.56 7 CYS C CA 1
ATOM 4825 C C . CYS C 1 4 ? 31.027 21.527 42.014 1.00 15.91 7 CYS C C 1
ATOM 4826 O O . CYS C 1 4 ? 32.188 21.926 42.151 1.00 18.98 7 CYS C O 1
ATOM 4829 N N . ARG C 1 5 ? 30.258 21.157 43.039 1.00 15.61 8 ARG C N 1
ATOM 4830 C CA . ARG C 1 5 ? 30.781 20.983 44.392 1.00 14.60 8 ARG C CA 1
ATOM 4831 C C . ARG C 1 5 ? 31.345 19.574 44.501 1.00 16.97 8 ARG C C 1
ATOM 4832 O O . ARG C 1 5 ? 30.612 18.601 44.306 1.00 17.49 8 ARG C O 1
ATOM 4840 N N . GLU C 1 6 ? 32.637 19.454 44.795 1.00 17.10 9 GLU C N 1
ATOM 4841 C CA . GLU C 1 6 ? 33.211 18.123 44.943 1.00 16.77 9 GLU C CA 1
ATOM 4842 C C . GLU C 1 6 ? 32.674 17.449 46.203 1.00 20.91 9 GLU C C 1
ATOM 4843 O O . GLU C 1 6 ? 32.309 18.111 47.181 1.00 16.27 9 GLU C O 1
ATOM 4849 N N . ALA C 1 7 ? 32.641 16.112 46.174 1.00 17.08 10 ALA C N 1
ATOM 4850 C CA . ALA C 1 7 ? 32.210 15.318 47.330 1.00 16.57 10 ALA C CA 1
ATOM 4851 C C . ALA C 1 7 ? 33.382 15.254 48.307 1.00 15.43 10 ALA C C 1
ATOM 4852 O O . ALA C 1 7 ? 34.104 14.260 48.407 1.00 17.38 10 ALA C O 1
ATOM 4854 N N . SER C 1 8 ? 33.549 16.350 49.049 1.00 13.20 11 SER C N 1
ATOM 4855 C CA . SER C 1 8 ? 34.756 16.609 49.823 1.00 17.41 11 SER C CA 1
ATOM 4856 C C . SER C 1 8 ? 34.897 15.718 51.049 1.00 17.94 11 SER C C 1
ATOM 4857 O O . SER C 1 8 ? 35.992 15.654 51.621 1.00 18.43 11 SER C O 1
ATOM 4860 N N . HIS C 1 9 ? 33.833 15.050 51.491 1.00 15.21 12 HIS C N 1
ATOM 4861 C CA . HIS C 1 9 ? 33.956 14.145 52.627 1.00 14.75 12 HIS C CA 1
ATOM 4862 C C . HIS C 1 9 ? 33.797 12.678 52.233 1.00 16.09 12 HIS C C 1
ATOM 4863 O O . HIS C 1 9 ? 33.778 11.804 53.109 1.00 17.88 12 HIS C O 1
ATOM 4870 N N . ALA C 1 10 ? 33.735 12.384 50.937 1.00 14.72 13 ALA C N 1
ATOM 4871 C CA . ALA C 1 10 ? 33.817 11.005 50.480 1.00 16.74 13 ALA C CA 1
ATOM 4872 C C . ALA C 1 10 ? 35.174 10.413 50.849 1.00 20.18 13 ALA C C 1
ATOM 4873 O O . ALA C 1 10 ? 36.215 11.068 50.731 1.00 21.13 13 ALA C O 1
ATOM 4875 N N . GLY C 1 11 ? 35.157 9.160 51.292 1.00 17.07 14 GLY C N 1
ATOM 4876 C CA . GLY C 1 11 ? 36.346 8.466 51.706 1.00 20.60 14 GLY C CA 1
ATOM 4877 C C . GLY C 1 11 ? 36.689 8.611 53.168 1.00 30.73 14 GLY C C 1
ATOM 4878 O O . GLY C 1 11 ? 37.524 7.849 53.668 1.00 34.32 14 GLY C O 1
ATOM 4879 N N . SER C 1 12 ? 36.081 9.567 53.865 1.00 21.55 15 SER C N 1
ATOM 4880 C CA . SER C 1 12 ? 36.285 9.712 55.300 1.00 26.76 15 SER C CA 1
ATOM 4881 C C . SER C 1 12 ? 34.993 9.627 56.099 1.00 24.83 15 SER C C 1
ATOM 4882 O O . SER C 1 12 ? 34.977 9.005 57.163 1.00 27.33 15 SER C O 1
ATOM 4885 N N . TRP C 1 13 ? 33.899 10.225 55.612 1.00 15.99 16 TRP C N 1
ATOM 4886 C CA . TRP C 1 13 ? 32.613 10.105 56.295 1.00 14.08 16 TRP C CA 1
ATOM 4887 C C . TRP C 1 13 ? 31.702 9.050 55.676 1.00 21.34 16 TRP C C 1
ATOM 4888 O O . TRP C 1 13 ? 30.742 8.617 56.323 1.00 17.64 16 TRP C O 1
ATOM 4899 N N . TYR C 1 14 ? 31.996 8.622 54.454 1.00 18.83 17 TYR C N 1
ATOM 4900 C CA . TYR C 1 14 ? 31.269 7.567 53.761 1.00 13.59 17 TYR C CA 1
ATOM 4901 C C . TYR C 1 14 ? 32.196 7.050 52.679 1.00 21.94 17 TYR C C 1
ATOM 4902 O O . TYR C 1 14 ? 33.117 7.749 52.255 1.00 19.33 17 TYR C O 1
ATOM 4911 N N . THR C 1 15 ? 31.949 5.820 52.234 1.00 17.14 18 THR C N 1
ATOM 4912 C CA A THR C 1 15 ? 32.811 5.201 51.232 0.74 22.39 18 THR C CA 1
ATOM 4913 C CA B THR C 1 15 ? 32.838 5.220 51.250 0.26 22.43 18 THR C CA 1
ATOM 4914 C C . THR C 1 15 ? 32.830 6.018 49.949 1.00 20.79 18 THR C C 1
ATOM 4915 O O . THR C 1 15 ? 31.783 6.460 49.469 1.00 18.90 18 THR C O 1
ATOM 4922 N N . ALA C 1 16 ? 34.031 6.198 49.379 1.00 22.79 19 ALA C N 1
ATOM 4923 C CA . ALA C 1 16 ? 34.175 6.843 48.078 1.00 23.06 19 ALA C CA 1
ATOM 4924 C C . ALA C 1 16 ? 33.810 5.917 46.920 1.00 20.91 19 ALA C C 1
ATOM 4925 O O . ALA C 1 16 ? 33.464 6.407 45.838 1.00 26.50 19 ALA C O 1
ATOM 4927 N N . SER C 1 17 ? 33.902 4.598 47.112 1.00 20.75 20 SER C N 1
ATOM 4928 C CA . SER C 1 17 ? 33.583 3.641 46.053 1.00 26.65 20 SER C CA 1
ATOM 4929 C C . SER C 1 17 ? 32.088 3.628 45.754 1.00 25.54 20 SER C C 1
ATOM 4930 O O . SER C 1 17 ? 31.284 3.267 46.616 1.00 18.40 20 SER C O 1
ATOM 4933 N N . GLY C 1 18 ? 31.726 3.976 44.519 1.00 22.74 21 GLY C N 1
ATOM 4934 C CA . GLY C 1 18 ? 30.347 3.999 44.080 1.00 23.76 21 GLY C CA 1
ATOM 4935 C C . GLY C 1 18 ? 29.624 2.681 44.282 1.00 25.33 21 GLY C C 1
ATOM 4936 O O . GLY C 1 18 ? 28.532 2.632 44.864 1.00 21.95 21 GLY C O 1
ATOM 4937 N N . PRO C 1 19 ? 30.202 1.585 43.770 1.00 28.06 22 PRO C N 1
ATOM 4938 C CA . PRO C 1 19 ? 29.544 0.276 43.941 1.00 29.19 22 PRO C CA 1
ATOM 4939 C C . PRO C 1 19 ? 29.353 -0.122 45.393 1.00 25.15 22 PRO C C 1
ATOM 4940 O O . PRO C 1 19 ? 28.267 -0.595 45.773 1.00 24.42 22 PRO C O 1
ATOM 4944 N N . GLN C 1 20 ? 30.375 0.092 46.229 1.00 20.39 23 GLN C N 1
ATOM 4945 C CA . GLN C 1 20 ? 30.257 -0.255 47.643 1.00 20.89 23 GLN C CA 1
ATOM 4946 C C . GLN C 1 20 ? 29.273 0.658 48.361 1.00 17.85 23 GLN C C 1
ATOM 4947 O O . GLN C 1 20 ? 28.513 0.199 49.224 1.00 21.90 23 GLN C O 1
ATOM 4953 N N . LEU C 1 21 ? 29.303 1.961 48.062 1.00 17.86 24 LEU C N 1
ATOM 4954 C CA . LEU C 1 21 ? 28.356 2.869 48.704 1.00 18.01 24 LEU C CA 1
ATOM 4955 C C . LEU C 1 21 ? 26.922 2.516 48.324 1.00 17.89 24 LEU C C 1
ATOM 4956 O O . LEU C 1 21 ? 26.018 2.501 49.177 1.00 16.55 24 LEU C O 1
ATOM 4961 N N . ASN C 1 22 ? 26.689 2.250 47.038 1.00 16.63 25 ASN C N 1
ATOM 4962 C CA . ASN C 1 22 ? 25.360 1.829 46.619 1.00 18.55 25 ASN C CA 1
ATOM 4963 C C . ASN C 1 22 ? 24.919 0.582 47.376 1.00 20.21 25 ASN C C 1
ATOM 4964 O O . ASN C 1 22 ? 23.773 0.503 47.842 1.00 20.92 25 ASN C O 1
ATOM 4969 N N . ALA C 1 23 ? 25.817 -0.399 47.514 1.00 18.55 26 ALA C N 1
ATOM 4970 C CA . ALA C 1 23 ? 25.441 -1.640 48.193 1.00 18.08 26 ALA C CA 1
ATOM 4971 C C . ALA C 1 23 ? 25.123 -1.406 49.671 1.00 19.84 26 ALA C C 1
ATOM 4972 O O . ALA C 1 23 ? 24.157 -1.973 50.202 1.00 19.67 26 ALA C O 1
ATOM 4974 N N . GLN C 1 24 ? 25.902 -0.557 50.351 1.00 18.32 27 GLN C N 1
ATOM 4975 C CA . GLN C 1 24 ? 25.614 -0.272 51.760 1.00 13.42 27 GLN C CA 1
ATOM 4976 C C . GLN C 1 24 ? 24.263 0.398 51.928 1.00 16.41 27 GLN C C 1
ATOM 4977 O O . GLN C 1 24 ? 23.471 0.041 52.823 1.00 17.26 27 GLN C O 1
ATOM 4983 N N . LEU C 1 25 ? 24.007 1.426 51.114 1.00 15.63 28 LEU C N 1
ATOM 4984 C CA . LEU C 1 25 ? 22.746 2.153 51.238 1.00 16.75 28 LEU C CA 1
ATOM 4985 C C . LEU C 1 25 ? 21.564 1.250 50.909 1.00 14.06 28 LEU C C 1
ATOM 4986 O O . LEU C 1 25 ? 20.529 1.298 51.588 1.00 17.40 28 LEU C O 1
ATOM 4991 N N . GLU C 1 26 ? 21.699 0.437 49.856 1.00 15.02 29 GLU C N 1
ATOM 4992 C CA A GLU C 1 26 ? 20.725 -0.600 49.498 0.44 17.49 29 GLU C CA 1
ATOM 4993 C CA B GLU C 1 26 ? 20.629 -0.496 49.542 0.56 17.11 29 GLU C CA 1
ATOM 4994 C C . GLU C 1 26 ? 20.391 -1.483 50.689 1.00 15.85 29 GLU C C 1
ATOM 4995 O O . GLU C 1 26 ? 19.226 -1.780 50.996 1.00 16.81 29 GLU C O 1
ATOM 5006 N N . GLY C 1 27 ? 21.445 -1.976 51.346 1.00 15.93 30 GLY C N 1
ATOM 5007 C CA . GLY C 1 27 ? 21.230 -2.888 52.462 1.00 18.02 30 GLY C CA 1
ATOM 5008 C C . GLY C 1 27 ? 20.454 -2.238 53.595 1.00 16.27 30 GLY C C 1
ATOM 5009 O O . GLY C 1 27 ? 19.444 -2.786 54.087 1.00 18.15 30 GLY C O 1
ATOM 5010 N N . TRP C 1 28 ? 20.870 -1.025 53.980 1.00 16.18 31 TRP C N 1
ATOM 5011 C CA . TRP C 1 28 ? 20.173 -0.351 55.080 1.00 17.84 31 TRP C CA 1
ATOM 5012 C C . TRP C 1 28 ? 18.725 -0.056 54.714 1.00 14.16 31 TRP C C 1
ATOM 5013 O O . TRP C 1 28 ? 17.830 -0.204 55.553 1.00 14.30 31 TRP C O 1
ATOM 5024 N N . LEU C 1 29 ? 18.469 0.383 53.478 1.00 13.69 32 LEU C N 1
ATOM 5025 C CA . LEU C 1 29 ? 17.085 0.665 53.103 1.00 18.97 32 LEU C CA 1
ATOM 5026 C C . LEU C 1 29 ? 16.244 -0.609 53.047 1.00 14.93 32 LEU C C 1
ATOM 5027 O O . LEU C 1 29 ? 15.049 -0.569 53.363 1.00 16.27 32 LEU C O 1
ATOM 5032 N N . SER C 1 30 ? 16.846 -1.742 52.663 1.00 13.92 33 SER C N 1
ATOM 5033 C CA . SER C 1 30 ? 16.112 -3.003 52.586 1.00 14.15 33 SER C CA 1
ATOM 5034 C C . SER C 1 30 ? 15.704 -3.501 53.963 1.00 19.40 33 SER C C 1
ATOM 5035 O O . SER C 1 30 ? 14.815 -4.357 54.064 1.00 18.80 33 SER C O 1
ATOM 5038 N N . GLN C 1 31 ? 16.354 -3.013 55.018 1.00 16.68 34 GLN C N 1
ATOM 5039 C CA . GLN C 1 31 ? 15.944 -3.426 56.362 1.00 14.53 34 GLN C CA 1
ATOM 5040 C C . GLN C 1 31 ? 14.756 -2.634 56.928 1.00 18.36 34 GLN C C 1
ATOM 5041 O O . GLN C 1 31 ? 14.325 -2.911 58.058 1.00 19.51 34 GLN C O 1
ATOM 5047 N N . VAL C 1 32 ? 14.198 -1.691 56.180 1.00 14.56 35 VAL C N 1
ATOM 5048 C CA . VAL C 1 32 ? 13.169 -0.773 56.667 1.00 14.23 35 VAL C CA 1
ATOM 5049 C C . VAL C 1 32 ? 11.874 -1.000 55.896 1.00 17.56 35 VAL C C 1
ATOM 5050 O O . VAL C 1 32 ? 11.888 -1.104 54.667 1.00 19.03 35 VAL C O 1
ATOM 5054 N N . GLN C 1 33 ? 10.754 -1.050 56.619 0.83 16.68 36 GLN C N 1
ATOM 5055 C CA . GLN C 1 33 ? 9.437 -1.091 55.992 0.83 20.58 36 GLN C CA 1
ATOM 5056 C C . GLN C 1 33 ? 8.941 0.321 55.720 0.83 15.68 36 GLN C C 1
ATOM 5057 O O . GLN C 1 33 ? 9.058 1.208 56.572 0.83 18.45 36 GLN C O 1
ATOM 5063 N N . SER C 1 34 ? 8.405 0.545 54.523 1.00 17.78 37 SER C N 1
ATOM 5064 C CA A SER C 1 34 ? 7.767 1.827 54.253 0.40 19.80 37 SER C CA 1
ATOM 5065 C CA B SER C 1 34 ? 7.753 1.819 54.234 0.60 19.81 37 SER C CA 1
ATOM 5066 C C . SER C 1 34 ? 6.458 1.903 55.029 1.00 18.64 37 SER C C 1
ATOM 5067 O O . SER C 1 34 ? 5.587 1.035 54.888 1.00 19.80 37 SER C O 1
ATOM 5072 N N . THR C 1 35 ? 6.327 2.932 55.870 1.00 17.67 38 THR C N 1
ATOM 5073 C CA . THR C 1 35 ? 5.089 3.133 56.626 1.00 19.39 38 THR C CA 1
ATOM 5074 C C . THR C 1 35 ? 4.542 4.549 56.576 1.00 21.88 38 THR C C 1
ATOM 5075 O O . THR C 1 35 ? 3.367 4.737 56.925 1.00 22.04 38 THR C O 1
ATOM 5079 N N . LYS C 1 36 ? 5.329 5.547 56.157 1.00 15.77 39 LYS C N 1
ATOM 5080 C CA . LYS C 1 36 ? 4.919 6.944 56.263 1.00 22.14 39 LYS C CA 1
ATOM 5081 C C . LYS C 1 36 ? 4.974 7.661 54.912 1.00 17.96 39 LYS C C 1
ATOM 5082 O O . LYS C 1 36 ? 5.043 8.894 54.867 1.00 18.49 39 LYS C O 1
ATOM 5088 N N . ARG C 1 37 ? 4.984 6.913 53.813 1.00 16.80 40 ARG C N 1
ATOM 5089 C CA . ARG C 1 37 ? 5.037 7.529 52.500 1.00 16.30 40 ARG C CA 1
ATOM 5090 C C . ARG C 1 37 ? 3.729 8.263 52.198 1.00 16.03 40 ARG C C 1
ATOM 5091 O O . ARG C 1 37 ? 2.655 7.853 52.652 1.00 18.95 40 ARG C O 1
ATOM 5099 N N . PRO C 1 38 ? 3.790 9.344 51.410 1.00 17.32 41 PRO C N 1
ATOM 5100 C CA . PRO C 1 38 ? 5.018 9.934 50.857 1.00 14.94 41 PRO C CA 1
ATOM 5101 C C . PRO C 1 38 ? 5.545 11.037 51.778 1.00 14.91 41 PRO C C 1
ATOM 5102 O O . PRO C 1 38 ? 4.833 12.015 52.033 1.00 17.17 41 PRO C O 1
ATOM 5106 N N . ALA C 1 39 ? 6.748 10.869 52.326 1.00 11.57 42 ALA C N 1
ATOM 5107 C CA . ALA C 1 39 ? 7.239 11.869 53.269 1.00 12.03 42 ALA C CA 1
ATOM 5108 C C . ALA C 1 39 ? 7.298 13.244 52.619 1.00 13.32 42 ALA C C 1
ATOM 5109 O O . ALA C 1 39 ? 7.793 13.398 51.499 1.00 14.45 42 ALA C O 1
ATOM 5111 N N . ARG C 1 40 ? 6.783 14.241 53.330 1.00 14.10 43 ARG C N 1
ATOM 5112 C CA . ARG C 1 40 ? 6.925 15.633 52.927 1.00 13.85 43 ARG C CA 1
ATOM 5113 C C . ARG C 1 40 ? 8.120 16.268 53.609 1.00 16.76 43 ARG C C 1
ATOM 5114 O O . ARG C 1 40 ? 8.676 17.249 53.099 1.00 12.73 43 ARG C O 1
ATOM 5122 N N . ALA C 1 41 ? 8.511 15.741 54.770 1.00 11.64 44 ALA C N 1
ATOM 5123 C CA . ALA C 1 41 ? 9.793 16.160 55.338 1.00 13.30 44 ALA C CA 1
ATOM 5124 C C . ALA C 1 41 ? 10.378 14.985 56.103 1.00 14.95 44 ALA C C 1
ATOM 5125 O O . ALA C 1 41 ? 9.661 14.057 56.478 1.00 15.12 44 ALA C O 1
ATOM 5127 N N . ILE C 1 42 ? 11.695 15.010 56.315 1.00 10.74 45 ILE C N 1
ATOM 5128 C CA . ILE C 1 42 ? 12.329 14.019 57.180 1.00 10.86 45 ILE C CA 1
ATOM 5129 C C . ILE C 1 42 ? 13.348 14.725 58.060 1.00 14.74 45 ILE C C 1
ATOM 5130 O O . ILE C 1 42 ? 13.858 15.799 57.717 1.00 14.15 45 ILE C O 1
ATOM 5135 N N . ILE C 1 43 ? 13.610 14.124 59.224 1.00 11.05 46 ILE C N 1
ATOM 5136 C CA . ILE C 1 43 ? 14.769 14.459 60.050 1.00 12.42 46 ILE C CA 1
ATOM 5137 C C . ILE C 1 43 ? 15.714 13.269 59.993 1.00 11.83 46 ILE C C 1
ATOM 5138 O O . ILE C 1 43 ? 15.277 12.119 60.154 1.00 14.00 46 ILE C O 1
ATOM 5143 N N . ALA C 1 44 ? 16.995 13.528 59.714 1.00 10.23 47 ALA C N 1
ATOM 5144 C CA . ALA C 1 44 ? 17.928 12.426 59.526 1.00 10.05 47 ALA C CA 1
ATOM 5145 C C . ALA C 1 44 ? 19.307 12.867 59.987 1.00 12.36 47 ALA C C 1
ATOM 5146 O O . ALA C 1 44 ? 19.651 14.051 59.864 1.00 13.35 47 ALA C O 1
ATOM 5148 N N . PRO C 1 45 ? 20.124 11.954 60.509 1.00 12.78 48 PRO C N 1
ATOM 5149 C CA . PRO C 1 45 ? 21.418 12.333 61.086 1.00 12.28 48 PRO C CA 1
ATOM 5150 C C . PRO C 1 45 ? 22.474 12.648 60.025 1.00 15.13 48 PRO C C 1
ATOM 5151 O O . PRO C 1 45 ? 22.318 12.354 58.844 1.00 15.26 48 PRO C O 1
ATOM 5155 N N . HIS C 1 46 ? 23.571 13.281 60.483 1.00 13.35 49 HIS C N 1
ATOM 5156 C CA . HIS C 1 46 ? 24.668 13.689 59.597 1.00 11.38 49 HIS C CA 1
ATOM 5157 C C . HIS C 1 46 ? 26.026 13.225 60.123 1.00 15.28 49 HIS C C 1
ATOM 5158 O O . HIS C 1 46 ? 27.053 13.855 59.850 1.00 15.66 49 HIS C O 1
ATOM 5165 N N . ALA C 1 47 ? 26.052 12.133 60.878 1.00 12.47 50 ALA C N 1
ATOM 5166 C CA . ALA C 1 47 ? 27.319 11.541 61.283 1.00 16.67 50 ALA C CA 1
ATOM 5167 C C . ALA C 1 47 ? 27.839 10.658 60.158 1.00 15.26 50 ALA C C 1
ATOM 5168 O O . ALA C 1 47 ? 27.196 10.492 59.117 1.00 16.40 50 ALA C O 1
ATOM 5170 N N . GLY C 1 48 ? 29.026 10.088 60.344 1.00 16.50 51 GLY C N 1
ATOM 5171 C CA . GLY C 1 48 ? 29.522 9.137 59.366 1.00 15.22 51 GLY C CA 1
ATOM 5172 C C . GLY C 1 48 ? 28.590 7.946 59.234 1.00 18.02 51 GLY C C 1
ATOM 5173 O O . GLY C 1 48 ? 27.938 7.536 60.190 1.00 13.74 51 GLY C O 1
ATOM 5174 N N . TYR C 1 49 ? 28.521 7.389 58.022 1.00 16.62 52 TYR C N 1
ATOM 5175 C CA . TYR C 1 49 ? 27.538 6.340 57.758 1.00 15.00 52 TYR C CA 1
ATOM 5176 C C . TYR C 1 49 ? 27.797 5.074 58.577 1.00 15.75 52 TYR C C 1
ATOM 5177 O O . TYR C 1 49 ? 26.848 4.361 58.917 1.00 15.96 52 TYR C O 1
ATOM 5186 N N . THR C 1 50 ? 29.057 4.775 58.922 1.00 16.05 53 THR C N 1
ATOM 5187 C CA . THR C 1 50 ? 29.296 3.606 59.765 1.00 17.84 53 THR C CA 1
ATOM 5188 C C . THR C 1 50 ? 28.537 3.723 61.078 1.00 18.09 53 THR C C 1
ATOM 5189 O O . THR C 1 50 ? 28.108 2.712 61.643 1.00 18.55 53 THR C O 1
ATOM 5193 N N . TYR C 1 51 ? 28.350 4.947 61.567 1.00 17.32 54 TYR C N 1
ATOM 5194 C CA . TYR C 1 51 ? 27.634 5.154 62.821 1.00 17.82 54 TYR C CA 1
ATOM 5195 C C . TYR C 1 51 ? 26.127 5.288 62.647 1.00 16.31 54 TYR C C 1
ATOM 5196 O O . TYR C 1 51 ? 25.365 4.693 63.421 1.00 15.35 54 TYR C O 1
ATOM 5205 N N . CYS C 1 52 ? 25.669 6.036 61.644 1.00 14.57 55 CYS C N 1
ATOM 5206 C CA . CYS C 1 52 ? 24.264 6.417 61.588 1.00 12.69 55 CYS C CA 1
ATOM 5207 C C . CYS C 1 52 ? 23.541 6.009 60.306 1.00 14.89 55 CYS C C 1
ATOM 5208 O O . CYS C 1 52 ? 22.362 6.354 60.157 1.00 13.26 55 CYS C O 1
ATOM 5211 N N . GLY C 1 53 ? 24.184 5.281 59.387 1.00 15.29 56 GLY C N 1
ATOM 5212 C CA . GLY C 1 53 ? 23.508 4.945 58.130 1.00 13.33 56 GLY C CA 1
ATOM 5213 C C . GLY C 1 53 ? 22.291 4.053 58.332 1.00 14.46 56 GLY C C 1
ATOM 5214 O O . GLY C 1 53 ? 21.246 4.237 57.685 1.00 15.73 56 GLY C O 1
ATOM 5215 N N . SER C 1 54 ? 22.414 3.068 59.232 1.00 14.29 57 SER C N 1
ATOM 5216 C CA A SER C 1 54 ? 21.285 2.185 59.494 0.42 13.66 57 SER C CA 1
ATOM 5217 C CA B SER C 1 54 ? 21.297 2.179 59.542 0.58 13.62 57 SER C CA 1
ATOM 5218 C C . SER C 1 54 ? 20.091 2.969 60.021 1.00 14.75 57 SER C C 1
ATOM 5219 O O . SER C 1 54 ? 18.953 2.697 59.623 1.00 14.94 57 SER C O 1
ATOM 5224 N N . CYS C 1 55 ? 20.337 3.967 60.878 1.00 11.85 58 CYS C N 1
ATOM 5225 C CA . CYS C 1 55 ? 19.270 4.821 61.397 1.00 10.54 58 CYS C CA 1
ATOM 5226 C C . CYS C 1 55 ? 18.660 5.689 60.300 1.00 11.54 58 CYS C C 1
ATOM 5227 O O . CYS C 1 55 ? 17.433 5.737 60.144 1.00 15.43 58 CYS C O 1
ATOM 5230 N N . ALA C 1 56 ? 19.507 6.367 59.510 1.00 12.82 59 ALA C N 1
ATOM 5231 C CA . ALA C 1 56 ? 19.014 7.302 58.493 1.00 12.17 59 ALA C CA 1
ATOM 5232 C C . ALA C 1 56 ? 18.123 6.616 57.462 1.00 14.15 59 ALA C C 1
ATOM 5233 O O . ALA C 1 56 ? 17.207 7.254 56.912 1.00 13.83 59 ALA C O 1
ATOM 5235 N N . ALA C 1 57 ? 18.371 5.322 57.189 1.00 12.60 60 ALA C N 1
ATOM 5236 C CA . ALA C 1 57 ? 17.500 4.594 56.259 1.00 13.81 60 ALA C CA 1
ATOM 5237 C C . ALA C 1 57 ? 16.035 4.613 56.704 1.00 13.01 60 ALA C C 1
ATOM 5238 O O . ALA C 1 57 ? 15.126 4.538 55.866 1.00 13.53 60 ALA C O 1
ATOM 5240 N N . HIS C 1 58 ? 15.774 4.674 58.012 1.00 12.79 61 HIS C N 1
ATOM 5241 C CA . HIS C 1 58 ? 14.378 4.687 58.438 1.00 12.32 61 HIS C CA 1
ATOM 5242 C C . HIS C 1 58 ? 13.656 5.937 57.958 1.00 13.95 61 HIS C C 1
ATOM 5243 O O . HIS C 1 58 ? 12.443 5.889 57.715 1.00 16.52 61 HIS C O 1
ATOM 5250 N N . ALA C 1 59 ? 14.377 7.054 57.795 1.00 11.63 62 ALA C N 1
ATOM 5251 C CA . ALA C 1 59 ? 13.788 8.254 57.196 1.00 13.87 62 ALA C CA 1
ATOM 5252 C C . ALA C 1 59 ? 13.724 8.140 55.680 1.00 11.57 62 ALA C C 1
ATOM 5253 O O . ALA C 1 59 ? 12.678 8.404 55.065 1.00 13.45 62 ALA C O 1
ATOM 5255 N N . TYR C 1 60 ? 14.843 7.749 55.062 1.00 11.68 63 TYR C N 1
ATOM 5256 C CA . TYR C 1 60 ? 14.898 7.782 53.602 1.00 14.82 63 TYR C CA 1
ATOM 5257 C C . TYR C 1 60 ? 13.971 6.758 52.963 1.00 15.17 63 TYR C C 1
ATOM 5258 O O . TYR C 1 60 ? 13.490 6.977 51.846 1.00 14.62 63 TYR C O 1
ATOM 5267 N N . LYS C 1 61 ? 13.650 5.669 53.659 1.00 13.45 64 LYS C N 1
ATOM 5268 C CA . LYS C 1 61 ? 12.696 4.718 53.099 1.00 14.52 64 LYS C CA 1
ATOM 5269 C C . LYS C 1 61 ? 11.294 5.310 52.966 1.00 14.69 64 LYS C C 1
ATOM 5270 O O . LYS C 1 61 ? 10.465 4.762 52.227 1.00 16.45 64 LYS C O 1
ATOM 5276 N N . GLN C 1 62 ? 11.004 6.402 53.663 1.00 14.76 65 GLN C N 1
ATOM 5277 C CA . GLN C 1 62 ? 9.675 6.998 53.607 1.00 14.89 65 GLN C CA 1
ATOM 5278 C C . GLN C 1 62 ? 9.509 7.972 52.447 1.00 12.94 65 GLN C C 1
ATOM 5279 O O . GLN C 1 62 ? 8.401 8.482 52.237 1.00 14.15 65 GLN C O 1
ATOM 5285 N N . VAL C 1 63 ? 10.565 8.215 51.678 1.00 12.38 66 VAL C N 1
ATOM 5286 C CA . VAL C 1 63 ? 10.482 9.061 50.491 1.00 13.26 66 VAL C CA 1
ATOM 5287 C C . VAL C 1 63 ? 9.882 8.253 49.348 1.00 18.11 66 VAL C C 1
ATOM 5288 O O . VAL C 1 63 ? 10.372 7.166 49.020 1.00 16.59 66 VAL C O 1
ATOM 5292 N N . ASP C 1 64 ? 8.852 8.814 48.694 1.00 14.64 67 ASP C N 1
ATOM 5293 C CA . ASP C 1 64 ? 8.269 8.190 47.514 1.00 15.82 67 ASP C CA 1
ATOM 5294 C C . ASP C 1 64 ? 8.898 8.810 46.276 1.00 16.24 67 ASP C C 1
ATOM 5295 O O . ASP C 1 64 ? 8.598 9.972 45.959 1.00 19.09 67 ASP C O 1
ATOM 5300 N N . PRO C 1 65 ? 9.756 8.089 45.544 1.00 16.12 68 PRO C N 1
ATOM 5301 C CA . PRO C 1 65 ? 10.475 8.716 44.429 1.00 15.51 68 PRO C CA 1
ATOM 5302 C C . PRO C 1 65 ? 9.601 8.991 43.222 1.00 21.28 68 PRO C C 1
ATOM 5303 O O . PRO C 1 65 ? 10.059 9.683 42.306 1.00 24.66 68 PRO C O 1
ATOM 5307 N N . SER C 1 66 ? 8.366 8.493 43.188 1.00 18.88 69 SER C N 1
ATOM 5308 C CA . SER C 1 66 ? 7.474 8.816 42.076 1.00 17.08 69 SER C CA 1
ATOM 5309 C C . SER C 1 66 ? 6.680 10.090 42.319 1.00 27.95 69 SER C C 1
ATOM 5310 O O . SER C 1 66 ? 6.160 10.667 41.364 1.00 29.97 69 SER C O 1
ATOM 5313 N N . ILE C 1 67 ? 6.594 10.548 43.565 1.00 17.94 70 ILE C N 1
ATOM 5314 C CA . ILE C 1 67 ? 5.907 11.785 43.901 1.00 17.41 70 ILE C CA 1
ATOM 5315 C C . ILE C 1 67 ? 6.880 12.946 44.079 1.00 18.47 70 ILE C C 1
ATOM 5316 O O . ILE C 1 67 ? 6.615 14.056 43.617 1.00 17.75 70 ILE C O 1
ATOM 5321 N N . THR C 1 68 ? 7.986 12.726 44.790 1.00 14.04 71 THR C N 1
ATOM 5322 C CA . THR C 1 68 ? 8.917 13.805 45.099 1.00 13.16 71 THR C CA 1
ATOM 5323 C C . THR C 1 68 ? 9.763 14.184 43.881 1.00 14.32 71 THR C C 1
ATOM 5324 O O . THR C 1 68 ? 10.356 13.314 43.230 1.00 16.85 71 THR C O 1
ATOM 5328 N N . ARG C 1 69 ? 9.812 15.490 43.582 0.93 12.31 72 ARG C N 1
ATOM 5329 C CA A ARG C 1 69 ? 10.614 15.999 42.475 0.49 13.23 72 ARG C CA 1
ATOM 5330 C CA B ARG C 1 69 ? 10.576 16.033 42.462 0.51 13.24 72 ARG C CA 1
ATOM 5331 C C . ARG C 1 69 ? 11.544 17.153 42.837 0.95 12.26 72 ARG C C 1
ATOM 5332 O O . ARG C 1 69 ? 12.384 17.521 42.008 1.00 16.39 72 ARG C O 1
ATOM 5347 N N . ARG C 1 70 ? 11.446 17.724 44.036 1.00 17.60 73 ARG C N 1
ATOM 5348 C CA . ARG C 1 70 ? 12.363 18.768 44.484 1.00 12.52 73 ARG C CA 1
ATOM 5349 C C . ARG C 1 70 ? 12.686 18.501 45.937 1.00 12.26 73 ARG C C 1
ATOM 5350 O O . ARG C 1 70 ? 11.766 18.323 46.738 1.00 16.35 73 ARG C O 1
ATOM 5358 N N . ILE C 1 71 ? 13.972 18.486 46.281 1.00 14.28 74 ILE C N 1
ATOM 5359 C CA . ILE C 1 71 ? 14.396 18.084 47.616 1.00 10.41 74 ILE C CA 1
ATOM 5360 C C . ILE C 1 71 ? 15.219 19.210 48.233 1.00 14.03 74 ILE C C 1
ATOM 5361 O O . ILE C 1 71 ? 16.373 19.432 47.846 1.00 14.24 74 ILE C O 1
ATOM 5366 N N . PHE C 1 72 ? 14.625 19.917 49.194 1.00 13.08 75 PHE C N 1
ATOM 5367 C CA . PHE C 1 72 ? 15.346 20.896 49.991 1.00 14.74 75 PHE C CA 1
ATOM 5368 C C . PHE C 1 72 ? 16.183 20.149 51.023 1.00 14.88 75 PHE C C 1
ATOM 5369 O O . PHE C 1 72 ? 15.729 19.158 51.593 1.00 13.19 75 PHE C O 1
ATOM 5377 N N . ILE C 1 73 ? 17.412 20.604 51.249 1.00 12.28 76 ILE C N 1
ATOM 5378 C CA . ILE C 1 73 ? 18.261 20.007 52.277 1.00 11.46 76 ILE C CA 1
ATOM 5379 C C . ILE C 1 73 ? 18.767 21.131 53.156 1.00 14.88 76 ILE C C 1
ATOM 5380 O O . ILE C 1 73 ? 19.596 21.939 52.718 1.00 14.14 76 ILE C O 1
ATOM 5385 N N . LEU C 1 74 ? 18.298 21.164 54.403 1.00 12.05 77 LEU C N 1
ATOM 5386 C CA . LEU C 1 74 ? 18.613 22.218 55.362 1.00 11.51 77 LEU C CA 1
ATOM 5387 C C . LEU C 1 74 ? 19.576 21.635 56.380 1.00 12.37 77 LEU C C 1
ATOM 5388 O O . LEU C 1 74 ? 19.203 20.746 57.156 1.00 15.52 77 LEU C O 1
ATOM 5393 N N . GLY C 1 75 ? 20.821 22.109 56.358 1.00 12.57 78 GLY C N 1
ATOM 5394 C CA . GLY C 1 75 ? 21.826 21.607 57.265 1.00 15.57 78 GLY C CA 1
ATOM 5395 C C . GLY C 1 75 ? 22.457 22.701 58.100 1.00 16.07 78 GLY C C 1
ATOM 5396 O O . GLY C 1 75 ? 22.682 23.826 57.635 1.00 14.51 78 GLY C O 1
ATOM 5397 N N . PRO C 1 76 ? 22.775 22.373 59.355 1.00 13.34 79 PRO C N 1
ATOM 5398 C CA . PRO C 1 76 ? 23.368 23.366 60.261 1.00 15.46 79 PRO C CA 1
ATOM 5399 C C . PRO C 1 76 ? 24.818 23.655 59.911 1.00 16.62 79 PRO C C 1
ATOM 5400 O O . PRO C 1 76 ? 25.553 22.789 59.431 1.00 15.03 79 PRO C O 1
ATOM 5404 N N . SER C 1 77 ? 25.243 24.878 60.202 1.00 13.31 80 SER C N 1
ATOM 5405 C CA . SER C 1 77 ? 26.614 25.304 59.928 1.00 15.08 80 SER C CA 1
ATOM 5406 C C . SER C 1 77 ? 27.531 24.932 61.090 1.00 19.17 80 SER C C 1
ATOM 5407 O O . SER C 1 77 ? 27.310 25.364 62.232 1.00 19.27 80 SER C O 1
ATOM 5410 N N . HIS C 1 78 ? 28.584 24.170 60.792 1.00 14.93 81 HIS C N 1
ATOM 5411 C CA . HIS C 1 78 ? 29.562 23.800 61.810 1.00 14.87 81 HIS C CA 1
ATOM 5412 C C . HIS C 1 78 ? 30.776 24.727 61.861 1.00 22.23 81 HIS C C 1
ATOM 5413 O O . HIS C 1 78 ? 31.487 24.735 62.875 1.00 20.02 81 HIS C O 1
ATOM 5420 N N . HIS C 1 79 ? 31.052 25.478 60.798 1.00 16.43 82 HIS C N 1
ATOM 5421 C CA . HIS C 1 79 ? 32.349 26.136 60.646 1.00 18.32 82 HIS C CA 1
ATOM 5422 C C . HIS C 1 79 ? 32.317 27.654 60.595 1.00 29.44 82 HIS C C 1
ATOM 5423 O O . HIS C 1 79 ? 33.307 28.285 60.965 1.00 49.48 82 HIS C O 1
ATOM 5430 N N . VAL C 1 80 ? 31.249 28.261 60.104 1.00 29.95 83 VAL C N 1
ATOM 5431 C CA . VAL C 1 80 ? 31.282 29.691 59.818 1.00 35.64 83 VAL C CA 1
ATOM 5432 C C . VAL C 1 80 ? 30.309 30.429 60.735 1.00 28.75 83 VAL C C 1
ATOM 5433 O O . VAL C 1 80 ? 29.303 29.847 61.152 1.00 34.78 83 VAL C O 1
ATOM 5437 N N . PRO C 1 81 ? 30.577 31.694 61.097 0.72 29.33 84 PRO C N 1
ATOM 5438 C CA . PRO C 1 81 ? 29.635 32.506 61.913 0.72 32.50 84 PRO C CA 1
ATOM 5439 C C . PRO C 1 81 ? 28.473 33.062 61.104 0.72 30.33 84 PRO C C 1
ATOM 5440 O O . PRO C 1 81 ? 28.419 34.249 60.809 0.72 47.35 84 PRO C O 1
ATOM 5444 N N . LEU C 1 82 ? 27.491 32.231 60.792 1.00 35.01 85 LEU C N 1
ATOM 5445 C CA . LEU C 1 82 ? 26.369 32.622 59.944 1.00 27.70 85 LEU C CA 1
ATOM 5446 C C . LEU C 1 82 ? 25.151 32.890 60.814 1.00 21.68 85 LEU C C 1
ATOM 5447 O O . LEU C 1 82 ? 24.746 32.023 61.587 1.00 24.38 85 LEU C O 1
ATOM 5452 N N . SER C 1 83 ? 24.563 34.081 60.690 1.00 18.99 86 SER C N 1
ATOM 5453 C CA . SER C 1 83 ? 23.373 34.404 61.476 1.00 18.46 86 SER C CA 1
ATOM 5454 C C . SER C 1 83 ? 22.066 34.255 60.699 1.00 19.95 86 SER C C 1
ATOM 5455 O O . SER C 1 83 ? 20.996 34.443 61.286 1.00 25.06 86 SER C O 1
ATOM 5458 N N . ARG C 1 84 ? 22.129 33.992 59.394 0.88 19.42 87 ARG C N 1
ATOM 5459 C CA . ARG C 1 84 ? 20.928 33.730 58.605 0.88 17.68 87 ARG C CA 1
ATOM 5460 C C . ARG C 1 84 ? 21.081 32.397 57.887 0.88 14.72 87 ARG C C 1
ATOM 5461 O O . ARG C 1 84 ? 21.663 31.465 58.445 0.88 16.32 87 ARG C O 1
ATOM 5469 N N . CYS C 1 85 ? 20.561 32.284 56.663 1.00 19.75 88 CYS C N 1
ATOM 5470 C CA . CYS C 1 85 ? 20.793 31.111 55.826 1.00 17.72 88 CYS C CA 1
ATOM 5471 C C . CYS C 1 85 ? 21.602 31.478 54.585 1.00 20.30 88 CYS C C 1
ATOM 5472 O O . CYS C 1 85 ? 21.640 32.634 54.165 1.00 23.30 88 CYS C O 1
ATOM 5475 N N . ALA C 1 86 ? 22.229 30.467 53.979 1.00 18.80 89 ALA C N 1
ATOM 5476 C CA . ALA C 1 86 ? 23.097 30.694 52.822 1.00 14.97 89 ALA C CA 1
ATOM 5477 C C . ALA C 1 86 ? 22.793 29.704 51.703 1.00 14.14 89 ALA C C 1
ATOM 5478 O O . ALA C 1 86 ? 22.430 28.546 51.944 1.00 16.00 89 ALA C O 1
ATOM 5480 N N . LEU C 1 87 ? 22.954 30.181 50.466 1.00 16.61 90 LEU C N 1
ATOM 5481 C CA . LEU C 1 87 ? 22.762 29.391 49.256 1.00 15.70 90 LEU C CA 1
ATOM 5482 C C . LEU C 1 87 ? 24.099 29.124 48.567 1.00 17.77 90 LEU C C 1
ATOM 5483 O O . LEU C 1 87 ? 25.040 29.916 48.666 1.00 20.14 90 LEU C O 1
ATOM 5488 N N . SER C 1 88 ? 24.157 28.006 47.851 1.00 17.30 91 SER C N 1
ATOM 5489 C CA . SER C 1 88 ? 25.356 27.590 47.130 1.00 17.87 91 SER C CA 1
ATOM 5490 C C . SER C 1 88 ? 25.654 28.509 45.943 1.00 22.56 91 SER C C 1
ATOM 5491 O O . SER C 1 88 ? 24.762 29.151 45.374 1.00 18.63 91 SER C O 1
ATOM 5494 N N . SER C 1 89 ? 26.937 28.549 45.562 1.00 19.57 92 SER C N 1
ATOM 5495 C CA A SER C 1 89 ? 27.381 29.258 44.368 0.40 20.15 92 SER C CA 1
ATOM 5496 C CA B SER C 1 89 ? 27.395 29.256 44.370 0.60 20.12 92 SER C CA 1
ATOM 5497 C C . SER C 1 89 ? 27.555 28.346 43.160 1.00 19.87 92 SER C C 1
ATOM 5498 O O . SER C 1 89 ? 27.858 28.837 42.067 1.00 19.59 92 SER C O 1
ATOM 5503 N N . VAL C 1 90 ? 27.374 27.037 43.320 1.00 17.08 93 VAL C N 1
ATOM 5504 C CA . VAL C 1 90 ? 27.565 26.120 42.201 1.00 18.59 93 VAL C CA 1
ATOM 5505 C C . VAL C 1 90 ? 26.217 25.657 41.667 1.00 20.10 93 VAL C C 1
ATOM 5506 O O . VAL C 1 90 ? 25.167 26.010 42.204 1.00 18.83 93 VAL C O 1
ATOM 5510 N N . ASP C 1 91 ? 26.242 24.837 40.617 1.00 18.74 94 ASP C N 1
ATOM 5511 C CA . ASP C 1 91 ? 25.030 24.306 40.011 1.00 18.47 94 ASP C CA 1
ATOM 5512 C C . ASP C 1 91 ? 24.800 22.821 40.257 1.00 17.99 94 ASP C C 1
ATOM 5513 O O . ASP C 1 91 ? 23.662 22.360 40.112 1.00 18.00 94 ASP C O 1
ATOM 5518 N N . ILE C 1 92 ? 25.846 22.065 40.592 1.00 16.96 95 ILE C N 1
ATOM 5519 C CA . ILE C 1 92 ? 25.804 20.606 40.639 1.00 17.08 95 ILE C CA 1
ATOM 5520 C C . ILE C 1 92 ? 26.539 20.150 41.889 1.00 18.78 95 ILE C C 1
ATOM 5521 O O . ILE C 1 92 ? 27.640 20.634 42.170 1.00 18.15 95 ILE C O 1
ATOM 5526 N N . TYR C 1 93 ? 25.945 19.213 42.625 1.00 16.66 96 TYR C N 1
ATOM 5527 C CA . TYR C 1 93 ? 26.576 18.585 43.782 1.00 12.76 96 TYR C CA 1
ATOM 5528 C C . TYR C 1 93 ? 26.975 17.164 43.401 1.00 17.68 96 TYR C C 1
ATOM 5529 O O . TYR C 1 93 ? 26.108 16.334 43.111 1.00 17.17 96 TYR C O 1
ATOM 5538 N N . ARG C 1 94 ? 28.276 16.877 43.416 1.00 16.60 97 ARG C N 1
ATOM 5539 C CA . ARG C 1 94 ? 28.750 15.545 43.068 1.00 15.42 97 ARG C CA 1
ATOM 5540 C C . ARG C 1 94 ? 28.488 14.561 44.204 1.00 14.79 97 ARG C C 1
ATOM 5541 O O . ARG C 1 94 ? 28.503 14.924 45.386 1.00 16.15 97 ARG C O 1
ATOM 5549 N N . THR C 1 95 ? 28.220 13.312 43.837 1.00 17.79 98 THR C N 1
ATOM 5550 C CA . THR C 1 95 ? 28.207 12.186 44.765 1.00 17.90 98 THR C CA 1
ATOM 5551 C C . THR C 1 95 ? 28.866 11.000 44.077 1.00 16.92 98 THR C C 1
ATOM 5552 O O . THR C 1 95 ? 29.049 11.008 42.852 1.00 17.31 98 THR C O 1
ATOM 5556 N N . PRO C 1 96 ? 29.254 9.965 44.838 1.00 17.22 99 PRO C N 1
ATOM 5557 C CA . PRO C 1 96 ? 29.813 8.760 44.199 1.00 20.69 99 PRO C CA 1
ATOM 5558 C C . PRO C 1 96 ? 28.802 7.963 43.386 1.00 18.12 99 PRO C C 1
ATOM 5559 O O . PRO C 1 96 ? 29.215 7.066 42.644 1.00 17.72 99 PRO C O 1
ATOM 5563 N N . LEU C 1 97 ? 27.506 8.191 43.568 1.00 17.40 100 LEU C N 1
ATOM 5564 C CA . LEU C 1 97 ? 26.484 7.456 42.812 1.00 15.57 100 LEU C CA 1
ATOM 5565 C C . LEU C 1 97 ? 26.219 8.164 41.483 1.00 19.89 100 LEU C C 1
ATOM 5566 O O . LEU C 1 97 ? 26.638 7.695 40.421 1.00 19.80 100 LEU C O 1
ATOM 5571 N N . TYR C 1 98 ? 25.555 9.316 41.545 1.00 17.69 101 TYR C N 1
ATOM 5572 C CA . TYR C 1 98 ? 25.392 10.204 40.400 1.00 17.22 101 TYR C CA 1
ATOM 5573 C C . TYR C 1 98 ? 25.247 11.622 40.924 1.00 22.05 101 TYR C C 1
ATOM 5574 O O . TYR C 1 98 ? 25.005 11.847 42.110 1.00 18.23 101 TYR C O 1
ATOM 5583 N N . ASP C 1 99 ? 25.394 12.585 40.028 1.00 19.16 102 ASP C N 1
ATOM 5584 C CA . ASP C 1 99 ? 25.449 13.977 40.447 1.00 19.49 102 ASP C CA 1
ATOM 5585 C C . ASP C 1 99 ? 24.054 14.576 40.528 1.00 16.93 102 ASP C C 1
ATOM 5586 O O . ASP C 1 99 ? 23.142 14.201 39.779 1.00 18.98 102 ASP C O 1
ATOM 5591 N N . LEU C 1 100 ? 23.890 15.501 41.468 1.00 15.65 103 LEU C N 1
ATOM 5592 C CA . LEU C 1 100 ? 22.597 16.105 41.774 1.00 13.70 103 LEU C CA 1
ATOM 5593 C C . LEU C 1 100 ? 22.574 17.553 41.307 1.00 18.58 103 LEU C C 1
ATOM 5594 O O . LEU C 1 100 ? 23.559 18.282 41.451 1.00 18.91 103 LEU C O 1
ATOM 5599 N N . ARG C 1 101 ? 21.430 17.981 40.792 1.00 15.72 104 ARG C N 1
ATOM 5600 C CA A ARG C 1 101 ? 21.316 19.271 40.137 0.58 17.61 104 ARG C CA 1
ATOM 5601 C CA B ARG C 1 101 ? 21.282 19.262 40.112 0.42 17.62 104 ARG C CA 1
ATOM 5602 C C . ARG C 1 101 ? 20.469 20.210 40.983 1.00 16.22 104 ARG C C 1
ATOM 5603 O O . ARG C 1 101 ? 19.362 19.858 41.406 1.00 16.02 104 ARG C O 1
ATOM 5618 N N . ILE C 1 102 ? 21.017 21.403 41.251 1.00 16.74 105 ILE C N 1
ATOM 5619 C CA . ILE C 1 102 ? 20.314 22.414 42.039 1.00 15.33 105 ILE C CA 1
ATOM 5620 C C . ILE C 1 102 ? 19.183 23.029 41.223 1.00 16.32 105 ILE C C 1
ATOM 5621 O O . ILE C 1 102 ? 19.344 23.342 40.034 1.00 18.77 105 ILE C O 1
ATOM 5626 N N . ASP C 1 103 ? 18.034 23.227 41.869 1.00 16.29 106 ASP C N 1
ATOM 5627 C CA . ASP C 1 103 ? 16.846 23.796 41.229 1.00 16.35 106 ASP C CA 1
ATOM 5628 C C . ASP C 1 103 ? 17.070 25.284 40.982 1.00 15.99 106 ASP C C 1
ATOM 5629 O O . ASP C 1 103 ? 16.995 26.098 41.903 1.00 18.62 106 ASP C O 1
ATOM 5634 N N . GLN C 1 104 ? 17.330 25.658 39.725 1.00 18.15 107 GLN C N 1
ATOM 5635 C CA . GLN C 1 104 ? 17.696 27.042 39.434 1.00 22.75 107 GLN C CA 1
ATOM 5636 C C . GLN C 1 104 ? 16.524 27.994 39.664 1.00 18.37 107 GLN C C 1
ATOM 5637 O O . GLN C 1 104 ? 16.717 29.114 40.155 1.00 19.47 107 GLN C O 1
ATOM 5643 N N . LYS C 1 105 ? 15.304 27.576 39.315 1.00 19.51 108 LYS C N 1
ATOM 5644 C CA . LYS C 1 105 ? 14.152 28.460 39.490 1.00 20.92 108 LYS C CA 1
ATOM 5645 C C . LYS C 1 105 ? 13.946 28.816 40.963 1.00 19.27 108 LYS C C 1
ATOM 5646 O O . LYS C 1 105 ? 13.825 29.997 41.326 1.00 18.71 108 LYS C O 1
ATOM 5652 N N . ILE C 1 106 ? 13.919 27.805 41.835 1.00 19.90 109 ILE C N 1
ATOM 5653 C CA . ILE C 1 106 ? 13.701 28.088 43.252 1.00 15.93 109 ILE C CA 1
ATOM 5654 C C . ILE C 1 106 ? 14.900 28.831 43.839 1.00 16.53 109 ILE C C 1
ATOM 5655 O O . ILE C 1 106 ? 14.739 29.698 44.707 1.00 18.05 109 ILE C O 1
ATOM 5660 N N . TYR C 1 107 ? 16.122 28.508 43.394 1.00 16.70 110 TYR C N 1
ATOM 5661 C CA . TYR C 1 107 ? 17.274 29.258 43.896 1.00 15.31 110 TYR C CA 1
ATOM 5662 C C . TYR C 1 107 ? 17.146 30.736 43.554 1.00 22.46 110 TYR C C 1
ATOM 5663 O O . TYR C 1 107 ? 17.486 31.604 44.368 1.00 19.29 110 TYR C O 1
ATOM 5672 N N . GLY C 1 108 ? 16.625 31.045 42.362 1.00 18.68 111 GLY C N 1
ATOM 5673 C CA . GLY C 1 108 ? 16.409 32.438 42.017 1.00 20.29 111 GLY C CA 1
ATOM 5674 C C . GLY C 1 108 ? 15.356 33.085 42.899 1.00 23.61 111 GLY C C 1
ATOM 5675 O O . GLY C 1 108 ? 15.521 34.227 43.336 1.00 22.43 111 GLY C O 1
ATOM 5676 N N . GLU C 1 109 ? 14.256 32.368 43.160 1.00 19.61 112 GLU C N 1
ATOM 5677 C CA . GLU C 1 109 ? 13.203 32.900 44.035 1.00 19.13 112 GLU C CA 1
ATOM 5678 C C . GLU C 1 109 ? 13.734 33.197 45.440 1.00 20.97 112 GLU C C 1
ATOM 5679 O O . GLU C 1 109 ? 13.543 34.301 45.997 1.00 20.21 112 GLU C O 1
ATOM 5685 N N . LEU C 1 110 ? 14.428 32.217 46.021 1.00 18.30 113 LEU C N 1
ATOM 5686 C CA . LEU C 1 110 ? 14.998 32.388 47.348 1.00 21.23 113 LEU C CA 1
ATOM 5687 C C . LEU C 1 110 ? 15.964 33.561 47.376 1.00 21.75 113 LEU C C 1
ATOM 5688 O O . LEU C 1 110 ? 15.931 34.380 48.302 1.00 21.02 113 LEU C O 1
ATOM 5693 N N . TRP C 1 111 ? 16.845 33.657 46.372 1.00 23.21 114 TRP C N 1
ATOM 5694 C CA . TRP C 1 111 ? 17.800 34.756 46.369 1.00 24.85 114 TRP C CA 1
ATOM 5695 C C . TRP C 1 111 ? 17.082 36.091 46.313 1.00 26.96 114 TRP C C 1
ATOM 5696 O O . TRP C 1 111 ? 17.458 37.036 47.017 1.00 23.25 114 TRP C O 1
ATOM 5707 N N . LYS C 1 112 ? 16.036 36.182 45.487 0.94 23.02 115 LYS C N 1
ATOM 5708 C CA . LYS C 1 112 ? 15.329 37.445 45.332 0.94 31.21 115 LYS C CA 1
ATOM 5709 C C . LYS C 1 112 ? 14.629 37.878 46.610 0.94 34.16 115 LYS C C 1
ATOM 5710 O O . LYS C 1 112 ? 14.332 39.066 46.755 0.94 27.48 115 LYS C O 1
ATOM 5716 N N . THR C 1 113 ? 14.390 36.960 47.558 1.00 30.22 116 THR C N 1
ATOM 5717 C CA . THR C 1 113 ? 13.861 37.424 48.845 1.00 23.89 116 THR C CA 1
ATOM 5718 C C . THR C 1 113 ? 14.811 38.350 49.607 1.00 33.01 116 THR C C 1
ATOM 5719 O O . THR C 1 113 ? 14.356 39.069 50.505 1.00 26.14 116 THR C O 1
ATOM 5723 N N . GLY C 1 114 ? 16.117 38.319 49.324 1.00 24.87 117 GLY C N 1
ATOM 5724 C CA . GLY C 1 114 ? 17.065 39.088 50.110 1.00 27.13 117 GLY C CA 1
ATOM 5725 C C . GLY C 1 114 ? 17.372 38.540 51.492 1.00 27.48 117 GLY C C 1
ATOM 5726 O O . GLY C 1 114 ? 18.137 39.171 52.237 1.00 23.72 117 GLY C O 1
ATOM 5727 N N . MET C 1 115 ? 16.803 37.395 51.869 1.00 20.96 118 MET C N 1
ATOM 5728 C CA A MET C 1 115 ? 17.022 36.824 53.193 0.57 24.72 118 MET C CA 1
ATOM 5729 C CA B MET C 1 115 ? 17.019 36.818 53.191 0.43 24.71 118 MET C CA 1
ATOM 5730 C C . MET C 1 115 ? 18.258 35.937 53.278 1.00 23.93 118 MET C C 1
ATOM 5731 O O . MET C 1 115 ? 18.617 35.519 54.381 1.00 22.90 118 MET C O 1
ATOM 5740 N N . PHE C 1 116 ? 18.910 35.632 52.157 1.00 20.23 119 PHE C N 1
ATOM 5741 C CA . PHE C 1 116 ? 20.015 34.680 52.145 1.00 17.71 119 PHE C CA 1
ATOM 5742 C C . PHE C 1 116 ? 21.345 35.356 51.829 1.00 24.19 119 PHE C C 1
ATOM 5743 O O . PHE C 1 116 ? 21.405 36.341 51.091 1.00 24.96 119 PHE C O 1
ATOM 5751 N N . GLU C 1 117 ? 22.411 34.808 52.402 1.00 25.83 120 GLU C N 1
ATOM 5752 C CA . GLU C 1 117 ? 23.772 35.056 51.947 1.00 25.75 120 GLU C CA 1
ATOM 5753 C C . GLU C 1 117 ? 24.167 34.008 50.909 1.00 23.26 120 GLU C C 1
ATOM 5754 O O . GLU C 1 117 ? 23.500 32.987 50.728 1.00 20.97 120 GLU C O 1
ATOM 5760 N N . ARG C 1 118 ? 25.264 34.274 50.214 1.00 22.31 121 ARG C N 1
ATOM 5761 C CA . ARG C 1 118 ? 25.836 33.337 49.256 1.00 21.82 121 ARG C CA 1
ATOM 5762 C C . ARG C 1 118 ? 27.055 32.685 49.895 1.00 29.20 121 ARG C C 1
ATOM 5763 O O . ARG C 1 118 ? 28.021 33.377 50.233 1.00 23.49 121 ARG C O 1
ATOM 5771 N N . MET C 1 119 ? 27.025 31.369 50.075 1.00 23.09 122 MET C N 1
ATOM 5772 C CA . MET C 1 119 ? 28.211 30.733 50.633 1.00 18.35 122 MET C CA 1
ATOM 5773 C C . MET C 1 119 ? 29.246 30.509 49.539 1.00 17.99 122 MET C C 1
ATOM 5774 O O . MET C 1 119 ? 28.919 30.140 48.407 1.00 22.30 122 MET C O 1
ATOM 5779 N N . SER C 1 120 ? 30.499 30.789 49.873 1.00 19.91 123 SER C N 1
ATOM 5780 C CA . SER C 1 120 ? 31.575 30.528 48.939 1.00 25.83 123 SER C CA 1
ATOM 5781 C C . SER C 1 120 ? 31.696 29.027 48.686 1.00 24.03 123 SER C C 1
ATOM 5782 O O . SER C 1 120 ? 31.210 28.194 49.458 1.00 18.04 123 SER C O 1
ATOM 5785 N N . LEU C 1 121 ? 32.379 28.686 47.591 1.00 22.01 124 LEU C N 1
ATOM 5786 C CA . LEU C 1 121 ? 32.666 27.280 47.320 1.00 20.90 124 LEU C CA 1
ATOM 5787 C C . LEU C 1 121 ? 33.431 26.638 48.477 1.00 20.75 124 LEU C C 1
ATOM 5788 O O . LEU C 1 121 ? 33.183 25.474 48.829 1.00 23.19 124 LEU C O 1
ATOM 5793 N N . GLN C 1 122 ? 34.364 27.384 49.081 1.00 19.07 125 GLN C N 1
ATOM 5794 C CA . GLN C 1 122 ? 35.148 26.856 50.198 1.00 15.94 125 GLN C CA 1
ATOM 5795 C C . GLN C 1 122 ? 34.252 26.541 51.392 1.00 17.21 125 GLN C C 1
ATOM 5796 O O . GLN C 1 122 ? 34.354 25.466 51.995 1.00 19.40 125 GLN C O 1
ATOM 5802 N N . THR C 1 123 ? 33.364 27.472 51.742 1.00 16.33 126 THR C N 1
ATOM 5803 C CA . THR C 1 123 ? 32.405 27.226 52.817 1.00 18.25 126 THR C CA 1
ATOM 5804 C C . THR C 1 123 ? 31.539 26.009 52.512 1.00 19.53 126 THR C C 1
ATOM 5805 O O . THR C 1 123 ? 31.350 25.126 53.359 1.00 17.07 126 THR C O 1
ATOM 5809 N N . ASP C 1 124 ? 31.025 25.954 51.286 1.00 17.93 127 ASP C N 1
ATOM 5810 C CA . ASP C 1 124 ? 30.141 24.888 50.825 1.00 15.65 127 ASP C CA 1
ATOM 5811 C C . ASP C 1 124 ? 30.799 23.518 50.985 1.00 20.05 127 ASP C C 1
ATOM 5812 O O . ASP C 1 124 ? 30.216 22.593 51.571 1.00 17.11 127 ASP C O 1
ATOM 5817 N N . GLU C 1 125 ? 32.031 23.374 50.477 1.00 16.59 128 GLU C N 1
ATOM 5818 C CA . GLU C 1 125 ? 32.722 22.089 50.546 1.00 13.11 128 GLU C CA 1
ATOM 5819 C C . GLU C 1 125 ? 33.220 21.777 51.959 1.00 14.96 128 GLU C C 1
ATOM 5820 O O . GLU C 1 125 ? 33.372 20.605 52.312 1.00 17.78 128 GLU C O 1
ATOM 5826 N N . ASP C 1 126 ? 33.488 22.794 52.784 1.00 15.84 129 ASP C N 1
ATOM 5827 C CA . ASP C 1 126 ? 33.975 22.506 54.133 1.00 16.42 129 ASP C CA 1
ATOM 5828 C C . ASP C 1 126 ? 32.868 21.879 54.982 1.00 17.29 129 ASP C C 1
ATOM 5829 O O . ASP C 1 126 ? 33.119 20.959 55.763 1.00 15.49 129 ASP C O 1
ATOM 5834 N N . GLU C 1 127 ? 31.636 22.358 54.828 1.00 15.59 130 GLU C N 1
ATOM 5835 C CA . GLU C 1 127 ? 30.517 21.826 55.592 1.00 14.34 130 GLU C CA 1
ATOM 5836 C C . GLU C 1 127 ? 30.195 20.404 55.150 1.00 15.53 130 GLU C C 1
ATOM 5837 O O . GLU C 1 127 ? 30.287 20.078 53.962 1.00 16.35 130 GLU C O 1
ATOM 5843 N N . HIS C 1 128 ? 29.828 19.549 56.116 1.00 13.18 131 HIS C N 1
ATOM 5844 C CA . HIS C 1 128 ? 29.389 18.184 55.829 1.00 14.40 131 HIS C CA 1
ATOM 5845 C C . HIS C 1 128 ? 27.898 17.953 56.074 1.00 15.61 131 HIS C C 1
ATOM 5846 O O . HIS C 1 128 ? 27.368 16.926 55.629 1.00 16.06 131 HIS C O 1
ATOM 5853 N N . SER C 1 129 ? 27.207 18.859 56.776 1.00 14.28 132 SER C N 1
ATOM 5854 C CA . SER C 1 129 ? 25.862 18.538 57.254 1.00 16.13 132 SER C CA 1
ATOM 5855 C C . SER C 1 129 ? 24.823 18.470 56.137 1.00 16.95 132 SER C C 1
ATOM 5856 O O . SER C 1 129 ? 23.759 17.883 56.349 1.00 15.44 132 SER C O 1
ATOM 5859 N N . ILE C 1 130 ? 25.094 19.061 54.974 1.00 15.85 133 ILE C N 1
ATOM 5860 C CA . ILE C 1 130 ? 24.258 18.861 53.786 1.00 16.00 133 ILE C CA 1
ATOM 5861 C C . ILE C 1 130 ? 24.749 17.674 52.965 1.00 14.70 133 ILE C C 1
ATOM 5862 O O . ILE C 1 130 ? 23.956 16.822 52.550 1.00 14.87 133 ILE C O 1
ATOM 5867 N N . GLU C 1 131 ? 26.066 17.594 52.766 1.00 12.36 134 GLU C N 1
ATOM 5868 C CA . GLU C 1 131 ? 26.662 16.534 51.955 1.00 13.40 134 GLU C CA 1
ATOM 5869 C C . GLU C 1 131 ? 26.260 15.140 52.431 1.00 14.73 134 GLU C C 1
ATOM 5870 O O . GLU C 1 131 ? 26.090 14.228 51.616 1.00 14.00 134 GLU C O 1
ATOM 5876 N N . MET C 1 132 ? 26.123 14.939 53.750 1.00 14.06 135 MET C N 1
ATOM 5877 C CA . MET C 1 132 ? 25.809 13.598 54.235 1.00 14.38 135 MET C CA 1
ATOM 5878 C C . MET C 1 132 ? 24.451 13.100 53.746 1.00 12.84 135 MET C C 1
ATOM 5879 O O . MET C 1 132 ? 24.188 11.893 53.809 1.00 16.83 135 MET C O 1
ATOM 5884 N N . HIS C 1 133 ? 23.594 13.990 53.241 1.00 11.08 136 HIS C N 1
ATOM 5885 C CA . HIS C 1 133 ? 22.305 13.577 52.704 1.00 11.94 136 HIS C CA 1
ATOM 5886 C C . HIS C 1 133 ? 22.326 13.361 51.204 1.00 14.85 136 HIS C C 1
ATOM 5887 O O . HIS C 1 133 ? 21.339 12.860 50.657 1.00 14.68 136 HIS C O 1
ATOM 5894 N N . LEU C 1 134 ? 23.443 13.661 50.533 1.00 14.24 137 LEU C N 1
ATOM 5895 C CA . LEU C 1 134 ? 23.450 13.529 49.077 1.00 9.31 137 LEU C CA 1
ATOM 5896 C C . LEU C 1 134 ? 23.508 12.074 48.629 1.00 13.62 137 LEU C C 1
ATOM 5897 O O . LEU C 1 134 ? 22.726 11.700 47.736 1.00 16.13 137 LEU C O 1
ATOM 5902 N N . PRO C 1 135 ? 24.382 11.209 49.170 1.00 13.06 138 PRO C N 1
ATOM 5903 C CA . PRO C 1 135 ? 24.334 9.801 48.715 1.00 17.07 138 PRO C CA 1
ATOM 5904 C C . PRO C 1 135 ? 22.990 9.150 49.011 1.00 15.00 138 PRO C C 1
ATOM 5905 O O . PRO C 1 135 ? 22.392 8.516 48.126 1.00 14.26 138 PRO C O 1
ATOM 5909 N N . TYR C 1 136 ? 22.458 9.354 50.223 1.00 13.09 139 TYR C N 1
ATOM 5910 C CA . TYR C 1 136 ? 21.176 8.749 50.568 1.00 15.01 139 TYR C CA 1
ATOM 5911 C C . TYR C 1 136 ? 20.067 9.247 49.658 1.00 15.90 139 TYR C C 1
ATOM 5912 O O . TYR C 1 136 ? 19.254 8.451 49.165 1.00 16.18 139 TYR C O 1
ATOM 5921 N N . THR C 1 137 ? 20.036 10.555 49.399 1.00 13.68 140 THR C N 1
ATOM 5922 C CA . THR C 1 137 ? 19.049 11.100 48.468 1.00 16.23 140 THR C CA 1
ATOM 5923 C C . THR C 1 137 ? 19.195 10.467 47.086 1.00 12.72 140 THR C C 1
ATOM 5924 O O . THR C 1 137 ? 18.205 9.991 46.497 1.00 14.76 140 THR C O 1
ATOM 5928 N N . ALA C 1 138 ? 20.436 10.392 46.579 1.00 14.94 141 ALA C N 1
ATOM 5929 C CA . ALA C 1 138 ? 20.637 9.805 45.256 1.00 15.65 141 ALA C CA 1
ATOM 5930 C C . ALA C 1 138 ? 20.156 8.367 45.236 1.00 16.11 141 ALA C C 1
ATOM 5931 O O . ALA C 1 138 ? 19.488 7.934 44.282 1.00 14.66 141 ALA C O 1
ATOM 5933 N N . LYS C 1 139 ? 20.423 7.627 46.315 1.00 14.11 142 LYS C N 1
ATOM 5934 C CA . LYS C 1 139 ? 20.012 6.237 46.307 1.00 14.27 142 LYS C CA 1
ATOM 5935 C C . LYS C 1 139 ? 18.501 6.144 46.377 1.00 15.80 142 LYS C C 1
ATOM 5936 O O . LYS C 1 139 ? 17.886 5.366 45.633 1.00 15.06 142 LYS C O 1
ATOM 5942 N N . ALA C 1 140 ? 17.885 6.962 47.234 1.00 14.88 143 ALA C N 1
ATOM 5943 C CA . ALA C 1 140 ? 16.448 6.823 47.429 1.00 15.89 143 ALA C CA 1
ATOM 5944 C C . ALA C 1 140 ? 15.694 7.198 46.168 1.00 18.50 143 ALA C C 1
ATOM 5945 O O . ALA C 1 140 ? 14.626 6.633 45.880 1.00 15.09 143 ALA C O 1
ATOM 5947 N N . MET C 1 141 ? 16.259 8.109 45.382 1.00 17.58 144 MET C N 1
ATOM 5948 C CA . MET C 1 141 ? 15.614 8.648 44.196 1.00 17.12 144 MET C CA 1
ATOM 5949 C C . MET C 1 141 ? 16.067 7.967 42.901 1.00 11.29 144 MET C C 1
ATOM 5950 O O . MET C 1 141 ? 15.651 8.401 41.824 1.00 17.78 144 MET C O 1
ATOM 5955 N N . GLU C 1 142 ? 16.858 6.889 42.980 1.00 14.03 145 GLU C N 1
ATOM 5956 C CA . GLU C 1 142 ? 17.557 6.396 41.786 1.00 13.98 145 GLU C CA 1
ATOM 5957 C C . GLU C 1 142 ? 16.598 5.926 40.682 1.00 17.73 145 GLU C C 1
ATOM 5958 O O . GLU C 1 142 ? 16.925 6.046 39.489 1.00 17.64 145 GLU C O 1
ATOM 5964 N N . SER C 1 143 ? 15.413 5.416 41.046 1.00 17.81 146 SER C N 1
ATOM 5965 C CA . SER C 1 143 ? 14.448 4.977 40.039 1.00 20.22 146 SER C CA 1
ATOM 5966 C C . SER C 1 143 ? 13.910 6.137 39.210 1.00 20.46 146 SER C C 1
ATOM 5967 O O . SER C 1 143 ? 13.343 5.912 38.125 1.00 17.07 146 SER C O 1
ATOM 5970 N N . HIS C 1 144 ? 14.099 7.363 39.683 1.00 17.01 147 HIS C N 1
ATOM 5971 C CA . HIS C 1 144 ? 13.711 8.593 39.003 1.00 18.11 147 HIS C CA 1
ATOM 5972 C C . HIS C 1 144 ? 14.873 9.585 39.003 1.00 17.42 147 HIS C C 1
ATOM 5973 O O . HIS C 1 144 ? 14.686 10.796 39.164 1.00 15.23 147 HIS C O 1
ATOM 5980 N N . LYS C 1 145 ? 16.088 9.076 38.767 1.00 17.19 148 LYS C N 1
ATOM 5981 C CA . LYS C 1 145 ? 17.306 9.859 38.978 1.00 17.09 148 LYS C CA 1
ATOM 5982 C C . LYS C 1 145 ? 17.407 11.102 38.103 1.00 19.23 148 LYS C C 1
ATOM 5983 O O . LYS C 1 145 ? 18.141 12.030 38.456 1.00 18.68 148 LYS C O 1
ATOM 5988 N N . ASP C 1 146 ? 16.737 11.137 36.955 1.00 20.58 149 ASP C N 1
ATOM 5989 C CA . ASP C 1 146 ? 16.828 12.290 36.076 1.00 19.84 149 ASP C CA 1
ATOM 5990 C C . ASP C 1 146 ? 15.651 13.247 36.197 1.00 21.78 149 ASP C C 1
ATOM 5991 O O . ASP C 1 146 ? 15.523 14.155 35.365 1.00 23.27 149 ASP C O 1
ATOM 5996 N N . GLU C 1 147 ? 14.791 13.075 37.211 1.00 19.26 150 GLU C N 1
ATOM 5997 C CA . GLU C 1 147 ? 13.546 13.830 37.298 1.00 21.88 150 GLU C CA 1
ATOM 5998 C C . GLU C 1 147 ? 13.411 14.619 38.597 1.00 19.93 150 GLU C C 1
ATOM 5999 O O . GLU C 1 147 ? 12.305 15.037 38.936 1.00 24.11 150 GLU C O 1
ATOM 6005 N N . PHE C 1 148 ? 14.500 14.889 39.313 1.00 17.51 151 PHE C N 1
ATOM 6006 C CA . PHE C 1 148 ? 14.388 15.670 40.539 1.00 16.55 151 PHE C CA 1
ATOM 6007 C C . PHE C 1 148 ? 15.576 16.610 40.677 1.00 17.25 151 PHE C C 1
ATOM 6008 O O . PHE C 1 148 ? 16.645 16.389 40.100 1.00 15.25 151 PHE C O 1
ATOM 6016 N N . THR C 1 149 ? 15.378 17.660 41.465 1.00 15.30 152 THR C N 1
ATOM 6017 C CA . THR C 1 149 ? 16.408 18.654 41.753 1.00 12.74 152 THR C CA 1
ATOM 6018 C C . THR C 1 149 ? 16.583 18.751 43.261 1.00 11.71 152 THR C C 1
ATOM 6019 O O . THR C 1 149 ? 15.767 18.243 44.031 1.00 15.45 152 THR C O 1
ATOM 6023 N N . ILE C 1 150 ? 17.660 19.423 43.686 1.00 14.00 153 ILE C N 1
ATOM 6024 C CA . ILE C 1 150 ? 17.899 19.672 45.103 1.00 13.34 153 ILE C CA 1
ATOM 6025 C C . ILE C 1 150 ? 17.960 21.176 45.340 1.00 14.93 153 ILE C C 1
ATOM 6026 O O . ILE C 1 150 ? 18.250 21.969 44.436 1.00 15.15 153 ILE C O 1
ATOM 6031 N N . ILE C 1 151 ? 17.698 21.560 46.587 1.00 13.78 154 ILE C N 1
ATOM 6032 C CA . ILE C 1 151 ? 17.787 22.950 47.027 1.00 12.96 154 ILE C CA 1
ATOM 6033 C C . ILE C 1 151 ? 18.591 22.963 48.324 1.00 16.01 154 ILE C C 1
ATOM 6034 O O . ILE C 1 151 ? 18.013 22.836 49.409 1.00 14.50 154 ILE C O 1
ATOM 6039 N N . PRO C 1 152 ? 19.914 23.074 48.252 1.00 14.73 155 PRO C N 1
ATOM 6040 C CA . PRO C 1 152 ? 20.736 23.077 49.473 1.00 14.24 155 PRO C CA 1
ATOM 6041 C C . PRO C 1 152 ? 20.658 24.412 50.205 1.00 13.96 155 PRO C C 1
ATOM 6042 O O . PRO C 1 152 ? 20.775 25.482 49.605 1.00 16.92 155 PRO C O 1
ATOM 6046 N N . VAL C 1 153 ? 20.492 24.348 51.526 1.00 11.98 156 VAL C N 1
ATOM 6047 C CA . VAL C 1 153 ? 20.379 25.555 52.340 1.00 11.55 156 VAL C CA 1
ATOM 6048 C C . VAL C 1 153 ? 21.243 25.362 53.577 1.00 17.29 156 VAL C C 1
ATOM 6049 O O . VAL C 1 153 ? 20.972 24.468 54.392 1.00 16.59 156 VAL C O 1
ATOM 6053 N N . LEU C 1 154 ? 22.268 26.201 53.734 1.00 12.93 157 LEU C N 1
ATOM 6054 C CA . LEU C 1 154 ? 23.026 26.204 54.980 1.00 14.36 157 LEU C CA 1
ATOM 6055 C C . LEU C 1 154 ? 22.294 27.053 56.015 1.00 17.22 157 LEU C C 1
ATOM 6056 O O . LEU C 1 154 ? 21.972 28.212 55.750 1.00 16.98 157 LEU C O 1
ATOM 6061 N N . VAL C 1 155 ? 22.039 26.492 57.198 1.00 13.78 158 VAL C N 1
ATOM 6062 C CA . VAL C 1 155 ? 21.242 27.164 58.221 1.00 14.30 158 VAL C CA 1
ATOM 6063 C C . VAL C 1 155 ? 22.169 27.571 59.352 1.00 17.95 158 VAL C C 1
ATOM 6064 O O . VAL C 1 155 ? 22.741 26.707 60.026 1.00 19.09 158 VAL C O 1
ATOM 6068 N N . GLY C 1 156 ? 22.293 28.880 59.576 1.00 16.73 159 GLY C N 1
ATOM 6069 C CA . GLY C 1 156 ? 23.176 29.404 60.595 1.00 17.78 159 GLY C CA 1
ATOM 6070 C C . GLY C 1 156 ? 22.542 29.371 61.972 1.00 18.12 159 GLY C C 1
ATOM 6071 O O . GLY C 1 156 ? 21.547 28.682 62.223 1.00 17.91 159 GLY C O 1
ATOM 6072 N N . ALA C 1 157 ? 23.140 30.139 62.883 1.00 20.09 160 ALA C N 1
ATOM 6073 C CA . ALA C 1 157 ? 22.702 30.175 64.278 1.00 18.52 160 ALA C CA 1
ATOM 6074 C C . ALA C 1 157 ? 21.537 31.155 64.406 1.00 23.68 160 ALA C C 1
ATOM 6075 O O . ALA C 1 157 ? 21.665 32.275 64.911 1.00 26.13 160 ALA C O 1
ATOM 6077 N N . LEU C 1 158 ? 20.372 30.711 63.940 1.00 19.96 161 LEU C N 1
ATOM 6078 C CA . LEU C 1 158 ? 19.222 31.598 63.833 1.00 20.61 161 LEU C CA 1
ATOM 6079 C C . LEU C 1 158 ? 18.668 31.968 65.202 1.00 21.15 161 LEU C C 1
ATOM 6080 O O . LEU C 1 158 ? 18.534 31.119 66.090 1.00 20.02 161 LEU C O 1
ATOM 6085 N N . SER C 1 159 ? 18.326 33.245 65.360 1.00 21.32 162 SER C N 1
ATOM 6086 C CA . SER C 1 159 ? 17.487 33.676 66.469 1.00 22.69 162 SER C CA 1
ATOM 6087 C C . SER C 1 159 ? 16.093 33.056 66.334 1.00 23.75 162 SER C C 1
ATOM 6088 O O . SER C 1 159 ? 15.714 32.539 65.280 1.00 21.99 162 SER C O 1
ATOM 6091 N N . GLU C 1 160 ? 15.318 33.116 67.419 1.00 23.02 163 GLU C N 1
ATOM 6092 C CA . GLU C 1 160 ? 13.948 32.617 67.353 1.00 24.15 163 GLU C CA 1
ATOM 6093 C C . GLU C 1 160 ? 13.152 33.328 66.267 1.00 23.14 163 GLU C C 1
ATOM 6094 O O . GLU C 1 160 ? 12.386 32.691 65.529 1.00 21.31 163 GLU C O 1
ATOM 6100 N N . SER C 1 161 ? 13.310 34.655 66.158 1.00 22.22 164 SER C N 1
ATOM 6101 C CA . SER C 1 161 ? 12.546 35.388 65.148 1.00 22.42 164 SER C CA 1
ATOM 6102 C C . SER C 1 161 ? 12.962 34.974 63.740 1.00 22.37 164 SER C C 1
ATOM 6103 O O . SER C 1 161 ? 12.115 34.870 62.846 1.00 23.17 164 SER C O 1
ATOM 6106 N N . LYS C 1 162 ? 14.255 34.702 63.531 1.00 21.75 165 LYS C N 1
ATOM 6107 C CA . LYS C 1 162 ? 14.715 34.223 62.229 1.00 19.76 165 LYS C CA 1
ATOM 6108 C C . LYS C 1 162 ? 14.207 32.814 61.943 1.00 21.99 165 LYS C C 1
ATOM 6109 O O . LYS C 1 162 ? 13.903 32.484 60.789 1.00 20.93 165 LYS C O 1
ATOM 6115 N N . GLU C 1 163 ? 14.136 31.957 62.968 1.00 19.33 166 GLU C N 1
ATOM 6116 C CA . GLU C 1 163 ? 13.531 30.642 62.773 1.00 18.33 166 GLU C CA 1
ATOM 6117 C C . GLU C 1 163 ? 12.088 30.776 62.317 1.00 19.15 166 GLU C C 1
ATOM 6118 O O . GLU C 1 163 ? 11.658 30.087 61.380 1.00 17.04 166 GLU C O 1
ATOM 6124 N N . GLN C 1 164 ? 11.348 31.704 62.928 1.00 17.65 167 GLN C N 1
ATOM 6125 C CA . GLN C 1 164 ? 9.972 31.960 62.504 1.00 20.24 167 GLN C CA 1
ATOM 6126 C C . GLN C 1 164 ? 9.897 32.498 61.076 1.00 22.67 167 GLN C C 1
ATOM 6127 O O . GLN C 1 164 ? 9.026 32.084 60.291 1.00 18.00 167 GLN C O 1
ATOM 6133 N N . GLU C 1 165 ? 10.773 33.447 60.736 1.00 17.93 168 GLU C N 1
ATOM 6134 C CA . GLU C 1 165 ? 10.732 34.090 59.424 1.00 19.72 168 GLU C CA 1
ATOM 6135 C C . GLU C 1 165 ? 11.078 33.107 58.320 1.00 19.36 168 GLU C C 1
ATOM 6136 O O . GLU C 1 165 ? 10.393 33.047 57.290 1.00 19.14 168 GLU C O 1
ATOM 6142 N N . PHE C 1 166 ? 12.157 32.334 58.507 1.00 19.98 169 PHE C N 1
ATOM 6143 C CA . PHE C 1 166 ? 12.497 31.327 57.512 1.00 17.81 169 PHE C CA 1
ATOM 6144 C C . PHE C 1 166 ? 11.450 30.225 57.458 1.00 15.97 169 PHE C C 1
ATOM 6145 O O . PHE C 1 166 ? 11.176 29.700 56.375 1.00 18.15 169 PHE C O 1
ATOM 6153 N N . GLY C 1 167 ? 10.843 29.865 58.597 1.00 16.73 170 GLY C N 1
ATOM 6154 C CA . GLY C 1 167 ? 9.761 28.895 58.559 1.00 15.31 170 GLY C CA 1
ATOM 6155 C C . GLY C 1 167 ? 8.609 29.362 57.690 1.00 17.98 170 GLY C C 1
ATOM 6156 O O . GLY C 1 167 ? 8.109 28.616 56.839 1.00 19.97 170 GLY C O 1
ATOM 6157 N N . LYS C 1 168 ? 8.183 30.615 57.879 1.00 19.71 171 LYS C N 1
ATOM 6158 C CA . LYS C 1 168 ? 7.105 31.148 57.048 1.00 17.34 171 LYS C CA 1
ATOM 6159 C C . LYS C 1 168 ? 7.515 31.200 55.579 1.00 19.84 171 LYS C C 1
ATOM 6160 O O . LYS C 1 168 ? 6.714 30.875 54.691 1.00 17.34 171 LYS C O 1
ATOM 6162 N N . LEU C 1 169 ? 8.761 31.603 55.301 1.00 18.70 172 LEU C N 1
ATOM 6163 C CA . LEU C 1 169 ? 9.231 31.660 53.918 1.00 18.61 172 LEU C CA 1
ATOM 6164 C C . LEU C 1 169 ? 9.171 30.277 53.263 1.00 18.03 172 LEU C C 1
ATOM 6165 O O . LEU C 1 169 ? 8.697 30.132 52.126 1.00 20.96 172 LEU C O 1
ATOM 6170 N N . PHE C 1 170 ? 9.628 29.239 53.969 1.00 17.41 173 PHE C N 1
ATOM 6171 C CA . PHE C 1 170 ? 9.654 27.901 53.383 1.00 15.59 173 PHE C CA 1
ATOM 6172 C C . PHE C 1 170 ? 8.289 27.218 53.383 1.00 18.44 173 PHE C C 1
ATOM 6173 O O . PHE C 1 170 ? 8.112 26.222 52.671 1.00 18.39 173 PHE C O 1
ATOM 6181 N N . SER C 1 171 ? 7.317 27.731 54.142 1.00 19.53 174 SER C N 1
ATOM 6182 C CA . SER C 1 171 ? 6.041 27.030 54.258 1.00 18.68 174 SER C CA 1
ATOM 6183 C C . SER C 1 171 ? 5.356 26.852 52.907 1.00 20.59 174 SER C C 1
ATOM 6184 O O . SER C 1 171 ? 4.754 25.805 52.655 1.00 16.13 174 SER C O 1
ATOM 6187 N N . LYS C 1 172 ? 5.440 27.848 52.019 1.00 20.02 175 LYS C N 1
ATOM 6188 C CA . LYS C 1 172 ? 4.766 27.691 50.734 1.00 18.23 175 LYS C CA 1
ATOM 6189 C C . LYS C 1 172 ? 5.368 26.548 49.922 1.00 19.86 175 LYS C C 1
ATOM 6190 O O . LYS C 1 172 ? 4.650 25.870 49.173 1.00 18.15 175 LYS C O 1
ATOM 6196 N N . TYR C 1 173 ? 6.664 26.292 50.083 1.00 18.60 176 TYR C N 1
ATOM 6197 C CA . TYR C 1 173 ? 7.280 25.155 49.403 1.00 18.47 176 TYR C CA 1
ATOM 6198 C C . TYR C 1 173 ? 6.960 23.838 50.090 1.00 15.76 176 TYR C C 1
ATOM 6199 O O . TYR C 1 173 ? 6.817 22.810 49.417 1.00 15.83 176 TYR C O 1
ATOM 6208 N N . LEU C 1 174 ? 6.891 23.837 51.427 1.00 13.77 177 LEU C N 1
ATOM 6209 C CA . LEU C 1 174 ? 6.516 22.616 52.135 1.00 10.93 177 LEU C CA 1
ATOM 6210 C C . LEU C 1 174 ? 5.111 22.158 51.746 1.00 14.79 177 LEU C C 1
ATOM 6211 O O . LEU C 1 174 ? 4.822 20.957 51.769 1.00 17.09 177 LEU C O 1
ATOM 6216 N N . ALA C 1 175 ? 4.232 23.098 51.389 1.00 15.81 178 ALA C N 1
ATOM 6217 C CA . ALA C 1 175 ? 2.852 22.791 51.020 1.00 13.39 178 ALA C CA 1
ATOM 6218 C C . ALA C 1 175 ? 2.737 22.163 49.632 1.00 20.14 178 ALA C C 1
ATOM 6219 O O . ALA C 1 175 ? 1.664 21.662 49.285 1.00 18.10 178 ALA C O 1
ATOM 6221 N N . ASP C 1 176 ? 3.795 22.181 48.837 1.00 16.08 179 ASP C N 1
ATOM 6222 C CA . ASP C 1 176 ? 3.734 21.645 47.474 1.00 17.12 179 ASP C CA 1
ATOM 6223 C C . ASP C 1 176 ? 3.954 20.137 47.529 1.00 18.25 179 ASP C C 1
ATOM 6224 O O . ASP C 1 176 ? 4.977 19.693 48.060 1.00 16.23 179 ASP C O 1
ATOM 6229 N N . PRO C 1 177 ? 3.020 19.321 47.030 1.00 15.34 180 PRO C N 1
ATOM 6230 C CA . PRO C 1 177 ? 3.162 17.857 47.167 1.00 14.54 180 PRO C CA 1
ATOM 6231 C C . PRO C 1 177 ? 4.357 17.256 46.433 1.00 16.02 180 PRO C C 1
ATOM 6232 O O . PRO C 1 177 ? 4.677 16.085 46.685 1.00 17.81 180 PRO C O 1
ATOM 6236 N N . SER C 1 178 ? 4.996 17.993 45.522 1.00 14.54 181 SER C N 1
ATOM 6237 C CA . SER C 1 178 ? 6.188 17.531 44.825 1.00 14.98 181 SER C CA 1
ATOM 6238 C C . SER C 1 178 ? 7.465 17.749 45.618 1.00 12.19 181 SER C C 1
ATOM 6239 O O . SER C 1 178 ? 8.524 17.284 45.183 1.00 15.98 181 SER C O 1
ATOM 6242 N N . ASN C 1 179 ? 7.406 18.456 46.734 1.00 13.59 182 ASN C N 1
ATOM 6243 C CA . ASN C 1 179 ? 8.614 18.865 47.427 1.00 14.76 182 ASN C CA 1
ATOM 6244 C C . ASN C 1 179 ? 8.850 18.006 48.658 1.00 18.12 182 ASN C C 1
ATOM 6245 O O . ASN C 1 179 ? 7.926 17.415 49.222 1.00 15.55 182 ASN C O 1
ATOM 6250 N N . LEU C 1 180 ? 10.118 17.923 49.048 1.00 14.00 183 LEU C N 1
ATOM 6251 C CA . LEU C 1 180 ? 10.537 17.253 50.266 1.00 13.00 183 LEU C CA 1
ATOM 6252 C C . LEU C 1 180 ? 11.545 18.128 50.992 1.00 14.08 183 LEU C C 1
ATOM 6253 O O . LEU C 1 180 ? 12.447 18.686 50.362 1.00 14.01 183 LEU C O 1
ATOM 6258 N N . PHE C 1 181 ? 11.389 18.270 52.314 1.00 11.46 184 PHE C N 1
ATOM 6259 C CA . PHE C 1 181 ? 12.372 18.967 53.139 1.00 13.35 184 PHE C CA 1
ATOM 6260 C C . PHE C 1 181 ? 13.170 17.955 53.961 1.00 15.79 184 PHE C C 1
ATOM 6261 O O . PHE C 1 181 ? 12.627 17.323 54.872 1.00 11.37 184 PHE C O 1
ATOM 6269 N N . VAL C 1 182 ? 14.464 17.830 53.660 1.00 12.12 185 VAL C N 1
ATOM 6270 C CA . VAL C 1 182 ? 15.393 17.050 54.469 1.00 11.69 185 VAL C CA 1
ATOM 6271 C C . VAL C 1 182 ? 16.003 17.998 55.495 1.00 12.62 185 VAL C C 1
ATOM 6272 O O . VAL C 1 182 ? 16.635 18.995 55.130 1.00 14.44 185 VAL C O 1
ATOM 6276 N N . VAL C 1 183 ? 15.795 17.697 56.774 1.00 11.92 186 VAL C N 1
ATOM 6277 C CA . VAL C 1 183 ? 16.259 18.522 57.886 1.00 14.83 186 VAL C CA 1
ATOM 6278 C C . VAL C 1 183 ? 17.346 17.732 58.611 1.00 16.09 186 VAL C C 1
ATOM 6279 O O . VAL C 1 183 ? 17.064 16.680 59.204 1.00 14.49 186 VAL C O 1
ATOM 6283 N N . SER C 1 184 ? 18.589 18.233 58.551 1.00 11.30 187 SER C N 1
ATOM 6284 C CA . SER C 1 184 ? 19.778 17.520 59.016 1.00 11.32 187 SER C CA 1
ATOM 6285 C C . SER C 1 184 ? 20.078 17.838 60.488 1.00 12.23 187 SER C C 1
ATOM 6286 O O . SER C 1 184 ? 20.254 19.008 60.851 1.00 12.85 187 SER C O 1
ATOM 6289 N N . SER C 1 185 ? 20.150 16.804 61.331 1.00 11.24 188 SER C N 1
ATOM 6290 C CA . SER C 1 185 ? 20.461 17.009 62.746 1.00 11.62 188 SER C CA 1
ATOM 6291 C C . SER C 1 185 ? 20.896 15.695 63.373 1.00 12.50 188 SER C C 1
ATOM 6292 O O . SER C 1 185 ? 20.333 14.634 63.073 1.00 12.32 188 SER C O 1
ATOM 6295 N N . ASP C 1 186 ? 21.875 15.788 64.268 1.00 11.66 189 ASP C N 1
ATOM 6296 C CA . ASP C 1 186 ? 22.132 14.754 65.254 1.00 14.67 189 ASP C CA 1
ATOM 6297 C C . ASP C 1 186 ? 21.512 15.179 66.582 1.00 14.99 189 ASP C C 1
ATOM 6298 O O . ASP C 1 186 ? 21.154 16.344 66.785 1.00 17.52 189 ASP C O 1
ATOM 6303 N N . PHE C 1 187 ? 21.343 14.208 67.476 1.00 13.67 190 PHE C N 1
ATOM 6304 C CA . PHE C 1 187 ? 20.773 14.540 68.772 1.00 12.80 190 PHE C CA 1
ATOM 6305 C C . PHE C 1 187 ? 21.885 14.563 69.811 1.00 17.18 190 PHE C C 1
ATOM 6306 O O . PHE C 1 187 ? 22.997 14.956 69.458 1.00 15.25 190 PHE C O 1
ATOM 6314 N N . CYS C 1 188 ? 21.605 14.235 71.080 1.00 13.28 191 CYS C N 1
ATOM 6315 C CA . CYS C 1 188 ? 22.518 14.586 72.166 1.00 11.96 191 CYS C CA 1
ATOM 6316 C C . CYS C 1 188 ? 23.962 14.188 71.868 1.00 13.77 191 CYS C C 1
ATOM 6317 O O . CYS C 1 188 ? 24.242 13.033 71.528 1.00 13.48 191 CYS C O 1
ATOM 6320 N N . HIS C 1 189 ? 24.879 15.158 72.016 1.00 13.61 192 HIS C N 1
ATOM 6321 C CA . HIS C 1 189 ? 26.320 14.900 72.120 1.00 14.48 192 HIS C CA 1
ATOM 6322 C C . HIS C 1 189 ? 26.668 14.950 73.606 1.00 15.56 192 HIS C C 1
ATOM 6323 O O . HIS C 1 189 ? 26.644 16.022 74.219 1.00 16.18 192 HIS C O 1
ATOM 6330 N N . TRP C 1 190 ? 26.957 13.796 74.199 1.00 13.08 193 TRP C N 1
ATOM 6331 C CA . TRP C 1 190 ? 27.124 13.711 75.645 1.00 13.46 193 TRP C CA 1
ATOM 6332 C C . TRP C 1 190 ? 28.573 13.387 75.977 1.00 14.49 193 TRP C C 1
ATOM 6333 O O . TRP C 1 190 ? 29.163 12.495 75.357 1.00 15.16 193 TRP C O 1
ATOM 6344 N N . GLY C 1 191 ? 29.127 14.098 76.947 1.00 15.10 194 GLY C N 1
ATOM 6345 C CA . GLY C 1 191 ? 30.451 13.816 77.475 1.00 19.18 194 GLY C CA 1
ATOM 6346 C C . GLY C 1 191 ? 31.235 15.079 77.759 1.00 16.12 194 GLY C C 1
ATOM 6347 O O . GLY C 1 191 ? 30.902 16.173 77.307 1.00 17.30 194 GLY C O 1
ATOM 6348 N N . GLN C 1 192 ? 32.310 14.921 78.543 0.93 15.95 195 GLN C N 1
ATOM 6349 C CA . GLN C 1 192 ? 33.180 16.056 78.842 0.93 17.36 195 GLN C CA 1
ATOM 6350 C C . GLN C 1 192 ? 33.778 16.668 77.577 0.93 17.81 195 GLN C C 1
ATOM 6351 O O . GLN C 1 192 ? 33.953 17.888 77.511 0.93 15.92 195 GLN C O 1
ATOM 6357 N N . ARG C 1 193 ? 34.052 15.861 76.545 1.00 16.69 196 ARG C N 1
ATOM 6358 C CA . ARG C 1 193 ? 34.600 16.417 75.306 1.00 17.76 196 ARG C CA 1
ATOM 6359 C C . ARG C 1 193 ? 33.628 17.370 74.611 1.00 19.47 196 ARG C C 1
ATOM 6360 O O . ARG C 1 193 ? 34.055 18.180 73.775 1.00 17.45 196 ARG C O 1
ATOM 6368 N N . PHE C 1 194 ? 32.335 17.294 74.930 1.00 15.79 197 PHE C N 1
ATOM 6369 C CA . PHE C 1 194 ? 31.327 18.215 74.427 1.00 18.66 197 PHE C CA 1
ATOM 6370 C C . PHE C 1 194 ? 30.882 19.238 75.466 1.00 17.32 197 PHE C C 1
ATOM 6371 O O . PHE C 1 194 ? 29.943 19.999 75.195 1.00 18.18 197 PHE C O 1
ATOM 6379 N N . ARG C 1 195 ? 31.502 19.251 76.646 1.00 14.99 198 ARG C N 1
ATOM 6380 C CA . ARG C 1 195 ? 31.055 20.082 77.767 1.00 19.12 198 ARG C CA 1
ATOM 6381 C C . ARG C 1 195 ? 29.560 19.911 78.014 1.00 22.73 198 ARG C C 1
ATOM 6382 O O . ARG C 1 195 ? 28.830 20.882 78.222 1.00 18.74 198 ARG C O 1
ATOM 6390 N N . TYR C 1 196 ? 29.090 18.663 77.999 1.00 16.09 199 TYR C N 1
ATOM 6391 C CA . TYR C 1 196 ? 27.675 18.409 78.274 1.00 15.13 199 TYR C CA 1
ATOM 6392 C C . TYR C 1 196 ? 27.541 17.103 79.045 1.00 18.36 199 TYR C C 1
ATOM 6393 O O . TYR C 1 196 ? 27.744 16.021 78.480 1.00 22.02 199 TYR C O 1
ATOM 6402 N N . SER C 1 197 ? 27.148 17.201 80.325 1.00 17.52 200 SER C N 1
ATOM 6403 C CA . SER C 1 197 ? 27.046 16.018 81.175 1.00 17.12 200 SER C CA 1
ATOM 6404 C C . SER C 1 197 ? 25.717 15.952 81.927 1.00 17.13 200 SER C C 1
ATOM 6405 O O . SER C 1 197 ? 25.641 15.351 83.003 1.00 20.69 200 SER C O 1
ATOM 6408 N N . TYR C 1 198 ? 24.655 16.528 81.365 1.00 18.35 201 TYR C N 1
ATOM 6409 C CA . TYR C 1 198 ? 23.353 16.459 82.012 1.00 21.40 201 TYR C CA 1
ATOM 6410 C C . TYR C 1 198 ? 22.986 15.008 82.297 1.00 17.79 201 TYR C C 1
ATOM 6411 O O . TYR C 1 198 ? 23.091 14.142 81.424 1.00 19.24 201 TYR C O 1
ATOM 6420 N N . TYR C 1 199 ? 22.527 14.749 83.520 1.00 20.31 202 TYR C N 1
ATOM 6421 C CA . TYR C 1 199 ? 22.235 13.387 83.944 1.00 17.44 202 TYR C CA 1
ATOM 6422 C C . TYR C 1 199 ? 21.083 13.425 84.935 1.00 18.52 202 TYR C C 1
ATOM 6423 O O . TYR C 1 199 ? 21.197 14.051 85.992 1.00 18.54 202 TYR C O 1
ATOM 6432 N N . ASP C 1 200 ? 19.995 12.752 84.600 1.00 16.54 203 ASP C N 1
ATOM 6433 C CA . ASP C 1 200 ? 18.843 12.626 85.488 1.00 18.79 203 ASP C CA 1
ATOM 6434 C C . ASP C 1 200 ? 18.898 11.235 86.105 1.00 19.92 203 ASP C C 1
ATOM 6435 O O . ASP C 1 200 ? 18.602 10.239 85.439 1.00 17.80 203 ASP C O 1
ATOM 6440 N N . GLU C 1 201 ? 19.247 11.184 87.396 0.92 17.73 204 GLU C N 1
ATOM 6441 C CA . GLU C 1 201 ? 19.513 9.932 88.091 0.92 19.07 204 GLU C CA 1
ATOM 6442 C C . GLU C 1 201 ? 18.284 9.031 88.182 0.92 23.39 204 GLU C C 1
ATOM 6443 O O . GLU C 1 201 ? 18.426 7.810 88.321 0.92 22.25 204 GLU C O 1
ATOM 6449 N N . SER C 1 202 ? 17.082 9.592 88.117 1.00 20.74 205 SER C N 1
ATOM 6450 C CA A SER C 1 202 ? 15.891 8.752 88.147 0.45 21.69 205 SER C CA 1
ATOM 6451 C CA B SER C 1 202 ? 15.894 8.750 88.152 0.55 21.67 205 SER C CA 1
ATOM 6452 C C . SER C 1 202 ? 15.801 7.842 86.932 1.00 21.50 205 SER C C 1
ATOM 6453 O O . SER C 1 202 ? 15.059 6.851 86.960 1.00 26.29 205 SER C O 1
ATOM 6458 N N . GLN C 1 203 ? 16.534 8.151 85.864 1.00 20.21 206 GLN C N 1
ATOM 6459 C CA . GLN C 1 203 ? 16.433 7.390 84.630 1.00 20.17 206 GLN C CA 1
ATOM 6460 C C . GLN C 1 203 ? 17.360 6.185 84.588 1.00 24.18 206 GLN C C 1
ATOM 6461 O O . GLN C 1 203 ? 17.292 5.412 83.632 1.00 37.30 206 GLN C O 1
ATOM 6467 N N . GLY C 1 204 ? 18.228 6.013 85.571 1.00 22.42 207 GLY C N 1
ATOM 6468 C CA . GLY C 1 204 ? 19.089 4.846 85.629 1.00 35.02 207 GLY C CA 1
ATOM 6469 C C . GLY C 1 204 ? 20.470 5.145 85.065 1.00 24.03 207 GLY C C 1
ATOM 6470 O O . GLY C 1 204 ? 21.099 6.130 85.437 1.00 26.50 207 GLY C O 1
ATOM 6471 N N . GLU C 1 205 ? 20.932 4.283 84.164 1.00 23.77 208 GLU C N 1
ATOM 6472 C CA . GLU C 1 205 ? 22.235 4.453 83.546 1.00 22.41 208 GLU C CA 1
ATOM 6473 C C . GLU C 1 205 ? 22.272 5.757 82.750 1.00 22.50 208 GLU C C 1
ATOM 6474 O O . GLU C 1 205 ? 21.243 6.271 82.310 1.00 18.32 208 GLU C O 1
ATOM 6480 N N . ILE C 1 206 ? 23.486 6.278 82.551 1.00 19.27 209 ILE C N 1
ATOM 6481 C CA . ILE C 1 206 ? 23.638 7.535 81.824 1.00 19.27 209 ILE C CA 1
ATOM 6482 C C . ILE C 1 206 ? 22.991 7.436 80.448 1.00 16.23 209 ILE C C 1
ATOM 6483 O O . ILE C 1 206 ? 22.284 8.355 80.018 1.00 15.67 209 ILE C O 1
ATOM 6488 N N . TYR C 1 207 ? 23.216 6.320 79.735 1.00 16.92 210 TYR C N 1
ATOM 6489 C CA . TYR C 1 207 ? 22.663 6.203 78.386 1.00 17.92 210 TYR C CA 1
ATOM 6490 C C . TYR C 1 207 ? 21.137 6.215 78.402 1.00 17.11 210 TYR C C 1
ATOM 6491 O O . TYR C 1 207 ? 20.508 6.634 77.417 1.00 17.11 210 TYR C O 1
ATOM 6500 N N . ARG C 1 208 ? 20.517 5.791 79.514 1.00 17.31 211 ARG C N 1
ATOM 6501 C CA . ARG C 1 208 ? 19.055 5.859 79.620 1.00 16.76 211 ARG C CA 1
ATOM 6502 C C . ARG C 1 208 ? 18.578 7.283 79.895 1.00 16.02 211 ARG C C 1
ATOM 6503 O O . ARG C 1 208 ? 17.532 7.703 79.380 1.00 18.00 211 ARG C O 1
ATOM 6508 N N . SER C 1 209 ? 19.332 8.033 80.703 1.00 15.22 212 SER C N 1
ATOM 6509 C CA . SER C 1 209 ? 19.065 9.459 80.873 1.00 16.58 212 SER C CA 1
ATOM 6510 C C . SER C 1 209 ? 19.192 10.209 79.548 1.00 14.43 212 SER C C 1
ATOM 6511 O O . SER C 1 209 ? 18.353 11.063 79.233 1.00 16.53 212 SER C O 1
ATOM 6514 N N . ILE C 1 210 ? 20.220 9.886 78.747 1.00 15.65 213 ILE C N 1
ATOM 6515 C CA . ILE C 1 210 ? 20.361 10.498 77.426 1.00 13.13 213 ILE C CA 1
ATOM 6516 C C . ILE C 1 210 ? 19.159 10.159 76.562 1.00 15.62 213 ILE C C 1
ATOM 6517 O O . ILE C 1 210 ? 18.592 11.030 75.899 1.00 13.92 213 ILE C O 1
ATOM 6522 N N . GLU C 1 211 ? 18.771 8.882 76.537 1.00 14.48 214 GLU C N 1
ATOM 6523 C CA . GLU C 1 211 ? 17.606 8.505 75.739 1.00 14.56 214 GLU C CA 1
ATOM 6524 C C . GLU C 1 211 ? 16.362 9.263 76.191 1.00 19.08 214 GLU C C 1
ATOM 6525 O O . GLU C 1 211 ? 15.595 9.753 75.359 1.00 15.50 214 GLU C O 1
ATOM 6531 N N . HIS C 1 212 ? 16.153 9.391 77.506 1.00 15.57 215 HIS C N 1
ATOM 6532 C CA . HIS C 1 212 ? 14.990 10.124 77.997 1.00 19.16 215 HIS C CA 1
ATOM 6533 C C . HIS C 1 212 ? 15.018 11.593 77.568 1.00 17.12 215 HIS C C 1
ATOM 6534 O O . HIS C 1 212 ? 13.997 12.134 77.116 1.00 17.61 215 HIS C O 1
ATOM 6541 N N . LEU C 1 213 ? 16.178 12.250 77.689 1.00 15.08 216 LEU C N 1
ATOM 6542 C CA . LEU C 1 213 ? 16.309 13.652 77.278 1.00 15.27 216 LEU C CA 1
ATOM 6543 C C . LEU C 1 213 ? 16.028 13.817 75.787 1.00 15.07 216 LEU C C 1
ATOM 6544 O O . LEU C 1 213 ? 15.245 14.693 75.360 1.00 15.32 216 LEU C O 1
ATOM 6549 N N . ASP C 1 214 ? 16.669 12.972 74.974 1.00 15.18 217 ASP C N 1
ATOM 6550 C CA . ASP C 1 214 ? 16.434 13.019 73.533 1.00 13.53 217 ASP C CA 1
ATOM 6551 C C . ASP C 1 214 ? 14.960 12.820 73.217 1.00 17.12 217 ASP C C 1
ATOM 6552 O O . ASP C 1 214 ? 14.380 13.560 72.417 1.00 15.08 217 ASP C O 1
ATOM 6557 N N . LYS C 1 215 ? 14.339 11.816 73.837 1.00 15.04 218 LYS C N 1
ATOM 6558 C CA . LYS C 1 215 ? 12.964 11.506 73.491 1.00 13.48 218 LYS C CA 1
ATOM 6559 C C . LYS C 1 215 ? 11.980 12.540 74.017 1.00 14.90 218 LYS C C 1
ATOM 6560 O O . LYS C 1 215 ? 10.912 12.696 73.421 1.00 15.46 218 LYS C O 1
ATOM 6566 N N . MET C 1 216 ? 12.318 13.279 75.078 1.00 14.52 219 MET C N 1
ATOM 6567 C CA . MET C 1 216 ? 11.513 14.460 75.411 1.00 17.81 219 MET C CA 1
ATOM 6568 C C . MET C 1 216 ? 11.486 15.434 74.239 1.00 16.70 219 MET C C 1
ATOM 6569 O O . MET C 1 216 ? 10.415 15.944 73.843 1.00 16.95 219 MET C O 1
ATOM 6574 N N . GLY C 1 217 ? 12.665 15.692 73.658 1.00 17.97 220 GLY C N 1
ATOM 6575 C CA . GLY C 1 217 ? 12.710 16.585 72.500 1.00 15.52 220 GLY C CA 1
ATOM 6576 C C . GLY C 1 217 ? 12.001 16.023 71.279 1.00 15.61 220 GLY C C 1
ATOM 6577 O O . GLY C 1 217 ? 11.296 16.746 70.559 1.00 15.02 220 GLY C O 1
ATOM 6578 N N . MET C 1 218 ? 12.190 14.732 71.023 1.00 13.76 221 MET C N 1
ATOM 6579 C CA . MET C 1 218 ? 11.539 14.085 69.892 1.00 13.19 221 MET C CA 1
ATOM 6580 C C . MET C 1 218 ? 10.020 14.113 70.040 1.00 15.39 221 MET C C 1
ATOM 6581 O O . MET C 1 218 ? 9.302 14.327 69.063 1.00 14.10 221 MET C O 1
ATOM 6586 N N . SER C 1 219 ? 9.516 13.923 71.265 1.00 14.67 222 SER C N 1
ATOM 6587 C CA A SER C 1 219 ? 8.073 13.964 71.478 0.58 16.32 222 SER C CA 1
ATOM 6588 C CA B SER C 1 219 ? 8.075 13.965 71.491 0.42 16.35 222 SER C CA 1
ATOM 6589 C C . SER C 1 219 ? 7.519 15.349 71.196 1.00 17.86 222 SER C C 1
ATOM 6590 O O . SER C 1 219 ? 6.421 15.485 70.636 1.00 17.55 222 SER C O 1
ATOM 6595 N N . ILE C 1 220 ? 8.264 16.389 71.578 1.00 14.49 223 ILE C N 1
ATOM 6596 C CA . ILE C 1 220 ? 7.814 17.750 71.302 1.00 15.34 223 ILE C CA 1
ATOM 6597 C C . ILE C 1 220 ? 7.779 18.010 69.801 1.00 13.59 223 ILE C C 1
ATOM 6598 O O . ILE C 1 220 ? 6.858 18.662 69.294 1.00 16.10 223 ILE C O 1
ATOM 6603 N N . ILE C 1 221 ? 8.785 17.516 69.070 1.00 12.54 224 ILE C N 1
ATOM 6604 C CA . ILE C 1 221 ? 8.760 17.623 67.609 1.00 12.90 224 ILE C CA 1
ATOM 6605 C C . ILE C 1 221 ? 7.525 16.922 67.050 1.00 17.46 224 ILE C C 1
ATOM 6606 O O . ILE C 1 221 ? 6.873 17.422 66.124 1.00 15.60 224 ILE C O 1
ATOM 6611 N N . GLU C 1 222 ? 7.169 15.760 67.610 1.00 15.39 225 GLU C N 1
ATOM 6612 C CA . GLU C 1 222 ? 5.963 15.076 67.146 1.00 18.71 225 GLU C CA 1
ATOM 6613 C C . GLU C 1 222 ? 4.687 15.846 67.484 1.00 20.30 225 GLU C C 1
ATOM 6614 O O . GLU C 1 222 ? 3.676 15.681 66.792 1.00 18.56 225 GLU C O 1
ATOM 6620 N N . GLN C 1 223 ? 4.710 16.691 68.512 1.00 17.45 226 GLN C N 1
ATOM 6621 C CA . GLN C 1 223 ? 3.590 17.585 68.780 1.00 16.30 226 GLN C CA 1
ATOM 6622 C C . GLN C 1 223 ? 3.566 18.796 67.859 1.00 19.01 226 GLN C C 1
ATOM 6623 O O . GLN C 1 223 ? 2.632 19.601 67.963 1.00 19.39 226 GLN C O 1
ATOM 6629 N N . LEU C 1 224 ? 4.566 18.949 66.977 1.00 16.46 227 LEU C N 1
ATOM 6630 C CA . LEU C 1 224 ? 4.609 20.031 65.990 1.00 14.22 227 LEU C CA 1
ATOM 6631 C C . LEU C 1 224 ? 4.590 21.403 66.660 1.00 23.21 227 LEU C C 1
ATOM 6632 O O . LEU C 1 224 ? 3.897 22.320 66.213 1.00 22.37 227 LEU C O 1
ATOM 6637 N N . ASP C 1 225 ? 5.381 21.554 67.724 1.00 15.53 228 ASP C N 1
ATOM 6638 C CA . ASP C 1 225 ? 5.259 22.673 68.657 1.00 18.39 228 ASP C CA 1
ATOM 6639 C C . ASP C 1 225 ? 6.589 23.418 68.773 1.00 19.73 228 ASP C C 1
ATOM 6640 O O . ASP C 1 225 ? 7.408 23.121 69.659 1.00 16.52 228 ASP C O 1
ATOM 6645 N N . PRO C 1 226 ? 6.815 24.441 67.940 1.00 17.41 229 PRO C N 1
ATOM 6646 C CA . PRO C 1 226 ? 8.112 25.151 67.988 1.00 19.12 229 PRO C CA 1
ATOM 6647 C C . PRO C 1 226 ? 8.355 25.905 69.288 1.00 17.92 229 PRO C C 1
ATOM 6648 O O . PRO C 1 226 ? 9.500 25.963 69.757 1.00 18.31 229 PRO C O 1
ATOM 6652 N N . VAL C 1 227 ? 7.318 26.488 69.893 1.00 19.59 230 VAL C N 1
ATOM 6653 C CA . VAL C 1 227 ? 7.528 27.223 71.140 1.00 17.14 230 VAL C CA 1
ATOM 6654 C C . VAL C 1 227 ? 7.968 26.270 72.246 1.00 20.58 230 VAL C C 1
ATOM 6655 O O . VAL C 1 227 ? 8.911 26.556 72.998 1.00 18.88 230 VAL C O 1
ATOM 6659 N N . SER C 1 228 ? 7.300 25.118 72.355 1.00 20.19 231 SER C N 1
ATOM 6660 C CA A SER C 1 228 ? 7.711 24.135 73.354 0.52 19.06 231 SER C CA 1
ATOM 6661 C CA B SER C 1 228 ? 7.702 24.119 73.344 0.48 19.07 231 SER C CA 1
ATOM 6662 C C . SER C 1 228 ? 9.114 23.613 73.074 1.00 15.19 231 SER C C 1
ATOM 6663 O O . SER C 1 228 ? 9.890 23.372 74.009 1.00 18.69 231 SER C O 1
ATOM 6668 N N . PHE C 1 229 ? 9.460 23.423 71.800 1.00 13.93 232 PHE C N 1
ATOM 6669 C CA . PHE C 1 229 ? 10.804 22.944 71.482 1.00 14.47 232 PHE C CA 1
ATOM 6670 C C . PHE C 1 229 ? 11.853 23.958 71.918 1.00 19.40 232 PHE C C 1
ATOM 6671 O O . PHE C 1 229 ? 12.894 23.598 72.498 1.00 16.12 232 PHE C O 1
ATOM 6679 N N . SER C 1 230 ? 11.585 25.236 71.654 1.00 16.06 233 SER C N 1
ATOM 6680 C CA . SER C 1 230 ? 12.483 26.294 72.096 1.00 17.01 233 SER C CA 1
ATOM 6681 C C . SER C 1 230 ? 12.620 26.312 73.617 1.00 19.55 233 SER C C 1
ATOM 6682 O O . SER C 1 230 ? 13.731 26.460 74.146 1.00 18.12 233 SER C O 1
ATOM 6685 N N . ASN C 1 231 ? 11.499 26.172 74.333 1.00 16.94 234 ASN C N 1
ATOM 6686 C CA . ASN C 1 231 ? 11.545 26.160 75.798 1.00 16.41 234 ASN C CA 1
ATOM 6687 C C . ASN C 1 231 ? 12.345 24.969 76.317 1.00 17.53 234 ASN C C 1
ATOM 6688 O O . ASN C 1 231 ? 13.054 25.076 77.325 1.00 19.76 234 ASN C O 1
ATOM 6693 N N . TYR C 1 232 ? 12.217 23.815 75.653 1.00 16.52 235 TYR C N 1
ATOM 6694 C CA . TYR C 1 232 ? 12.972 22.620 76.029 1.00 17.07 235 TYR C CA 1
ATOM 6695 C C . TYR C 1 232 ? 14.468 22.829 75.835 1.00 14.41 235 TYR C C 1
ATOM 6696 O O . TYR C 1 232 ? 15.280 22.437 76.690 1.00 16.12 235 TYR C O 1
ATOM 6705 N N . LEU C 1 233 ? 14.853 23.457 74.715 1.00 16.25 236 LEU C N 1
ATOM 6706 C CA . LEU C 1 233 ? 16.260 23.795 74.520 1.00 15.82 236 LEU C CA 1
ATOM 6707 C C . LEU C 1 233 ? 16.751 24.748 75.602 1.00 18.36 236 LEU C C 1
ATOM 6708 O O . LEU C 1 233 ? 17.865 24.593 76.115 1.00 17.17 236 LEU C O 1
ATOM 6713 N N . LYS C 1 234 ? 15.944 25.745 75.959 1.00 16.40 237 LYS C N 1
ATOM 6714 C CA . LYS C 1 234 ? 16.380 26.674 77.003 1.00 19.73 237 LYS C CA 1
ATOM 6715 C C . LYS C 1 234 ? 16.471 26.001 78.368 1.00 21.18 237 LYS C C 1
ATOM 6716 O O . LYS C 1 234 ? 17.308 26.389 79.192 1.00 17.22 237 LYS C O 1
ATOM 6722 N N . LYS C 1 235 ? 15.653 24.972 78.609 1.00 18.16 238 LYS C N 1
ATOM 6723 C CA . LYS C 1 235 ? 15.594 24.362 79.935 1.00 18.51 238 LYS C CA 1
ATOM 6724 C C . LYS C 1 235 ? 16.732 23.370 80.153 1.00 20.11 238 LYS C C 1
ATOM 6725 O O . LYS C 1 235 ? 17.319 23.331 81.242 1.00 18.27 238 LYS C O 1
ATOM 6731 N N . TYR C 1 236 ? 17.060 22.558 79.145 1.00 16.72 239 TYR C N 1
ATOM 6732 C CA . TYR C 1 236 ? 18.095 21.544 79.324 1.00 15.37 239 TYR C CA 1
ATOM 6733 C C . TYR C 1 236 ? 19.335 21.735 78.461 1.00 17.86 239 TYR C C 1
ATOM 6734 O O . TYR C 1 236 ? 20.360 21.108 78.757 1.00 15.91 239 TYR C O 1
ATOM 6743 N N . HIS C 1 237 ? 19.266 22.546 77.395 1.00 16.04 240 HIS C N 1
ATOM 6744 C CA . HIS C 1 237 ? 20.401 22.773 76.486 1.00 16.20 240 HIS C CA 1
ATOM 6745 C C . HIS C 1 237 ? 20.943 21.479 75.891 1.00 16.81 240 HIS C C 1
ATOM 6746 O O . HIS C 1 237 ? 22.159 21.298 75.762 1.00 15.20 240 HIS C O 1
ATOM 6753 N N . ASN C 1 238 ? 20.038 20.575 75.516 1.00 15.85 241 ASN C N 1
ATOM 6754 C CA . ASN C 1 238 ? 20.463 19.369 74.828 1.00 16.70 241 ASN C CA 1
ATOM 6755 C C . ASN C 1 238 ? 21.218 19.755 73.563 1.00 17.93 241 ASN C C 1
ATOM 6756 O O . ASN C 1 238 ? 20.825 20.676 72.846 1.00 16.99 241 ASN C O 1
ATOM 6761 N N . THR C 1 239 ? 22.320 19.052 73.310 1.00 15.07 242 THR C N 1
ATOM 6762 C CA . THR C 1 239 ? 23.266 19.408 72.249 1.00 16.70 242 THR C CA 1
ATOM 6763 C C . THR C 1 239 ? 22.792 18.828 70.910 1.00 18.57 242 THR C C 1
ATOM 6764 O O . THR C 1 239 ? 23.412 17.955 70.300 1.00 19.54 242 THR C O 1
ATOM 6768 N N . ILE C 1 240 ? 21.657 19.346 70.448 1.00 13.61 243 ILE C N 1
ATOM 6769 C CA . ILE C 1 240 ? 21.048 18.912 69.191 1.00 14.62 243 ILE C CA 1
ATOM 6770 C C . ILE C 1 240 ? 21.634 19.783 68.083 1.00 15.08 243 ILE C C 1
ATOM 6771 O O . ILE C 1 240 ? 21.372 20.986 68.034 1.00 16.51 243 ILE C O 1
ATOM 6776 N N . SER C 1 241 ? 22.428 19.183 67.190 1.00 15.48 244 SER C N 1
ATOM 6777 C CA . SER C 1 241 ? 23.270 19.988 66.308 1.00 12.94 244 SER C CA 1
ATOM 6778 C C . SER C 1 241 ? 22.461 20.741 65.259 1.00 13.49 244 SER C C 1
ATOM 6779 O O . SER C 1 241 ? 22.875 21.824 64.831 1.00 14.90 244 SER C O 1
ATOM 6782 N N . GLY C 1 242 ? 21.337 20.187 64.822 1.00 12.70 245 GLY C N 1
ATOM 6783 C CA . GLY C 1 242 ? 20.486 20.857 63.846 1.00 13.69 245 GLY C CA 1
ATOM 6784 C C . GLY C 1 242 ? 19.249 21.476 64.473 1.00 15.88 245 GLY C C 1
ATOM 6785 O O . GLY C 1 242 ? 18.186 21.551 63.848 1.00 14.91 245 GLY C O 1
ATOM 6786 N N . ARG C 1 243 ? 19.367 21.931 65.720 1.00 13.48 246 ARG C N 1
ATOM 6787 C CA . ARG C 1 243 ? 18.212 22.554 66.365 1.00 17.68 246 ARG C CA 1
ATOM 6788 C C . ARG C 1 243 ? 17.658 23.735 65.562 1.00 16.95 246 ARG C C 1
ATOM 6789 O O . ARG C 1 243 ? 16.442 23.952 65.548 1.00 16.77 246 ARG C O 1
ATOM 6797 N N . HIS C 1 244 ? 18.508 24.490 64.849 1.00 14.77 247 HIS C N 1
ATOM 6798 C CA . HIS C 1 244 ? 17.977 25.621 64.087 1.00 14.01 247 HIS C CA 1
ATOM 6799 C C . HIS C 1 244 ? 17.209 25.172 62.844 1.00 14.22 247 HIS C C 1
ATOM 6800 O O . HIS C 1 244 ? 16.090 25.678 62.625 1.00 17.42 247 HIS C O 1
ATOM 6807 N N . PRO C 1 245 ? 17.720 24.259 62.000 1.00 14.62 248 PRO C N 1
ATOM 6808 C CA . PRO C 1 245 ? 16.859 23.705 60.937 1.00 15.99 248 PRO C CA 1
ATOM 6809 C C . PRO C 1 245 ? 15.568 23.099 61.471 1.00 14.76 248 PRO C C 1
ATOM 6810 O O . PRO C 1 245 ? 14.522 23.205 60.819 1.00 15.02 248 PRO C O 1
ATOM 6814 N N . ILE C 1 246 ? 15.618 22.435 62.635 1.00 13.21 249 ILE C N 1
ATOM 6815 C CA . ILE C 1 246 ? 14.393 21.870 63.198 1.00 14.93 249 ILE C CA 1
ATOM 6816 C C . ILE C 1 246 ? 13.417 22.978 63.563 1.00 14.79 249 ILE C C 1
ATOM 6817 O O . ILE C 1 246 ? 12.214 22.871 63.302 1.00 14.99 249 ILE C O 1
ATOM 6822 N N . GLY C 1 247 ? 13.912 24.059 64.176 1.00 15.42 250 GLY C N 1
ATOM 6823 C CA . GLY C 1 247 ? 13.044 25.193 64.465 1.00 15.78 250 GLY C CA 1
ATOM 6824 C C . GLY C 1 247 ? 12.417 25.778 63.211 1.00 14.38 250 GLY C C 1
ATOM 6825 O O . GLY C 1 247 ? 11.226 26.134 63.203 1.00 15.35 250 GLY C O 1
ATOM 6826 N N . VAL C 1 248 ? 13.198 25.869 62.126 1.00 14.41 251 VAL C N 1
ATOM 6827 C CA . VAL C 1 248 ? 12.635 26.352 60.855 1.00 15.79 251 VAL C CA 1
ATOM 6828 C C . VAL C 1 248 ? 11.494 25.449 60.403 1.00 17.48 251 VAL C C 1
ATOM 6829 O O . VAL C 1 248 ? 10.405 25.925 60.046 1.00 15.15 251 VAL C O 1
ATOM 6833 N N . LEU C 1 249 ? 11.735 24.132 60.396 1.00 14.63 252 LEU C N 1
ATOM 6834 C CA . LEU C 1 249 ? 10.710 23.184 59.962 1.00 13.38 252 LEU C CA 1
ATOM 6835 C C . LEU C 1 249 ? 9.457 23.277 60.827 1.00 13.16 252 LEU C C 1
ATOM 6836 O O . LEU C 1 249 ? 8.333 23.241 60.310 1.00 14.15 252 LEU C O 1
ATOM 6841 N N . LEU C 1 250 ? 9.624 23.353 62.152 1.00 15.82 253 LEU C N 1
ATOM 6842 C CA . LEU C 1 250 ? 8.459 23.414 63.034 1.00 15.30 253 LEU C CA 1
ATOM 6843 C C . LEU C 1 250 ? 7.653 24.685 62.795 1.00 15.26 253 LEU C C 1
ATOM 6844 O O . LEU C 1 250 ? 6.416 24.658 62.834 1.00 18.37 253 LEU C O 1
ATOM 6849 N N . ASN C 1 251 ? 8.328 25.809 62.516 1.00 14.94 254 ASN C N 1
ATOM 6850 C CA . ASN C 1 251 ? 7.585 27.028 62.194 1.00 15.93 254 ASN C CA 1
ATOM 6851 C C . ASN C 1 251 ? 6.890 26.932 60.834 1.00 17.76 254 ASN C C 1
ATOM 6852 O O . ASN C 1 251 ? 5.763 27.423 60.674 1.00 19.29 254 ASN C O 1
ATOM 6857 N N . ALA C 1 252 ? 7.532 26.296 59.845 1.00 17.31 255 ALA C N 1
ATOM 6858 C CA . ALA C 1 252 ? 6.843 26.074 58.568 1.00 18.24 255 ALA C CA 1
ATOM 6859 C C . ALA C 1 252 ? 5.588 25.230 58.761 1.00 18.06 255 ALA C C 1
ATOM 6860 O O . ALA C 1 252 ? 4.522 25.526 58.190 1.00 17.39 255 ALA C O 1
ATOM 6862 N N . ILE C 1 253 ? 5.699 24.177 59.575 1.00 16.87 256 ILE C N 1
ATOM 6863 C CA . ILE C 1 253 ? 4.562 23.297 59.851 1.00 15.32 256 ILE C CA 1
ATOM 6864 C C . ILE C 1 253 ? 3.457 24.072 60.548 1.00 18.77 256 ILE C C 1
ATOM 6865 O O . ILE C 1 253 ? 2.278 23.931 60.212 1.00 17.78 256 ILE C O 1
ATOM 6870 N N . THR C 1 254 ? 3.819 24.903 61.532 1.00 16.76 257 THR C N 1
ATOM 6871 C CA . THR C 1 254 ? 2.812 25.677 62.256 1.00 19.28 257 THR C CA 1
ATOM 6872 C C . THR C 1 254 ? 2.066 26.633 61.331 1.00 17.41 257 THR C C 1
ATOM 6873 O O . THR C 1 254 ? 0.840 26.802 61.446 1.00 21.57 257 THR C O 1
ATOM 6877 N N . GLU C 1 255 ? 2.786 27.247 60.391 1.00 20.62 258 GLU C N 1
ATOM 6878 C CA . GLU C 1 255 ? 2.127 28.084 59.392 1.00 16.85 258 GLU C CA 1
ATOM 6879 C C . GLU C 1 255 ? 1.142 27.274 58.554 1.00 19.20 258 GLU C C 1
ATOM 6880 O O . GLU C 1 255 ? 0.024 27.730 58.293 1.00 21.66 258 GLU C O 1
ATOM 6886 N N . LEU C 1 256 ? 1.540 26.077 58.111 1.00 16.80 259 LEU C N 1
ATOM 6887 C CA . LEU C 1 256 ? 0.613 25.278 57.301 1.00 20.10 259 LEU C CA 1
ATOM 6888 C C . LEU C 1 256 ? -0.596 24.809 58.112 1.00 19.11 259 LEU C C 1
ATOM 6889 O O . LEU C 1 256 ? -1.721 24.770 57.597 1.00 21.26 259 LEU C O 1
ATOM 6894 N N . GLN C 1 257 ? -0.390 24.457 59.384 1.00 15.94 260 GLN C N 1
ATOM 6895 C CA . GLN C 1 257 ? -1.5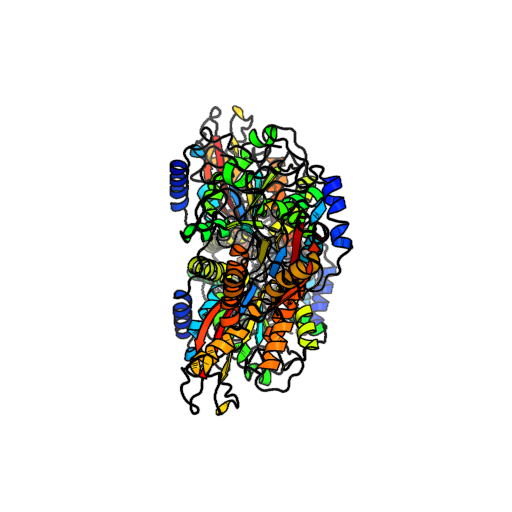16 24.062 60.234 1.00 16.09 260 GLN C CA 1
ATOM 6896 C C . GLN C 1 257 ? -2.476 25.222 60.468 1.00 20.96 260 GLN C C 1
ATOM 6897 O O . GLN C 1 257 ? -3.699 25.021 60.555 1.00 20.24 260 GLN C O 1
ATOM 6903 N N . LYS C 1 258 ? -1.937 26.439 60.602 1.00 19.05 261 LYS C N 1
ATOM 6904 C CA . LYS C 1 258 ? -2.780 27.622 60.739 1.00 22.70 261 LYS C CA 1
ATOM 6905 C C . LYS C 1 258 ? -3.704 27.783 59.536 1.00 26.07 261 LYS C C 1
ATOM 6906 O O . LYS C 1 258 ? -4.854 28.221 59.688 1.00 24.03 261 LYS C O 1
ATOM 6909 N N . ASN C 1 259 ? -3.247 27.373 58.349 1.00 22.08 262 ASN C N 1
ATOM 6910 C CA . ASN C 1 259 ? -4.076 27.410 57.145 1.00 20.44 262 ASN C CA 1
ATOM 6911 C C . ASN C 1 259 ? -5.009 26.214 57.039 1.00 25.37 262 ASN C C 1
ATOM 6912 O O . ASN C 1 259 ? -5.757 26.115 56.056 1.00 26.37 262 ASN C O 1
ATOM 6917 N N . GLY C 1 260 ? -4.999 25.320 58.022 1.00 20.77 263 GLY C N 1
ATOM 6918 C CA . GLY C 1 260 ? -5.910 24.199 58.049 1.00 25.68 263 GLY C CA 1
ATOM 6919 C C . GLY C 1 260 ? -5.367 22.904 57.478 1.00 19.48 263 GLY C C 1
ATOM 6920 O O . GLY C 1 260 ? -6.125 21.933 57.376 1.00 23.35 263 GLY C O 1
ATOM 6921 N N . MET C 1 261 ? -4.092 22.847 57.098 1.00 19.30 264 MET C N 1
ATOM 6922 C CA . MET C 1 261 ? -3.560 21.584 56.620 1.00 15.69 264 MET C CA 1
ATOM 6923 C C . MET C 1 261 ? -3.359 20.634 57.792 1.00 20.14 264 MET C C 1
ATOM 6924 O O . MET C 1 261 ? -3.134 21.052 58.930 1.00 23.06 264 MET C O 1
ATOM 6929 N N . ASN C 1 262 ? -3.463 19.341 57.502 1.00 21.44 265 ASN C N 1
ATOM 6930 C CA . ASN C 1 262 ? -3.311 18.283 58.494 1.00 16.24 265 ASN C CA 1
ATOM 6931 C C . ASN C 1 262 ? -2.051 17.495 58.176 1.00 17.11 265 ASN C C 1
ATOM 6932 O O . ASN C 1 262 ? -1.787 17.180 57.010 1.00 19.02 265 ASN C O 1
ATOM 6937 N N . MET C 1 263 ? -1.235 17.256 59.194 1.00 17.04 266 MET C N 1
ATOM 6938 C CA . MET C 1 263 ? -0.013 16.490 58.995 1.00 16.95 266 MET C CA 1
ATOM 6939 C C . MET C 1 263 ? 0.398 15.897 60.332 1.00 16.04 266 MET C C 1
ATOM 6940 O O . MET C 1 263 ? -0.068 16.327 61.390 1.00 17.19 266 MET C O 1
ATOM 6945 N N . SER C 1 264 ? 1.264 14.887 60.268 1.00 16.81 267 SER C N 1
ATOM 6946 C CA 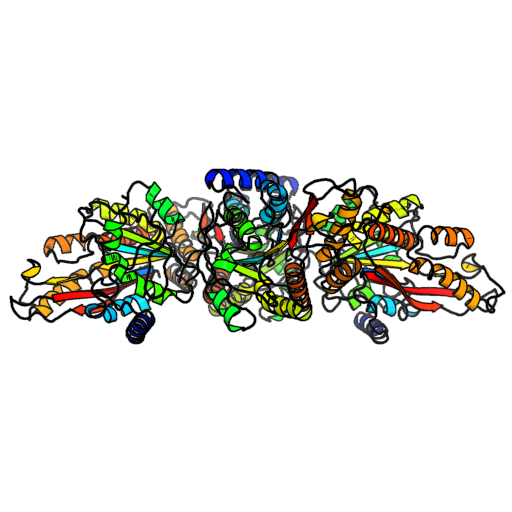. SER C 1 264 ? 1.806 14.292 61.482 1.00 17.01 267 SER C CA 1
ATOM 6947 C C . SER C 1 264 ? 3.276 13.964 61.280 1.00 14.88 267 SER C C 1
ATOM 6948 O O . SER C 1 264 ? 3.735 13.706 60.161 1.00 14.52 267 SER C O 1
ATOM 6951 N N . PHE C 1 265 ? 4.022 13.991 62.383 1.00 12.32 268 PHE C N 1
ATOM 6952 C CA . PHE C 1 265 ? 5.436 13.652 62.358 1.00 13.95 268 PHE C CA 1
ATOM 6953 C C . PHE C 1 265 ? 5.667 12.480 63.300 1.00 14.55 268 PHE C C 1
ATOM 6954 O O . PHE C 1 265 ? 5.159 12.477 64.428 1.00 16.86 268 PHE C O 1
ATOM 6962 N N . SER C 1 266 ? 6.422 11.491 62.832 1.00 12.80 269 SER C N 1
ATOM 6963 C CA . SER C 1 266 ? 6.758 10.327 63.642 1.00 15.69 269 SER C CA 1
ATOM 6964 C C . SER C 1 266 ? 8.239 10.030 63.525 1.00 16.53 269 SER C C 1
ATOM 6965 O O . SER C 1 266 ? 8.759 9.878 62.412 1.00 14.17 269 SER C O 1
ATOM 6968 N N . PHE C 1 267 ? 8.906 9.915 64.668 1.00 14.91 270 PHE C N 1
ATOM 6969 C CA . PHE C 1 267 ? 10.227 9.309 64.666 1.00 15.02 270 PHE C CA 1
ATOM 6970 C C . PHE C 1 267 ? 10.092 7.796 64.562 1.00 17.76 270 PHE C C 1
ATOM 6971 O O . PHE C 1 267 ? 9.236 7.181 65.211 1.00 16.36 270 PHE C O 1
ATOM 6979 N N . LEU C 1 268 ? 10.952 7.197 63.737 1.00 13.77 271 LEU C N 1
ATOM 6980 C CA . LEU C 1 268 ? 10.879 5.790 63.376 1.00 16.26 271 LEU C CA 1
ATOM 6981 C C . LEU C 1 268 ? 12.054 4.972 63.883 1.00 17.16 271 LEU C C 1
ATOM 6982 O O . LEU C 1 268 ? 11.956 3.740 63.921 1.00 16.24 271 LEU C O 1
ATOM 6987 N N . ASN C 1 269 ? 13.154 5.614 64.275 1.00 17.08 272 ASN C N 1
ATOM 6988 C CA . ASN C 1 269 ? 14.299 4.882 64.800 1.00 16.34 272 ASN C CA 1
ATOM 6989 C C . ASN C 1 269 ? 15.175 5.820 65.626 1.00 13.61 272 ASN C C 1
ATOM 6990 O O . ASN C 1 269 ? 15.340 6.994 65.280 1.00 14.11 272 ASN C O 1
ATOM 6995 N N . TYR C 1 270 ? 15.717 5.289 66.724 1.00 13.72 273 TYR C N 1
ATOM 6996 C CA . TYR C 1 270 ? 16.603 6.010 67.627 1.00 14.00 273 TYR C CA 1
ATOM 6997 C C . TYR C 1 270 ? 17.795 5.120 67.934 1.00 14.94 273 TYR C C 1
ATOM 6998 O O . TYR C 1 270 ? 17.621 3.932 68.226 1.00 15.98 273 TYR C O 1
ATOM 7007 N N . ALA C 1 271 ? 18.996 5.696 67.891 1.00 12.92 274 ALA C N 1
ATOM 7008 C CA . ALA C 1 271 ? 20.212 4.937 68.181 1.00 16.39 274 ALA C CA 1
ATOM 7009 C C . ALA C 1 271 ? 21.242 5.849 68.842 1.00 16.35 274 ALA C C 1
ATOM 7010 O O . ALA C 1 271 ? 21.150 7.080 68.785 1.00 15.53 274 ALA C O 1
ATOM 7012 N N . GLN C 1 272 ? 22.222 5.229 69.503 1.00 17.59 275 GLN C N 1
ATOM 7013 C CA . GLN C 1 272 ? 23.347 5.951 70.076 1.00 13.91 275 GLN C CA 1
ATOM 7014 C C . GLN C 1 272 ? 24.642 5.315 69.573 1.00 16.33 275 GLN C C 1
ATOM 7015 O O . GLN C 1 272 ? 24.712 4.092 69.408 1.00 16.28 275 GLN C O 1
ATOM 7021 N N . SER C 1 273 ? 25.656 6.151 69.324 1.00 15.49 276 SER C N 1
ATOM 7022 C CA . SER C 1 273 ? 26.928 5.663 68.794 1.00 19.72 276 SER C CA 1
ATOM 7023 C C . SER C 1 273 ? 27.591 4.675 69.750 1.00 21.52 276 SER C C 1
ATOM 7024 O O . SER C 1 273 ? 28.275 3.736 69.312 1.00 22.36 276 SER C O 1
ATOM 7027 N N . SER C 1 274 ? 27.401 4.875 71.050 1.00 19.86 277 SER C N 1
ATOM 7028 C CA . SER C 1 274 ? 27.780 3.935 72.093 1.00 19.51 277 SER C CA 1
ATOM 7029 C C . SER C 1 274 ? 26.875 4.226 73.278 1.00 19.65 277 SER C C 1
ATOM 7030 O O . SER C 1 274 ? 26.123 5.203 73.279 1.00 20.40 277 SER C O 1
ATOM 7033 N N . GLN C 1 275 ? 26.973 3.390 74.306 1.00 19.71 278 GLN C N 1
ATOM 7034 C CA . GLN C 1 275 ? 26.149 3.531 75.504 1.00 16.86 278 GLN C CA 1
ATOM 7035 C C . GLN C 1 275 ? 27.007 4.052 76.651 1.00 23.16 278 GLN C C 1
ATOM 7036 O O . GLN C 1 275 ? 27.831 3.315 77.197 1.00 27.08 278 GLN C O 1
ATOM 7042 N N . CYS C 1 276 ? 26.823 5.320 77.014 1.00 19.21 279 CYS C N 1
ATOM 7043 C CA . CYS C 1 276 ? 27.570 5.876 78.141 1.00 19.41 279 CYS C CA 1
ATOM 7044 C C . CYS C 1 276 ? 27.121 5.241 79.453 1.00 21.07 279 CYS C C 1
ATOM 7045 O O . CYS C 1 276 ? 25.927 5.201 79.768 1.00 19.96 279 CYS C O 1
ATOM 7048 N N . ARG C 1 277 ? 28.085 4.797 80.254 1.00 18.00 280 ARG C N 1
ATOM 7049 C CA . ARG C 1 277 ? 27.783 4.273 81.579 1.00 21.71 280 ARG C CA 1
ATOM 7050 C C . ARG C 1 277 ? 28.572 4.936 82.691 1.00 24.80 280 ARG C C 1
ATOM 7051 O O . ARG C 1 277 ? 28.142 4.874 83.845 1.00 26.11 280 ARG C O 1
ATOM 7059 N N . ASN C 1 278 ? 29.687 5.590 82.395 1.00 25.99 281 ASN C N 1
ATOM 7060 C CA . ASN C 1 278 ? 30.415 6.299 83.430 1.00 32.25 281 ASN C CA 1
ATOM 7061 C C . ASN C 1 278 ? 30.877 7.642 82.886 1.00 27.38 281 ASN C C 1
ATOM 7062 O O . ASN C 1 278 ? 30.740 7.947 81.698 1.00 22.47 281 ASN C O 1
ATOM 7067 N N . TRP C 1 279 ? 31.445 8.449 83.780 1.00 24.53 282 TRP C N 1
ATOM 7068 C CA . TRP C 1 279 ? 31.622 9.861 83.480 1.00 24.31 282 TRP C CA 1
ATOM 7069 C C . TRP C 1 279 ? 32.697 10.124 82.434 1.00 28.54 282 TRP C C 1
ATOM 7070 O O . TRP C 1 279 ? 32.716 11.218 81.865 1.00 24.39 282 TRP C O 1
ATOM 7081 N N . GLN C 1 280 ? 33.565 9.154 82.138 1.00 23.56 283 GLN C N 1
ATOM 7082 C CA . GLN C 1 280 ? 34.556 9.362 81.091 1.00 23.69 283 GLN C CA 1
ATOM 7083 C C . GLN C 1 280 ? 34.035 8.992 79.706 1.00 23.52 283 GLN C C 1
ATOM 7084 O O . GLN C 1 280 ? 34.750 9.209 78.719 1.00 22.05 283 GLN C O 1
ATOM 7090 N N . ASP C 1 281 ? 32.813 8.464 79.604 1.00 20.59 284 ASP C N 1
ATOM 7091 C CA . ASP C 1 281 ? 32.281 8.030 78.319 1.00 17.83 284 ASP C CA 1
ATOM 7092 C C . ASP C 1 281 ? 31.703 9.207 77.524 1.00 19.99 284 ASP C C 1
ATOM 7093 O O . ASP C 1 281 ? 31.390 10.273 78.064 1.00 21.88 284 ASP C O 1
ATOM 7098 N N . SER C 1 282 ? 31.564 8.996 76.218 1.00 15.49 285 SER C N 1
ATOM 7099 C CA . SER C 1 282 ? 30.921 9.982 75.354 1.00 17.29 285 SER C CA 1
ATOM 7100 C C . SER C 1 282 ? 30.138 9.262 74.271 1.00 15.07 285 SER C C 1
ATOM 7101 O O . SER C 1 282 ? 30.519 8.170 73.841 1.00 19.80 285 SER C O 1
ATOM 7104 N N . SER C 1 283 ? 29.036 9.878 73.829 1.00 14.60 286 SER C N 1
ATOM 7105 C CA . SER C 1 283 ? 28.266 9.308 72.728 1.00 14.39 286 SER C CA 1
ATOM 7106 C C . SER C 1 283 ? 27.531 10.409 71.976 1.00 14.13 286 SER C C 1
ATOM 7107 O O . SER C 1 283 ? 27.354 11.522 72.474 1.00 14.15 286 SER C O 1
ATOM 7110 N N . VAL C 1 284 ? 27.121 10.080 70.747 1.00 14.65 287 VAL C N 1
ATOM 7111 C CA . VAL C 1 284 ? 26.246 10.924 69.937 1.00 14.06 287 VAL C CA 1
ATOM 7112 C C . VAL C 1 284 ? 24.997 10.120 69.606 1.00 15.45 287 VAL C C 1
ATOM 7113 O O . VAL C 1 284 ? 25.083 8.926 69.295 1.00 14.33 287 VAL C O 1
ATOM 7117 N N . SER C 1 285 ? 23.834 10.768 69.701 1.00 14.91 288 SER C N 1
ATOM 7118 C CA . SER C 1 285 ? 22.562 10.124 69.414 1.00 11.24 288 SER C CA 1
ATOM 7119 C C . SER C 1 285 ? 22.059 10.508 68.030 1.00 10.73 288 SER C C 1
ATOM 7120 O O . SER C 1 285 ? 22.290 11.625 67.550 1.00 13.43 288 SER C O 1
ATOM 7123 N N . TYR C 1 286 ? 21.325 9.578 67.424 1.00 12.73 289 TYR C N 1
ATOM 7124 C CA . TYR C 1 286 ? 20.744 9.734 66.094 1.00 12.08 289 TYR C CA 1
ATOM 7125 C C . TYR C 1 286 ? 19.262 9.406 66.158 1.00 14.21 289 TYR C C 1
ATOM 7126 O O . TYR C 1 286 ? 18.856 8.467 66.854 1.00 16.05 289 TYR C O 1
ATOM 7135 N N . ALA C 1 287 ? 18.455 10.170 65.409 1.00 10.99 290 ALA C N 1
ATOM 7136 C CA . ALA C 1 287 ? 17.025 9.930 65.325 1.00 10.91 290 ALA C CA 1
ATOM 7137 C C . ALA C 1 287 ? 16.564 10.220 63.906 1.00 12.65 290 ALA C C 1
ATOM 7138 O O . ALA C 1 287 ? 16.987 11.208 63.296 1.00 15.40 290 ALA C O 1
ATOM 7140 N N . ALA C 1 288 ? 15.742 9.330 63.364 1.00 13.17 291 ALA C N 1
ATOM 7141 C CA . ALA C 1 288 ? 15.231 9.457 62.002 1.00 11.51 291 ALA C CA 1
ATOM 7142 C C . ALA C 1 288 ? 13.717 9.514 62.073 1.00 15.35 291 ALA C C 1
ATOM 7143 O O . ALA C 1 288 ? 13.114 8.714 62.782 1.00 14.06 291 ALA C O 1
ATOM 7145 N N . GLY C 1 289 ? 13.107 10.449 61.343 1.00 13.38 292 GLY C N 1
ATOM 7146 C CA . GLY C 1 289 ? 11.662 10.585 61.413 1.00 10.13 292 GLY C CA 1
ATOM 7147 C C . GLY C 1 289 ? 11.129 11.185 60.131 1.00 16.72 292 GLY C C 1
ATOM 7148 O O . GLY C 1 289 ? 11.893 11.689 59.307 1.00 13.37 292 GLY C O 1
ATOM 7149 N N . ALA C 1 290 ? 9.798 11.153 59.989 1.00 13.93 293 ALA C N 1
ATOM 7150 C CA . ALA C 1 290 ? 9.148 11.628 58.769 1.00 13.48 293 ALA C CA 1
ATOM 7151 C C . ALA C 1 290 ? 7.880 12.406 59.092 1.00 12.95 293 ALA C C 1
ATOM 7152 O O . ALA C 1 290 ? 7.150 12.086 60.030 1.00 13.83 293 ALA C O 1
ATOM 7154 N N . LEU C 1 291 ? 7.637 13.422 58.262 1.00 15.30 294 LEU C N 1
ATOM 7155 C CA . LEU C 1 291 ? 6.417 14.221 58.218 1.00 12.41 294 LEU C CA 1
ATOM 7156 C C . LEU C 1 291 ? 5.596 13.765 57.027 1.00 13.01 294 LEU C C 1
ATOM 7157 O O . LEU C 1 291 ? 6.112 13.740 55.893 1.00 15.48 294 LEU C O 1
ATOM 7162 N N . THR C 1 292 ? 4.311 13.489 57.285 1.00 15.47 295 THR C N 1
ATOM 7163 C CA . THR C 1 292 ? 3.353 13.086 56.260 1.00 15.32 295 THR C CA 1
ATOM 7164 C C . THR C 1 292 ? 2.125 13.986 56.335 1.00 16.83 295 THR C C 1
ATOM 7165 O O . THR C 1 292 ? 1.544 14.162 57.410 1.00 14.76 295 THR C O 1
ATOM 7169 N N . VAL C 1 293 ? 1.728 14.527 55.184 1.00 14.35 296 VAL C N 1
ATOM 7170 C CA . VAL C 1 293 ? 0.537 15.362 55.025 1.00 15.46 296 VAL C CA 1
ATOM 7171 C C . VAL C 1 293 ? -0.657 14.451 54.796 1.00 18.84 296 VAL C C 1
ATOM 7172 O O . VAL C 1 293 ? -0.555 13.448 54.081 1.00 20.43 296 VAL C O 1
ATOM 7176 N N . HIS C 1 294 ? -1.763 14.751 55.472 1.00 15.71 297 HIS C N 1
ATOM 7177 C CA . HIS C 1 294 ? -2.990 13.971 55.359 1.00 17.28 297 HIS C CA 1
ATOM 7178 C C . HIS C 1 294 ? -4.166 14.816 54.873 1.00 21.30 297 HIS C C 1
ATOM 7179 O O . HIS C 1 294 ? -4.114 16.056 54.845 1.00 18.30 297 HIS C O 1
ATOM 7187 N N . ARG D 1 1 ? -31.649 32.675 9.713 1.00 57.50 4 ARG D N 1
ATOM 7188 C CA . ARG D 1 1 ? -32.664 31.884 10.403 1.00 62.68 4 ARG D CA 1
ATOM 7189 C C . ARG D 1 1 ? -32.425 30.382 10.234 1.00 49.77 4 ARG D C 1
ATOM 7190 O O . ARG D 1 1 ? -32.366 29.651 11.221 1.00 62.54 4 ARG D O 1
ATOM 7198 N N . VAL D 1 2 ? -32.315 29.915 8.993 1.00 44.77 5 VAL D N 1
ATOM 7199 C CA . VAL D 1 2 ? -32.045 28.505 8.724 1.00 44.60 5 VAL D CA 1
ATOM 7200 C C . VAL D 1 2 ? -30.542 28.282 8.658 1.00 41.55 5 VAL D C 1
ATOM 7201 O O . VAL D 1 2 ? -29.847 28.901 7.844 1.00 41.65 5 VAL D O 1
ATOM 7205 N N . VAL D 1 3 ? -30.046 27.368 9.492 1.00 26.23 6 VAL D N 1
ATOM 7206 C CA . VAL D 1 3 ? -28.615 27.093 9.585 1.00 35.02 6 VAL D CA 1
ATOM 7207 C C . VAL D 1 3 ? -28.193 25.856 8.808 1.00 27.45 6 VAL D C 1
ATOM 7208 O O . VAL D 1 3 ? -26.977 25.615 8.677 1.00 25.12 6 VAL D O 1
ATOM 7212 N N . CYS D 1 4 ? -29.144 25.036 8.342 1.00 31.17 7 CYS D N 1
ATOM 7213 C CA . CYS D 1 4 ? -28.837 23.761 7.699 1.00 25.87 7 CYS D CA 1
ATOM 7214 C C . CYS D 1 4 ? -29.446 23.688 6.311 1.00 19.87 7 CYS D C 1
ATOM 7215 O O . CYS D 1 4 ? -30.642 23.944 6.135 1.00 22.87 7 CYS D O 1
ATOM 7218 N N . ARG D 1 5 ? -28.630 23.286 5.347 1.00 18.71 8 ARG D N 1
ATOM 7219 C CA . ARG D 1 5 ? -29.121 22.933 4.025 1.00 19.85 8 ARG D CA 1
ATOM 7220 C C . ARG D 1 5 ? -29.581 21.485 4.061 1.00 19.88 8 ARG D C 1
ATOM 7221 O O . ARG D 1 5 ? -28.778 20.586 4.335 1.00 20.33 8 ARG D O 1
ATOM 7229 N N . GLU D 1 6 ? -30.868 21.258 3.804 1.00 16.86 9 GLU D N 1
ATOM 7230 C CA . GLU D 1 6 ? -31.381 19.896 3.794 1.00 18.23 9 GLU D CA 1
ATOM 7231 C C . GLU D 1 6 ? -30.863 19.145 2.578 1.00 18.08 9 GLU D C 1
ATOM 7232 O O . GLU D 1 6 ? -30.553 19.737 1.533 1.00 18.62 9 GLU D O 1
ATOM 7238 N N . ALA D 1 7 ? -30.784 17.819 2.715 1.00 19.81 10 ALA D N 1
ATOM 7239 C CA . ALA D 1 7 ? -30.365 16.951 1.610 1.00 18.59 10 ALA D CA 1
ATOM 7240 C C . ALA D 1 7 ? -31.554 16.786 0.667 1.00 17.76 10 ALA D C 1
ATOM 7241 O O . ALA D 1 7 ? -32.226 15.752 0.625 1.00 17.71 10 ALA D O 1
ATOM 7243 N N . SER D 1 8 ? -31.770 17.822 -0.154 1.00 16.10 11 SER D N 1
ATOM 7244 C CA . SER D 1 8 ? -33.018 17.974 -0.891 1.00 19.40 11 SER D CA 1
ATOM 7245 C C . SER D 1 8 ? -33.181 16.971 -2.032 1.00 21.74 11 SER D C 1
ATOM 7246 O O . SER D 1 8 ? -34.304 16.787 -2.527 1.00 21.13 11 SER D O 1
ATOM 7249 N N . HIS D 1 9 ? -32.110 16.304 -2.452 1.00 17.31 12 HIS D N 1
ATOM 7250 C CA . HIS D 1 9 ? -32.204 15.303 -3.509 1.00 17.66 12 HIS D CA 1
ATOM 7251 C C . HIS D 1 9 ? -32.012 13.881 -2.994 1.00 18.92 12 HIS D C 1
ATOM 7252 O O . HIS D 1 9 ? -31.971 12.944 -3.797 1.00 18.59 12 HIS D O 1
ATOM 7259 N N . ALA D 1 10 ? -31.948 13.694 -1.676 1.00 16.89 13 ALA D N 1
ATOM 7260 C CA . ALA D 1 10 ? -31.934 12.350 -1.119 1.00 17.41 13 ALA D CA 1
ATOM 7261 C C . ALA D 1 10 ? -33.246 11.651 -1.429 1.00 22.21 13 ALA D C 1
ATOM 7262 O O . ALA D 1 10 ? -34.312 12.263 -1.386 1.00 22.66 13 ALA D O 1
ATOM 7264 N N . GLY D 1 11 ? -33.160 10.364 -1.765 1.00 21.95 14 GLY D N 1
ATOM 7265 C CA . GLY D 1 11 ? -34.327 9.589 -2.122 1.00 21.97 14 GLY D CA 1
ATOM 7266 C C . GLY D 1 11 ? -34.682 9.651 -3.591 1.00 27.36 14 GLY D C 1
ATOM 7267 O O . GLY D 1 11 ? -35.413 8.783 -4.079 1.00 29.84 14 GLY D O 1
ATOM 7268 N N . SER D 1 12 ? -34.193 10.654 -4.308 1.00 22.08 15 SER D N 1
ATOM 7269 C CA . SER D 1 12 ? -34.487 10.804 -5.726 1.00 24.50 15 SER D CA 1
ATOM 7270 C C . SER D 1 12 ? -33.255 10.697 -6.606 1.00 19.44 15 SER D C 1
ATOM 7271 O O . SER D 1 12 ? -33.316 10.062 -7.658 1.00 21.00 15 SER D O 1
ATOM 7274 N N . TRP D 1 13 ? -32.137 11.299 -6.202 1.00 18.48 16 TRP D N 1
ATOM 7275 C CA . TRP D 1 13 ? -30.871 11.161 -6.908 1.00 19.17 16 TRP D CA 1
ATOM 7276 C C . TRP D 1 13 ? -29.930 10.162 -6.242 1.00 20.37 16 TRP D C 1
ATOM 7277 O O . TRP D 1 13 ? -28.927 9.778 -6.847 1.00 17.24 16 TRP D O 1
ATOM 7288 N N . TYR D 1 14 ? -30.210 9.769 -5.004 1.00 17.37 17 TYR D N 1
ATOM 7289 C CA . TYR D 1 14 ? -29.428 8.756 -4.312 1.00 17.91 17 TYR D CA 1
ATOM 7290 C C . TYR D 1 14 ? -30.276 8.220 -3.171 1.00 19.37 17 TYR D C 1
ATOM 7291 O O . TYR D 1 14 ? -31.281 8.822 -2.793 1.00 21.51 17 TYR D O 1
ATOM 7300 N N . THR D 1 15 ? -29.855 7.080 -2.628 1.00 19.09 18 THR D N 1
ATOM 7301 C CA . THR D 1 15 ? -30.609 6.422 -1.562 1.00 24.14 18 THR D CA 1
ATOM 7302 C C . THR D 1 15 ? -30.703 7.299 -0.312 1.00 18.11 18 THR D C 1
ATOM 7303 O O . THR D 1 15 ? -29.698 7.825 0.176 1.00 18.43 18 THR D O 1
ATOM 7307 N N . ALA D 1 16 ? -31.923 7.440 0.223 1.00 23.46 19 ALA D N 1
ATOM 7308 C CA . ALA D 1 16 ? -32.115 8.261 1.414 1.00 25.95 19 ALA D CA 1
ATOM 7309 C C . ALA D 1 16 ? -31.742 7.521 2.692 1.00 21.88 19 ALA D C 1
ATOM 7310 O O . ALA D 1 16 ? -31.356 8.157 3.680 1.00 22.95 19 ALA D O 1
ATOM 7312 N N . SER D 1 17 ? -31.855 6.193 2.699 1.00 19.06 20 SER D N 1
ATOM 7313 C CA . SER D 1 17 ? -31.522 5.417 3.890 1.00 19.53 20 SER D CA 1
ATOM 7314 C C . SER D 1 17 ? -30.015 5.429 4.110 1.00 23.98 20 SER D C 1
ATOM 7315 O O . SER D 1 17 ? -29.258 5.010 3.231 1.00 23.79 20 SER D O 1
ATOM 7318 N N . GLY D 1 18 ? -29.581 5.918 5.275 1.00 21.40 21 GLY D N 1
ATOM 7319 C CA . GLY D 1 18 ? -28.175 5.976 5.608 1.00 23.44 21 GLY D CA 1
ATOM 7320 C C . GLY D 1 18 ? -27.461 4.639 5.483 1.00 21.02 21 GLY D C 1
ATOM 7321 O O . GLY D 1 18 ? -26.448 4.525 4.788 1.00 22.82 21 GLY D O 1
ATOM 7322 N N . PRO D 1 19 ? -27.965 3.603 6.160 1.00 21.39 22 PRO D N 1
ATOM 7323 C CA . PRO D 1 19 ? -27.310 2.279 6.053 1.00 24.82 22 PRO D CA 1
ATOM 7324 C C . PRO D 1 19 ? -27.267 1.721 4.636 1.00 24.03 22 PRO D C 1
ATOM 7325 O O . PRO D 1 19 ? -26.237 1.176 4.210 1.00 24.64 22 PRO D O 1
ATOM 7329 N N . GLN D 1 20 ? -28.355 1.861 3.876 1.00 22.19 23 GLN D N 1
ATOM 7330 C CA . GLN D 1 20 ? -28.350 1.359 2.505 1.00 22.65 23 GLN D CA 1
ATOM 7331 C C . GLN D 1 20 ? -27.406 2.175 1.626 1.00 21.94 23 GLN D C 1
ATOM 7332 O O . GLN D 1 20 ? -26.667 1.615 0.801 1.00 20.70 23 GLN D O 1
ATOM 7338 N N . LEU D 1 21 ? -27.414 3.499 1.789 1.00 20.72 24 LEU D N 1
ATOM 7339 C CA . LEU D 1 21 ? -26.489 4.331 1.027 1.00 20.28 24 LEU D CA 1
ATOM 7340 C C . LEU D 1 21 ? -25.043 3.984 1.354 1.00 18.14 24 LEU D C 1
ATOM 7341 O O . LEU D 1 21 ? -24.191 3.917 0.458 1.00 17.83 24 LEU D O 1
ATOM 7346 N N . ASN D 1 22 ? -24.744 3.795 2.640 1.00 20.81 25 ASN D N 1
ATOM 7347 C CA . ASN D 1 22 ? -23.407 3.390 3.063 1.00 24.07 25 ASN D CA 1
ATOM 7348 C C . ASN D 1 22 ? -22.971 2.110 2.374 1.00 24.48 25 ASN D C 1
ATOM 7349 O O . ASN D 1 22 ? -21.832 2.006 1.891 1.00 21.23 25 ASN D O 1
ATOM 7354 N N . ALA D 1 23 ? -23.870 1.117 2.329 1.00 21.44 26 ALA D N 1
ATOM 7355 C CA . ALA D 1 23 ? -23.523 -0.159 1.708 1.00 24.04 26 ALA D CA 1
ATOM 7356 C C . ALA D 1 23 ? -23.263 0.004 0.214 1.00 21.53 26 ALA D C 1
ATOM 7357 O O . ALA D 1 23 ? -22.340 -0.616 -0.333 1.00 20.46 26 ALA D O 1
ATOM 7359 N N . GLN D 1 24 ? -24.058 0.839 -0.464 1.00 22.27 27 GLN D N 1
ATOM 7360 C CA . GLN D 1 24 ? -23.816 1.084 -1.884 1.00 16.77 27 GLN D CA 1
ATOM 7361 C C . GLN D 1 24 ? -22.449 1.718 -2.105 1.00 19.30 27 GLN D C 1
ATOM 7362 O O . GLN D 1 24 ? -21.696 1.310 -3.005 1.00 19.52 27 GLN D O 1
ATOM 7368 N N . LEU D 1 25 ? -22.122 2.740 -1.304 1.00 20.80 28 LEU D N 1
ATOM 7369 C CA . LEU D 1 25 ? -20.832 3.408 -1.468 1.00 19.46 28 LEU D CA 1
ATOM 7370 C C . LEU D 1 25 ? -19.674 2.453 -1.199 1.00 20.24 28 LEU D C 1
ATOM 7371 O O . LEU D 1 25 ? -18.665 2.484 -1.915 1.00 19.12 28 LEU D O 1
ATOM 7376 N N . GLU D 1 26 ? -19.782 1.612 -0.162 1.00 19.69 29 GLU D N 1
ATOM 7377 C CA . GLU D 1 26 ? -18.731 0.625 0.083 1.00 21.61 29 GLU D CA 1
ATOM 7378 C C . GLU D 1 26 ? -18.597 -0.335 -1.090 1.00 24.84 29 GLU D C 1
ATOM 7379 O O . GLU D 1 26 ? -17.479 -0.687 -1.491 1.00 21.39 29 GLU D O 1
ATOM 7385 N N . GLY D 1 27 ? -19.724 -0.768 -1.658 1.00 22.68 30 GLY D N 1
ATOM 7386 C CA . GLY D 1 27 ? -19.664 -1.672 -2.795 1.00 21.12 30 GLY D CA 1
ATOM 7387 C C . GLY D 1 27 ? -18.929 -1.061 -3.972 1.00 31.12 30 GLY D C 1
ATOM 7388 O O . GLY D 1 27 ? -18.127 -1.727 -4.635 1.00 25.93 30 GLY D O 1
ATOM 7389 N N . TRP D 1 28 ? -19.226 0.199 -4.279 1.00 18.37 31 TRP D N 1
ATOM 7390 C CA . TRP D 1 28 ? -18.528 0.853 -5.388 1.00 16.82 31 TRP D CA 1
ATOM 7391 C C . TRP D 1 28 ? -17.051 1.078 -5.067 1.00 20.28 31 TRP D C 1
ATOM 7392 O O . TRP D 1 28 ? -16.184 0.843 -5.915 1.00 19.06 31 TRP D O 1
ATOM 7403 N N . LEU D 1 29 ? -16.747 1.526 -3.845 1.00 19.20 32 LEU D N 1
ATOM 7404 C CA . LEU D 1 29 ? -15.360 1.796 -3.473 1.00 20.72 32 LEU D CA 1
ATOM 7405 C C . LEU D 1 29 ? -14.511 0.524 -3.452 1.00 23.65 32 LEU D C 1
ATOM 7406 O O . LEU D 1 29 ? -13.309 0.583 -3.738 1.00 22.42 32 LEU D O 1
ATOM 7411 N N . SER D 1 30 ? -15.108 -0.630 -3.136 1.00 22.22 33 SER D N 1
ATOM 7412 C CA . SER D 1 30 ? -14.343 -1.877 -3.085 1.00 29.20 33 SER D CA 1
ATOM 7413 C C . SER D 1 30 ? -13.854 -2.327 -4.462 1.00 29.11 33 SER D C 1
ATOM 7414 O O . SER D 1 30 ? -12.932 -3.148 -4.545 1.00 31.03 33 SER D O 1
ATOM 7417 N N . GLN D 1 31 ? -14.447 -1.824 -5.540 1.00 23.52 34 GLN D N 1
ATOM 7418 C CA . GLN D 1 31 ? -14.030 -2.182 -6.890 1.00 23.65 34 GLN D CA 1
ATOM 7419 C C . GLN D 1 31 ? -12.851 -1.367 -7.402 1.00 22.97 34 GLN D C 1
ATOM 7420 O O . GLN D 1 31 ? -12.433 -1.575 -8.547 1.00 26.44 34 GLN D O 1
ATOM 7426 N N . VAL D 1 32 ? -12.317 -0.441 -6.608 1.00 20.36 35 VAL D N 1
ATOM 7427 C CA . VAL D 1 32 ? -11.282 0.488 -7.056 1.00 19.28 35 VAL D CA 1
ATOM 7428 C C . VAL D 1 32 ? -10.028 0.233 -6.234 1.00 22.42 35 VAL D C 1
ATOM 7429 O O . VAL D 1 32 ? -10.095 0.170 -5.004 1.00 19.66 35 VAL D O 1
ATOM 7433 N N . GLN D 1 33 ? -8.887 0.103 -6.901 1.00 19.93 36 GLN D N 1
ATOM 7434 C CA . GLN D 1 33 ? -7.614 0.079 -6.187 1.00 20.22 36 GLN D CA 1
ATOM 7435 C C . GLN D 1 33 ? -7.092 1.505 -6.090 1.00 23.58 36 GLN D C 1
ATOM 7436 O O . GLN D 1 33 ? -7.162 2.263 -7.059 1.00 34.06 36 GLN D O 1
ATOM 7438 N N . SER D 1 34 ? -6.600 1.894 -4.916 1.00 21.89 37 SER D N 1
ATOM 7439 C CA . SER D 1 34 ? -6.100 3.259 -4.795 1.00 27.68 37 SER D CA 1
ATOM 7440 C C . SER D 1 34 ? -4.724 3.345 -5.447 1.00 21.84 37 SER D C 1
ATOM 7441 O O . SER D 1 34 ? -3.842 2.528 -5.167 1.00 26.50 37 SER D O 1
ATOM 7444 N N . THR D 1 35 ? -4.565 4.310 -6.357 1.00 20.71 38 THR D N 1
ATOM 7445 C CA . THR D 1 35 ? -3.329 4.496 -7.111 1.00 24.09 38 THR D CA 1
ATOM 7446 C C . THR D 1 35 ? -2.827 5.930 -7.123 1.00 23.22 38 THR D C 1
ATOM 7447 O O . THR D 1 35 ? -1.676 6.153 -7.508 1.00 21.12 38 THR D O 1
ATOM 7451 N N . LYS D 1 36 ? -3.645 6.909 -6.752 1.00 18.10 39 LYS D N 1
ATOM 7452 C CA . LYS D 1 36 ? -3.260 8.303 -6.921 1.00 19.37 39 LYS D CA 1
ATOM 7453 C C . LYS D 1 36 ? -3.361 9.071 -5.612 1.00 20.28 39 LYS D C 1
ATOM 7454 O O . LYS D 1 36 ? -3.503 10.297 -5.627 1.00 27.19 39 LYS D O 1
ATOM 7460 N N . ARG D 1 37 ? -3.295 8.377 -4.484 1.00 20.02 40 ARG D N 1
ATOM 7461 C CA . ARG D 1 37 ? -3.327 9.073 -3.214 1.00 21.80 40 ARG D CA 1
ATOM 7462 C C . ARG D 1 37 ? -2.024 9.843 -3.014 1.00 21.01 40 ARG D C 1
ATOM 7463 O O . ARG D 1 37 ? -0.967 9.427 -3.499 1.00 21.50 40 ARG D O 1
ATOM 7471 N N . PRO D 1 38 ? -2.075 10.987 -2.322 1.00 20.06 41 PRO D N 1
ATOM 7472 C CA . PRO D 1 38 ? -3.299 11.607 -1.791 1.00 21.06 41 PRO D CA 1
ATOM 7473 C C . PRO D 1 38 ? -3.820 12.666 -2.751 1.00 23.21 41 PRO D C 1
ATOM 7474 O O . PRO D 1 38 ? -3.116 13.636 -3.025 1.00 19.17 41 PRO D O 1
ATOM 7478 N N . ALA D 1 39 ? -5.019 12.471 -3.296 1.00 16.49 42 ALA D N 1
ATOM 7479 C CA . ALA D 1 39 ? -5.519 13.411 -4.288 1.00 20.64 42 ALA D CA 1
ATOM 7480 C C . ALA D 1 39 ? -5.568 14.817 -3.705 1.00 22.06 42 ALA D C 1
ATOM 7481 O O . ALA D 1 39 ? -5.979 15.024 -2.554 1.00 17.62 42 ALA D O 1
ATOM 7483 N N . ARG D 1 40 ? -5.082 15.776 -4.485 1.00 16.07 43 ARG D N 1
ATOM 7484 C CA . ARG D 1 40 ? -5.235 17.186 -4.166 1.00 13.92 43 ARG D CA 1
ATOM 7485 C C . ARG D 1 40 ? -6.435 17.773 -4.873 1.00 21.37 43 ARG D C 1
ATOM 7486 O O . ARG D 1 40 ? -6.984 18.781 -4.412 1.00 17.02 43 ARG D O 1
ATOM 7494 N N . ALA D 1 41 ? -6.841 17.165 -5.984 1.00 14.65 44 ALA D N 1
ATOM 7495 C CA . ALA D 1 41 ? -8.128 17.534 -6.567 1.00 16.08 44 ALA D CA 1
ATOM 7496 C C . ALA D 1 41 ? -8.713 16.303 -7.233 1.00 15.12 44 ALA D C 1
ATOM 7497 O O . ALA D 1 41 ? -7.991 15.355 -7.542 1.00 16.91 44 ALA D O 1
ATOM 7499 N N . ILE D 1 42 ? -10.032 16.310 -7.446 1.00 12.29 45 ILE D N 1
ATOM 7500 C CA . ILE D 1 42 ? -10.663 15.274 -8.256 1.00 14.12 45 ILE D CA 1
ATOM 7501 C C . ILE D 1 42 ? -11.678 15.932 -9.176 1.00 14.91 45 ILE D C 1
ATOM 7502 O O . ILE D 1 42 ? -12.197 17.015 -8.889 1.00 16.71 45 ILE D O 1
ATOM 7507 N N . ILE D 1 43 ? -11.938 15.272 -10.298 1.00 14.60 46 ILE D N 1
ATOM 7508 C CA . ILE D 1 43 ? -13.107 15.558 -11.130 1.00 12.78 46 ILE D CA 1
ATOM 7509 C C . ILE D 1 43 ? -14.020 14.346 -11.011 1.00 14.63 46 ILE D C 1
ATOM 7510 O O . ILE D 1 43 ? -13.547 13.210 -11.130 1.00 14.22 46 ILE D O 1
ATOM 7515 N N . ALA D 1 44 ? -15.310 14.579 -10.743 1.00 15.10 47 ALA D N 1
ATOM 7516 C CA . ALA D 1 44 ? -16.243 13.496 -10.465 1.00 13.95 47 ALA D CA 1
ATOM 7517 C C . ALA D 1 44 ? -17.640 13.887 -10.941 1.00 11.33 47 ALA D C 1
ATOM 7518 O O . ALA D 1 44 ? -17.992 15.078 -10.931 1.00 13.31 47 ALA D O 1
ATOM 7520 N N . PRO D 1 45 ? -18.451 12.920 -11.358 1.00 13.01 48 PRO D N 1
ATOM 7521 C CA . PRO D 1 45 ? -19.756 13.234 -11.956 1.00 12.44 48 PRO D CA 1
ATOM 7522 C C . PRO D 1 45 ? -20.808 13.641 -10.923 1.00 16.87 48 PRO D C 1
ATOM 7523 O O . PRO D 1 45 ? -20.643 13.462 -9.715 1.00 15.62 48 PRO D O 1
ATOM 7527 N N . HIS D 1 46 ? -21.909 14.234 -11.432 1.00 14.30 49 HIS D N 1
ATOM 7528 C CA . HIS D 1 46 ? -23.001 14.710 -10.582 1.00 14.29 49 HIS D CA 1
ATOM 7529 C C . HIS D 1 46 ? -24.358 14.199 -11.052 1.00 15.95 49 HIS D C 1
ATOM 7530 O O . HIS D 1 46 ? -25.378 14.847 -10.819 1.00 17.14 49 HIS D O 1
ATOM 7537 N N . ALA D 1 47 ? -24.393 13.036 -11.694 1.00 12.70 50 ALA D N 1
ATOM 7538 C CA . ALA D 1 47 ? -25.656 12.399 -12.023 1.00 16.47 50 ALA D CA 1
ATOM 7539 C C . ALA D 1 47 ? -26.140 11.601 -10.817 1.00 17.51 50 ALA D C 1
ATOM 7540 O O . ALA D 1 47 ? -25.469 11.524 -9.789 1.00 17.52 50 ALA D O 1
ATOM 7542 N N . GLY D 1 48 ? -27.327 11.013 -10.927 1.00 17.88 51 GLY D N 1
ATOM 7543 C CA . GLY D 1 48 ? -27.786 10.121 -9.878 1.00 17.52 51 GLY D CA 1
ATOM 7544 C C . GLY D 1 48 ? -26.843 8.945 -9.704 1.00 15.18 51 GLY D C 1
ATOM 7545 O O . GLY D 1 48 ? -26.213 8.485 -10.652 1.00 18.14 51 GLY D O 1
ATOM 7546 N N . TYR D 1 49 ? -26.752 8.450 -8.465 1.00 15.23 52 TYR D N 1
ATOM 7547 C CA . TYR D 1 49 ? -25.760 7.419 -8.153 1.00 18.90 52 TYR D CA 1
ATOM 7548 C C . TYR D 1 49 ? -26.023 6.115 -8.892 1.00 18.79 52 TYR D C 1
ATOM 7549 O O . TYR D 1 49 ? -25.078 5.361 -9.145 1.00 17.98 52 TYR D O 1
ATOM 7558 N N . THR D 1 50 ? -27.284 5.809 -9.228 1.00 16.79 53 THR D N 1
ATOM 7559 C CA . THR D 1 50 ? -27.523 4.602 -10.019 1.00 18.86 53 THR D CA 1
ATOM 7560 C C . THR D 1 50 ? -26.806 4.673 -11.359 1.00 20.66 53 THR D C 1
ATOM 7561 O O . THR D 1 50 ? -26.376 3.638 -11.882 1.00 22.72 53 THR D O 1
ATOM 7565 N N . TYR D 1 51 ? -26.645 5.877 -11.912 1.00 17.16 54 TYR D N 1
ATOM 7566 C CA . TYR D 1 51 ? -25.955 6.056 -13.186 1.00 18.87 54 TYR D CA 1
ATOM 7567 C C . TYR D 1 51 ? -24.447 6.192 -13.042 1.00 20.25 54 TYR D C 1
ATOM 7568 O O . TYR D 1 51 ? -23.708 5.663 -13.877 1.00 19.81 54 TYR D O 1
ATOM 7577 N N . CYS D 1 52 ? -23.967 6.924 -12.031 1.00 18.15 55 CYS D N 1
ATOM 7578 C CA . CYS D 1 52 ? -22.557 7.294 -11.989 1.00 17.55 55 CYS D CA 1
ATOM 7579 C C . CYS D 1 52 ? -21.820 6.959 -10.697 1.00 13.63 55 CYS D C 1
ATOM 7580 O O . CYS D 1 52 ? -20.646 7.328 -10.580 1.00 14.69 55 CYS D O 1
ATOM 7583 N N . GLY D 1 53 ? -22.453 6.293 -9.730 1.00 14.77 56 GLY D N 1
ATOM 7584 C CA . GLY D 1 53 ? -21.789 6.051 -8.450 1.00 20.28 56 GLY D CA 1
ATOM 7585 C C . GLY D 1 53 ? -20.546 5.183 -8.567 1.00 16.94 56 GLY D C 1
ATOM 7586 O O . GLY D 1 53 ? -19.514 5.454 -7.926 1.00 17.17 56 GLY D O 1
ATOM 7587 N N . SER D 1 54 ? -20.614 4.141 -9.401 1.00 20.19 57 SER D N 1
ATOM 7588 C CA . SER D 1 54 ? -19.447 3.288 -9.578 1.00 17.19 57 SER D CA 1
ATOM 7589 C C . SER D 1 54 ? -18.319 4.049 -10.256 1.00 17.61 57 SER D C 1
ATOM 7590 O O . SER D 1 54 ? -17.147 3.830 -9.925 1.00 18.40 57 SER D O 1
ATOM 7593 N N . CYS D 1 55 ? -18.647 4.959 -11.181 1.00 15.17 58 CYS D N 1
ATOM 7594 C CA . CYS D 1 55 ? -17.616 5.812 -11.780 1.00 18.50 58 CYS D CA 1
ATOM 7595 C C . CYS D 1 55 ? -17.001 6.740 -10.733 1.00 17.47 58 CYS D C 1
ATOM 7596 O O . CYS D 1 55 ? -15.776 6.821 -10.601 1.00 18.43 58 CYS D O 1
ATOM 7599 N N . ALA D 1 56 ? -17.841 7.416 -9.949 1.00 16.57 59 ALA D N 1
ATOM 7600 C CA . ALA D 1 56 ? -17.339 8.400 -8.990 1.00 16.56 59 ALA D CA 1
ATOM 7601 C C . ALA D 1 56 ? -16.426 7.768 -7.939 1.00 14.43 59 ALA D C 1
ATOM 7602 O O . ALA D 1 56 ? -15.527 8.448 -7.404 1.00 14.87 59 ALA D O 1
ATOM 7604 N N . ALA D 1 57 ? -16.644 6.486 -7.618 1.00 14.56 60 ALA D N 1
ATOM 7605 C CA . ALA D 1 57 ? -15.761 5.818 -6.651 1.00 13.17 60 ALA D CA 1
ATOM 7606 C C . ALA D 1 57 ? -14.296 5.845 -7.086 1.00 14.75 60 ALA D C 1
ATOM 7607 O O . ALA D 1 57 ? -13.399 5.830 -6.230 1.00 13.71 60 ALA D O 1
ATOM 7609 N N . HIS D 1 58 ? -14.023 5.848 -8.397 1.00 15.88 61 HIS D N 1
ATOM 7610 C CA . HIS D 1 58 ? -12.631 5.887 -8.844 1.00 15.84 61 HIS D CA 1
ATOM 7611 C C . HIS D 1 58 ? -11.944 7.186 -8.455 1.00 16.76 61 HIS D C 1
ATOM 7612 O O . HIS D 1 58 ? -10.726 7.203 -8.234 1.00 18.47 61 HIS D O 1
ATOM 7619 N N . ALA D 1 59 ? -12.694 8.275 -8.365 1.00 14.71 62 ALA D N 1
ATOM 7620 C CA . ALA D 1 59 ? -12.123 9.510 -7.845 1.00 14.17 62 ALA D CA 1
ATOM 7621 C C . ALA D 1 59 ? -12.027 9.468 -6.327 1.00 15.33 62 ALA D C 1
ATOM 7622 O O . ALA D 1 59 ? -10.970 9.776 -5.758 1.00 16.17 62 ALA D O 1
ATOM 7624 N N . TYR D 1 60 ? -13.118 9.067 -5.655 1.00 13.84 63 TYR D N 1
ATOM 7625 C CA . TYR D 1 60 ? -13.147 9.192 -4.199 1.00 14.99 63 TYR D CA 1
ATOM 7626 C C . TYR D 1 60 ? -12.195 8.224 -3.499 1.00 16.68 63 TYR D C 1
ATOM 7627 O O . TYR D 1 60 ? -11.733 8.536 -2.393 1.00 14.89 63 TYR D O 1
ATOM 7636 N N . LYS D 1 61 ? -11.842 7.099 -4.128 1.00 15.33 64 LYS D N 1
ATOM 7637 C CA . LYS D 1 61 ? -10.873 6.179 -3.526 1.00 17.43 64 LYS D CA 1
ATOM 7638 C C . LYS D 1 61 ? -9.485 6.795 -3.406 1.00 15.26 64 LYS D C 1
ATOM 7639 O O . LYS D 1 61 ? -8.656 6.293 -2.630 1.00 15.98 64 LYS D O 1
ATOM 7645 N N . GLN D 1 62 ? -9.203 7.854 -4.163 1.00 16.39 65 GLN D N 1
ATOM 7646 C CA . GLN D 1 62 ? -7.884 8.476 -4.162 1.00 18.11 65 GLN D CA 1
ATOM 7647 C C . GLN D 1 62 ? -7.743 9.525 -3.069 1.00 15.35 65 GLN D C 1
ATOM 7648 O O . GLN D 1 62 ? -6.670 10.123 -2.932 1.00 16.78 65 GLN D O 1
ATOM 7654 N N . VAL D 1 63 ? -8.803 9.780 -2.310 1.00 16.39 66 VAL D N 1
ATOM 7655 C CA . VAL D 1 63 ? -8.730 10.719 -1.194 1.00 14.33 66 VAL D CA 1
ATOM 7656 C C . VAL D 1 63 ? -8.096 10.015 0.001 1.00 17.68 66 VAL D C 1
ATOM 7657 O O . VAL D 1 63 ? -8.530 8.927 0.403 1.00 20.98 66 VAL D O 1
ATOM 7661 N N . ASP D 1 64 ? -7.067 10.638 0.578 1.00 16.76 67 ASP D N 1
ATOM 7662 C CA . ASP D 1 64 ? -6.438 10.105 1.781 1.00 16.70 67 ASP D CA 1
ATOM 7663 C C . ASP D 1 64 ? -6.970 10.846 2.994 1.00 16.07 67 ASP D C 1
ATOM 7664 O O . ASP D 1 64 ? -6.573 12.001 3.221 1.00 17.68 67 ASP D O 1
ATOM 7669 N N . PRO D 1 65 ? -7.814 10.225 3.824 1.00 17.51 68 PRO D N 1
ATOM 7670 C CA . PRO D 1 65 ? -8.399 10.955 4.959 1.00 19.56 68 PRO D CA 1
ATOM 7671 C C . PRO D 1 65 ? -7.418 11.239 6.096 1.00 21.91 68 PRO D C 1
ATOM 7672 O O . PRO D 1 65 ? -7.773 11.997 7.009 1.00 21.93 68 PRO D O 1
ATOM 7676 N N . SER D 1 66 ? -6.208 10.672 6.084 1.00 18.45 69 SER D N 1
ATOM 7677 C CA A SER D 1 66 ? -5.218 11.026 7.094 0.58 20.47 69 SER D CA 1
ATOM 7678 C CA B SER D 1 66 ? -5.218 11.027 7.094 0.42 20.50 69 SER D CA 1
ATOM 7679 C C . SER D 1 66 ? -4.483 12.316 6.758 1.00 23.60 69 SER D C 1
ATOM 7680 O O . SER D 1 66 ? -3.741 12.826 7.605 1.00 24.40 69 SER D O 1
ATOM 7685 N N . ILE D 1 67 ? -4.667 12.844 5.550 1.00 20.30 70 ILE D N 1
ATOM 7686 C CA . ILE D 1 67 ? -3.989 14.049 5.091 1.00 19.33 70 ILE D CA 1
ATOM 7687 C C . ILE D 1 67 ? -4.973 15.187 4.856 1.00 22.54 70 ILE D C 1
ATOM 7688 O O . ILE D 1 67 ? -4.737 16.321 5.275 1.00 19.45 70 ILE D O 1
ATOM 7693 N N . THR D 1 68 ? -6.081 14.903 4.178 1.00 17.49 71 THR D N 1
ATOM 7694 C CA . THR D 1 68 ? -7.046 15.941 3.832 1.00 15.53 71 THR D CA 1
ATOM 7695 C C . THR D 1 68 ? -7.878 16.334 5.049 1.00 21.41 71 THR D C 1
ATOM 7696 O O . THR D 1 68 ? -8.295 15.480 5.840 1.00 19.50 71 THR D O 1
ATOM 7700 N N . ARG D 1 69 ? -8.101 17.640 5.203 1.00 17.71 72 ARG D N 1
ATOM 7701 C CA . ARG D 1 69 ? -8.949 18.168 6.267 1.00 19.09 72 ARG D CA 1
ATOM 7702 C C . ARG D 1 69 ? -9.979 19.183 5.806 1.00 20.29 72 ARG D C 1
ATOM 7703 O O . ARG D 1 69 ? -10.880 19.497 6.588 1.00 20.12 72 ARG D O 1
ATOM 7711 N N . ARG D 1 70 ? -9.857 19.746 4.608 1.00 16.97 73 ARG D N 1
ATOM 7712 C CA . ARG D 1 70 ? -10.808 20.734 4.116 1.00 17.66 73 ARG D CA 1
ATOM 7713 C C . ARG D 1 70 ? -11.112 20.411 2.662 1.00 21.31 73 ARG D C 1
ATOM 7714 O O . ARG D 1 70 ? -10.192 20.241 1.855 1.00 21.25 73 ARG D O 1
ATOM 7722 N N . ILE D 1 71 ? -12.390 20.345 2.322 1.00 16.01 74 ILE D N 1
ATOM 7723 C CA . ILE D 1 71 ? -12.807 19.886 0.998 1.00 14.11 74 ILE D CA 1
ATOM 7724 C C . ILE D 1 71 ? -13.628 20.981 0.333 1.00 18.04 74 ILE D C 1
ATOM 7725 O O . ILE D 1 71 ? -14.775 21.239 0.720 1.00 18.29 74 ILE D O 1
ATOM 7730 N N . PHE D 1 72 ? -13.029 21.626 -0.675 1.00 14.76 75 PHE D N 1
ATOM 7731 C CA . PHE D 1 72 ? -13.739 22.544 -1.556 1.00 16.70 75 PHE D CA 1
ATOM 7732 C C . PHE D 1 72 ? -14.562 21.732 -2.544 1.00 17.76 75 PHE D C 1
ATOM 7733 O O . PHE D 1 72 ?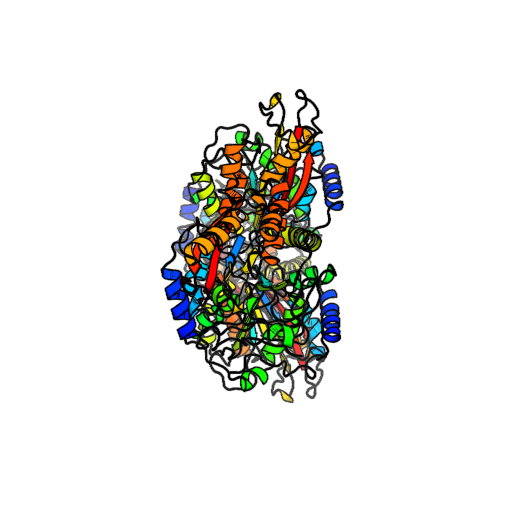 -14.089 20.722 -3.072 1.00 15.53 75 PHE D O 1
ATOM 7741 N N . ILE D 1 73 ? -15.798 22.161 -2.799 1.00 13.95 76 ILE D N 1
ATOM 7742 C CA . ILE D 1 73 ? -16.649 21.497 -3.788 1.00 16.47 76 ILE D CA 1
ATOM 7743 C C . ILE D 1 73 ? -17.169 22.563 -4.741 1.00 15.84 76 ILE D C 1
ATOM 7744 O O . ILE D 1 73 ? -17.983 23.404 -4.349 1.00 16.92 76 ILE D O 1
ATOM 7749 N N . LEU D 1 74 ? -16.700 22.528 -5.985 1.00 13.02 77 LEU D N 1
ATOM 7750 C CA . LEU D 1 74 ? -17.047 23.509 -7.005 1.00 18.28 77 LEU D CA 1
ATOM 7751 C C . LEU D 1 74 ? -17.995 22.822 -7.973 1.00 15.36 77 LEU D C 1
ATOM 7752 O O . LEU D 1 74 ? -17.595 21.900 -8.693 1.00 16.29 77 LEU D O 1
ATOM 7757 N N . GLY D 1 75 ? -19.253 23.249 -7.966 1.00 14.62 78 GLY D N 1
ATOM 7758 C CA . GLY D 1 75 ? -20.253 22.656 -8.817 1.00 15.92 78 GLY D CA 1
ATOM 7759 C C . GLY D 1 75 ? -20.893 23.696 -9.713 1.00 14.90 78 GLY D C 1
ATOM 7760 O O . GLY D 1 75 ? -21.082 24.854 -9.328 1.00 15.71 78 GLY D O 1
ATOM 7761 N N . PRO D 1 76 ? -21.225 23.301 -10.937 1.00 15.31 79 PRO D N 1
ATOM 7762 C CA . PRO D 1 76 ? -21.836 24.244 -11.878 1.00 16.63 79 PRO D CA 1
ATOM 7763 C C . PRO D 1 76 ? -23.298 24.527 -11.550 1.00 15.28 79 PRO D C 1
ATOM 7764 O O . PRO D 1 76 ? -24.011 23.698 -10.979 1.00 16.90 79 PRO D O 1
ATOM 7768 N N . SER D 1 77 ? -23.745 25.720 -11.918 1.00 16.37 80 SER D N 1
ATOM 7769 C CA . SER D 1 77 ? -25.125 26.115 -11.651 1.00 15.27 80 SER D CA 1
ATOM 7770 C C . SER D 1 77 ? -26.032 25.650 -12.784 1.00 19.34 80 SER D C 1
ATOM 7771 O O . SER D 1 77 ? -25.754 25.906 -13.964 1.00 21.27 80 SER D O 1
ATOM 7774 N N . HIS D 1 78 ? -27.114 24.963 -12.422 1.00 13.27 81 HIS D N 1
ATOM 7775 C CA . HIS D 1 78 ? -28.070 24.459 -13.400 1.00 15.81 81 HIS D CA 1
ATOM 7776 C C . HIS D 1 78 ? -29.321 25.315 -13.527 1.00 21.39 81 HIS D C 1
ATOM 7777 O O . HIS D 1 78 ? -30.010 25.241 -14.556 1.00 18.83 81 HIS D O 1
ATOM 7784 N N . HIS D 1 79 ? -29.646 26.104 -12.515 1.00 18.72 82 HIS D N 1
ATOM 7785 C CA . HIS D 1 79 ? -30.955 26.740 -12.471 1.00 20.51 82 HIS D CA 1
ATOM 7786 C C . HIS D 1 79 ? -30.900 28.255 -12.540 1.00 29.10 82 HIS D C 1
ATOM 7787 O O . HIS D 1 79 ? -31.833 28.873 -13.047 1.00 43.79 82 HIS D O 1
ATOM 7794 N N . VAL D 1 80 ? -29.816 28.865 -12.089 0.89 35.19 83 VAL D N 1
ATOM 7795 C CA . VAL D 1 80 ? -29.824 30.298 -11.840 0.89 32.49 83 VAL D CA 1
ATOM 7796 C C . VAL D 1 80 ? -28.929 31.030 -12.827 0.89 26.99 83 VAL D C 1
ATOM 7797 O O . VAL D 1 80 ? -27.914 30.481 -13.277 0.89 36.19 83 VAL D O 1
ATOM 7801 N N . PRO D 1 81 ? -29.272 32.262 -13.200 0.79 41.29 84 PRO D N 1
ATOM 7802 C CA . PRO D 1 81 ? -28.409 33.063 -14.091 0.79 38.32 84 PRO D CA 1
ATOM 7803 C C . PRO D 1 81 ? -27.235 33.653 -13.319 0.79 36.61 84 PRO D C 1
ATOM 7804 O O . PRO D 1 81 ? -27.220 34.809 -12.915 0.79 60.99 84 PRO D O 1
ATOM 7808 N N . LEU D 1 82 ? -26.227 32.828 -13.079 1.00 45.54 85 LEU D N 1
ATOM 7809 C CA . LEU D 1 82 ? -25.072 33.226 -12.292 1.00 35.47 85 LEU D CA 1
ATOM 7810 C C . LEU D 1 82 ? -23.892 33.473 -13.227 1.00 27.93 85 LEU D C 1
ATOM 7811 O O . LEU D 1 82 ? -23.497 32.578 -13.984 1.00 28.61 85 LEU D O 1
ATOM 7816 N N . SER D 1 83 ? -23.335 34.684 -13.173 1.00 24.44 86 SER D N 1
ATOM 7817 C CA . SER D 1 83 ? -22.166 35.038 -13.974 1.00 27.51 86 SER D CA 1
ATOM 7818 C C . SER D 1 83 ? -20.866 35.011 -13.185 1.00 28.52 86 SER D C 1
ATOM 7819 O O . SER D 1 83 ? -19.798 35.169 -13.784 1.00 30.06 86 SER D O 1
ATOM 7822 N N . ARG D 1 84 ? -20.932 34.828 -11.865 1.00 23.62 87 ARG D N 1
ATOM 7823 C CA . ARG D 1 84 ? -19.750 34.732 -11.018 1.00 21.04 87 ARG D CA 1
ATOM 7824 C C . ARG D 1 84 ? -19.786 33.422 -10.237 1.00 23.07 87 ARG D C 1
ATOM 7825 O O . ARG D 1 84 ? -20.289 32.415 -10.740 1.00 22.62 87 ARG D O 1
ATOM 7827 N N . CYS D 1 85 ? -19.242 33.409 -9.022 1.00 20.66 88 CYS D N 1
ATOM 7828 C CA . CYS D 1 85 ? -19.409 32.281 -8.117 1.00 19.09 88 CYS D CA 1
ATOM 7829 C C . CYS D 1 85 ? -20.223 32.724 -6.904 1.00 18.89 88 CYS D C 1
ATOM 7830 O O . CYS D 1 85 ? -20.325 33.915 -6.600 1.00 22.68 88 CYS D O 1
ATOM 7833 N N . ALA D 1 86 ? -20.806 31.757 -6.207 1.00 18.61 89 ALA D N 1
ATOM 7834 C CA . ALA D 1 86 ? -21.650 32.060 -5.058 1.00 17.94 89 ALA D CA 1
ATOM 7835 C C . ALA D 1 86 ? -21.324 31.156 -3.882 1.00 19.27 89 ALA D C 1
ATOM 7836 O O . ALA D 1 86 ? -21.032 29.964 -4.050 1.00 20.64 89 ALA D O 1
ATOM 7838 N N . LEU D 1 87 ? -21.425 31.728 -2.688 1.00 18.84 90 LEU D N 1
ATOM 7839 C CA . LEU D 1 87 ? -21.212 31.022 -1.437 1.00 18.09 90 LEU D CA 1
ATOM 7840 C C . LEU D 1 87 ? -22.546 30.838 -0.721 1.00 21.51 90 LEU D C 1
ATOM 7841 O O . LEU D 1 87 ? -23.466 31.654 -0.857 1.00 24.02 90 LEU D O 1
ATOM 7846 N N . SER D 1 88 ? -22.624 29.766 0.062 1.00 21.53 91 SER D N 1
ATOM 7847 C CA . SER D 1 88 ? -23.822 29.395 0.799 1.00 18.75 91 SER D CA 1
ATOM 7848 C C . SER D 1 88 ? -24.133 30.387 1.922 1.00 23.75 91 SER D C 1
ATOM 7849 O O . SER D 1 88 ? -23.253 31.064 2.456 1.00 22.72 91 SER D O 1
ATOM 7852 N N . SER D 1 89 ? -25.420 30.448 2.290 1.00 20.73 92 SER D N 1
ATOM 7853 C CA A SER D 1 89 ? -25.865 31.240 3.428 0.54 21.63 92 SER D CA 1
ATOM 7854 C CA B SER D 1 89 ? -25.873 31.238 3.427 0.46 21.65 92 SER D CA 1
ATOM 7855 C C . SER D 1 89 ? -25.945 30.445 4.726 1.00 24.97 92 SER D C 1
ATOM 7856 O O . SER D 1 89 ? -26.145 31.048 5.787 1.00 25.59 92 SER D O 1
ATOM 7861 N N . VAL D 1 90 ? -25.804 29.119 4.677 1.00 21.07 93 VAL D N 1
ATOM 7862 C CA . VAL D 1 90 ? -25.993 28.285 5.864 1.00 20.14 93 VAL D CA 1
ATOM 7863 C C . VAL D 1 90 ? -24.647 27.860 6.444 1.00 24.09 93 VAL D C 1
ATOM 7864 O O . VAL D 1 90 ? -23.589 28.186 5.897 1.00 22.36 93 VAL D O 1
ATOM 7868 N N . ASP D 1 91 ? -24.684 27.124 7.558 1.00 21.87 94 ASP D N 1
ATOM 7869 C CA . ASP D 1 91 ? -23.475 26.641 8.216 1.00 22.45 94 ASP D CA 1
ATOM 7870 C C . ASP D 1 91 ? -23.241 25.145 8.085 1.00 23.96 94 ASP D C 1
ATOM 7871 O O . ASP D 1 91 ? -22.107 24.696 8.296 1.00 24.59 94 ASP D O 1
ATOM 7876 N N . ILE D 1 92 ? -24.281 24.364 7.797 1.00 19.59 95 ILE D N 1
ATOM 7877 C CA . ILE D 1 92 ? -24.225 22.906 7.839 1.00 18.28 95 ILE D CA 1
ATOM 7878 C C . ILE D 1 92 ? -24.904 22.374 6.589 1.00 19.70 95 ILE D C 1
ATOM 7879 O O . ILE D 1 92 ? -25.969 22.868 6.203 1.00 19.78 95 ILE D O 1
ATOM 7884 N N . TYR D 1 93 ? -24.266 21.405 5.925 1.00 18.37 96 TYR D N 1
ATOM 7885 C CA . TYR D 1 93 ? -24.856 20.686 4.797 1.00 17.72 96 TYR D CA 1
ATOM 7886 C C . TYR D 1 93 ? -25.208 19.278 5.266 1.00 18.65 96 TYR D C 1
ATOM 7887 O O . TYR D 1 93 ? -24.310 18.498 5.596 1.00 20.50 96 TYR D O 1
ATOM 7896 N N . ARG D 1 94 ? -26.497 18.940 5.270 1.00 18.94 97 ARG D N 1
ATOM 7897 C CA . ARG D 1 94 ? -26.925 17.616 5.723 1.00 15.71 97 ARG D CA 1
ATOM 7898 C C . ARG D 1 94 ? -26.648 16.537 4.677 1.00 15.87 97 ARG D C 1
ATOM 7899 O O . ARG D 1 94 ? -26.630 16.802 3.471 1.00 17.53 97 ARG D O 1
ATOM 7904 N N . THR D 1 95 ? -26.377 15.321 5.155 1.00 19.95 98 THR D N 1
ATOM 7905 C CA . THR D 1 95 ? -26.359 14.116 4.336 1.00 17.23 98 THR D CA 1
ATOM 7906 C C . THR D 1 95 ? -27.007 12.976 5.115 1.00 19.07 98 THR D C 1
ATOM 7907 O O . THR D 1 95 ? -27.148 13.054 6.339 1.00 19.48 98 THR D O 1
ATOM 7911 N N . PRO D 1 96 ? -27.402 11.900 4.424 1.00 18.30 99 PRO D N 1
ATOM 7912 C CA . PRO D 1 96 ? -27.973 10.747 5.149 1.00 19.30 99 PRO D CA 1
ATOM 7913 C C . PRO D 1 96 ? -26.973 10.023 6.036 1.00 18.12 99 PRO D C 1
ATOM 7914 O O . PRO D 1 96 ? -27.388 9.250 6.910 1.00 19.77 99 PRO D O 1
ATOM 7918 N N . LEU D 1 97 ? -25.674 10.232 5.834 1.00 18.29 100 LEU D N 1
ATOM 7919 C CA . LEU D 1 97 ? -24.663 9.583 6.665 1.00 15.50 100 LEU D CA 1
ATOM 7920 C C . LEU D 1 97 ? -24.445 10.399 7.936 1.00 23.30 100 LEU D C 1
ATOM 7921 O O . LEU D 1 97 ? -24.781 9.957 9.038 1.00 28.10 100 LEU D O 1
ATOM 7926 N N . TYR D 1 98 ? -23.841 11.576 7.796 1.00 20.61 101 TYR D N 1
ATOM 7927 C CA . TYR D 1 98 ? -23.762 12.554 8.872 1.00 18.77 101 TYR D CA 1
ATOM 7928 C C . TYR D 1 98 ? -23.647 13.934 8.234 1.00 19.92 101 TYR D C 1
ATOM 7929 O O . TYR D 1 98 ? -23.403 14.059 7.032 1.00 18.18 101 TYR D O 1
ATOM 7938 N N . ASP D 1 99 ? -23.863 14.976 9.036 1.00 19.58 102 ASP D N 1
ATOM 7939 C CA . ASP D 1 99 ? -23.931 16.331 8.495 1.00 17.17 102 ASP D CA 1
ATOM 7940 C C . ASP D 1 99 ? -22.542 16.968 8.449 1.00 20.35 102 ASP D C 1
ATOM 7941 O O . ASP D 1 99 ? -21.689 16.715 9.305 1.00 19.93 102 ASP D O 1
ATOM 7946 N N . LEU D 1 100 ? -22.317 17.799 7.429 1.00 17.83 103 LEU D N 1
ATOM 7947 C CA . LEU D 1 100 ? -21.009 18.386 7.161 1.00 16.92 103 LEU D CA 1
ATOM 7948 C C . LEU D 1 100 ? -21.003 19.871 7.500 1.00 23.91 103 LEU D C 1
ATOM 7949 O O . LEU D 1 100 ? -22.006 20.567 7.327 1.00 21.47 103 LEU D O 1
ATOM 7954 N N . ARG D 1 101 ? -19.851 20.348 7.970 0.93 18.16 104 ARG D N 1
ATOM 7955 C CA . ARG D 1 101 ? -19.683 21.693 8.505 0.93 20.24 104 ARG D CA 1
ATOM 7956 C C . ARG D 1 101 ? -18.920 22.561 7.512 0.93 16.78 104 ARG D C 1
ATOM 7957 O O . ARG D 1 101 ? -17.854 22.167 7.033 0.93 16.37 104 ARG D O 1
ATOM 7965 N N . ILE D 1 102 ? -19.469 23.738 7.198 1.00 18.77 105 ILE D N 1
ATOM 7966 C CA . ILE D 1 102 ? -18.773 24.682 6.325 1.00 16.92 105 ILE D CA 1
ATOM 7967 C C . ILE D 1 102 ? -17.618 25.330 7.081 1.00 18.26 105 ILE D C 1
ATOM 7968 O O . ILE D 1 102 ? -17.736 25.659 8.267 1.00 21.86 105 ILE D O 1
ATOM 7973 N N . ASP D 1 103 ? -16.482 25.491 6.397 1.00 18.55 106 ASP D N 1
ATOM 7974 C CA . ASP D 1 103 ? -15.299 26.127 6.986 1.00 21.01 106 ASP D CA 1
ATOM 7975 C C . ASP D 1 103 ? -15.516 27.639 7.089 1.00 25.59 106 ASP D C 1
ATOM 7976 O O . ASP D 1 103 ? -15.490 28.345 6.077 1.00 21.73 106 ASP D O 1
ATOM 7981 N N . GLN D 1 104 ? -15.727 28.144 8.312 1.00 28.12 107 GLN D N 1
ATOM 7982 C CA . GLN D 1 104 ? -16.072 29.557 8.487 1.00 35.81 107 GLN D CA 1
ATOM 7983 C C . GLN D 1 104 ? -14.902 30.482 8.155 1.00 27.40 107 GLN D C 1
ATOM 7984 O O . GLN D 1 104 ? -15.104 31.549 7.569 1.00 21.80 107 GLN D O 1
ATOM 7990 N N . LYS D 1 105 ? -13.674 30.101 8.523 1.00 30.11 108 LYS D N 1
ATOM 7991 C CA . LYS D 1 105 ? -12.525 30.968 8.255 1.00 25.18 108 LYS D CA 1
ATOM 7992 C C . LYS D 1 105 ? -12.327 31.173 6.754 1.00 26.64 108 LYS D C 1
ATOM 7993 O O . LYS D 1 105 ? -12.189 32.308 6.274 1.00 27.55 108 LYS D O 1
ATOM 7999 N N . ILE D 1 106 ? -12.325 30.081 5.991 1.00 27.96 109 ILE D N 1
ATOM 8000 C CA . ILE D 1 106 ? -12.132 30.220 4.557 1.00 22.41 109 ILE D CA 1
ATOM 8001 C C . ILE D 1 106 ? -13.322 30.936 3.934 1.00 25.93 109 ILE D C 1
ATOM 8002 O O . ILE D 1 106 ? -13.157 31.744 3.014 1.00 23.72 109 ILE D O 1
ATOM 8007 N N . TYR D 1 107 ? -14.537 30.667 4.426 1.00 22.47 110 TYR D N 1
ATOM 8008 C CA . TYR D 1 107 ? -15.701 31.370 3.886 1.00 19.21 110 TYR D CA 1
ATOM 8009 C C . TYR D 1 107 ? -15.579 32.872 4.115 1.00 23.50 110 TYR D C 1
ATOM 8010 O O . TYR D 1 107 ? -15.935 33.673 3.240 1.00 22.66 110 TYR D O 1
ATOM 8019 N N . GLY D 1 108 ? -15.034 33.272 5.267 1.00 25.09 111 GLY D N 1
ATOM 8020 C CA . GLY D 1 108 ? -14.813 34.687 5.523 1.00 24.43 111 GLY D CA 1
ATOM 8021 C C . GLY D 1 108 ? -13.782 35.293 4.588 1.00 26.24 111 GLY D C 1
ATOM 8022 O O . GLY D 1 108 ? -13.983 36.389 4.053 1.00 30.43 111 GLY D O 1
ATOM 8023 N N . GLU D 1 109 ? -12.675 34.580 4.362 1.00 27.65 112 GLU D N 1
ATOM 8024 C CA . GLU D 1 109 ? -11.654 35.074 3.433 1.00 30.24 112 GLU D CA 1
ATOM 8025 C C . GLU D 1 109 ? -12.230 35.259 2.030 1.00 28.49 112 GLU D C 1
ATOM 8026 O O . GLU D 1 109 ? -12.092 36.331 1.403 1.00 30.09 112 GLU D O 1
ATOM 8032 N N . LEU D 1 110 ? -12.915 34.223 1.539 1.00 23.13 113 LEU D N 1
ATOM 8033 C CA . LEU D 1 110 ? -13.506 34.270 0.211 1.00 21.72 113 LEU D CA 1
ATOM 8034 C C . LEU D 1 110 ? -14.509 35.410 0.105 1.00 26.16 113 LEU D C 1
ATOM 8035 O O . LEU D 1 110 ? -14.507 36.164 -0.878 1.00 25.49 113 LEU D O 1
ATOM 8040 N N . TRP D 1 111 ? -15.383 35.553 1.106 1.00 23.57 114 TRP D N 1
ATOM 8041 C CA . TRP D 1 111 ? -16.372 36.623 1.039 1.00 24.45 114 TRP D CA 1
ATOM 8042 C C . TRP D 1 111 ? -15.696 37.979 0.968 1.00 31.90 114 TRP D C 1
ATOM 8043 O O . TRP D 1 111 ? -16.088 38.832 0.166 1.00 27.50 114 TRP D O 1
ATOM 8054 N N . LYS D 1 112 ? -14.649 38.182 1.774 1.00 31.67 115 LYS D N 1
ATOM 8055 C CA . LYS D 1 112 ? -13.991 39.481 1.803 1.00 30.06 115 LYS D CA 1
ATOM 8056 C C . LYS D 1 112 ? -13.285 39.825 0.498 1.00 35.38 115 LYS D C 1
ATOM 8057 O O . LYS D 1 112 ? -12.984 41.003 0.278 1.00 37.09 115 LYS D O 1
ATOM 8061 N N . THR D 1 113 ? -13.008 38.849 -0.378 1.00 27.02 116 THR D N 1
ATOM 8062 C CA . THR D 1 113 ? -12.496 39.261 -1.692 1.00 26.29 116 THR D CA 1
ATOM 8063 C C . THR D 1 113 ? -13.492 40.102 -2.491 1.00 32.56 116 THR D C 1
ATOM 8064 O O . THR D 1 113 ? -13.087 40.794 -3.430 1.00 30.66 116 THR D O 1
ATOM 8068 N N . GLY D 1 114 ? -14.784 40.030 -2.180 1.00 30.40 117 GLY D N 1
ATOM 8069 C CA . GLY D 1 114 ? -15.777 40.706 -2.983 1.00 27.38 117 GLY D CA 1
ATOM 8070 C C . GLY D 1 114 ? -16.088 40.047 -4.315 1.00 28.77 117 GLY D C 1
ATOM 8071 O O . GLY D 1 114 ? -16.888 40.593 -5.086 1.00 31.85 117 GLY D O 1
ATOM 8072 N N . MET D 1 115 ? -15.503 38.888 -4.610 1.00 26.46 118 MET D N 1
ATOM 8073 C CA A MET D 1 115 ? -15.692 38.225 -5.896 0.66 30.92 118 MET D CA 1
ATOM 8074 C CA B MET D 1 115 ? -15.702 38.242 -5.901 0.34 30.87 118 MET D CA 1
ATOM 8075 C C . MET D 1 115 ? -16.884 37.280 -5.924 1.00 29.12 118 MET D C 1
ATOM 8076 O O . MET D 1 115 ? -17.206 36.748 -6.993 1.00 29.32 118 MET D O 1
ATOM 8085 N N . PHE D 1 116 ? -17.543 37.055 -4.792 1.00 26.73 119 PHE D N 1
ATOM 8086 C CA . PHE D 1 116 ? -18.631 36.088 -4.702 1.00 26.89 119 PHE D CA 1
ATOM 8087 C C . PHE D 1 116 ? -19.961 36.758 -4.389 1.00 28.83 119 PHE D C 1
ATOM 8088 O O . PHE D 1 116 ? -20.016 37.753 -3.663 1.00 27.53 119 PHE D O 1
ATOM 8096 N N . GLU D 1 117 ? -21.038 36.190 -4.926 1.00 26.30 120 GLU D N 1
ATOM 8097 C CA . GLU D 1 117 ? -22.367 36.487 -4.413 1.00 28.00 120 GLU D CA 1
ATOM 8098 C C . GLU D 1 117 ? -22.754 35.482 -3.335 1.00 26.28 120 GLU D C 1
ATOM 8099 O O . GLU D 1 117 ? -22.057 34.496 -3.086 1.00 27.21 120 GLU D O 1
ATOM 8105 N N . ARG D 1 118 ? -23.892 35.744 -2.692 1.00 20.94 121 ARG D N 1
ATOM 8106 C CA . ARG D 1 118 ? -24.454 34.856 -1.682 1.00 24.11 121 ARG D CA 1
ATOM 8107 C C . ARG D 1 118 ? -25.662 34.151 -2.285 1.00 27.70 121 ARG D C 1
ATOM 8108 O O . ARG D 1 118 ? -26.610 34.811 -2.710 1.00 27.22 121 ARG D O 1
ATOM 8116 N N . MET D 1 119 ? -25.625 32.823 -2.371 1.00 19.43 122 MET D N 1
ATOM 8117 C CA . MET D 1 119 ? -26.810 32.140 -2.880 1.00 22.93 122 MET D CA 1
ATOM 8118 C C . MET D 1 119 ? -27.817 31.971 -1.750 1.00 25.83 122 MET D C 1
ATOM 8119 O O . MET D 1 119 ? -27.452 31.691 -0.602 1.00 25.91 122 MET D O 1
ATOM 8124 N N . SER D 1 120 ? -29.084 32.218 -2.073 1.00 24.36 123 SER D N 1
ATOM 8125 C CA . SER D 1 120 ? -30.165 32.036 -1.119 1.00 26.53 123 SER D CA 1
ATOM 8126 C C . SER D 1 120 ? -30.285 30.561 -0.746 1.00 26.66 123 SER D C 1
ATOM 8127 O O . SER D 1 120 ? -29.767 29.674 -1.430 1.00 21.99 123 SER D O 1
ATOM 8130 N N . LEU D 1 121 ? -30.986 30.303 0.357 1.00 22.84 124 LEU D N 1
ATOM 8131 C CA . LEU D 1 121 ? -31.260 28.923 0.744 1.00 24.03 124 LEU D CA 1
ATOM 8132 C C . LEU D 1 121 ? -32.007 28.174 -0.355 1.00 21.23 124 LEU D C 1
ATOM 8133 O O . LEU D 1 121 ? -31.733 26.994 -0.610 1.00 19.91 124 LEU D O 1
ATOM 8138 N N . GLN D 1 122 ? -32.954 28.846 -1.013 1.00 18.11 125 GLN D N 1
ATOM 8139 C CA . GLN D 1 122 ? -33.732 28.190 -2.065 1.00 20.75 125 GLN D CA 1
ATOM 8140 C C . GLN D 1 122 ? -32.843 27.787 -3.239 1.00 21.91 125 GLN D C 1
ATOM 8141 O O . GLN D 1 122 ? -32.922 26.652 -3.737 1.00 20.76 125 GLN D O 1
ATOM 8147 N N . THR D 1 123 ? -31.983 28.707 -3.692 1.00 18.73 126 THR D N 1
ATOM 8148 C CA . THR D 1 123 ? -31.014 28.383 -4.741 1.00 18.60 126 THR D CA 1
ATOM 8149 C C . THR D 1 123 ? -30.134 27.215 -4.320 1.00 17.25 126 THR D C 1
ATOM 8150 O O . THR D 1 123 ? -29.879 26.285 -5.101 1.00 17.40 126 THR D O 1
ATOM 8154 N N . ASP D 1 124 ? -29.649 27.276 -3.075 1.00 17.35 127 ASP D N 1
ATOM 8155 C CA . ASP D 1 124 ? -28.720 26.297 -2.523 1.00 17.09 127 ASP D CA 1
ATOM 8156 C C . ASP D 1 124 ? -29.321 24.892 -2.558 1.00 17.38 127 ASP D C 1
ATOM 8157 O O . ASP D 1 124 ? -28.703 23.947 -3.072 1.00 15.51 127 ASP D O 1
ATOM 8162 N N . GLU D 1 125 ? -30.548 24.749 -2.043 1.00 19.30 128 GLU D N 1
ATOM 8163 C CA . GLU D 1 125 ? -31.204 23.445 -1.994 1.00 17.39 128 GLU D CA 1
ATOM 8164 C C . GLU D 1 125 ? -31.678 22.989 -3.369 1.00 15.41 128 GLU D C 1
ATOM 8165 O O . GLU D 1 125 ? -31.762 21.782 -3.617 1.00 16.11 128 GLU D O 1
ATOM 8171 N N . ASP D 1 126 ? -31.982 23.923 -4.278 1.00 18.12 129 ASP D N 1
ATOM 8172 C CA . ASP D 1 126 ? -32.461 23.525 -5.602 1.00 15.20 129 ASP D CA 1
ATOM 8173 C C . ASP D 1 126 ? -31.341 22.884 -6.419 1.00 18.44 129 ASP D C 1
ATOM 8174 O O . ASP D 1 126 ? -31.557 21.876 -7.097 1.00 15.72 129 ASP D O 1
ATOM 8179 N N . GLU D 1 127 ? -30.132 23.436 -6.338 1.00 13.41 130 GLU D N 1
ATOM 8180 C CA . GLU D 1 127 ? -29.004 22.898 -7.090 1.00 15.48 130 GLU D CA 1
ATOM 8181 C C . GLU D 1 127 ? -28.607 21.510 -6.579 1.00 19.08 130 GLU D C 1
ATOM 8182 O O . GLU D 1 127 ? -28.620 21.246 -5.375 1.00 16.21 130 GLU D O 1
ATOM 8188 N N . HIS D 1 128 ? -28.225 20.618 -7.504 1.00 13.82 131 HIS D N 1
ATOM 8189 C CA . HIS D 1 128 ? -27.740 19.292 -7.132 1.00 15.80 131 HIS D CA 1
ATOM 8190 C C . HIS D 1 128 ? -26.243 19.081 -7.358 1.00 16.62 131 HIS D C 1
ATOM 8191 O O . HIS D 1 128 ? -25.686 18.122 -6.810 1.00 14.09 131 HIS D O 1
ATOM 8198 N N . SER D 1 129 ? -25.570 19.947 -8.123 1.00 14.20 132 SER D N 1
ATOM 8199 C CA . SER D 1 129 ? -24.216 19.620 -8.570 1.00 12.44 132 SER D CA 1
ATOM 8200 C C . SER D 1 129 ? -23.178 19.658 -7.449 1.00 14.64 132 SER D C 1
ATOM 8201 O O . SER D 1 129 ? -22.089 19.114 -7.636 1.00 15.17 132 SER D O 1
ATOM 8204 N N . ILE D 1 130 ? -23.466 20.320 -6.326 1.00 13.62 133 ILE D N 1
ATOM 8205 C CA . ILE D 1 130 ? -22.627 20.221 -5.130 1.00 15.70 133 ILE D CA 1
ATOM 8206 C C . ILE D 1 130 ? -23.100 19.081 -4.228 1.00 16.21 133 ILE D C 1
ATOM 8207 O O . ILE D 1 130 ? -22.296 18.270 -3.749 1.00 13.18 133 ILE D O 1
ATOM 8212 N N . GLU D 1 131 ? -24.417 18.979 -4.034 1.00 15.43 134 GLU D N 1
ATOM 8213 C CA . GLU D 1 131 ? -24.979 17.966 -3.143 1.00 14.13 134 GLU D CA 1
ATOM 8214 C C . GLU D 1 131 ? -24.541 16.553 -3.522 1.00 14.25 134 GLU D C 1
ATOM 8215 O O . GLU D 1 131 ? -24.297 15.718 -2.647 1.00 15.45 134 GLU D O 1
ATOM 8221 N N . MET D 1 132 ? -24.426 16.260 -4.818 1.00 12.35 135 MET D N 1
ATOM 8222 C CA . MET D 1 132 ? -24.094 14.894 -5.213 1.00 12.48 135 MET D CA 1
ATOM 8223 C C . MET D 1 132 ? -22.723 14.449 -4.717 1.00 17.38 135 MET D C 1
ATOM 8224 O O . MET D 1 132 ? -22.441 13.245 -4.732 1.00 16.80 135 MET D O 1
ATOM 8229 N N . HIS D 1 133 ? -21.871 15.377 -4.267 1.00 16.36 136 HIS D N 1
ATOM 8230 C CA . HIS D 1 133 ? -20.564 15.027 -3.724 1.00 14.09 136 HIS D CA 1
ATOM 8231 C C . HIS D 1 133 ? -20.552 14.924 -2.218 1.00 15.06 136 HIS D C 1
ATOM 8232 O O . HIS D 1 133 ? -19.539 14.519 -1.655 1.00 15.84 136 HIS D O 1
ATOM 8239 N N . LEU D 1 134 ? -21.670 15.234 -1.558 1.00 14.66 137 LEU D N 1
ATOM 8240 C CA . LEU D 1 134 ? -21.672 15.210 -0.095 1.00 13.50 137 LEU D CA 1
ATOM 8241 C C . LEU D 1 134 ? -21.680 13.803 0.481 1.00 18.15 137 LEU D C 1
ATOM 8242 O O . LEU D 1 134 ? -20.916 13.550 1.434 1.00 14.08 137 LEU D O 1
ATOM 8247 N N . PRO D 1 135 ? -22.518 12.865 0.022 1.00 14.52 138 PRO D N 1
ATOM 8248 C CA . PRO D 1 135 ? -22.421 11.518 0.597 1.00 16.27 138 PRO D CA 1
ATOM 8249 C C . PRO D 1 135 ? -21.045 10.909 0.374 1.00 17.29 138 PRO D C 1
ATOM 8250 O O . PRO D 1 135 ? -20.435 10.407 1.326 1.00 18.27 138 PRO D O 1
ATOM 8254 N N . TYR D 1 136 ? -20.507 11.015 -0.850 1.00 15.07 139 TYR D N 1
ATOM 8255 C CA . TYR D 1 136 ? -19.201 10.421 -1.130 1.00 14.22 139 TYR D CA 1
ATOM 8256 C C . TYR D 1 136 ? -18.119 11.053 -0.266 1.00 12.94 139 TYR D C 1
ATOM 8257 O O . TYR D 1 136 ? -17.280 10.347 0.308 1.00 16.13 139 TYR D O 1
ATOM 8266 N N . THR D 1 137 ? -18.128 12.384 -0.154 1.00 14.21 140 THR D N 1
ATOM 8267 C CA . THR D 1 137 ? -17.175 13.051 0.734 1.00 12.91 140 THR D CA 1
ATOM 8268 C C . THR D 1 137 ? -17.342 12.561 2.170 1.00 16.28 140 THR D C 1
ATOM 8269 O O . THR D 1 137 ? -16.355 12.192 2.837 1.00 15.49 140 THR D O 1
ATOM 8273 N N . ALA D 1 138 ? -18.594 12.516 2.655 1.00 16.93 141 ALA D N 1
ATOM 8274 C CA . ALA D 1 138 ? -18.800 12.078 4.032 1.00 15.53 141 ALA D CA 1
ATOM 8275 C C . ALA D 1 138 ? -18.266 10.671 4.223 1.00 16.93 141 ALA D C 1
ATOM 8276 O O . ALA D 1 138 ? -17.642 10.367 5.247 1.00 16.43 141 ALA D O 1
ATOM 8278 N N . LYS D 1 139 ? -18.461 9.812 3.222 1.00 16.57 142 LYS D N 1
ATOM 8279 C CA . LYS D 1 139 ? -18.008 8.439 3.370 1.00 15.20 142 LYS D CA 1
ATOM 8280 C C . LYS D 1 139 ? -16.491 8.390 3.358 1.00 17.05 142 LYS D C 1
ATOM 8281 O O . LYS D 1 139 ? -15.877 7.704 4.189 1.00 17.45 142 LYS D O 1
ATOM 8287 N N . ALA D 1 140 ? -15.864 9.157 2.456 1.00 16.70 143 ALA D N 1
ATOM 8288 C CA . ALA D 1 140 ? -14.411 9.066 2.340 1.00 16.47 143 ALA D CA 1
ATOM 8289 C C . ALA D 1 140 ? -13.719 9.575 3.591 1.00 18.11 143 ALA D C 1
ATOM 8290 O O . ALA D 1 140 ? -12.608 9.133 3.910 1.00 17.63 143 ALA D O 1
ATOM 8292 N N . MET D 1 141 ? -14.346 10.519 4.289 1.00 17.37 144 MET D N 1
ATOM 8293 C CA . MET D 1 141 ? -13.748 11.219 5.412 1.00 15.27 144 MET D CA 1
ATOM 8294 C C . MET D 1 141 ? -14.225 10.718 6.769 1.00 17.86 144 MET D C 1
ATOM 8295 O O . MET D 1 141 ? -13.855 11.308 7.787 1.00 18.94 144 MET D O 1
ATOM 8300 N N . GLU D 1 142 ? -15.013 9.644 6.809 1.00 16.03 145 GLU D N 1
ATOM 8301 C CA . GLU D 1 142 ? -15.713 9.280 8.044 1.00 21.47 145 GLU D CA 1
ATOM 8302 C C . GLU D 1 142 ? -14.757 8.989 9.203 1.00 24.94 145 GLU D C 1
ATOM 8303 O O . GLU D 1 142 ? -15.134 9.165 10.369 1.00 20.90 145 GLU D O 1
ATOM 8309 N N . SER D 1 143 ? -13.527 8.548 8.920 1.00 17.28 146 SER D N 1
ATOM 8310 C CA . SER D 1 143 ? -12.568 8.315 9.997 1.00 22.18 146 SER D CA 1
ATOM 8311 C C . SER D 1 143 ? -12.159 9.601 10.716 1.00 25.27 146 SER D C 1
ATOM 8312 O O . SER D 1 143 ? -11.584 9.533 11.814 1.00 20.95 146 SER D O 1
ATOM 8315 N N . HIS D 1 144 ? -12.433 10.763 10.136 1.00 19.24 147 HIS D N 1
ATOM 8316 C CA . HIS D 1 144 ? -12.154 12.043 10.778 1.00 23.18 147 HIS D CA 1
ATOM 8317 C C . HIS D 1 144 ? -13.370 12.955 10.718 1.00 18.77 147 HIS D C 1
ATOM 8318 O O . HIS D 1 144 ? -13.251 14.167 10.507 1.00 22.43 147 HIS D O 1
ATOM 8325 N N . LYS D 1 145 ? -14.559 12.387 10.950 1.00 21.56 148 LYS D N 1
ATOM 8326 C CA . LYS D 1 145 ? -15.800 13.140 10.770 1.00 19.80 148 LYS D CA 1
ATOM 8327 C C . LYS D 1 145 ? -15.877 14.340 11.706 1.00 25.14 148 LYS D C 1
ATOM 8328 O O . LYS D 1 145 ? -16.600 15.298 11.411 1.00 27.41 148 LYS D O 1
ATOM 8334 N N . ASP D 1 146 ? -15.132 14.325 12.812 1.00 19.87 149 ASP D N 1
ATOM 8335 C CA . ASP D 1 146 ? -15.161 15.444 13.742 1.00 25.50 149 ASP D CA 1
ATOM 8336 C C . ASP D 1 146 ? -14.120 16.507 13.410 1.00 29.72 149 ASP D C 1
ATOM 8337 O O . ASP D 1 146 ? -14.102 17.559 14.060 1.00 26.32 149 ASP D O 1
ATOM 8342 N N . GLU D 1 147 ? -13.279 16.286 12.391 1.00 18.62 150 GLU D N 1
ATOM 8343 C CA . GLU D 1 147 ? -12.133 17.161 12.183 1.00 24.00 150 GLU D CA 1
ATOM 8344 C C . GLU D 1 147 ? -11.993 17.662 10.753 1.00 27.81 150 GLU D C 1
ATOM 8345 O O . GLU D 1 147 ? -10.905 18.106 10.379 1.00 32.77 150 GLU D O 1
ATOM 8351 N N . PHE D 1 148 ? -13.044 17.644 9.940 1.00 17.69 151 PHE D N 1
ATOM 8352 C CA . PHE D 1 148 ? -12.876 18.184 8.596 1.00 18.79 151 PHE D CA 1
ATOM 8353 C C . PHE D 1 148 ? -14.051 19.087 8.257 1.00 21.64 151 PHE D C 1
ATOM 8354 O O . PHE D 1 148 ? -15.144 18.973 8.821 1.00 20.93 151 PHE D O 1
ATOM 8362 N N . THR D 1 149 ? -13.799 20.010 7.337 1.00 15.81 152 THR D N 1
ATOM 8363 C CA . THR D 1 149 ? -14.802 20.972 6.899 1.00 16.96 152 THR D CA 1
ATOM 8364 C C . THR D 1 149 ? -14.952 20.939 5.384 1.00 19.32 152 THR D C 1
ATOM 8365 O O . THR D 1 149 ? -14.111 20.396 4.659 1.00 18.23 152 THR D O 1
ATOM 8369 N N . ILE D 1 150 ? -16.028 21.567 4.899 1.00 17.45 153 ILE D N 1
ATOM 8370 C CA . ILE D 1 150 ? -16.240 21.714 3.465 1.00 15.16 153 ILE D CA 1
ATOM 8371 C C . ILE D 1 150 ? -16.335 23.192 3.099 1.00 15.64 153 ILE D C 1
ATOM 8372 O O . ILE D 1 150 ? -16.624 24.056 3.929 1.00 19.00 153 ILE D O 1
ATOM 8377 N N . ILE D 1 151 ? -16.073 23.476 1.827 1.00 17.32 154 ILE D N 1
ATOM 8378 C CA . ILE D 1 151 ? -16.177 24.830 1.284 1.00 15.49 154 ILE D CA 1
ATOM 8379 C C . ILE D 1 151 ? -16.983 24.741 -0.010 1.00 15.38 154 ILE D C 1
ATOM 8380 O O . ILE D 1 151 ? -16.408 24.576 -1.095 1.00 17.95 154 ILE D O 1
ATOM 8385 N N . PRO D 1 152 ? -18.306 24.822 0.058 1.00 15.45 155 PRO D N 1
ATOM 8386 C CA . PRO D 1 152 ? -19.123 24.723 -1.166 1.00 15.18 155 PRO D CA 1
ATOM 8387 C C . PRO D 1 152 ? -19.070 26.010 -1.967 1.00 15.07 155 PRO D C 1
ATOM 8388 O O . PRO D 1 152 ? -19.169 27.112 -1.420 1.00 18.77 155 PRO D O 1
ATOM 8392 N N . VAL D 1 153 ? -18.915 25.868 -3.281 1.00 16.78 156 VAL D N 1
ATOM 8393 C CA . VAL D 1 153 ? -18.844 27.024 -4.168 1.00 19.25 156 VAL D CA 1
ATOM 8394 C C . VAL D 1 153 ? -19.698 26.723 -5.396 1.00 17.50 156 VAL D C 1
ATOM 8395 O O . VAL D 1 153 ? -19.431 25.756 -6.119 1.00 17.45 156 VAL D O 1
ATOM 8399 N N . LEU D 1 154 ? -20.731 27.527 -5.621 1.00 15.31 157 LEU D N 1
ATOM 8400 C CA . LEU D 1 154 ? -21.503 27.425 -6.851 1.00 13.98 157 LEU D CA 1
ATOM 8401 C C . LEU D 1 154 ? -20.792 28.209 -7.951 1.00 15.45 157 LEU D C 1
ATOM 8402 O O . LEU D 1 154 ? -20.491 29.389 -7.771 1.00 20.43 157 LEU D O 1
ATOM 8407 N N . VAL D 1 155 ? -20.533 27.572 -9.092 1.00 14.67 158 VAL D N 1
ATOM 8408 C CA . VAL D 1 155 ? -19.749 28.201 -10.157 1.00 15.76 158 VAL D CA 1
ATOM 8409 C C . VAL D 1 155 ? -20.665 28.501 -11.333 1.00 16.52 158 VAL D C 1
ATOM 8410 O O . VAL D 1 155 ? -21.161 27.575 -11.984 1.00 19.33 158 VAL D O 1
ATOM 8414 N N . GLY D 1 156 ? -2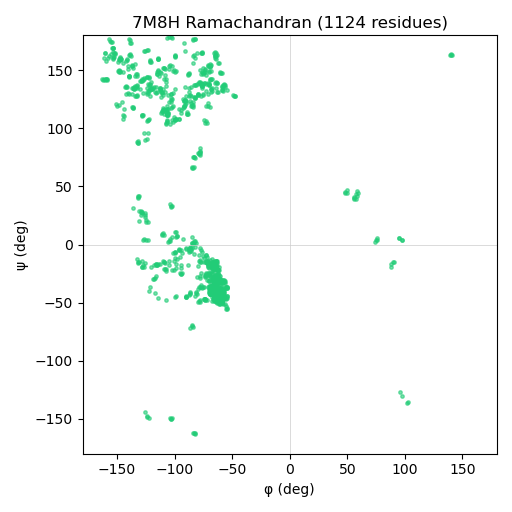0.847 29.787 -11.644 1.00 16.97 159 GLY D N 1
ATOM 8415 C CA . GLY D 1 156 ? -21.724 30.188 -12.732 1.00 21.97 159 GLY D CA 1
ATOM 8416 C C . GLY D 1 156 ? -21.062 30.111 -14.099 1.00 21.35 159 GLY D C 1
ATOM 8417 O O . GLY D 1 156 ? -20.031 29.461 -14.292 1.00 19.77 159 GLY D O 1
ATOM 8418 N N . ALA D 1 157 ? -21.675 30.799 -15.068 1.00 23.94 160 ALA D N 1
ATOM 8419 C CA . ALA D 1 157 ? -21.212 30.793 -16.455 1.00 21.93 160 ALA D CA 1
ATOM 8420 C C . ALA D 1 157 ? -20.068 31.793 -16.612 1.00 23.88 160 ALA D C 1
ATOM 8421 O O . ALA D 1 157 ? -20.208 32.887 -17.165 1.00 25.12 160 ALA D O 1
ATOM 8423 N N . LEU D 1 158 ? -18.907 31.392 -16.101 1.00 22.40 161 LEU D N 1
ATOM 8424 C CA . LEU D 1 158 ? -17.770 32.297 -16.028 1.00 19.83 161 LEU D CA 1
ATOM 8425 C C . LEU D 1 158 ? -17.203 32.606 -17.401 1.00 20.47 161 LEU D C 1
ATOM 8426 O O . LEU D 1 158 ? -17.033 31.711 -18.230 1.00 22.84 161 LEU D O 1
ATOM 8431 N N . SER D 1 159 ? -16.863 33.877 -17.617 1.00 21.99 162 SER D N 1
ATOM 8432 C CA . SER D 1 159 ? -16.022 34.236 -18.746 1.00 27.01 162 SER D CA 1
ATOM 8433 C C . SER D 1 159 ? -14.631 33.631 -18.567 1.00 23.66 162 SER D C 1
ATOM 8434 O O . SER D 1 159 ? -14.246 33.201 -17.471 1.00 24.15 162 SER D O 1
ATOM 8437 N N . GLU D 1 160 ? -13.863 33.613 -19.661 1.00 26.66 163 GLU D N 1
ATOM 8438 C CA . GLU D 1 160 ? -12.488 33.122 -19.586 1.00 29.55 163 GLU D CA 1
ATOM 8439 C C . GLU D 1 160 ? -11.676 33.908 -18.565 0.79 24.32 163 GLU D C 1
ATOM 8440 O O . GLU D 1 160 ? -10.880 33.331 -17.812 1.00 23.78 163 GLU D O 1
ATOM 8446 N N . SER D 1 161 ? -11.842 35.234 -18.550 1.00 28.02 164 SER D N 1
ATOM 8447 C CA . SER D 1 161 ? -11.098 36.051 -17.600 1.00 30.94 164 SER D CA 1
ATOM 8448 C C . SER D 1 161 ? -11.516 35.741 -16.169 1.00 28.32 164 SER D C 1
ATOM 8449 O O . SER D 1 161 ? -10.676 35.733 -15.264 1.00 25.85 164 SER D O 1
ATOM 8452 N N . LYS D 1 162 ? -12.802 35.461 -15.940 1.00 25.48 165 LYS D N 1
ATOM 8453 C CA . LYS D 1 162 ? -13.226 35.061 -14.600 1.00 23.13 165 LYS D CA 1
ATOM 8454 C C . LYS D 1 162 ? -12.708 33.672 -14.228 1.00 28.08 165 LYS D C 1
ATOM 8455 O O . LYS D 1 162 ? -12.410 33.426 -13.055 1.00 22.95 165 LYS D O 1
ATOM 8461 N N . GLU D 1 163 ? -12.629 32.736 -15.190 1.00 19.24 166 GLU D N 1
ATOM 8462 C CA . GLU D 1 163 ? -12.007 31.440 -14.895 1.00 22.84 166 GLU D CA 1
ATOM 8463 C C . GLU D 1 163 ? -10.560 31.626 -14.449 1.00 21.60 166 GLU D C 1
ATOM 8464 O O . GLU D 1 163 ? -10.109 31.007 -13.478 1.00 22.89 166 GLU D O 1
ATOM 8470 N N . GLN D 1 164 ? -9.834 32.511 -15.126 1.00 22.72 167 GLN D N 1
ATOM 8471 C CA . GLN D 1 164 ? -8.463 32.806 -14.731 1.00 25.15 167 GLN D CA 1
ATOM 8472 C C . GLN D 1 164 ? -8.406 33.468 -13.356 1.00 27.71 167 GLN D C 1
ATOM 8473 O O . GLN D 1 164 ? -7.572 33.097 -12.519 1.00 26.36 167 GLN D O 1
ATOM 8479 N N . GLU D 1 165 ? -9.290 34.440 -13.098 1.00 23.54 168 GLU D N 1
ATOM 8480 C CA . GLU D 1 165 ? -9.242 35.169 -11.832 1.00 27.75 168 GLU D CA 1
ATOM 8481 C C . GLU D 1 165 ? -9.565 34.251 -10.661 1.00 20.81 168 GLU D C 1
ATOM 8482 O O . GLU D 1 165 ? -8.880 34.280 -9.629 1.00 21.34 168 GLU D O 1
ATOM 8488 N N . PHE D 1 166 ? -10.620 33.437 -10.795 1.00 22.20 169 PHE D N 1
ATOM 8489 C CA . PHE D 1 166 ? -10.954 32.493 -9.733 1.00 22.34 169 PHE D CA 1
ATOM 8490 C C . PHE D 1 166 ? -9.893 31.401 -9.596 1.00 21.92 169 PHE D C 1
ATOM 8491 O O . PHE D 1 166 ? -9.602 30.956 -8.482 1.00 22.60 169 PHE D O 1
ATOM 8499 N N . GLY D 1 167 ? -9.301 30.949 -10.707 1.00 22.17 170 GLY D N 1
ATOM 8500 C CA . GLY D 1 167 ? -8.215 29.988 -10.597 1.00 23.04 170 GLY D CA 1
ATOM 8501 C C . GLY D 1 167 ? -7.058 30.542 -9.789 1.00 25.75 170 GLY D C 1
ATOM 8502 O O . GLY D 1 167 ? -6.536 29.881 -8.886 1.00 21.62 170 GLY D O 1
ATOM 8503 N N . LYS D 1 168 ? -6.664 31.785 -10.083 1.00 23.05 171 LYS D N 1
ATOM 8504 C CA . LYS D 1 168 ? -5.587 32.412 -9.321 1.00 26.36 171 LYS D CA 1
ATOM 8505 C C . LYS D 1 168 ? -5.968 32.566 -7.849 1.00 23.01 171 LYS D C 1
ATOM 8506 O O . LYS D 1 168 ? -5.149 32.304 -6.959 1.00 24.68 171 LYS D O 1
ATOM 8508 N N . LEU D 1 169 ? -7.215 32.962 -7.572 1.00 25.47 172 LEU D N 1
ATOM 8509 C CA . LEU D 1 169 ? -7.670 33.091 -6.188 1.00 23.78 172 LEU D CA 1
ATOM 8510 C C . LEU D 1 169 ? -7.594 31.759 -5.440 1.00 21.20 172 LEU D C 1
ATOM 8511 O O . LEU D 1 169 ? -7.121 31.698 -4.299 1.00 23.62 172 LEU D O 1
ATOM 8516 N N . PHE D 1 170 ? -8.067 30.680 -6.060 1.00 22.96 173 PHE D N 1
ATOM 8517 C CA . PHE D 1 170 ? -8.090 29.387 -5.382 1.00 23.56 173 PHE D CA 1
ATOM 8518 C C . PHE D 1 170 ? -6.723 28.703 -5.343 1.00 21.70 173 PHE D C 1
ATOM 8519 O O . PHE D 1 170 ? -6.567 27.722 -4.602 1.00 22.37 173 PHE D O 1
ATOM 8527 N N . SER D 1 171 ? -5.742 29.176 -6.127 1.00 24.01 174 SER D N 1
ATOM 8528 C CA . SER D 1 171 ? -4.460 28.470 -6.206 1.00 21.08 174 SER D CA 1
ATOM 8529 C C . SER D 1 171 ? -3.764 28.373 -4.849 1.00 22.18 174 SER D C 1
ATOM 8530 O O . SER D 1 171 ? -3.157 27.345 -4.538 1.00 21.92 174 SER D O 1
ATOM 8533 N N . LYS D 1 172 ? -3.840 29.421 -4.023 1.00 28.42 175 LYS D N 1
ATOM 8534 C CA . LYS D 1 172 ? -3.168 29.358 -2.725 1.00 28.45 175 LYS D CA 1
ATOM 8535 C C . LYS D 1 172 ? -3.775 28.274 -1.843 1.00 26.63 175 LYS D C 1
ATOM 8536 O O . LYS D 1 172 ? -3.071 27.668 -1.024 1.00 22.75 175 LYS D O 1
ATOM 8542 N N . TYR D 1 173 ? -5.070 28.002 -2.009 1.00 21.23 176 TYR D N 1
ATOM 8543 C CA . TYR D 1 173 ? -5.695 26.918 -1.261 1.00 21.13 176 TYR D CA 1
ATOM 8544 C C . TYR D 1 173 ? -5.347 25.560 -1.855 1.00 22.95 176 TYR D C 1
ATOM 8545 O O . TYR D 1 173 ? -5.206 24.576 -1.118 1.00 20.37 176 TYR D O 1
ATOM 8554 N N . LEU D 1 174 ? -5.247 25.480 -3.186 1.00 20.62 177 LEU D N 1
ATOM 8555 C CA . LEU D 1 174 ? -4.845 24.221 -3.808 1.00 19.42 177 LEU D CA 1
ATOM 8556 C C . LEU D 1 174 ? -3.446 23.802 -3.377 1.00 17.30 177 LEU D C 1
ATOM 8557 O O . LEU D 1 174 ? -3.148 22.603 -3.326 1.00 19.90 177 LEU D O 1
ATOM 8562 N N . ALA D 1 175 ? -2.580 24.769 -3.060 1.00 20.21 178 ALA D N 1
ATOM 8563 C CA . ALA D 1 175 ? -1.208 24.472 -2.670 1.00 18.82 178 ALA D CA 1
ATOM 8564 C C . ALA D 1 175 ? -1.092 23.918 -1.260 1.00 23.41 178 ALA D C 1
ATOM 8565 O O . ALA D 1 175 ? 0.009 23.524 -0.876 1.00 22.94 178 ALA D O 1
ATOM 8567 N N . ASP D 1 176 ? -2.168 23.949 -0.467 1.00 18.64 179 ASP D N 1
ATOM 8568 C CA . ASP D 1 176 ? -2.134 23.485 0.921 1.00 21.60 179 ASP D CA 1
ATOM 8569 C C . ASP D 1 176 ? -2.387 21.981 0.962 1.00 18.62 179 ASP D C 1
ATOM 8570 O O . ASP D 1 176 ? -3.447 21.530 0.503 1.00 19.01 179 ASP D O 1
ATOM 8575 N N . PRO D 1 177 ? -1.471 21.182 1.516 1.00 19.62 180 PRO D N 1
ATOM 8576 C CA . PRO D 1 177 ? -1.649 19.724 1.498 1.00 15.93 180 PRO D CA 1
ATOM 8577 C C . PRO D 1 177 ? -2.862 19.261 2.259 1.00 14.99 180 PRO D C 1
ATOM 8578 O O . PRO D 1 177 ? -3.269 18.108 2.087 1.00 19.60 180 PRO D O 1
ATOM 8582 N N . SER D 1 178 ? -3.404 20.095 3.150 1.00 19.09 181 SER D N 1
ATOM 8583 C CA . SER D 1 178 ? -4.607 19.748 3.893 1.00 21.59 181 SER D CA 1
ATOM 8584 C C . SER D 1 178 ? -5.884 19.932 3.081 1.00 17.73 181 SER D C 1
ATOM 8585 O O . SER D 1 178 ? -6.948 19.498 3.533 1.00 18.54 181 SER D O 1
ATOM 8588 N N . ASN D 1 179 ? -5.809 20.540 1.899 1.00 17.95 182 ASN D N 1
ATOM 8589 C CA . ASN D 1 179 ? -7.015 20.878 1.145 1.00 17.18 182 ASN D CA 1
ATOM 8590 C C . ASN D 1 179 ? -7.257 19.899 -0.002 1.00 17.67 182 ASN D C 1
ATOM 8591 O O . ASN D 1 179 ? -6.330 19.293 -0.534 1.00 17.31 182 ASN D O 1
ATOM 8596 N N . LEU D 1 180 ? -8.528 19.755 -0.383 1.00 14.64 183 LEU D N 1
ATOM 8597 C CA . LEU D 1 180 ? -8.917 18.948 -1.535 1.00 16.65 183 LEU D CA 1
ATOM 8598 C C . LEU D 1 180 ? -9.918 19.754 -2.339 1.00 17.01 183 LEU D C 1
ATOM 8599 O O . LEU D 1 180 ? -10.825 20.351 -1.753 1.00 17.62 183 LEU D O 1
ATOM 8604 N N . PHE D 1 181 ? -9.756 19.787 -3.668 1.00 14.61 184 PHE D N 1
ATOM 8605 C CA . PHE D 1 181 ? -10.722 20.440 -4.553 1.00 14.05 184 PHE D CA 1
ATOM 8606 C C . PHE D 1 181 ? -11.525 19.379 -5.307 1.00 18.93 184 PHE D C 1
ATOM 8607 O O . PHE D 1 181 ? -10.979 18.651 -6.140 1.00 18.07 184 PHE D O 1
ATOM 8615 N N . VAL D 1 182 ? -12.822 19.293 -5.009 1.00 15.54 185 VAL D N 1
ATOM 8616 C CA . VAL D 1 182 ? -13.750 18.456 -5.759 1.00 12.94 185 VAL D CA 1
ATOM 8617 C C . VAL D 1 182 ? -14.361 19.320 -6.854 1.00 15.76 185 VAL D C 1
ATOM 8618 O O . VAL D 1 182 ? -15.004 20.340 -6.569 1.00 17.61 185 VAL D O 1
ATOM 8622 N N . VAL D 1 183 ? -14.151 18.928 -8.107 1.00 12.53 186 VAL D N 1
ATOM 8623 C CA . VAL D 1 183 ? -14.649 19.668 -9.262 1.00 12.73 186 VAL D CA 1
ATOM 8624 C C . VAL D 1 183 ? -15.730 18.815 -9.903 1.00 13.79 186 VAL D C 1
ATOM 8625 O O . VAL D 1 183 ? -15.448 17.710 -10.381 1.00 15.76 186 VAL D O 1
ATOM 8629 N N . SER D 1 184 ? -16.974 19.314 -9.881 1.00 13.43 187 SER D N 1
ATOM 8630 C CA . SER D 1 184 ? -18.152 18.543 -10.270 1.00 12.50 187 SER D CA 1
ATOM 8631 C C . SER D 1 184 ? -18.440 18.754 -11.755 1.00 15.91 187 SER D C 1
ATOM 8632 O O . SER D 1 184 ? -18.643 19.892 -12.190 1.00 16.33 187 SER D O 1
ATOM 8635 N N . SER D 1 185 ? -18.490 17.668 -12.527 1.00 14.83 188 SER D N 1
ATOM 8636 C CA . SER D 1 185 ? -18.800 17.797 -13.949 1.00 14.79 188 SER D CA 1
ATOM 8637 C C . SER D 1 185 ? -19.260 16.460 -14.504 1.00 15.52 188 SER D C 1
ATOM 8638 O O . SER D 1 185 ? -18.717 15.417 -14.151 1.00 15.58 188 SER D O 1
ATOM 8641 N N . ASP D 1 186 ? -20.251 16.509 -15.390 1.00 14.80 189 ASP D N 1
ATOM 8642 C CA . ASP D 1 186 ? -20.496 15.410 -16.308 1.00 15.47 189 ASP D CA 1
ATOM 8643 C C . ASP D 1 186 ? -19.892 15.776 -17.660 1.00 16.94 189 ASP D C 1
ATOM 8644 O O . ASP D 1 186 ? -19.621 16.945 -17.942 1.00 18.00 189 ASP D O 1
ATOM 8649 N N . PHE D 1 187 ? -19.692 14.762 -18.504 1.00 15.55 190 PHE D N 1
ATOM 8650 C CA . PHE D 1 187 ? -19.135 15.013 -19.828 1.00 14.84 190 PHE D CA 1
ATOM 8651 C C . PHE D 1 187 ? -20.259 14.956 -20.863 1.00 18.74 190 PHE D C 1
ATOM 8652 O O . PHE D 1 187 ? -21.386 15.316 -20.521 1.00 16.64 190 PHE D O 1
ATOM 8660 N N . CYS D 1 188 ? -19.988 14.568 -22.114 1.00 15.63 191 CYS D N 1
ATOM 8661 C CA . CYS D 1 188 ? -20.928 14.856 -23.202 1.00 13.59 191 CYS D CA 1
ATOM 8662 C C . CYS D 1 188 ? -22.370 14.490 -22.854 1.00 16.24 191 CYS D C 1
ATOM 8663 O O . CYS D 1 188 ? -22.652 13.362 -22.436 1.00 14.76 191 CYS D O 1
ATOM 8666 N N . HIS D 1 189 ? -23.278 15.460 -23.028 1.00 13.25 192 HIS D N 1
ATOM 8667 C CA . HIS D 1 189 ? -24.720 15.210 -23.090 1.00 12.44 192 HIS D CA 1
ATOM 8668 C C . HIS D 1 189 ? -25.096 15.176 -24.564 1.00 14.02 192 HIS D C 1
ATOM 8669 O O . HIS D 1 189 ? -25.081 16.218 -25.222 1.00 14.88 192 HIS D O 1
ATOM 8676 N N . TRP D 1 190 ? -25.401 13.987 -25.087 1.00 13.18 193 TRP D N 1
ATOM 8677 C CA . TRP D 1 190 ? -25.619 13.791 -26.520 1.00 12.62 193 TRP D CA 1
ATOM 8678 C C . TRP D 1 190 ? -27.073 13.440 -26.791 1.00 14.88 193 TRP D C 1
ATOM 8679 O O . TRP D 1 190 ? -27.622 12.541 -26.152 1.00 13.80 193 TRP D O 1
ATOM 8690 N N . GLY D 1 191 ? -27.662 14.092 -27.782 1.00 13.48 194 GLY D N 1
ATOM 8691 C CA . GLY D 1 191 ? -28.992 13.745 -28.255 1.00 15.96 194 GLY D CA 1
ATOM 8692 C C . GLY D 1 191 ? -29.826 14.966 -28.597 1.00 13.52 194 GLY D C 1
ATOM 8693 O O . GLY D 1 191 ? -29.530 16.096 -28.202 1.00 14.23 194 GLY D O 1
ATOM 8694 N N . GLN D 1 192 ? -30.904 14.727 -29.350 1.00 14.00 195 GLN D N 1
ATOM 8695 C CA . GLN D 1 192 ? -31.798 15.826 -29.697 1.00 15.92 195 GLN D CA 1
ATOM 8696 C C . GLN D 1 192 ? -32.365 16.495 -28.453 1.00 16.79 195 GLN D C 1
ATOM 8697 O O . GLN D 1 192 ? -32.578 17.706 -28.450 1.00 15.07 195 GLN D O 1
ATOM 8703 N N . ARG D 1 193 ? -32.580 15.742 -27.370 1.00 16.01 196 ARG D N 1
ATOM 8704 C CA . ARG D 1 193 ? -33.132 16.359 -26.163 1.00 14.65 196 ARG D CA 1
ATOM 8705 C C . ARG D 1 193 ? -32.203 17.409 -25.559 1.00 18.13 196 ARG D C 1
ATOM 8706 O O . ARG D 1 193 ? -32.652 18.230 -24.745 1.00 15.46 196 ARG D O 1
ATOM 8714 N N . PHE D 1 194 ? -30.917 17.383 -25.915 1.00 13.76 197 PHE D N 1
ATOM 8715 C CA . PHE D 1 194 ? -29.932 18.370 -25.505 1.00 17.13 197 PHE D CA 1
ATOM 8716 C C . PHE D 1 194 ? -29.558 19.329 -26.626 1.00 16.53 197 PHE D C 1
ATOM 8717 O O . PHE D 1 194 ? -28.675 20.176 -26.431 1.00 18.31 197 PHE D O 1
ATOM 8725 N N . ARG D 1 195 ? -30.178 19.196 -27.800 1.00 14.14 198 ARG D N 1
ATOM 8726 C CA . ARG D 1 195 ? -29.779 19.932 -28.998 1.00 12.44 198 ARG D CA 1
ATOM 8727 C C . ARG D 1 195 ? -28.270 19.850 -29.215 1.00 12.16 198 ARG D C 1
ATOM 8728 O O . ARG D 1 195 ? -27.597 20.852 -29.462 1.00 16.30 198 ARG D O 1
ATOM 8736 N N . TYR D 1 196 ? -27.725 18.647 -29.069 1.00 15.61 199 TYR D N 1
ATOM 8737 C CA . TYR D 1 196 ? -26.304 18.427 -29.334 1.00 13.05 199 TYR D CA 1
ATOM 8738 C C . TYR D 1 196 ? -26.160 17.042 -29.938 1.00 15.29 199 TYR D C 1
ATOM 8739 O O . TYR D 1 196 ? -26.278 16.038 -29.232 1.00 18.78 199 TYR D O 1
ATOM 8748 N N . SER D 1 197 ? -25.867 16.987 -31.236 1.00 17.70 200 SER D N 1
ATOM 8749 C CA A SER D 1 197 ? -25.764 15.710 -31.932 0.71 17.05 200 SER D CA 1
ATOM 8750 C CA B SER D 1 197 ? -25.776 15.726 -31.960 0.29 17.07 200 SER D CA 1
ATOM 8751 C C . SER D 1 197 ? -24.498 15.640 -32.784 1.00 17.42 200 SER D C 1
ATOM 8752 O O . SER D 1 197 ? -24.491 15.009 -33.847 1.00 18.18 200 SER D O 1
ATOM 8757 N N . TYR D 1 198 ? -23.413 16.266 -32.321 1.00 16.47 201 TYR D N 1
ATOM 8758 C CA . TYR D 1 198 ? -22.163 16.210 -33.073 1.00 18.72 201 TYR D CA 1
ATOM 8759 C C . TYR D 1 198 ? -21.740 14.756 -33.271 1.00 17.44 201 TYR D C 1
ATOM 8760 O O . TYR D 1 198 ? -21.755 13.959 -32.326 1.00 18.00 201 TYR D O 1
ATOM 8769 N N . TYR D 1 199 ? -21.376 14.407 -34.507 1.00 17.56 202 TYR D N 1
ATOM 8770 C CA . TYR D 1 199 ? -21.055 13.018 -34.829 1.00 16.41 202 TYR D CA 1
ATOM 8771 C C . TYR D 1 199 ? -20.045 12.964 -35.963 1.00 16.19 202 TYR D C 1
ATOM 8772 O O . TYR D 1 199 ? -20.313 13.477 -37.051 1.00 21.10 202 TYR D O 1
ATOM 8781 N N . ASP D 1 200 ? -18.904 12.346 -35.703 1.00 18.01 203 ASP D N 1
ATOM 8782 C CA . ASP D 1 200 ? -17.853 12.109 -36.695 1.00 15.60 203 ASP D CA 1
ATOM 8783 C C . ASP D 1 200 ? -17.886 10.616 -37.021 1.00 16.89 203 ASP D C 1
ATOM 8784 O O . ASP D 1 200 ? -17.393 9.799 -36.240 1.00 18.70 203 ASP D O 1
ATOM 8789 N N . GLU D 1 201 ? -18.441 10.254 -38.181 0.95 18.48 204 GLU D N 1
ATOM 8790 C CA A GLU D 1 201 ? -18.624 8.839 -38.481 0.48 22.58 204 GLU D CA 1
ATOM 8791 C CA B GLU D 1 201 ? -18.628 8.840 -38.498 0.52 22.59 204 GLU D CA 1
ATOM 8792 C C . GLU D 1 201 ? -17.310 8.109 -38.715 0.95 19.36 204 GLU D C 1
ATOM 8793 O O . GLU D 1 201 ? -17.291 6.872 -38.696 0.93 19.44 204 GLU D O 1
ATOM 8804 N N . SER D 1 202 ? -16.205 8.832 -38.907 1.00 19.09 205 SER D N 1
ATOM 8805 C CA . SER D 1 202 ? -14.920 8.152 -38.990 1.00 20.48 205 SER D CA 1
ATOM 8806 C C . SER D 1 202 ? -14.517 7.518 -37.663 1.00 20.10 205 SER D C 1
ATOM 8807 O O . SER D 1 202 ? -13.611 6.681 -37.642 1.00 19.00 205 SER D O 1
ATOM 8810 N N . GLN D 1 203 ? -15.167 7.889 -36.558 1.00 18.85 206 GLN D N 1
ATOM 8811 C CA . GLN D 1 203 ? -14.870 7.269 -35.278 1.00 20.96 206 GLN D CA 1
ATOM 8812 C C . GLN D 1 203 ? -15.670 5.994 -35.042 1.00 22.70 206 GLN D C 1
ATOM 8813 O O . GLN D 1 203 ? -15.402 5.287 -34.062 1.00 24.62 206 GLN D O 1
ATOM 8819 N N . GLY D 1 204 ? -16.598 5.674 -35.938 1.00 19.74 207 GLY D N 1
ATOM 8820 C CA . GLY D 1 204 ? -17.444 4.495 -35.873 1.00 25.83 207 GLY D CA 1
ATOM 8821 C C . GLY D 1 204 ? -18.853 4.792 -35.394 1.00 18.67 207 GLY D C 1
ATOM 8822 O O . GLY D 1 204 ? -19.464 5.777 -35.830 1.00 20.00 207 GLY D O 1
ATOM 8823 N N . GLU D 1 205 ? -19.383 3.961 -34.496 1.00 15.76 208 GLU D N 1
ATOM 8824 C CA . GLU D 1 205 ? -20.727 4.182 -33.974 1.00 17.48 208 GLU D CA 1
ATOM 8825 C C . GLU D 1 205 ? -20.795 5.493 -33.190 1.00 17.34 208 GLU D C 1
ATOM 8826 O O . GLU D 1 205 ? -19.784 6.018 -32.723 1.00 17.92 208 GLU D O 1
ATOM 8832 N N . ILE D 1 206 ? -22.019 6.010 -33.032 1.00 14.43 209 ILE D N 1
ATOM 8833 C CA . ILE D 1 206 ? -22.196 7.287 -32.338 1.00 14.46 209 ILE D CA 1
ATOM 8834 C C . ILE D 1 206 ? -21.541 7.241 -30.964 1.00 14.44 209 ILE D C 1
ATOM 8835 O O . ILE D 1 206 ? -20.817 8.163 -30.583 1.00 14.96 209 ILE D O 1
ATOM 8840 N N . TYR D 1 207 ? -21.741 6.149 -30.216 1.00 16.17 210 TYR D N 1
ATOM 8841 C CA . TYR D 1 207 ? -21.162 6.090 -28.872 1.00 15.63 210 TYR D CA 1
ATOM 8842 C C . TYR D 1 207 ? -19.632 6.126 -28.896 1.00 13.90 210 TYR D C 1
ATOM 8843 O O . TYR D 1 207 ? -19.007 6.674 -27.977 1.00 15.19 210 TYR D O 1
ATOM 8852 N N . ARG D 1 208 ? -19.013 5.629 -29.971 1.00 15.55 211 ARG D N 1
ATOM 8853 C CA . ARG D 1 208 ? -17.557 5.729 -30.105 1.00 17.81 211 ARG D CA 1
ATOM 8854 C C . ARG D 1 208 ? -17.113 7.134 -30.513 1.00 17.00 211 ARG D C 1
ATOM 8855 O O . ARG D 1 208 ? -16.043 7.589 -30.097 1.00 17.53 211 ARG D O 1
ATOM 8863 N N . SER D 1 209 ? -17.902 7.828 -31.335 1.00 15.84 212 SER D N 1
ATOM 8864 C CA . SER D 1 209 ? -17.615 9.234 -31.612 1.00 18.70 212 SER D CA 1
ATOM 8865 C C . SER D 1 209 ? -17.717 10.071 -30.336 1.00 18.60 212 SER D C 1
ATOM 8866 O O . SER D 1 209 ? -16.867 10.935 -30.080 1.00 17.12 212 SER D O 1
ATOM 8869 N N . ILE D 1 210 ? -18.737 9.813 -29.508 1.00 18.03 213 ILE D N 1
ATOM 8870 C CA . ILE D 1 210 ? -18.852 10.514 -28.225 1.00 14.98 213 ILE D CA 1
ATOM 8871 C C . ILE D 1 210 ? -17.645 10.218 -27.352 1.00 15.24 213 ILE D C 1
ATOM 8872 O O . ILE D 1 210 ? -17.075 11.120 -26.721 1.00 15.43 213 ILE D O 1
ATOM 8877 N N . GLU D 1 211 ? -17.249 8.947 -27.279 1.00 15.57 214 GLU D N 1
ATOM 8878 C CA . GLU D 1 211 ? -16.079 8.606 -26.478 1.00 16.51 214 GLU D CA 1
ATOM 8879 C C . GLU D 1 211 ? -14.838 9.349 -26.968 1.00 17.88 214 GLU D C 1
ATOM 8880 O O . GLU D 1 211 ? -14.080 9.896 -26.163 1.00 16.37 214 GLU D O 1
ATOM 8886 N N . HIS D 1 212 ? -14.628 9.409 -28.286 1.00 15.37 215 HIS D N 1
ATOM 8887 C CA . HIS D 1 212 ? -13.468 10.133 -28.814 1.00 18.50 215 HIS D CA 1
ATOM 8888 C C . HIS D 1 212 ? -13.526 11.626 -28.479 1.00 19.69 215 HIS D C 1
ATOM 8889 O O . HIS D 1 212 ? -12.512 12.230 -28.098 1.00 17.79 215 HIS D O 1
ATOM 8896 N N . LEU D 1 213 ? -14.701 12.237 -28.621 1.00 13.06 216 LEU D N 1
ATOM 8897 C CA . LEU D 1 213 ? -14.868 13.658 -28.306 1.00 14.84 216 LEU D CA 1
ATOM 8898 C C . LEU D 1 213 ? -14.550 13.940 -26.833 1.00 15.83 216 LEU D C 1
ATOM 8899 O O . LEU D 1 213 ? -13.760 14.849 -26.496 1.00 15.84 216 LEU D O 1
ATOM 8904 N N . ASP D 1 214 ? -15.148 13.138 -25.943 1.00 15.68 217 ASP D N 1
ATOM 8905 C CA . ASP D 1 214 ? -14.881 13.263 -24.511 1.00 14.24 217 ASP D CA 1
ATOM 8906 C C . ASP D 1 214 ? -13.404 13.076 -24.209 1.00 17.61 217 ASP D C 1
ATOM 8907 O O . ASP D 1 214 ? -12.818 13.838 -23.429 1.00 16.71 217 ASP D O 1
ATOM 8912 N N . LYS D 1 215 ? -12.791 12.039 -24.782 1.00 13.89 218 LYS D N 1
ATOM 8913 C CA . LYS D 1 215 ? -11.410 11.736 -24.420 1.00 18.69 218 LYS D CA 1
ATOM 8914 C C . LYS D 1 215 ? -10.424 12.743 -25.005 1.00 20.15 218 LYS D C 1
ATOM 8915 O O . LYS D 1 215 ? -9.362 12.949 -24.420 1.00 17.87 218 LYS D O 1
ATOM 8921 N N . MET D 1 216 ? -10.759 13.411 -26.115 1.00 18.30 219 MET D N 1
ATOM 8922 C CA . MET D 1 216 ? -9.947 14.554 -26.534 1.00 16.48 219 MET D CA 1
ATOM 8923 C C . MET D 1 216 ? -9.919 15.607 -25.440 1.00 17.20 219 MET D C 1
ATOM 8924 O O . MET D 1 216 ? -8.850 16.147 -25.091 1.00 19.26 219 MET D O 1
ATOM 8929 N N . GLY D 1 217 ? -11.095 15.895 -24.872 1.00 16.20 220 GLY D N 1
ATOM 8930 C CA . GLY D 1 217 ? -11.140 16.851 -23.771 1.00 15.61 220 GLY D CA 1
ATOM 8931 C C . GLY D 1 217 ? -10.410 16.373 -22.523 1.00 17.20 220 GLY D C 1
ATOM 8932 O O . GLY D 1 217 ? -9.704 17.146 -21.864 1.00 16.50 220 GLY D O 1
ATOM 8933 N N . MET D 1 218 ? -10.588 15.099 -22.173 1.00 14.49 221 MET D N 1
ATOM 8934 C CA . MET D 1 218 ? -9.926 14.532 -20.997 1.00 16.69 221 MET D CA 1
ATOM 8935 C C . MET D 1 218 ? -8.406 14.550 -21.152 1.00 17.42 221 MET D C 1
ATOM 8936 O O . MET D 1 218 ? -7.674 14.826 -20.189 1.00 20.11 221 MET D O 1
ATOM 8941 N N . SER D 1 219 ? -7.912 14.264 -22.358 1.00 17.02 222 SER D N 1
ATOM 8942 C CA A SER D 1 219 ? -6.475 14.286 -22.589 0.49 19.46 222 SER D CA 1
ATOM 8943 C CA B SER D 1 219 ? -6.474 14.288 -22.599 0.51 19.47 222 SER D CA 1
ATOM 8944 C C . SER D 1 219 ? -5.924 15.696 -22.458 0.96 22.16 222 SER D C 1
ATOM 8945 O O . SER D 1 219 ? -4.817 15.887 -21.942 1.00 19.26 222 SER D O 1
ATOM 8950 N N . ILE D 1 220 ? -6.684 16.696 -22.914 0.95 20.47 223 ILE D N 1
ATOM 8951 C CA . ILE D 1 220 ? -6.251 18.077 -22.719 0.95 19.03 223 ILE D CA 1
ATOM 8952 C C . ILE D 1 220 ? -6.210 18.425 -21.237 0.95 20.84 223 ILE D C 1
ATOM 8953 O O . ILE D 1 220 ? -5.280 19.092 -20.766 0.95 18.80 223 ILE D O 1
ATOM 8958 N N . ILE D 1 221 ? -7.212 17.978 -20.474 1.00 18.61 224 ILE D N 1
ATOM 8959 C CA . ILE D 1 221 ? -7.192 18.214 -19.030 1.00 17.93 224 ILE D CA 1
ATOM 8960 C C . ILE D 1 221 ? -5.955 17.579 -18.394 1.00 20.63 224 ILE D C 1
ATOM 8961 O O . ILE D 1 221 ? -5.298 18.187 -17.539 1.00 20.75 224 ILE D O 1
ATOM 8966 N N . GLU D 1 222 ? -5.596 16.364 -18.821 0.95 18.34 225 GLU D N 1
ATOM 8967 C CA . GLU D 1 222 ? -4.394 15.720 -18.296 0.95 16.54 225 GLU D CA 1
ATOM 8968 C C . GLU D 1 222 ? -3.114 16.456 -18.692 0.95 21.69 225 GLU D C 1
ATOM 8969 O O . GLU D 1 222 ? -2.097 16.319 -18.002 0.95 22.64 225 GLU D O 1
ATOM 8975 N N . GLN D 1 223 ? -3.172 17.270 -19.748 0.83 16.25 226 GLN D N 1
ATOM 8976 C CA . GLN D 1 223 ? -2.000 18.109 -20.135 0.83 18.05 226 GLN D CA 1
ATOM 8977 C C . GLN D 1 223 ? -1.962 19.388 -19.288 0.83 18.97 226 GLN D C 1
ATOM 8978 O O . GLN D 1 223 ? -1.023 20.174 -19.477 0.83 20.27 226 GLN D O 1
ATOM 8984 N N . LEU D 1 224 ? -2.946 19.589 -18.405 1.00 19.59 227 LEU D N 1
ATOM 8985 C CA . LEU D 1 224 ? -2.980 20.735 -17.491 1.00 21.93 227 LEU D CA 1
ATOM 8986 C C . LEU D 1 224 ? -2.950 22.047 -18.270 1.00 21.12 227 LEU D C 1
ATOM 8987 O O . LEU D 1 224 ? -2.179 22.959 -17.964 1.00 26.21 227 LEU D O 1
ATOM 8992 N N . ASP D 1 225 ? -3.782 22.126 -19.313 1.00 21.61 228 ASP D N 1
ATOM 8993 C CA . ASP D 1 225 ? -3.663 23.161 -20.340 1.00 22.00 228 ASP D CA 1
ATOM 8994 C C . ASP D 1 225 ? -4.996 23.888 -20.487 1.00 22.83 228 ASP D C 1
ATOM 8995 O O . ASP D 1 225 ? -5.831 23.505 -21.321 1.00 22.64 228 ASP D O 1
ATOM 9000 N N . PRO D 1 226 ? -5.213 24.969 -19.727 1.00 21.69 229 PRO D N 1
ATOM 9001 C CA . PRO D 1 226 ? -6.508 25.669 -19.820 1.00 24.01 229 PRO D CA 1
ATOM 9002 C C . PRO D 1 226 ? -6.749 26.332 -21.163 1.00 21.83 229 PRO D C 1
ATOM 9003 O O . PRO D 1 226 ? -7.895 26.378 -21.615 1.00 24.50 229 PRO D O 1
ATOM 9007 N N . VAL D 1 227 ? -5.714 26.867 -21.810 1.00 22.15 230 VAL D N 1
ATOM 9008 C CA . VAL D 1 227 ? -5.931 27.519 -23.099 1.00 19.62 230 VAL D CA 1
ATOM 9009 C C . VAL D 1 227 ? -6.378 26.494 -24.133 1.00 20.31 230 VAL D C 1
ATOM 9010 O O . VAL D 1 227 ? -7.328 26.727 -24.891 1.00 23.16 230 VAL D O 1
ATOM 9014 N N . SER D 1 228 ? -5.708 25.337 -24.178 1.00 21.33 231 SER D N 1
ATOM 9015 C CA A SER D 1 228 ? -6.117 24.302 -25.123 0.64 23.74 231 SER D CA 1
ATOM 9016 C CA B SER D 1 228 ? -6.115 24.298 -25.119 0.36 23.69 231 SER D CA 1
ATOM 9017 C C . SER D 1 228 ? -7.512 23.784 -24.800 1.00 19.79 231 SER D C 1
ATOM 9018 O O . SER D 1 228 ? -8.281 23.455 -25.709 1.00 20.73 231 SER D O 1
ATOM 9023 N N . PHE D 1 229 ? -7.864 23.710 -23.512 1.00 20.20 232 PHE D N 1
ATOM 9024 C CA . PHE D 1 229 ? -9.211 23.266 -23.150 1.00 19.61 232 PHE D CA 1
ATOM 9025 C C . PHE D 1 229 ? -10.260 24.261 -23.627 1.00 18.58 232 PHE D C 1
ATOM 9026 O O . PHE D 1 229 ? -11.306 23.871 -24.176 1.00 18.38 232 PHE D O 1
ATOM 9034 N N . SER D 1 230 ? -9.990 25.552 -23.436 1.00 17.81 233 SER D N 1
ATOM 9035 C CA . SER D 1 230 ? -10.886 26.575 -23.954 1.00 20.00 233 SER D CA 1
ATOM 9036 C C . SER D 1 230 ? -11.025 26.473 -25.476 1.00 19.80 233 SER D C 1
ATOM 9037 O O . SER D 1 230 ? -12.138 26.564 -26.015 1.00 20.20 233 SER D O 1
ATOM 9040 N N . ASN D 1 231 ? -9.906 26.275 -26.180 1.00 20.61 234 ASN D N 1
ATOM 9041 C CA . ASN D 1 231 ? -9.950 26.151 -27.638 1.00 21.25 234 ASN D CA 1
ATOM 9042 C C . ASN D 1 231 ? -10.740 24.920 -28.075 1.00 19.48 234 ASN D C 1
ATOM 9043 O O . ASN D 1 231 ? -11.482 24.964 -29.061 1.00 19.50 234 ASN D O 1
ATOM 9048 N N . TYR D 1 232 ? -10.594 23.817 -27.349 1.00 17.50 235 TYR D N 1
ATOM 9049 C CA . TYR D 1 232 ? -11.353 22.604 -27.645 1.00 19.41 235 TYR D CA 1
ATOM 9050 C C . TYR D 1 232 ? -12.849 22.833 -27.471 1.00 14.87 235 TYR D C 1
ATOM 9051 O O . TYR D 1 232 ? -13.664 22.376 -28.292 1.00 16.52 235 TYR D O 1
ATOM 9060 N N . LEU D 1 233 ? -13.233 23.535 -26.399 1.00 18.52 236 LEU D N 1
ATOM 9061 C CA . LEU D 1 233 ? -14.639 23.894 -26.231 1.00 17.49 236 LEU D CA 1
ATOM 9062 C C . LEU D 1 233 ? -15.127 24.756 -27.391 1.00 19.89 236 LEU D C 1
ATOM 9063 O O . LEU D 1 233 ? -16.238 24.565 -27.894 1.00 17.87 236 LEU D O 1
ATOM 9068 N N . LYS D 1 234 ? -14.314 25.713 -27.832 1.00 17.77 237 LYS D N 1
ATOM 9069 C CA . LYS D 1 234 ? -14.760 26.560 -28.942 1.00 20.80 237 LYS D CA 1
ATOM 9070 C C . LYS D 1 234 ? -14.838 25.792 -30.261 1.00 22.35 237 LYS D C 1
ATOM 9071 O O . LYS D 1 234 ? -15.600 26.178 -31.159 1.00 24.49 237 LYS D O 1
ATOM 9077 N N . LYS D 1 235 ? -14.038 24.734 -30.411 1.00 20.76 238 LYS D N 1
ATOM 9078 C CA . LYS D 1 235 ? -13.988 24.002 -31.677 1.00 19.77 238 LYS D CA 1
ATOM 9079 C C . LYS D 1 235 ? -15.149 23.025 -31.825 1.00 20.53 238 LYS D C 1
ATOM 9080 O O . LYS D 1 235 ? -15.720 22.908 -32.918 1.00 19.77 238 LYS D O 1
ATOM 9086 N N . TYR D 1 236 ? -15.491 22.288 -30.758 1.00 16.74 239 TYR D N 1
ATOM 9087 C CA . TYR D 1 236 ? -16.547 21.286 -30.853 1.00 16.53 239 TYR D CA 1
ATOM 9088 C C . TYR D 1 236 ? -17.769 21.564 -29.995 1.00 18.23 239 TYR D C 1
ATOM 9089 O O . TYR D 1 236 ? -18.803 20.921 -30.215 1.00 18.05 239 TYR D O 1
ATOM 9098 N N . HIS D 1 237 ? -17.670 22.457 -29.010 1.00 16.81 240 HIS D N 1
ATOM 9099 C CA . HIS D 1 237 ? -18.784 22.790 -28.106 1.00 19.89 240 HIS D CA 1
ATOM 9100 C C . HIS D 1 237 ? -19.348 21.556 -27.394 1.00 17.24 240 HIS D C 1
ATOM 9101 O O . HIS D 1 237 ? -20.560 21.440 -27.189 1.00 16.82 240 HIS D O 1
ATOM 9108 N N . ASN D 1 238 ? -18.461 20.653 -26.967 1.00 15.96 241 ASN D N 1
ATOM 9109 C CA . ASN D 1 238 ? -18.896 19.499 -26.186 1.00 13.51 241 ASN D CA 1
ATOM 9110 C C . ASN D 1 238 ? -19.650 19.961 -24.945 1.00 19.10 241 ASN D C 1
ATOM 9111 O O . ASN D 1 238 ? -19.265 20.931 -24.288 1.00 16.72 241 ASN D O 1
ATOM 9116 N N . THR D 1 239 ? -20.752 19.276 -24.649 1.00 15.61 242 THR D N 1
ATOM 9117 C CA . THR D 1 239 ? -21.676 19.682 -23.592 1.00 14.31 242 THR D CA 1
ATOM 9118 C C . THR D 1 239 ? -21.182 19.154 -22.241 1.00 15.37 242 THR D C 1
ATOM 9119 O O . THR D 1 239 ? -21.809 18.314 -21.593 1.00 17.56 242 THR D O 1
ATOM 9123 N N . ILE D 1 240 ? -20.035 19.685 -21.813 1.00 17.29 243 ILE D N 1
ATOM 9124 C CA . ILE D 1 240 ? -19.414 19.316 -20.541 1.00 15.02 243 ILE D CA 1
ATOM 9125 C C . ILE D 1 240 ? -19.997 20.235 -19.470 1.00 13.93 243 ILE D C 1
ATOM 9126 O O . ILE D 1 240 ? -19.765 21.448 -19.491 1.00 19.62 243 ILE D O 1
ATOM 9131 N N . SER D 1 241 ? -20.779 19.668 -18.538 1.00 13.76 244 SER D N 1
ATOM 9132 C CA . SER D 1 241 ? -21.624 20.519 -17.704 1.00 15.14 244 SER D CA 1
ATOM 9133 C C . SER D 1 241 ? -20.808 21.349 -16.724 1.00 15.89 244 SER D C 1
ATOM 9134 O O . SER D 1 241 ? -21.203 22.474 -16.391 1.00 18.38 244 SER D O 1
ATOM 9137 N N . GLY D 1 242 ? -19.672 20.829 -16.267 1.00 17.99 245 GLY D N 1
ATOM 9138 C CA . GLY D 1 242 ? -18.828 21.575 -15.355 1.00 15.07 245 GLY D CA 1
ATOM 9139 C C . GLY D 1 242 ? -17.597 22.170 -16.013 1.00 18.03 245 GLY D C 1
ATOM 9140 O O . GLY D 1 242 ? -16.542 22.277 -15.377 1.00 16.85 245 GLY D O 1
ATOM 9141 N N . ARG D 1 243 ? -17.727 22.592 -17.272 1.00 15.75 246 ARG D N 1
ATOM 9142 C CA A ARG D 1 243 ? -16.576 23.149 -17.975 0.59 16.38 246 ARG D CA 1
ATOM 9143 C CA B ARG D 1 243 ? -16.597 23.174 -17.996 0.41 16.41 246 ARG D CA 1
ATOM 9144 C C . ARG D 1 243 ? -16.013 24.377 -17.268 1.00 17.47 246 ARG D C 1
ATOM 9145 O O . ARG D 1 243 ? -14.794 24.603 -17.307 1.00 17.21 246 ARG D O 1
ATOM 9160 N N . HIS D 1 244 ? -16.861 25.167 -16.597 1.00 15.40 247 HIS D N 1
ATOM 9161 C CA . HIS D 1 244 ? -16.355 26.362 -15.920 1.00 16.52 247 HIS D CA 1
ATOM 9162 C C . HIS D 1 244 ? -15.576 26.018 -14.653 1.00 16.90 247 HIS D C 1
ATOM 9163 O O . HIS D 1 244 ? -14.466 26.558 -14.468 1.00 19.01 247 HIS D O 1
ATOM 9170 N N . PRO D 1 245 ? -16.072 25.162 -13.747 1.00 16.29 248 PRO D N 1
ATOM 9171 C CA . PRO D 1 245 ? -15.207 24.710 -12.643 1.00 16.83 248 PRO D CA 1
ATOM 9172 C C . PRO D 1 245 ? -13.928 24.052 -13.125 1.00 18.67 248 PRO D C 1
ATOM 9173 O O . PRO D 1 245 ? -12.877 24.205 -12.492 1.00 17.02 248 PRO D O 1
ATOM 9177 N N . ILE D 1 246 ? -13.994 23.295 -14.226 1.00 17.00 249 ILE D N 1
ATOM 9178 C CA . ILE D 1 246 ? -12.777 22.682 -14.750 1.00 15.46 249 ILE D CA 1
ATOM 9179 C C . ILE D 1 246 ? -11.790 23.761 -15.191 1.00 18.60 249 ILE D C 1
ATOM 9180 O O . ILE D 1 246 ? -10.591 23.683 -14.887 1.00 18.12 249 ILE D O 1
ATOM 9185 N N . GLY D 1 247 ? -12.278 24.796 -15.882 1.00 17.05 250 GLY D N 1
ATOM 9186 C CA . GLY D 1 247 ? -11.411 25.909 -16.255 1.00 17.98 250 GLY D CA 1
ATOM 9187 C C . GLY D 1 247 ? -10.783 26.602 -15.055 1.00 21.56 250 GLY D C 1
ATOM 9188 O O . GLY D 1 247 ? -9.601 26.969 -15.081 1.00 19.91 250 GLY D O 1
ATOM 9189 N N . VAL D 1 248 ? -11.560 26.782 -13.984 1.00 17.71 251 VAL D N 1
ATOM 9190 C CA . VAL D 1 248 ? -10.997 27.351 -12.754 1.00 16.64 251 VAL D CA 1
ATOM 9191 C C . VAL D 1 248 ? -9.858 26.481 -12.237 1.00 21.47 251 VAL D C 1
ATOM 9192 O O . VAL D 1 248 ? -8.772 26.978 -11.880 1.00 19.25 251 VAL D O 1
ATOM 9196 N N . LEU D 1 249 ? -10.103 25.170 -12.153 1.00 18.48 252 LEU D N 1
ATOM 9197 C CA . LEU D 1 249 ? -9.074 24.264 -11.638 1.00 18.50 252 LEU D CA 1
ATOM 9198 C C . LEU D 1 249 ? -7.815 24.307 -12.501 1.00 19.33 252 LEU D C 1
ATOM 9199 O O . LEU D 1 249 ? -6.693 24.350 -11.978 1.00 19.13 252 LEU D O 1
ATOM 9204 N N . LEU D 1 250 ? -7.977 24.280 -13.830 1.00 17.35 253 LEU D N 1
ATOM 9205 C CA . LEU D 1 250 ? -6.804 24.282 -14.707 1.00 18.87 253 LEU D CA 1
ATOM 9206 C C . LEU D 1 250 ? -5.997 25.567 -14.554 1.00 23.76 253 LEU D C 1
ATOM 9207 O O . LEU D 1 250 ? -4.755 25.547 -14.603 1.00 23.15 253 LEU D O 1
ATOM 9212 N N . ASN D 1 251 ? -6.680 26.702 -14.369 1.00 19.67 254 ASN D N 1
ATOM 9213 C CA . ASN D 1 251 ? -5.946 27.943 -14.158 1.00 21.56 254 ASN D CA 1
ATOM 9214 C C . ASN D 1 251 ? -5.231 27.953 -12.804 1.00 24.76 254 ASN D C 1
ATOM 9215 O O . ASN D 1 251 ? -4.085 28.426 -12.699 1.00 26.64 254 ASN D O 1
ATOM 9220 N N . ALA D 1 252 ? -5.868 27.403 -11.766 1.00 20.81 255 ALA D N 1
ATOM 9221 C CA . ALA D 1 252 ? -5.185 27.253 -10.479 1.00 21.06 255 ALA D CA 1
ATOM 9222 C C . ALA D 1 252 ? -3.922 26.400 -10.615 1.00 22.71 255 ALA D C 1
ATOM 9223 O O . ALA D 1 252 ? -2.861 26.715 -10.034 1.00 25.34 255 ALA D O 1
ATOM 9225 N N . ILE D 1 253 ? -4.019 25.314 -11.380 1.00 20.82 256 ILE D N 1
ATOM 9226 C CA . ILE D 1 253 ? -2.872 24.424 -11.573 1.00 21.10 256 ILE D CA 1
ATOM 9227 C C . ILE D 1 253 ? -1.738 25.147 -12.295 1.00 24.22 256 ILE D C 1
ATOM 9228 O O . ILE D 1 253 ? -0.569 25.042 -11.901 1.00 25.34 256 ILE D O 1
ATOM 9233 N N . THR D 1 254 ? -2.046 25.880 -13.372 1.00 23.13 257 THR D N 1
ATOM 9234 C CA . THR D 1 254 ? -0.949 26.559 -14.076 1.00 23.56 257 THR D CA 1
ATOM 9235 C C . THR D 1 254 ? -0.297 27.619 -13.191 1.00 29.21 257 THR D C 1
ATOM 9236 O O . THR D 1 254 ? 0.927 27.822 -13.249 1.00 29.12 257 THR D O 1
ATOM 9240 N N . GLU D 1 255 ? -1.092 28.294 -12.355 1.00 24.91 258 GLU D N 1
ATOM 9241 C CA . GLU D 1 255 ? -0.510 29.239 -11.407 1.00 26.06 258 GLU D CA 1
ATOM 9242 C C . GLU D 1 255 ? 0.498 28.553 -10.493 1.00 33.31 258 GLU D C 1
ATOM 9243 O O . GLU D 1 255 ? 1.611 29.060 -10.294 1.00 28.85 258 GLU D O 1
ATOM 9249 N N . LEU D 1 256 ? 0.137 27.383 -9.947 1.00 26.68 259 LEU D N 1
ATOM 9250 C CA . LEU D 1 256 ? 1.078 26.674 -9.076 1.00 30.98 259 LEU D CA 1
ATOM 9251 C C . LEU D 1 256 ? 2.292 26.173 -9.855 1.00 33.71 259 LEU D C 1
ATOM 9252 O O . LEU D 1 256 ? 3.419 26.177 -9.338 1.00 32.51 259 LEU D O 1
ATOM 9257 N N . GLN D 1 257 ? 2.089 25.754 -11.107 1.00 29.26 260 GLN D N 1
ATOM 9258 C CA . GLN D 1 257 ? 3.205 25.293 -11.928 1.00 29.98 260 GLN D CA 1
ATOM 9259 C C . GLN D 1 257 ? 4.216 26.397 -12.179 1.00 36.26 260 GLN D C 1
ATOM 9260 O O . GLN D 1 257 ? 5.416 26.118 -12.313 1.00 36.55 260 GLN D O 1
ATOM 9266 N N . LYS D 1 258 ? 3.754 27.646 -12.285 1.00 33.88 261 LYS D N 1
ATOM 9267 C CA . LYS D 1 258 ? 4.704 28.745 -12.456 1.00 38.26 261 LYS D CA 1
ATOM 9268 C C . LYS D 1 258 ? 5.734 28.772 -11.333 1.00 36.36 261 LYS D C 1
ATOM 9269 O O . LYS D 1 258 ? 6.888 29.165 -11.554 1.00 35.82 261 LYS D O 1
ATOM 9271 N N . ASN D 1 259 ? 5.352 28.341 -10.135 1.00 32.86 262 ASN D N 1
ATOM 9272 C CA . ASN D 1 259 ? 6.289 28.306 -9.018 1.00 33.56 262 ASN D CA 1
ATOM 9273 C C . ASN D 1 259 ? 7.159 27.052 -9.005 1.00 29.70 262 ASN D C 1
ATOM 9274 O O . ASN D 1 259 ? 7.953 26.878 -8.073 1.00 35.97 262 ASN D O 1
ATOM 9279 N N . GLY D 1 260 ? 7.036 26.179 -10.002 1.00 27.28 263 GLY D N 1
ATOM 9280 C CA . GLY D 1 260 ? 7.889 25.014 -10.093 1.00 28.19 263 GLY D CA 1
ATOM 9281 C C . GLY D 1 260 ? 7.311 23.751 -9.496 1.00 32.89 263 GLY D C 1
ATOM 9282 O O . GLY D 1 260 ? 8.006 22.723 -9.472 1.00 31.78 263 GLY D O 1
ATOM 9283 N N . MET D 1 261 ? 6.060 23.779 -9.047 1.00 31.31 264 MET D N 1
ATOM 9284 C CA . MET D 1 261 ? 5.473 22.580 -8.472 1.00 32.23 264 MET D CA 1
ATOM 9285 C C . MET D 1 261 ? 5.231 21.547 -9.566 1.00 33.65 264 MET D C 1
ATOM 9286 O O . MET D 1 261 ? 4.994 21.877 -10.733 1.00 32.95 264 MET D O 1
ATOM 9291 N N . ASN D 1 262 ? 5.317 20.282 -9.182 1.00 32.50 265 ASN D N 1
ATOM 9292 C CA . ASN D 1 262 ? 5.120 19.177 -10.101 1.00 29.92 265 ASN D CA 1
ATOM 9293 C C . ASN D 1 262 ? 3.812 18.513 -9.730 1.00 27.69 265 ASN D C 1
ATOM 9294 O O . ASN D 1 262 ? 3.584 18.202 -8.563 1.00 29.43 265 ASN D O 1
ATOM 9299 N N . MET D 1 263 ? 2.942 18.323 -10.705 1.00 25.81 266 MET D N 1
ATOM 9300 C CA . MET D 1 263 ? 1.701 17.636 -10.400 1.00 25.29 266 MET D CA 1
ATOM 9301 C C . MET D 1 263 ? 1.237 16.982 -11.683 1.00 23.95 266 MET D C 1
ATOM 9302 O O . MET D 1 263 ? 1.693 17.326 -12.776 1.00 25.72 266 MET D O 1
ATOM 9307 N N . SER D 1 264 ? 0.377 15.985 -11.538 1.00 23.96 267 SER D N 1
ATOM 9308 C CA . SER D 1 264 ? -0.175 15.350 -12.723 1.00 17.90 267 SER D CA 1
ATOM 9309 C C . SER D 1 264 ? -1.635 15.056 -12.474 1.00 17.53 267 SER D C 1
ATOM 9310 O O . SER D 1 264 ? -2.068 14.892 -11.324 1.00 19.53 267 SER D O 1
ATOM 9313 N N . PHE D 1 265 ? -2.386 14.997 -13.569 1.00 17.07 268 PHE D N 1
ATOM 9314 C CA . PHE D 1 265 ? -3.793 14.635 -13.517 1.00 18.99 268 PHE D CA 1
ATOM 9315 C C . PHE D 1 265 ? -4.024 13.401 -14.372 1.00 21.45 268 PHE D C 1
ATOM 9316 O O . PHE D 1 265 ? -3.543 13.329 -15.511 1.00 19.79 268 PHE D O 1
ATOM 9324 N N . SER D 1 266 ? -4.770 12.444 -13.828 1.00 17.48 269 SER D N 1
ATOM 9325 C CA . SER D 1 266 ? -5.104 11.230 -14.559 1.00 16.68 269 SER D CA 1
ATOM 9326 C C . SER D 1 266 ? -6.582 10.926 -14.428 1.00 17.18 269 SER D C 1
ATOM 9327 O O . SER D 1 266 ? -7.116 10.864 -13.315 1.00 17.45 269 SER D O 1
ATOM 9330 N N . PHE D 1 267 ? -7.242 10.708 -15.558 1.00 18.09 270 PHE D N 1
ATOM 9331 C CA . PHE D 1 267 ? -8.560 10.104 -15.495 1.00 18.99 270 PHE D CA 1
ATOM 9332 C C . PHE D 1 267 ? -8.419 8.602 -15.287 1.00 27.80 270 PHE D C 1
ATOM 9333 O O . PHE D 1 267 ? -7.526 7.960 -15.847 1.00 23.25 270 PHE D O 1
ATOM 9341 N N . LEU D 1 268 ? -9.280 8.054 -14.427 1.00 18.86 271 LEU D N 1
ATOM 9342 C CA . LEU D 1 268 ? -9.191 6.679 -13.979 1.00 15.66 271 LEU D CA 1
ATOM 9343 C C . LEU D 1 268 ? -10.367 5.818 -14.414 1.00 18.73 271 LEU D C 1
ATOM 9344 O O . LEU D 1 268 ? -10.252 4.589 -14.366 1.00 23.24 271 LEU D O 1
ATOM 9349 N N . ASN D 1 269 ? -11.487 6.415 -14.825 1.00 16.01 272 ASN D N 1
ATOM 9350 C CA . ASN D 1 269 ? -12.640 5.644 -15.274 1.00 15.35 272 ASN D CA 1
ATOM 9351 C C . ASN D 1 269 ? -13.512 6.531 -16.154 1.00 16.95 272 ASN D C 1
ATOM 9352 O O . ASN D 1 269 ? -13.679 7.720 -15.871 1.00 17.66 272 ASN D O 1
ATOM 9357 N N . TYR D 1 270 ? -14.075 5.933 -17.206 1.00 15.39 273 TYR D N 1
ATOM 9358 C CA . TYR D 1 270 ? -14.958 6.608 -18.148 1.00 15.14 273 TYR D CA 1
ATOM 9359 C C . TYR D 1 270 ? -16.159 5.713 -18.390 1.00 16.88 273 TYR D C 1
ATOM 9360 O O . TYR D 1 270 ? -15.997 4.505 -18.579 1.00 16.32 273 TYR D O 1
ATOM 9369 N N . ALA D 1 271 ? -17.355 6.301 -18.398 1.00 14.72 274 ALA D N 1
ATOM 9370 C CA . ALA D 1 271 ? -18.589 5.536 -18.583 1.00 19.66 274 ALA D CA 1
ATOM 9371 C C . ALA D 1 271 ? -19.616 6.377 -19.331 1.00 12.76 274 ALA D C 1
ATOM 9372 O O . ALA D 1 271 ? -19.518 7.606 -19.395 1.00 16.58 274 ALA D O 1
ATOM 9374 N N . GLN D 1 272 ? -20.605 5.696 -19.914 1.00 14.32 275 GLN D N 1
ATOM 9375 C CA . GLN D 1 272 ? -21.726 6.377 -20.549 1.00 14.67 275 GLN D CA 1
ATOM 9376 C C . GLN D 1 272 ? -23.034 5.812 -20.009 1.00 14.40 275 GLN D C 1
ATOM 9377 O O . GLN D 1 272 ? -23.142 4.605 -19.771 1.00 17.06 275 GLN D O 1
ATOM 9383 N N . SER D 1 273 ? -24.035 6.683 -19.829 1.00 14.91 276 SER D N 1
ATOM 9384 C CA . SER D 1 273 ? -25.311 6.221 -19.278 1.00 16.95 276 SER D CA 1
ATOM 9385 C C . SER D 1 273 ? -25.978 5.179 -20.175 1.00 19.54 276 SER D C 1
ATOM 9386 O O . SER D 1 273 ? -26.718 4.314 -19.688 1.00 22.41 276 SER D O 1
ATOM 9389 N N . SER D 1 274 ? -25.772 5.271 -21.482 1.00 16.42 277 SER D N 1
ATOM 9390 C CA . SER D 1 274 ? -26.199 4.256 -22.433 1.00 16.32 277 SER D CA 1
ATOM 9391 C C . SER D 1 274 ? -25.321 4.406 -23.667 1.00 21.86 277 SER D C 1
ATOM 9392 O O . SER D 1 274 ? -24.481 5.306 -23.735 1.00 20.25 277 SER D O 1
ATOM 9395 N N . GLN D 1 275 ? -25.504 3.511 -24.642 1.00 18.75 278 GLN D N 1
ATOM 9396 C CA . GLN D 1 275 ? -24.716 3.548 -25.878 1.00 17.64 278 GLN D CA 1
ATOM 9397 C C . GLN D 1 275 ? -25.604 4.024 -27.019 1.00 22.57 278 GLN D C 1
ATOM 9398 O O . GLN D 1 275 ? -26.424 3.260 -27.533 1.00 22.18 278 GLN D O 1
ATOM 9404 N N . CYS D 1 276 ? -25.408 5.277 -27.431 1.00 16.88 279 CYS D N 1
ATOM 9405 C CA . CYS D 1 276 ? -26.147 5.826 -28.562 1.00 16.50 279 CYS D CA 1
ATOM 9406 C C . CYS D 1 276 ? -25.726 5.160 -29.866 1.00 18.09 279 CYS D C 1
ATOM 9407 O O . CYS D 1 276 ? -24.534 5.017 -30.145 1.00 19.23 279 CYS D O 1
ATOM 9410 N N . ARG D 1 277 ? -26.709 4.767 -30.677 0.96 16.44 280 ARG D N 1
ATOM 9411 C CA . ARG D 1 277 ? -26.428 4.223 -31.998 0.96 19.70 280 ARG D CA 1
ATOM 9412 C C . ARG D 1 277 ? -27.198 4.896 -33.118 0.96 22.20 280 ARG D C 1
ATOM 9413 O O . ARG D 1 277 ? -26.787 4.769 -34.275 0.96 21.65 280 ARG D O 1
ATOM 9421 N N . ASN D 1 278 ? -28.295 5.593 -32.834 1.00 19.94 281 ASN D N 1
ATOM 9422 C CA . ASN D 1 278 ? -29.017 6.285 -33.888 1.00 23.44 281 ASN D CA 1
ATOM 9423 C C . ASN D 1 278 ? -29.481 7.640 -33.374 1.00 23.10 281 ASN D C 1
ATOM 9424 O O . ASN D 1 278 ? -29.318 7.977 -32.194 1.00 19.84 281 ASN D O 1
ATOM 9429 N N . TRP D 1 279 ? -30.097 8.418 -34.266 0.86 15.36 282 TRP D N 1
ATOM 9430 C CA . TRP D 1 279 ? -30.340 9.821 -33.962 0.86 18.71 282 TRP D CA 1
ATOM 9431 C C . TRP D 1 279 ? -31.406 10.023 -32.898 0.86 18.32 282 TRP D C 1
ATOM 9432 O O . TRP D 1 279 ? -31.522 11.132 -32.374 0.86 21.42 282 TRP D O 1
ATOM 9443 N N . GLN D 1 280 ? -32.189 8.999 -32.576 1.00 21.71 283 GLN D N 1
ATOM 9444 C CA . GLN D 1 280 ? -33.175 9.115 -31.510 1.00 20.67 283 GLN D CA 1
ATOM 9445 C C . GLN D 1 280 ? -32.624 8.776 -30.130 1.00 25.60 283 GLN D C 1
ATOM 9446 O O . GLN D 1 280 ? -33.351 8.928 -29.145 1.00 22.22 283 GLN D O 1
ATOM 9452 N N . ASP D 1 281 ? -31.377 8.324 -30.029 1.00 17.59 284 ASP D N 1
ATOM 9453 C CA . ASP D 1 281 ? -30.806 7.965 -28.736 1.00 15.21 284 ASP D CA 1
ATOM 9454 C C . ASP D 1 281 ? -30.255 9.192 -28.008 1.00 17.81 284 ASP D C 1
ATOM 9455 O O . ASP D 1 281 ? -30.001 10.244 -28.605 1.00 17.52 284 ASP D O 1
ATOM 9460 N N . SER D 1 282 ? -30.055 9.039 -26.696 1.00 14.44 285 SER D N 1
ATOM 9461 C CA . SER D 1 282 ? -29.406 10.076 -25.903 1.00 13.76 285 SER D CA 1
ATOM 9462 C C . SER D 1 282 ? -28.610 9.413 -24.789 1.00 16.76 285 SER D C 1
ATOM 9463 O O . SER D 1 282 ? -28.979 8.343 -24.289 1.00 15.31 285 SER D O 1
ATOM 9466 N N . SER D 1 283 ? -27.513 10.059 -24.407 1.00 16.63 286 SER D N 1
ATOM 9467 C CA . SER D 1 283 ? -26.705 9.556 -23.308 1.00 16.55 286 SER D CA 1
ATOM 9468 C C . SER D 1 283 ? -25.959 10.713 -22.660 1.00 13.70 286 SER D C 1
ATOM 9469 O O . SER D 1 283 ? -25.803 11.796 -23.237 1.00 13.16 286 SER D O 1
ATOM 9472 N N . VAL D 1 284 ? -25.513 10.466 -21.429 1.00 14.29 287 VAL D N 1
ATOM 9473 C CA . VAL D 1 284 ? -24.626 11.364 -20.711 1.00 13.50 287 VAL D CA 1
ATOM 9474 C C . VAL D 1 284 ? -23.375 10.582 -20.347 1.00 14.32 287 VAL D C 1
ATOM 9475 O O . VAL D 1 284 ? -23.460 9.429 -19.903 1.00 15.04 287 VAL D O 1
ATOM 9479 N N . SER D 1 285 ? -22.217 11.217 -20.512 1.00 13.85 288 SER D N 1
ATOM 9480 C CA . SER D 1 285 ? -20.938 10.595 -20.194 1.00 11.82 288 SER D CA 1
ATOM 9481 C C . SER D 1 285 ? -20.425 11.045 -18.832 1.00 15.49 288 SER D C 1
ATOM 9482 O O . SER D 1 285 ? -20.644 12.185 -18.416 1.00 13.68 288 SER D O 1
ATOM 9485 N N . TYR D 1 286 ? -19.696 10.145 -18.166 1.00 14.61 289 TYR D N 1
ATOM 9486 C CA . TYR D 1 286 ? -19.094 10.392 -16.856 1.00 14.38 289 TYR D CA 1
ATOM 9487 C C . TYR D 1 286 ? -17.617 10.035 -16.894 1.00 14.01 289 TYR D C 1
ATOM 9488 O O . TYR D 1 286 ? -17.233 9.024 -17.489 1.00 16.09 289 TYR D O 1
ATOM 9497 N N . ALA D 1 287 ? -16.801 10.847 -16.224 1.00 13.72 290 ALA D N 1
ATOM 9498 C CA . ALA D 1 287 ? -15.367 10.601 -16.109 1.00 15.30 290 ALA D CA 1
ATOM 9499 C C . ALA D 1 287 ? -14.911 10.986 -14.710 1.00 16.10 290 ALA D C 1
ATOM 9500 O O . ALA D 1 287 ? -15.311 12.034 -14.187 1.00 18.09 290 ALA D O 1
ATOM 9502 N N . ALA D 1 288 ? -14.092 10.129 -14.104 1.00 15.07 291 ALA D N 1
ATOM 9503 C CA . ALA D 1 288 ? -13.560 10.358 -12.766 1.00 14.71 291 ALA D CA 1
ATOM 9504 C C . ALA D 1 288 ? -12.048 10.436 -12.860 1.00 17.28 291 ALA D C 1
ATOM 9505 O O . ALA D 1 288 ? -11.437 9.611 -13.539 1.00 16.85 291 ALA D O 1
ATOM 9507 N N . GLY D 1 289 ? -11.449 11.429 -12.198 1.00 13.07 292 GLY D N 1
ATOM 9508 C CA . GLY D 1 289 ? -10.003 11.585 -12.266 1.00 15.25 292 GLY D CA 1
ATOM 9509 C C . GLY D 1 289 ? -9.455 12.289 -11.043 1.00 14.79 292 GLY D C 1
ATOM 9510 O O . GLY D 1 289 ? -10.203 12.860 -10.245 1.00 16.62 292 GLY D O 1
ATOM 9511 N N . ALA D 1 290 ? -8.120 12.272 -10.924 1.00 16.75 293 ALA D N 1
ATOM 9512 C CA . ALA D 1 290 ? -7.464 12.826 -9.745 1.00 16.26 293 ALA D CA 1
ATOM 9513 C C . ALA D 1 290 ? -6.199 13.599 -10.100 1.00 17.66 293 ALA D C 1
ATOM 9514 O O . ALA D 1 290 ? -5.461 13.235 -11.021 1.00 15.46 293 ALA D O 1
ATOM 9516 N N . LEU D 1 291 ? -5.970 14.668 -9.337 1.00 16.48 294 LEU D N 1
ATOM 9517 C CA . LEU D 1 291 ? -4.759 15.478 -9.369 1.00 17.56 294 LEU D CA 1
ATOM 9518 C C . LEU D 1 291 ? -3.920 15.114 -8.158 1.00 20.64 294 LEU D C 1
ATOM 9519 O O . LEU D 1 291 ? -4.415 15.185 -7.013 1.00 21.71 294 LEU D O 1
ATOM 9524 N N . THR D 1 292 ? -2.657 14.762 -8.417 1.00 15.92 295 THR D N 1
ATOM 9525 C CA . THR D 1 292 ? -1.693 14.414 -7.377 1.00 16.29 295 THR D CA 1
ATOM 9526 C C . THR D 1 292 ? -0.473 15.317 -7.504 1.00 27.74 295 THR D C 1
ATOM 9527 O O . THR D 1 292 ? 0.083 15.476 -8.598 1.00 24.98 295 THR D O 1
ATOM 9531 N N . VAL D 1 293 ? -0.083 15.919 -6.389 1.00 19.87 296 VAL D N 1
ATOM 9532 C CA . VAL D 1 293 ? 1.097 16.770 -6.324 1.00 21.64 296 VAL D CA 1
ATOM 9533 C C . VAL D 1 293 ? 2.292 15.869 -6.025 1.00 27.49 296 VAL D C 1
ATOM 9534 O O . VAL D 1 293 ? 2.242 15.048 -5.109 1.00 25.34 296 VAL D O 1
ATOM 9538 N N . HIS D 1 294 ? 3.370 16.022 -6.783 1.00 26.17 297 HIS D N 1
ATOM 9539 C CA . HIS D 1 294 ? 4.533 15.161 -6.604 1.00 34.80 297 HIS D CA 1
ATOM 9540 C C . HIS D 1 294 ? 5.755 15.931 -6.143 1.00 28.49 297 HIS D C 1
ATOM 9541 O O . HIS D 1 294 ? 5.782 17.165 -6.201 1.00 25.40 297 HIS D O 1
#

B-factor: mean 22.7, std 9.85, range [8.68, 88.64]

GO terms:
  GO:0032886 regulation of microtubule-based process (P, IMP)
  GO:0005829 cytosol (C, TAS)
  GO:0005515 protein binding (F, IPI)
  GO:0005634 nucleus (C, HDA)
  GO:0005829 cytosol (C, HDA)

Solvent-accessible surface area: 44389 Å² total; per-residue (Å²): 188,82,24,16,3,83,24,54,24,33,55,90,82,14,45,59,42,11,111,123,0,45,62,68,0,93,34,41,20,86,141,9,145,48,80,62,102,20,3,14,0,0,0,0,4,6,13,14,6,124,144,1,0,62,1,3,0,47,0,3,49,1,2,16,22,31,5,1,59,48,2,0,0,1,0,8,30,80,96,50,145,12,77,87,0,1,0,2,36,5,9,5,0,96,13,33,42,31,45,4,76,6,15,42,90,8,15,19,63,0,104,169,58,54,45,7,72,100,6,58,52,128,21,3,40,55,6,14,0,7,0,2,2,1,0,1,2,0,12,17,0,78,83,44,96,61,63,15,35,0,0,0,0,1,1,2,72,6,57,90,52,65,25,78,82,0,0,106,15,2,6,123,21,0,29,40,14,21,3,1,4,0,0,0,0,5,0,0,29,0,0,126,183,63,202,21,50,80,64,39,138,95,56,40,78,10,26,121,2,2,46,32,6,0,83,20,0,12,28,21,1,48,20,7,44,19,102,6,4,24,77,8,31,121,128,41,120,4,37,0,26,0,89,37,0,0,3,2,4,0,19,2,0,28,37,2,15,141,96,31,44,29,4,50,9,30,28,55,41,42,32,40,42,56,94,0,123,77,125,160,46,36,4,25,0,6,0,0,0,0,0,34,10,30,198,83,62,12,3,86,23,53,26,30,58,90,84,13,38,58,52,12,113,108,0,48,65,64,0,89,33,41,18,80,138,12,141,29,92,67,56,29,3,24,0,0,0,0,4,5,13,12,6,123,143,0,1,58,3,2,0,47,0,3,67,1,10,5,33,15,9,2,33,52,1,0,0,1,0,8,30,80,97,50,145,10,78,51,0,1,0,2,32,4,37,27,1,66,13,33,44,40,60,3,37,3,3,69,125,7,14,23,64,0,103,173,59,63,47,11,81,98,5,60,48,126,20,3,40,57,7,15,0,6,0,2,2,1,0,1,2,0,13,18,0,74,82,44,70,9,49,5,4,0,0,0,0,1,1,2,73,6,59,89,60,66,22,93,80,0,0,65,24,1,12,118,18,0,32,44,42,19,2,1,4,0,0,0,0,5,0,0,30,0,0,130,186,66,202,21,44,83,53,45,123,98,57,37,79,6,18,110,3,1,34,35,2,0,84,16,0,12,28,24,1,50,22,10,45,24,106,6,4,26,76,8,14,122,120,48,121,6,42,5,33,0,94,26,0,0,3,1,4,0,21,3,0,39,70,8,30,85,119,40,50,36,6,42,8,29,26,52,43,43,34,38,44,55,93,0,131,72,138,154,46,40,4,24,0,6,0,0,0,1,0,11,23,99,200,78,31,14,3,83,23,55,28,31,56,92,82,11,42,58,39,17,112,112,0,36,58,71,0,81,32,42,18,82,132,6,134,57,90,65,103,57,3,18,0,0,0,0,4,6,13,14,8,125,142,1,0,59,0,2,0,45,0,4,48,1,3,28,22,47,46,3,40,72,1,0,0,1,0,8,30,81,95,51,143,14,71,80,0,3,0,2,36,5,14,5,0,105,13,33,35,47,37,3,73,6,16,42,92,8,16,20,64,0,92,151,59,54,51,6,63,103,8,59,49,124,21,4,40,57,6,15,0,8,0,2,2,1,0,1,2,0,14,18,1,72,82,46,89,61,45,17,36,0,0,0,0,1,1,3,73,6,60,85,55,68,24,95,80,0,0,50,22,1,8,121,18,1,22,42,28,16,2,1,5,0,0,0,0,4,0,0,31,0,0,134,185,64,217,22,47,77,65,44,139,107,58,39,76,7,33,72,2,2,45,71,2,0,82,52,0,13,49,28,0,70,116,17,42,19,100,37,4,23,82,9,29,118,150,53,123,4,37,0,25,0,90,34,0,0,3,2,5,0,22,2,0,56,70,5,71,88,72,17,20,68,15,45,7,26,26,54,44,43,35,36,43,56,94,0,125,65,123,147,46,41,3,26,0,5,0,0,0,1,0,9,22,102,273,62,61,27,3,91,23,55,25,30,55,89,83,13,36,55,41,14,111,114,0,44,64,68,0,88,35,39,22,89,129,10,79,56,91,61,101,49,3,18,0,0,0,0,3,5,14,14,7,128,143,1,0,55,2,2,0,40,0,4,51,1,3,26,27,32,38,2,12,67,0,0,0,1,0,7,29,78,100,48,142,14,80,15,0,3,0,1,58,6,57,31,0,44,11,34,46,35,65,3,44,1,6,78,135,9,16,34,63,0,105,138,59,65,56,13,87,103,9,60,50,128,21,4,41,56,6,15,0,7,0,2,2,1,0,1,3,0,18,20,1,76,75,28,75,10,41,6,6,0,0,0,0,2,1,2,71,6,59,84,56,76,23,93,80,0,0,48,26,1,14,121,20,1,25,38,17,5,2,2,5,0,0,0,0,5,0,0,31,0,0,125,182,65,202,24,40,84,67,49,140,92,58,36,61,5,51,130,3,1,44,73,3,0,82,52,0,12,48,29,1,67,119,16,44,21,102,38,4,24,84,10,28,118,150,46,120,4,36,0,24,0,89,36,0,0,3,2,5,1,19,2,0,42,85,10,69,73,86,18,24,72,14,42,7,29,27,52,44,44,35,40,41,54,118,0,152,71,136,157,45,39,4,25,0,5,0,0,0,1,0,8,18,95

InterPro domains:
  IPR002737 MEMO1 family [MF_00055] (6-295)
  IPR002737 MEMO1 family [PF01875] (9-291)
  IPR002737 MEMO1 family [PTHR11060] (7-296)
  IPR002737 MEMO1 family [cd07361] (9-294)

Radius of gyration: 35.87 Å; Cα contacts (8 Å, |Δi|>4): 2677; chains: 4; bounding box: 72×48×127 Å

Nearest PDB structures (foldseek):
  7m8h-assembly4_D  TM=1.002E+00  e=1.287E-67  Homo sapiens
  3bd0-assembly1_A  TM=1.002E+00  e=2.298E-64  Homo sapiens
  8in2-assembly2_B  TM=5.535E-01  e=5.783E-06  Beta vulgaris
  6slf-assembly1_A  TM=1.606E-01  e=1.615E+00  Corynebacterium striatum
  3fzb-assembly2_D  TM=2.939E-01  e=6.165E+00  Lambdavirus lambda

Organism: Homo sapiens (NCBI:txid9606)

Foldseek 3Di:
DAAEQELLCDPPLEDNAQVVRLVVLVVLLVVEDADFPCFLEKEWEQGRCVQGSSQRSNFLNRHDLVFAAEEEEEFEQDPDQDAFKEFEPHAWYQDNHGIAGADPVVVVVVVVVVRYHYDYSVSVNVDRQRSSCVSSVCSSNVVVNPRHHYTYMYGYPYDLVNLLVLLQVCLVVSVGRNYYYYQYKWWAWDAVVVPAHDADPVQPFRQSRSVVLRVVLVVVLQVLDLVVNVVSCVVRVGPIRRSSSSSSNSSSSVSVVVVPWDKGKDWDDKDKSDRDGDRHDTIIIIIMMGMHTD/DAAEQELLCDPPQADLAQVVRLVVLVVLLVPEDADFPCFLEKEWEQGRCVQGSSQRSNFLNRHDLVQAAEEEEEFEQDPDQDAFKEFEPHAWYQGNHGIAGADPVVVVVVVVVVRYHYDYSVSVNVDRQRSSCVVSVCSSNVVPNVGHHYTYMYGYPYDLVNLLVLLQVCLVVSPRRNYYYYQYKWWAWDAVVVPAHDADCVLPFRLSRSVVLRVVLVVVVQVLDLVVNVVSCVVRVGPIRRSSSSSSNSSSVVVVVVVPWDKGKDWDDKDKSDRDGDRHDTIIIIIMMGMHTD/DAAEQELLCDPPLEDLAQVVRLVVLVVLLVVEDADFPCFLEKEWEQGRCVQGSNQRSNFLNRHDLVQAAEEEEEFEQDDDQDAFKEFEPHAWYDGSHGIAGADPVVVVVVVVVVRYHYDYSVSVNVDRQRSSCVSSVCSSNVVVNPRHHYTYMYGYPYDLVNLLVLLQVCLVVSPDRRYYYYQYKWWAWDAVVVPADDADPVQPFRLSRRVVLRVVLVVVLQVLHLVVNVVSCVVRVGPIRRSSSSSNNSSSVVVVVVVPWDKGKDWDDKDKSDRHGDRHDTIIIIIMMGMHTD/DDAEQELLCDPPLEDLAQVVRLVVLVVLLVVEDADFPCFLEKEWEQGRCVQGVSQRSNQLNRHDLVFAAEEEEEFEQDPDQDAFKEFEPHAWYQGSNGIAGADPVVVVVVVVVVRYHYDYSVSVNVDRQRSSCVVSVCSSNVVPRVGHHYTYMYGYPYDLVNLLVLLQVCLVVSPRRRYYYYQYKWWAWDAVVVPAHDADCVLPFRQSRSVVLRVVLVVCLQVLHLVVNVVSCVVRVGPIPRSSSSSSNSSSVVVVVVVVWDKGKDWDDKDKSDRDGDRHDTIIIIIMMGMHTD